Protein 1L7D (pdb70)

Solvent-accessible surface area: 56191 Å² total; per-residue (Å²): 73,32,0,0,0,2,72,3,116,39,130,63,5,70,21,0,0,0,4,41,37,0,0,106,85,0,64,68,50,57,8,90,2,18,0,10,98,15,4,0,108,32,2,45,11,59,41,108,36,0,74,85,8,44,8,74,53,10,76,58,29,38,106,1,4,58,113,0,47,1,0,0,3,1,44,66,0,21,22,66,153,110,75,72,43,17,4,48,51,0,65,100,39,3,25,0,0,0,64,0,18,9,148,93,38,189,86,1,10,90,25,0,24,172,54,105,0,9,0,4,0,0,26,40,18,19,216,57,92,196,0,103,32,17,32,2,92,37,8,13,31,26,0,10,0,1,7,0,0,0,2,0,0,40,24,7,24,49,4,0,2,98,17,144,47,51,8,25,61,18,75,21,0,63,0,0,0,6,10,3,33,57,13,0,49,15,0,0,18,0,0,88,73,0,29,3,53,2,7,0,16,28,145,113,82,81,2,92,137,71,0,90,94,62,39,6,132,22,9,71,132,155,136,66,67,106,16,14,58,109,25,0,41,79,4,3,0,1,0,0,18,25,107,75,113,70,124,109,9,39,88,55,0,56,68,124,31,0,66,108,13,75,63,22,3,1,0,7,2,27,0,5,117,36,58,2,0,0,76,26,13,69,80,47,109,68,25,96,86,76,41,0,64,0,1,0,25,60,28,11,25,11,69,1,1,8,4,0,0,44,9,2,0,52,0,0,4,29,1,0,53,72,3,34,46,195,124,64,82,39,24,70,17,110,106,174,43,115,6,0,65,17,0,2,12,0,64,89,37,53,102,36,106,160,56,60,0,0,0,3,110,10,144,32,129,46,10,78,22,0,0,0,3,42,74,0,0,128,113,0,62,57,26,14,7,99,2,28,0,26,107,15,4,0,100,38,2,36,10,40,35,100,35,0,63,92,16,40,5,80,56,11,66,64,21,44,105,0,3,55,107,0,44,1,0,0,4,0,36,52,0,20,7,53,158,80,52,48,52,11,4,44,49,1,70,106,51,4,24,0,0,0,70,0,17,0,82,98,24,74,85,1,0,55,23,0,19,170,62,104,0,14,0,4,0,0,25,36,12,16,210,49,96,132,1,103,32,13,36,2,81,35,4,14,32,18,4,10,0,1,6,0,0,0,3,0,0,37,24,9,28,36,0,1,3,40,10,84,47,59,5,23,40,1,63,11,0,26,0,0,0,6,10,8,32,68,12,0,50,24,0,0,24,0,0,38,82,0,16,0,4,2,0,0,18,16,146,120,70,82,14,59,92,93,0,44,78,60,23,3,32,19,8,104,195,101,71,105,23,12,38,67,3,0,48,58,0,4,0,0,0,0,14,24,75,90,129,67,127,101,10,47,91,54,0,57,74,111,23,0,70,97,8,79,69,29,1,0,0,10,1,14,0,4,100,36,53,3,0,0,74,23,11,78,79,42,118,64,30,106,86,79,42,0,66,0,1,0,33,57,25,16,25,10,61,2,1,8,5,0,0,33,4,1,0,37,0,0,4,45,1,0,52,87,16,20,70,114,115,90,123,56,30,103,19,122,74,139,24,89,2,1,66,33,0,13,0,0,90,83,34,56,44,75,39,116,63,3,95,34,160,116,72,35,0,0,0,0,84,4,78,30,129,58,6,72,18,0,0,0,6,43,105,1,0,135,114,0,61,63,39,20,12,95,3,19,1,22,83,20,5,1,112,32,0,33,12,60,42,115,38,1,72,89,17,40,4,76,55,10,70,67,10,55,109,0,2,68,101,0,31,0,0,0,5,0,40,57,0,17,3,50,156,80,59,72,41,2,0,47,47,2,55,89,56,2,23,0,0,0,68,0,10,5,66,107,27,102,75,2,11,68,11,0,9,127,51,107,0,20,0,4,0,0,12,20,2,12,168,56,90,116,1,101,30,15,24,2,65,40,7,12,33,18,0,8,0,1,6,0,0,2,3,0,1,41,28,7,34,44,0,0,2,105,10,165,50,56,5,18,96,5,70,18,0,60,2,0,0,10,9,5,41,60,11,0,45,22,0,0,19,0,0,64,82,0,32,3,34,0,24,0,17,32,155,149,76,72,5,66,105,88,0,82,96,67,33,3,98,27,12,81,127,177,131,65,55,80,15,22,56,136,31,5,58,92,3,1,0,0,0,0,13,21,91,70,86,43,138,108,9,42,86,51,0,49,71,109,54,0,64,89,10,72,93,36,2,0,0,5,2,27,1,6,120,38,60,2,0,0,79,25,15,71,84,49,115,72,24,98,79,80,39,0,64,0,1,0,30,63,27,10,24,10,63,1,1,1,3,0,0,36,7,0,0,50,0,0,12,44,0,0,51,82,12,19,64,143,126,100,92,53,17,94,14,89,108,90,27,53,1,1,27,4,0,2,6,0,63,90,8,2,31,39,29,27,60,44,48,0,0,0,4,69,11,125,34,132,60,12,70,20,0,0,0,5,44,97,0,0,149,121,0,60,64,40,28,8,97,2,23,0,2,87,16,4,0,104,36,3,61,12,73,42,110,38,0,60,91,19,39,8,77,58,8,63,62,20,48,108,1,5,58,102,0,59,2,0,0,6,1,44,57,0,18,10,55,157,73,65,84,52,15,3,46,51,0,61,112,50,4,25,0,0,0,66,1,14,14,99,108,22,143,79,1,8,78,12,0,20,157,60,111,0,15,0,8,0,1,21,31,4,21,200,46,87,128,1,103,29,12,18,1,70,40,7,14,35,24,0,10,0,1,6,0,0,2,2,0,0,49,25,7,30,53,1,0,0,97,10,149,43,58,7,17,78,3,68,31,1,58,1,1,0,7,9,2,29,58,12,0,47,15,0,0,17,0,0,94,73,0,29,5,37,2,5,0,13,18,152,112,69,84,6,87,130,66,0,87,91,61,34,6,108,26,11,133,221,168,70,63,110,23,10,52,136,37,1,54,103,3,10,0,0,0,0,17,21,106,80,84,48,137,105,8,39,86,49,0,56,80,96,28,0,70,105,14,70,69,29,2,0,0,6,2,29,1,10,116,38,61,1,0,0,71,20,14,59,73,43,114,68,23,105,57,100,44,0,63,0,1,0,31,58,30,12,24,10,61,1,2,10,7,0,0,47,8,1,0,43,0,0,11,42,0,0,51,84,8,26,58,158,126,77,84,62,28,85,19,104,116,132,25,92,0,3,67,19,0,8,4,0,104,82,32,49,68,78,58,161

Organism: Rhodospirillum rubrum (strain ATCC 11170 / ATH 1.1.1 / DSM 467 / LMG 4362 / NCIMB 8255 / S1) (NCBI:txid269796)

Secondary structure (DSSP, 8-state):
-EEEE----STT----S--HHHHHHHHHTT-EEEEETTTTGGGT--HHHHHHTTPEEESSHHHHHSS-SEEEEEEPPPPGGGS--GGGGSPTT-EEEEE--GGG-HHHHHHHHHTT-EEEEGGG---SGGGGGG-HHHHHHHHHHHHHHHHHHHH-SS-SS-EEETTEEEPPPEEEEE--SHHHHHHHHHHHHTT-EEEEE-S-STTHHHHHHTT-EE-----HHHHHHHHHTT-SEEEE----TTSPPPP-S-HHHHTTSPTT-EEEETTGGGT-SSTT--TT-EEEETTEEEE--SSGGGGGHHHHHHHHHHHHHHHHGGGEETTTTEE---TT-HHHHHHEEEETTEE---/-EEEEPPP-STT----S--HHHHHHHHHTT-EEEEETTTTGGGT--HHHHHHTT-EEESSHHHHHTT-SEEEEEEPPPPGGGSS--GGGSPTT-EEEEE--GGG-HHHHHHHHHTT-EEEEGGG----GGGGGG-HHHHHHHHHHHHHHHHHHHH-SS-SS-EEETTEEEPPPEEEEE--SHHHHHHHHHHHHTT-EEEEE-S-TTSHHHHHHTT-EE---HHHHHHHHHTT-SEEEE----SSSPPP--S-HHHHTTSPTT-EEEETTGGGT-SSTT--TTEEEEETTEEEEE-S-GGGGGHHHHHHHHHHHHHHHHGGGEETTTTEE---TTSHHHHHHEEEETTEE-STTSSS--/-EEEEPPP-STT----S--HHHHHHHHHTT-EEEEETTTTGGGT--HHHHHHHT-EEESSHHHHHTT-SEEEEEEPPPPGGGSS-SGGGS-TT-EEEEE--GGG--HHHHHHHHTT-EEEEGGG----GGGGGG-HHHHHHHHHHHHHHHHHHHH-SS-SS-EEETTEEEPPPEEEEE--SHHHHHHHHHHHHTT-EEEEE-S-GGGHHHHHHTT-EE----HHHHHHHHHHTT-SEEEE----TTSPPPP-S-HHHHHTSPTT-EEEETTGGGT-SSTT--TTEEEEETTEEEEE-S-GGGGGHHHHHHHHHHHHHHHHGGG--TTTT-----TTSHHHHHHEEEETTEE-S--/-EEEEPPP-STT----S--HHHHHHHHHTT-EEEEETTTTGGGT--HHHHHHHT-EEESSHHHHHTT-SEEEEEEPPPPGGGSS-SGGGSPTT-EEEEE--TTT-HHHHHHHHHTT-EEEEGGG----GGGGGG-HHHHHHHHHHHHHHHHHHHH-SS-SS-EEETTEEEPPPEEEEE--SHHHHHHHHHHHHTT-EEEEE-S-GGGHHHHHHTT-EE---HHHHHHHHHHTT-SEEEE---BTTBPPP--S-HHHHHTSPTT-EEEETTGGGT-SSTT--TTEEEEETTEEEEE-SSGGGGGHHHHHHHHHHHHHHHHGGGEETTTTEE---TT-HHHHHHEEEETTEE---

Foldseek 3Di:
DEEEWEADDPPLFQFTLDDLVLLLVCVVLVYAYEYEACSNVLQVHHPVSNVVSPHHYDPHLLRGQQPGLEYEGAEQADPPVPPDRSLVSHQQQHEYEYQDLCVVCVPSVLSNLVSQYWYFNLCLFDPDPLLPLLRLVLLLLLVLLLLLLVVQCVLFPDAAAWDQDPVGIRHHAEEEEEDQDSSSLSNLLNSVVRHHAYEYEYPDPVCQVSQVVSVHHYFDDVPSVVSVLVSQQRHQEYEYDADDPVAAGAAQAEVVSVLSHDQRGEYEFARQVRCTNYVVDHECDFDADNNYTYDHYPSSSSVVNNSSNVSSNSSVCSQQVVQQDPPVSHGDPDCVDPRRLRTTQHGRSGGHDD/DEEFWEADDDPPFQFTQDALVLLLVCVLLVYAYEYEAPSNVLLVGHPVSNVVSRHDYDPHLLRRQQPHQEYEGAEQADPVVRPDHSLVSHQQQHEYEYQDLCLVCLPSVLSNLVSQYWYFNLCLFDPDPLLPLLRLVLLLLLLLLLLLLVVQCVLFPAAAAWAQDPVGIRHHAEEEEEDQDNSSLNNLLNSVVSHHQYEYEYPPPVCQVSSVVSVHHYQDVSVVSVLVSQQRHQEYEYDAADRPDAGAQPAEVVSVLSHDQRGEYEFANVVRCTNYVQEHECDFDQDNNYTYYYYHRSSSVNNNSSNNSSNSSVCSQQVVQGDSVVRDGDRDCVPCRNVSRTQGGRSGGDDPSSPDDD/DEEFWEADDDPPFQATQDALVLLLVCVVLVYAYEYEAPSNVLLVGHPVSNVVSPYHYDPDLLRRQVPGQEYEGAEQADPVVRPDHSLVSHAQAHEYEYQYCVLPDDVSVLSNLVSQYWYFNLCLQDPDPVLPLQRLVLLLLLLLLLLLLVVQCVQFPFAAAWDQDPVGIGHHAEEEEEAPDNSSLSNLLNSVVSHHAAEYEYPDCVCQVSCVVSVYHYFDEVRSVVSVLVRQQRHQEYEYDADDVNAAGAADAEVVSVLSHDARGEYEFARQVRCTNYVVDHECDFDADNNYTYDHYDSSSSVVRNSSNHSSNSSVSSQFVVQGHVPVRDGDRDCVDCSSLSGTQGGSSDGRDDD/DEEFWEADDPPPFQATQDALVLLLVCVVLPYAYEYEAPNNVSLVGHPVSNVVSHYDYDPHLLRRAQPGQEYETEEQADPPVPPDHSLVSHQQQHEYEYQDLCLPDVPSVQSNLVSQYWYFNLCLFDPDDLLPLQRLCLLLLLLLLLLLQVVQCVLFPAQAAWAQDPVGIRAHAEEEEEDDDNSSLNVLQNSVVSHHAYEYEYPDCVCQVSNVVSPYHYFDVCSVVRSLVRQQRHQEYEYDADDRSAQGAQQQEVVSVLSHDARHEYEFARQVRCTNYVPAHECDWDADNRYTYHHYDSSSSVVRNSSNVSSNSSVSSQFVVQQDSVVRDGDRDPVDSRSLSGTQGGRSGGRHD

InterPro domains:
  IPR007698 Alanine dehydrogenase/pyridine nucleotide transhydrogenase, NAD(H)-binding domain [PF01262] (148-376)
  IPR007698 Alanine dehydrogenase/pyridine nucleotide transhydrogenase, NAD(H)-binding domain [SM01002] (153-319)
  IPR007886 Alanine dehydrogenase/pyridine nucleotide transhydrogenase, N-terminal [PF05222] (5-144)
  IPR007886 Alanine dehydrogenase/pyridine nucleotide transhydrogenase, N-terminal [SM01003] (4-144)
  IPR008142 Alanine dehydrogenase/NAD(P) transhydrogenase, conserved site-1 [PS00836] (4-30)
  IPR008143 Alanine dehydrogenase/pyridine nucleotide transhydrogenase, conserved site-2 [PS00837] (177-202)
  IPR036291 NAD(P)-binding domain superfamily [SSF51735] (144-325)

CATH classification: 3.40.50.720 (+1 more: 3.40.50.720)

B-factor: mean 23.77, std 10.96, range [6.18, 86.01]

GO terms:
  GO:0003957 NAD(P)+ transhydrogenase (Si-specific) activity (F, IDA)
  GO:0008750 proton-translocating NAD(P)+ transhydrogenase activity (F, IDA)
  GO:0005515 protein binding (F, IPI)
  GO:0051287 NAD binding (F, IDA)
  GO:0070403 NAD+ binding (F, IDA)
  GO:0070404 NADH binding (F, IDA)
  GO:0006740 NADPH regeneration (P, IDA)
  GO:0046983 protein dimerization activity (F, IDA)

Structure (mmCIF, N/CA/C/O backbone):
data_1L7D
#
_entry.id   1L7D
#
_cell.length_a   66.96
_cell.length_b   117.13
_cell.length_c   94.23
_cell.angle_alpha   90.
_cell.angle_beta   108.26
_cell.angle_gamma   90.
#
_symmetry.space_group_name_H-M   'P 1 21 1'
#
loop_
_entity.id
_entity.type
_entity.pdbx_description
1 polymer 'nicotinamide nucleotide Transhydrogenase, subunit alpha 1'
2 water water
#
loop_
_atom_site.group_PDB
_atom_site.id
_atom_site.type_symbol
_atom_site.label_atom_id
_atom_site.label_alt_id
_atom_site.label_comp_id
_atom_site.label_asym_id
_atom_site.label_entity_id
_atom_site.label_seq_id
_atom_site.pdbx_PDB_ins_code
_atom_site.Cartn_x
_atom_site.Cartn_y
_atom_site.Cartn_z
_atom_site.occupancy
_atom_site.B_iso_or_equiv
_atom_site.auth_seq_id
_atom_site.auth_comp_id
_atom_site.auth_asym_id
_atom_site.auth_atom_id
_atom_site.pdbx_PDB_model_num
ATOM 1 N N . MET A 1 1 ? 26.213 -36.533 21.516 1.00 38.89 1 MET A N 1
ATOM 2 C CA . MET A 1 1 ? 25.573 -37.414 20.501 1.00 38.79 1 MET A CA 1
ATOM 3 C C . MET A 1 1 ? 25.822 -36.947 19.075 1.00 37.17 1 MET A C 1
ATOM 4 O O . MET A 1 1 ? 26.395 -35.885 18.841 1.00 35.64 1 MET A O 1
ATOM 9 N N . LYS A 1 2 ? 25.365 -37.751 18.123 1.00 35.28 2 LYS A N 1
ATOM 10 C CA . LYS A 1 2 ? 25.546 -37.441 16.719 1.00 34.38 2 LYS A CA 1
ATOM 11 C C . LYS A 1 2 ? 24.208 -37.411 15.987 1.00 31.78 2 LYS A C 1
ATOM 12 O O . LYS A 1 2 ? 23.407 -38.334 16.104 1.00 31.65 2 LYS A O 1
ATOM 18 N N . ILE A 1 3 ? 23.962 -36.333 15.250 1.00 30.19 3 ILE A N 1
ATOM 19 C CA . ILE A 1 3 ? 22.727 -36.202 14.485 1.00 28.87 3 ILE A CA 1
ATOM 20 C C . ILE A 1 3 ? 23.131 -36.018 13.025 1.00 27.75 3 ILE A C 1
ATOM 21 O O . ILE A 1 3 ? 24.040 -35.251 12.719 1.00 27.29 3 ILE A O 1
ATOM 26 N N . ALA A 1 4 ? 22.469 -36.733 12.124 1.00 26.32 4 ALA A N 1
ATOM 27 C CA . ALA A 1 4 ? 22.817 -36.647 10.711 1.00 24.84 4 ALA A CA 1
ATOM 28 C C . ALA A 1 4 ? 21.634 -36.357 9.804 1.00 22.56 4 ALA A C 1
ATOM 29 O O . ALA A 1 4 ? 20.511 -36.769 10.073 1.00 20.98 4 ALA A O 1
ATOM 31 N N . ILE A 1 5 ? 21.906 -35.632 8.726 1.00 23.44 5 ILE A N 1
ATOM 32 C CA . ILE A 1 5 ? 20.885 -35.283 7.748 1.00 22.22 5 ILE A CA 1
ATOM 33 C C . ILE A 1 5 ? 21.409 -35.689 6.371 1.00 22.18 5 ILE A C 1
ATOM 34 O O . ILE A 1 5 ? 22.440 -35.193 5.920 1.00 21.69 5 ILE A O 1
ATOM 39 N N . PRO A 1 6 ? 20.715 -36.613 5.699 1.00 20.45 6 PRO A N 1
ATOM 40 C CA . PRO A 1 6 ? 21.145 -37.057 4.373 1.00 22.11 6 PRO A CA 1
ATOM 41 C C . PRO A 1 6 ? 20.461 -36.249 3.275 1.00 22.72 6 PRO A C 1
ATOM 42 O O . PRO A 1 6 ? 19.616 -35.396 3.553 1.00 21.99 6 PRO A O 1
ATOM 46 N N . LYS A 1 7 ? 20.838 -36.507 2.029 1.00 23.39 7 LYS A N 1
ATOM 47 C CA . LYS A 1 7 ? 20.202 -35.819 0.918 1.00 23.09 7 LYS A CA 1
ATOM 48 C C . LYS A 1 7 ? 18.893 -36.564 0.711 1.00 22.52 7 LYS A C 1
ATOM 49 O O . LYS A 1 7 ? 18.824 -37.777 0.932 1.00 21.67 7 LYS A O 1
ATOM 55 N N . GLU A 1 8 ? 17.847 -35.843 0.322 1.00 19.86 8 GLU A N 1
ATOM 56 C CA . GLU A 1 8 ? 16.566 -36.482 0.070 1.00 19.42 8 GLU A CA 1
ATOM 57 C C . GLU A 1 8 ? 16.731 -37.220 -1.252 1.00 20.39 8 GLU A C 1
ATOM 58 O O . GLU A 1 8 ? 17.208 -36.651 -2.237 1.00 19.98 8 GLU A O 1
ATOM 64 N N . ARG A 1 9 ? 16.345 -38.490 -1.255 1.00 22.53 9 ARG A N 1
ATOM 65 C CA . ARG A 1 9 ? 16.493 -39.341 -2.429 1.00 25.37 9 ARG A CA 1
ATOM 66 C C . ARG A 1 9 ? 15.263 -39.505 -3.304 1.00 25.81 9 ARG A C 1
ATOM 67 O O . ARG A 1 9 ? 15.385 -39.694 -4.517 1.00 26.70 9 ARG A O 1
ATOM 75 N N . ARG A 1 10 ? 14.083 -39.457 -2.699 1.00 26.33 10 ARG A N 1
ATOM 76 C CA . ARG A 1 10 ? 12.853 -39.616 -3.459 1.00 26.13 10 ARG A CA 1
ATOM 77 C C . ARG A 1 10 ? 12.790 -38.612 -4.612 1.00 26.51 10 ARG A C 1
ATOM 78 O O . ARG A 1 10 ? 13.278 -37.481 -4.502 1.00 25.44 10 ARG A O 1
ATOM 86 N N . PRO A 1 11 ? 12.194 -39.029 -5.741 1.00 25.13 11 PRO A N 1
ATOM 87 C CA . PRO A 1 11 ? 12.037 -38.240 -6.967 1.00 25.07 11 PRO A CA 1
ATOM 88 C C . PRO A 1 11 ? 11.437 -36.850 -6.791 1.00 22.98 11 PRO A C 1
ATOM 89 O O . PRO A 1 11 ? 10.346 -36.704 -6.254 1.00 22.29 11 PRO A O 1
ATOM 93 N N . GLY A 1 12 ? 12.154 -35.837 -7.267 1.00 24.21 12 GLY A N 1
ATOM 94 C CA . GLY A 1 12 ? 11.658 -34.475 -7.191 1.00 22.77 12 GLY A CA 1
ATOM 95 C C . GLY A 1 12 ? 11.680 -33.770 -5.846 1.00 23.79 12 GLY A C 1
ATOM 96 O O . GLY A 1 12 ? 11.222 -32.629 -5.749 1.00 22.64 12 GLY A O 1
ATOM 97 N N . GLU A 1 13 ? 12.189 -34.429 -4.807 1.00 22.11 13 GLU A N 1
ATOM 98 C CA . GLU A 1 13 ? 12.257 -33.800 -3.491 1.00 18.90 13 GLU A CA 1
ATOM 99 C C . GLU A 1 13 ? 13.536 -32.978 -3.419 1.00 20.26 13 GLU A C 1
ATOM 100 O O . GLU A 1 13 ? 14.636 -33.529 -3.429 1.00 21.67 13 GLU A O 1
ATOM 106 N N . ASP A 1 14 ? 13.387 -31.657 -3.349 1.00 19.71 14 ASP A N 1
ATOM 107 C CA . ASP A 1 14 ? 14.529 -30.754 -3.288 1.00 20.39 14 ASP A CA 1
ATOM 108 C C . ASP A 1 14 ? 14.728 -30.151 -1.896 1.00 19.75 14 ASP A C 1
ATOM 109 O O . ASP A 1 14 ? 15.677 -29.401 -1.669 1.00 19.33 14 ASP A O 1
ATOM 114 N N . ARG A 1 15 ? 13.830 -30.472 -0.971 1.00 19.92 15 ARG A N 1
ATOM 115 C CA . ARG A 1 15 ? 13.938 -29.962 0.396 1.00 20.34 15 ARG A CA 1
ATOM 116 C C . ARG A 1 15 ? 14.989 -30.766 1.167 1.00 19.61 15 ARG A C 1
ATOM 117 O O . ARG A 1 15 ? 15.397 -31.842 0.732 1.00 21.29 15 ARG A O 1
ATOM 125 N N . VAL A 1 16 ? 15.433 -30.227 2.297 1.00 18.82 16 VAL A N 1
ATOM 126 C CA . VAL A 1 16 ? 16.423 -30.883 3.152 1.00 18.38 16 VAL A CA 1
ATOM 127 C C . VAL A 1 16 ? 16.035 -30.564 4.596 1.00 17.53 16 VAL A C 1
ATOM 128 O O . VAL A 1 16 ? 15.582 -29.454 4.887 1.00 19.70 16 VAL A O 1
ATOM 132 N N . ALA A 1 17 ? 16.192 -31.525 5.501 1.00 18.08 17 ALA A N 1
ATOM 133 C CA . ALA A 1 17 ? 15.810 -31.303 6.896 1.00 18.14 17 ALA A CA 1
ATOM 134 C C . ALA A 1 17 ? 16.899 -30.619 7.717 1.00 20.45 17 ALA A C 1
ATOM 135 O O . ALA A 1 17 ? 17.238 -31.078 8.812 1.00 19.97 17 ALA A O 1
ATOM 137 N N . ILE A 1 18 ? 17.442 -29.521 7.199 1.00 21.61 18 ILE A N 1
ATOM 138 C CA . ILE A 1 18 ? 18.492 -28.796 7.909 1.00 23.21 18 ILE A CA 1
ATOM 139 C C . ILE A 1 18 ? 18.710 -27.388 7.355 1.00 25.10 18 ILE A C 1
ATOM 140 O O . ILE A 1 18 ? 18.384 -27.099 6.202 1.00 25.69 18 ILE A O 1
ATOM 145 N N . SER A 1 19 ? 19.258 -26.519 8.197 1.00 24.27 19 SER A N 1
ATOM 146 C CA . SER A 1 19 ? 19.561 -25.147 7.822 1.00 26.56 19 SER A CA 1
ATOM 147 C C . SER A 1 19 ? 20.763 -24.720 8.653 1.00 27.24 19 SER A C 1
ATOM 148 O O . SER A 1 19 ? 20.951 -25.199 9.772 1.00 28.39 19 SER A O 1
ATOM 151 N N . PRO A 1 20 ? 21.600 -23.822 8.116 1.00 27.54 20 PRO A N 1
ATOM 152 C CA . PRO A 1 20 ? 22.775 -23.372 8.868 1.00 28.06 20 PRO A CA 1
ATOM 153 C C . PRO A 1 20 ? 22.391 -22.860 10.259 1.00 27.65 20 PRO A C 1
ATOM 154 O O . PRO A 1 20 ? 23.102 -23.093 11.235 1.00 27.83 20 PRO A O 1
ATOM 158 N N . GLU A 1 21 ? 21.252 -22.179 10.337 1.00 28.21 21 GLU A N 1
ATOM 159 C CA . GLU A 1 21 ? 20.762 -21.623 11.592 1.00 27.22 21 GLU A CA 1
ATOM 160 C C . GLU A 1 21 ? 20.458 -22.720 12.617 1.00 26.20 21 GLU A C 1
ATOM 161 O O . GLU A 1 21 ? 20.841 -22.611 13.786 1.00 24.69 21 GLU A O 1
ATOM 167 N N . VAL A 1 22 ? 19.779 -23.778 12.176 1.00 24.04 22 VAL A N 1
ATOM 168 C CA . VAL A 1 22 ? 19.445 -24.888 13.063 1.00 23.13 22 VAL A CA 1
ATOM 169 C C . VAL A 1 22 ? 20.694 -25.710 13.389 1.00 23.27 22 VAL A C 1
ATOM 170 O O . VAL A 1 22 ? 20.756 -26.375 14.424 1.00 21.97 22 VAL A O 1
ATOM 174 N N . VAL A 1 23 ? 21.693 -25.664 12.511 1.00 24.46 23 VAL A N 1
ATOM 175 C CA . VAL A 1 23 ? 22.929 -26.402 12.767 1.00 26.11 23 VAL A CA 1
ATOM 176 C C . VAL A 1 23 ? 23.612 -25.785 13.989 1.00 26.85 23 VAL A C 1
ATOM 177 O O . VAL A 1 23 ? 24.153 -26.496 14.838 1.00 26.46 23 VAL A O 1
ATOM 181 N N . LYS A 1 24 ? 23.569 -24.458 14.075 1.00 27.73 24 LYS A N 1
ATOM 182 C CA . LYS A 1 24 ? 24.175 -23.739 15.191 1.00 29.46 24 LYS A CA 1
ATOM 183 C C . LYS A 1 24 ? 23.515 -24.106 16.516 1.00 29.82 24 LYS A C 1
ATOM 184 O O . LYS A 1 24 ? 24.195 -24.295 17.526 1.00 30.05 24 LYS A O 1
ATOM 190 N N . LYS A 1 25 ? 22.189 -24.196 16.513 1.00 28.64 25 LYS A N 1
ATOM 191 C CA . LYS A 1 25 ? 21.458 -24.543 17.724 1.00 29.41 25 LYS A CA 1
ATOM 192 C C . LYS A 1 25 ? 21.753 -25.971 18.176 1.00 28.80 25 LYS A C 1
ATOM 193 O O . LYS A 1 25 ? 21.858 -26.235 19.372 1.00 29.51 25 LYS A O 1
ATOM 199 N N . LEU A 1 26 ? 21.892 -26.888 17.221 1.00 27.51 26 LEU A N 1
ATOM 200 C CA . LEU A 1 26 ? 22.180 -28.284 17.539 1.00 27.32 26 LEU A CA 1
ATOM 201 C C . LEU A 1 26 ? 23.563 -28.413 18.170 1.00 28.47 26 LEU A C 1
ATOM 202 O O . LEU A 1 26 ? 23.738 -29.100 19.179 1.00 27.13 26 LEU A O 1
ATOM 207 N N . VAL A 1 27 ? 24.544 -27.753 17.565 1.00 29.75 27 VAL A N 1
ATOM 208 C CA . VAL A 1 27 ? 25.907 -27.775 18.078 1.00 30.83 27 VAL A CA 1
ATOM 209 C C . VAL A 1 27 ? 25.885 -27.209 19.496 1.00 31.55 27 VAL A C 1
ATOM 210 O O . VAL A 1 27 ? 26.549 -27.726 20.399 1.00 31.90 27 VAL A O 1
ATOM 214 N N . GLY A 1 28 ? 25.102 -26.149 19.682 1.00 30.92 28 GLY A N 1
ATOM 215 C CA . GLY A 1 28 ? 24.987 -25.532 20.990 1.00 29.92 28 GLY A CA 1
ATOM 216 C C . GLY A 1 28 ? 24.293 -26.447 21.977 1.00 28.98 28 GLY A C 1
ATOM 217 O O . GLY A 1 28 ? 24.445 -26.298 23.188 1.00 28.98 28 GLY A O 1
ATOM 218 N N . LEU A 1 29 ? 23.516 -27.393 21.462 1.00 28.44 29 LEU A N 1
ATOM 219 C CA . LEU A 1 29 ? 22.811 -28.340 22.315 1.00 28.79 29 LEU A CA 1
ATOM 220 C C . LEU A 1 29 ? 23.727 -29.510 22.670 1.00 28.79 29 LEU A C 1
ATOM 221 O O . LEU A 1 29 ? 23.347 -30.393 23.435 1.00 28.53 29 LEU A O 1
ATOM 226 N N . GLY A 1 30 ? 24.935 -29.508 22.111 1.00 29.66 30 GLY A N 1
ATOM 227 C CA . GLY A 1 30 ? 25.880 -30.576 22.386 1.00 29.82 30 GLY A CA 1
ATOM 228 C C . GLY A 1 30 ? 25.960 -31.625 21.291 1.00 30.86 30 GLY A C 1
ATOM 229 O O . GLY A 1 30 ? 26.643 -32.641 21.436 1.00 30.37 30 GLY A O 1
ATOM 230 N N . PHE A 1 31 ? 25.268 -31.384 20.183 1.00 31.64 31 PHE A N 1
ATOM 231 C CA . PHE A 1 31 ? 25.277 -32.332 19.079 1.00 31.97 31 PHE A CA 1
ATOM 232 C C . PHE A 1 31 ? 26.436 -32.173 18.110 1.00 32.94 31 PHE A C 1
ATOM 233 O O . PHE A 1 31 ? 26.979 -31.085 17.927 1.00 34.61 31 PHE A O 1
ATOM 241 N N . GLU A 1 32 ? 26.800 -33.288 17.491 1.00 34.54 32 GLU A N 1
ATOM 242 C CA . GLU A 1 32 ? 27.833 -33.313 16.473 1.00 35.99 32 GLU A CA 1
ATOM 243 C C . GLU A 1 32 ? 26.969 -33.410 15.219 1.00 34.66 32 GLU A C 1
ATOM 244 O O . GLU A 1 32 ? 26.307 -34.423 15.004 1.00 36.24 32 GLU A O 1
ATOM 250 N N . VAL A 1 33 ? 26.949 -32.352 14.414 1.00 33.79 33 VAL A N 1
ATOM 251 C CA . VAL A 1 33 ? 26.132 -32.333 13.208 1.00 31.00 33 VAL A CA 1
ATOM 252 C C . VAL A 1 33 ? 26.870 -32.770 11.950 1.00 30.44 33 VAL A C 1
ATOM 253 O O . VAL A 1 33 ? 27.923 -32.233 11.607 1.00 29.61 33 VAL A O 1
ATOM 257 N N . ILE A 1 34 ? 26.292 -33.746 11.260 1.00 28.89 34 ILE A N 1
ATOM 258 C CA . ILE A 1 34 ? 26.871 -34.277 10.035 1.00 29.44 34 ILE A CA 1
ATOM 259 C C . ILE A 1 34 ? 25.833 -34.254 8.913 1.00 28.12 34 ILE A C 1
ATOM 260 O O . ILE A 1 34 ? 24.718 -34.751 9.070 1.00 27.06 34 ILE A O 1
ATOM 265 N N . VAL A 1 35 ? 26.204 -33.674 7.780 1.00 27.80 35 VAL A N 1
ATOM 266 C CA . VAL A 1 35 ? 25.290 -33.586 6.650 1.00 27.86 35 VAL A CA 1
ATOM 267 C C . VAL A 1 35 ? 25.916 -34.189 5.394 1.00 28.49 35 VAL A C 1
ATOM 268 O O . VAL A 1 35 ? 27.106 -34.006 5.136 1.00 28.50 35 VAL A O 1
ATOM 272 N N . GLU A 1 36 ? 25.109 -34.909 4.621 1.00 29.44 36 GLU A N 1
ATOM 273 C CA . GLU A 1 36 ? 25.588 -35.526 3.392 1.00 30.30 36 GLU A CA 1
ATOM 274 C C . GLU A 1 36 ? 25.977 -34.435 2.396 1.00 31.02 36 GLU A C 1
ATOM 275 O O . GLU A 1 36 ? 25.304 -33.410 2.284 1.00 30.52 36 GLU A O 1
ATOM 281 N N . GLN A 1 37 ? 27.071 -34.665 1.680 1.00 31.58 37 GLN A N 1
ATOM 282 C CA . GLN A 1 37 ? 27.564 -33.721 0.687 1.00 32.44 37 GLN A CA 1
ATOM 283 C C . GLN A 1 37 ? 26.453 -33.362 -0.302 1.00 31.75 37 GLN A C 1
ATOM 284 O O . GLN A 1 37 ? 25.772 -34.243 -0.827 1.00 30.80 37 GLN A O 1
ATOM 290 N N . GLY A 1 38 ? 26.269 -32.064 -0.533 1.00 32.21 38 GLY A N 1
ATOM 291 C CA . GLY A 1 38 ? 25.254 -31.592 -1.462 1.00 31.72 38 GLY A CA 1
ATOM 292 C C . GLY A 1 38 ? 23.805 -31.907 -1.120 1.00 30.99 38 GLY A C 1
ATOM 293 O O . GLY A 1 38 ? 22.951 -31.939 -2.008 1.00 31.47 38 GLY A O 1
ATOM 294 N N . ALA A 1 39 ? 23.512 -32.129 0.158 1.00 29.20 39 ALA A N 1
ATOM 295 C CA . ALA A 1 39 ? 22.146 -32.442 0.577 1.00 27.09 39 ALA A CA 1
ATOM 296 C C . ALA A 1 39 ? 21.217 -31.231 0.473 1.00 25.56 39 ALA A C 1
ATOM 297 O O . ALA A 1 39 ? 20.005 -31.379 0.313 1.00 23.94 39 ALA A O 1
ATOM 299 N N . GLY A 1 40 ? 21.791 -30.035 0.565 1.00 25.47 40 GLY A N 1
ATOM 300 C CA . GLY A 1 40 ? 20.988 -28.825 0.506 1.00 26.75 40 GLY A CA 1
ATOM 301 C C . GLY A 1 40 ? 21.026 -28.070 -0.809 1.00 25.87 40 GLY A C 1
ATOM 302 O O . GLY A 1 40 ? 20.523 -26.950 -0.892 1.00 25.75 40 GLY A O 1
ATOM 303 N N . VAL A 1 41 ? 21.612 -28.675 -1.836 1.00 26.19 41 VAL A N 1
ATOM 304 C CA . VAL A 1 41 ? 21.705 -28.029 -3.143 1.00 26.91 41 VAL A CA 1
ATOM 305 C C . VAL A 1 41 ? 20.343 -27.541 -3.638 1.00 26.19 41 VAL A C 1
ATOM 306 O O . VAL A 1 41 ? 20.197 -26.393 -4.065 1.00 26.76 41 VAL A O 1
ATOM 310 N N . GLY A 1 42 ? 19.351 -28.421 -3.581 1.00 25.63 42 GLY A N 1
ATOM 311 C CA . GLY A 1 42 ? 18.019 -28.058 -4.026 1.00 25.39 42 GLY A CA 1
ATOM 312 C C . GLY A 1 42 ? 17.368 -26.977 -3.183 1.00 24.56 42 GLY A C 1
ATOM 313 O O . GLY A 1 42 ? 16.392 -26.361 -3.610 1.00 25.88 42 GLY A O 1
ATOM 314 N N . ALA A 1 43 ? 17.909 -26.740 -1.993 1.00 22.06 43 ALA A N 1
ATOM 315 C CA . ALA A 1 43 ? 17.367 -25.731 -1.089 1.00 23.08 43 ALA A CA 1
ATOM 316 C C . ALA A 1 43 ? 18.262 -24.495 -0.981 1.00 23.62 43 ALA A C 1
ATOM 317 O O . ALA A 1 43 ? 18.104 -23.684 -0.064 1.00 24.09 43 ALA A O 1
ATOM 319 N N . SER A 1 44 ? 19.197 -24.351 -1.915 1.00 24.46 44 SER A N 1
ATOM 320 C CA . SER A 1 44 ? 20.112 -23.208 -1.916 1.00 25.83 44 SER A CA 1
ATOM 321 C C . SER A 1 44 ? 20.977 -23.163 -0.656 1.00 27.54 44 SER A C 1
ATOM 322 O O . SER A 1 44 ? 21.413 -22.091 -0.226 1.00 28.67 44 SER A O 1
ATOM 325 N N . ILE A 1 45 ? 21.209 -24.336 -0.072 1.00 28.54 45 ILE A N 1
ATOM 326 C CA . ILE A 1 45 ? 22.031 -24.483 1.128 1.00 29.96 45 ILE A CA 1
ATOM 327 C C . ILE A 1 45 ? 23.313 -25.217 0.731 1.00 31.64 45 ILE A C 1
ATOM 328 O O . ILE A 1 45 ? 23.299 -26.431 0.539 1.00 32.64 45 ILE A O 1
ATOM 333 N N . THR A 1 46 ? 24.415 -24.482 0.605 1.00 33.78 46 THR A N 1
ATOM 334 C CA . THR A 1 46 ? 25.685 -25.085 0.211 1.00 36.37 46 THR A CA 1
ATOM 335 C C . THR A 1 46 ? 26.387 -25.796 1.366 1.00 37.89 46 THR A C 1
ATOM 336 O O . THR A 1 46 ? 26.139 -25.503 2.538 1.00 37.79 46 THR A O 1
ATOM 340 N N . ASP A 1 47 ? 27.264 -26.737 1.028 1.00 39.49 47 ASP A N 1
ATOM 341 C CA . ASP A 1 47 ? 28.004 -27.483 2.037 1.00 41.40 47 ASP A CA 1
ATOM 342 C C . ASP A 1 47 ? 28.849 -26.535 2.869 1.00 41.81 47 ASP A C 1
ATOM 343 O O . ASP A 1 47 ? 28.946 -26.678 4.089 1.00 42.33 47 ASP A O 1
ATOM 348 N N . ASP A 1 48 ? 29.464 -25.562 2.205 1.00 41.91 48 ASP A N 1
ATOM 349 C CA . ASP A 1 48 ? 30.306 -24.600 2.901 1.00 43.03 48 ASP A CA 1
ATOM 350 C C . ASP A 1 48 ? 29.473 -23.770 3.871 1.00 41.99 48 ASP A C 1
ATOM 351 O O . ASP A 1 48 ? 29.950 -23.397 4.944 1.00 42.22 48 ASP A O 1
ATOM 356 N N . ALA A 1 49 ? 28.227 -23.490 3.498 1.00 40.04 49 ALA A N 1
ATOM 357 C CA . ALA A 1 49 ? 27.343 -22.715 4.358 1.00 37.98 49 ALA A CA 1
ATOM 358 C C . ALA A 1 49 ? 27.106 -23.498 5.645 1.00 36.62 49 ALA A C 1
ATOM 359 O O . ALA A 1 49 ? 27.096 -22.933 6.737 1.00 36.01 49 ALA A O 1
ATOM 361 N N . LEU A 1 50 ? 26.924 -24.806 5.502 1.00 35.55 50 LEU A N 1
ATOM 362 C CA . LEU A 1 50 ? 26.694 -25.682 6.646 1.00 35.40 50 LEU A CA 1
ATOM 363 C C . LEU A 1 50 ? 27.975 -25.849 7.459 1.00 35.62 50 LEU A C 1
ATOM 364 O O . LEU A 1 50 ? 27.935 -25.921 8.686 1.00 35.65 50 LEU A O 1
ATOM 369 N N . THR A 1 51 ? 29.111 -25.910 6.771 1.00 36.61 51 THR A N 1
ATOM 370 C CA . THR A 1 51 ? 30.398 -26.047 7.444 1.00 36.68 51 THR A CA 1
ATOM 371 C C . THR A 1 51 ? 30.637 -24.799 8.294 1.00 35.60 51 THR A C 1
ATOM 372 O O . THR A 1 51 ? 31.118 -24.886 9.422 1.00 35.80 51 THR A O 1
ATOM 376 N N . ALA A 1 52 ? 30.287 -23.640 7.747 1.00 34.79 52 ALA A N 1
ATOM 377 C CA . ALA A 1 52 ? 30.457 -22.377 8.455 1.00 33.49 52 ALA A CA 1
ATOM 378 C C . ALA A 1 52 ? 29.655 -22.366 9.752 1.00 32.88 52 ALA A C 1
ATOM 379 O O . ALA A 1 52 ? 30.081 -21.784 10.748 1.00 32.34 52 ALA A O 1
ATOM 381 N N . ALA A 1 53 ? 28.495 -23.014 9.733 1.00 32.43 53 ALA A N 1
ATOM 382 C CA . ALA A 1 53 ? 27.636 -23.074 10.908 1.00 32.56 53 ALA A CA 1
ATOM 383 C C . ALA A 1 53 ? 28.156 -24.089 11.925 1.00 33.10 53 ALA A C 1
ATOM 384 O O . ALA A 1 53 ? 27.673 -24.147 13.055 1.00 32.19 53 ALA A O 1
ATOM 386 N N . GLY A 1 54 ? 29.133 -24.894 11.515 1.00 34.85 54 GLY A N 1
ATOM 387 C CA . GLY A 1 54 ? 29.708 -25.874 12.423 1.00 36.43 54 GLY A CA 1
ATOM 388 C C . GLY A 1 54 ? 29.382 -27.331 12.153 1.00 37.91 54 GLY A C 1
ATOM 389 O O . GLY A 1 54 ? 29.571 -28.181 13.025 1.00 38.42 54 GLY A O 1
ATOM 390 N N . ALA A 1 55 ? 28.904 -27.634 10.952 1.00 39.10 55 ALA A N 1
ATOM 391 C CA . ALA A 1 55 ? 28.561 -29.007 10.609 1.00 39.89 55 ALA A CA 1
ATOM 392 C C . ALA A 1 55 ? 29.694 -29.711 9.867 1.00 40.98 55 ALA A C 1
ATOM 393 O O . ALA A 1 55 ? 30.563 -29.067 9.278 1.00 40.77 55 ALA A O 1
ATOM 395 N N . THR A 1 56 ? 29.675 -31.041 9.912 1.00 41.90 56 THR A N 1
ATOM 396 C CA . THR A 1 56 ? 30.673 -31.868 9.239 1.00 42.39 56 THR A CA 1
ATOM 397 C C . THR A 1 56 ? 30.031 -32.433 7.975 1.00 41.49 56 THR A C 1
ATOM 398 O O . THR A 1 56 ? 28.872 -32.849 7.996 1.00 41.22 56 THR A O 1
ATOM 402 N N . ILE A 1 57 ? 30.782 -32.456 6.879 1.00 40.64 57 ILE A N 1
ATOM 403 C CA . ILE A 1 57 ? 30.255 -32.967 5.619 1.00 40.72 57 ILE A CA 1
ATOM 404 C C . ILE A 1 57 ? 30.738 -34.376 5.294 1.00 41.51 57 ILE A C 1
ATOM 405 O O . ILE A 1 57 ? 31.942 -34.638 5.247 1.00 42.50 57 ILE A O 1
ATOM 410 N N . ALA A 1 58 ? 29.788 -35.279 5.072 1.00 42.27 58 ALA A N 1
ATOM 411 C CA . ALA A 1 58 ? 30.099 -36.663 4.733 1.00 42.60 58 ALA A CA 1
ATOM 412 C C . ALA A 1 58 ? 30.020 -36.826 3.218 1.00 43.18 58 ALA A C 1
ATOM 413 O O . ALA A 1 58 ? 29.130 -36.271 2.573 1.00 42.48 58 ALA A O 1
ATOM 415 N N . SER A 1 59 ? 30.952 -37.589 2.654 1.00 43.38 59 SER A N 1
ATOM 416 C CA . SER A 1 59 ? 30.993 -37.803 1.211 1.00 43.72 59 SER A CA 1
ATOM 417 C C . SER A 1 59 ? 29.778 -38.558 0.686 1.00 43.42 59 SER A C 1
ATOM 418 O O . SER A 1 59 ? 29.339 -38.326 -0.439 1.00 43.63 59 SER A O 1
ATOM 421 N N . THR A 1 60 ? 29.235 -39.460 1.496 1.00 42.98 60 THR A N 1
ATOM 422 C CA . THR A 1 60 ? 28.080 -40.242 1.072 1.00 42.47 60 THR A CA 1
ATOM 423 C C . THR A 1 60 ? 26.995 -40.282 2.138 1.00 42.25 60 THR A C 1
ATOM 424 O O . THR A 1 60 ? 27.178 -39.770 3.243 1.00 42.51 60 THR A O 1
ATOM 428 N N . ALA A 1 61 ? 25.865 -40.892 1.793 1.00 41.18 61 ALA A N 1
ATOM 429 C CA . ALA A 1 61 ? 24.747 -41.018 2.717 1.00 40.62 61 ALA A CA 1
ATOM 430 C C . ALA A 1 61 ? 25.129 -42.019 3.802 1.00 40.62 61 ALA A C 1
ATOM 431 O O . ALA A 1 61 ? 24.991 -41.746 4.995 1.00 40.13 61 ALA A O 1
ATOM 433 N N . ALA A 1 62 ? 25.617 -43.180 3.374 1.00 40.28 62 ALA A N 1
ATOM 434 C CA . ALA A 1 62 ? 26.033 -44.226 4.301 1.00 39.41 62 ALA A CA 1
ATOM 435 C C . ALA A 1 62 ? 26.990 -43.650 5.342 1.00 38.64 62 ALA A C 1
ATOM 436 O O . ALA A 1 62 ? 26.841 -43.895 6.535 1.00 38.90 62 ALA A O 1
ATOM 438 N N . GLN A 1 63 ? 27.968 -42.879 4.879 1.00 38.78 63 GLN A N 1
ATOM 439 C CA . GLN A 1 63 ? 28.950 -42.264 5.765 1.00 40.01 63 GLN A CA 1
ATOM 440 C C . GLN A 1 63 ? 28.332 -41.252 6.721 1.00 39.39 63 GLN A C 1
ATOM 441 O O . GLN A 1 63 ? 28.882 -40.985 7.788 1.00 39.71 63 GLN A O 1
ATOM 447 N N . ALA A 1 64 ? 27.188 -40.694 6.341 1.00 38.10 64 ALA A N 1
ATOM 448 C CA . ALA A 1 64 ? 26.517 -39.700 7.169 1.00 36.53 64 ALA A CA 1
ATOM 449 C C . ALA A 1 64 ? 25.668 -40.301 8.288 1.00 35.63 64 ALA A C 1
ATOM 450 O O . ALA A 1 64 ? 25.669 -39.790 9.406 1.00 35.96 64 ALA A O 1
ATOM 452 N N . LEU A 1 65 ? 24.961 -41.387 7.988 1.00 34.58 65 LEU A N 1
ATOM 453 C CA . LEU A 1 65 ? 24.078 -42.035 8.958 1.00 34.74 65 LEU A CA 1
ATOM 454 C C . LEU A 1 65 ? 24.682 -43.180 9.774 1.00 35.82 65 LEU A C 1
ATOM 455 O O . LEU A 1 65 ? 24.069 -43.645 10.737 1.00 34.27 65 LEU A O 1
ATOM 460 N N . SER A 1 66 ? 25.872 -43.635 9.392 1.00 36.48 66 SER A N 1
ATOM 461 C CA . SER A 1 66 ? 26.528 -44.749 10.078 1.00 37.04 66 SER A CA 1
ATOM 462 C C . SER A 1 66 ? 26.513 -44.701 11.609 1.00 36.94 66 SER A C 1
ATOM 463 O O . SER A 1 66 ? 25.976 -45.604 12.254 1.00 36.48 66 SER A O 1
ATOM 466 N N . GLN A 1 67 ? 27.094 -43.652 12.185 1.00 35.68 67 GLN A N 1
ATOM 467 C CA . GLN A 1 67 ? 27.169 -43.520 13.638 1.00 35.96 67 GLN A CA 1
ATOM 468 C C . GLN A 1 67 ? 26.165 -42.554 14.259 1.00 35.06 67 GLN A C 1
ATOM 469 O O . GLN A 1 67 ? 26.223 -42.278 15.462 1.00 32.48 67 GLN A O 1
ATOM 475 N N . ALA A 1 68 ? 25.241 -42.050 13.446 1.00 31.32 68 ALA A N 1
ATOM 476 C CA . ALA A 1 68 ? 24.234 -41.113 13.925 1.00 30.23 68 ALA A CA 1
ATOM 477 C C . ALA A 1 68 ? 23.298 -41.701 14.978 1.00 27.92 68 ALA A C 1
ATOM 478 O O . ALA A 1 68 ? 22.715 -42.765 14.783 1.00 27.86 68 ALA A O 1
ATOM 480 N N . ASP A 1 69 ? 23.159 -40.998 16.099 1.00 27.60 69 ASP A N 1
ATOM 481 C CA . ASP A 1 69 ? 22.266 -41.434 17.167 1.00 26.30 69 ASP A CA 1
ATOM 482 C C . ASP A 1 69 ? 20.877 -40.892 16.848 1.00 24.30 69 ASP A C 1
ATOM 483 O O . ASP A 1 69 ? 19.864 -41.442 17.275 1.00 23.13 69 ASP A O 1
ATOM 488 N N . VAL A 1 70 ? 20.852 -39.796 16.098 1.00 22.73 70 VAL A N 1
ATOM 489 C CA . VAL A 1 70 ? 19.608 -39.148 15.697 1.00 22.06 70 VAL A CA 1
ATOM 490 C C . VAL A 1 70 ? 19.668 -38.820 14.210 1.00 20.31 70 VAL A C 1
ATOM 491 O O . VAL A 1 70 ? 20.664 -38.290 13.723 1.00 20.68 70 VAL A O 1
ATOM 495 N N . VAL A 1 71 ? 18.601 -39.139 13.490 1.00 20.32 71 VAL A N 1
ATOM 496 C CA . VAL A 1 71 ? 18.551 -38.858 12.064 1.00 18.74 71 VAL A CA 1
ATOM 497 C C . VAL A 1 71 ? 17.331 -38.016 11.729 1.00 17.88 71 VAL A C 1
ATOM 498 O O . VAL A 1 71 ? 16.223 -38.313 12.171 1.00 16.12 71 VAL A O 1
ATOM 502 N N . TRP A 1 72 ? 17.554 -36.967 10.943 1.00 18.75 72 TRP A N 1
ATOM 503 C CA . TRP A 1 72 ? 16.492 -36.074 10.505 1.00 18.37 72 TRP A CA 1
ATOM 504 C C . TRP A 1 72 ? 16.358 -36.171 8.988 1.00 18.48 72 TRP A C 1
ATOM 505 O O . TRP A 1 72 ? 17.353 -36.107 8.266 1.00 18.40 72 TRP A O 1
ATOM 516 N N . LYS A 1 73 ? 15.129 -36.326 8.511 1.00 17.46 73 LYS A N 1
ATOM 517 C CA . LYS A 1 73 ? 14.868 -36.392 7.076 1.00 20.09 73 LYS A CA 1
ATOM 518 C C . LYS A 1 73 ? 13.563 -35.679 6.780 1.00 18.81 73 LYS A C 1
ATOM 519 O O . LYS A 1 73 ? 12.776 -35.397 7.684 1.00 16.38 73 LYS A O 1
ATOM 525 N N . VAL A 1 74 ? 13.336 -35.384 5.507 1.00 18.34 74 VAL A N 1
ATOM 526 C CA . VAL A 1 74 ? 12.099 -34.741 5.110 1.00 18.72 74 VAL A CA 1
ATOM 527 C C . VAL A 1 74 ? 11.078 -35.853 4.856 1.00 19.03 74 VAL A C 1
ATOM 528 O O . VAL A 1 74 ? 10.083 -35.957 5.568 1.00 18.81 74 VAL A O 1
ATOM 532 N N . GLN A 1 75 ? 11.332 -36.685 3.845 1.00 19.57 75 GLN A N 1
ATOM 533 C CA . GLN A 1 75 ? 10.428 -37.789 3.537 1.00 21.13 75 GLN A CA 1
ATOM 534 C C . GLN A 1 75 ? 10.932 -39.107 4.120 1.00 22.54 75 GLN A C 1
ATOM 535 O O . GLN A 1 75 ? 12.137 -39.321 4.264 1.00 22.18 75 GLN A O 1
ATOM 541 N N . ARG A 1 76 ? 9.992 -39.982 4.453 1.00 24.27 76 ARG A N 1
ATOM 542 C CA . ARG A 1 76 ? 10.302 -41.278 5.034 1.00 26.02 76 ARG A CA 1
ATOM 543 C C . ARG A 1 76 ? 11.417 -41.979 4.262 1.00 27.25 76 ARG A C 1
ATOM 544 O O . ARG A 1 76 ? 11.531 -41.839 3.040 1.00 25.19 76 ARG A O 1
ATOM 552 N N . PRO A 1 77 ? 12.261 -42.743 4.971 1.00 27.66 77 PRO A N 1
ATOM 553 C CA . PRO A 1 77 ? 13.358 -43.453 4.311 1.00 28.03 77 PRO A CA 1
ATOM 554 C C . PRO A 1 77 ? 12.796 -44.516 3.372 1.00 28.33 77 PRO A C 1
ATOM 555 O O . PRO A 1 77 ? 11.703 -45.033 3.597 1.00 27.83 77 PRO A O 1
ATOM 559 N N . MET A 1 78 ? 13.541 -44.829 2.319 1.00 31.87 78 MET A N 1
ATOM 560 C CA . MET A 1 78 ? 13.101 -45.828 1.353 1.00 34.75 78 MET A CA 1
ATOM 561 C C . MET A 1 78 ? 13.441 -47.233 1.839 1.00 36.23 78 MET A C 1
ATOM 562 O O . MET A 1 78 ? 14.518 -47.464 2.393 1.00 33.91 78 MET A O 1
ATOM 567 N N . THR A 1 79 ? 12.510 -48.162 1.634 1.00 38.97 79 THR A N 1
ATOM 568 C CA . THR A 1 79 ? 12.695 -49.551 2.046 1.00 42.41 79 THR A CA 1
ATOM 569 C C . THR A 1 79 ? 13.414 -50.361 0.969 1.00 44.98 79 THR A C 1
ATOM 570 O O . THR A 1 79 ? 13.239 -50.115 -0.224 1.00 44.49 79 THR A O 1
ATOM 574 N N . ALA A 1 80 ? 14.215 -51.328 1.412 1.00 48.33 80 ALA A N 1
ATOM 575 C CA . ALA A 1 80 ? 15.002 -52.198 0.538 1.00 50.87 80 ALA A CA 1
ATOM 576 C C . ALA A 1 80 ? 14.353 -52.534 -0.797 1.00 52.19 80 ALA A C 1
ATOM 577 O O . ALA A 1 80 ? 14.995 -52.460 -1.842 1.00 52.52 80 ALA A O 1
ATOM 579 N N . GLU A 1 81 ? 13.081 -52.907 -0.758 1.00 54.00 81 GLU A N 1
ATOM 580 C CA . GLU A 1 81 ? 12.354 -53.270 -1.964 1.00 56.73 81 GLU A CA 1
ATOM 581 C C . GLU A 1 81 ? 12.176 -52.128 -2.966 1.00 57.84 81 GLU A C 1
ATOM 582 O O . GLU A 1 81 ? 11.637 -52.338 -4.055 1.00 59.22 81 GLU A O 1
ATOM 588 N N . GLU A 1 82 ? 12.634 -50.929 -2.618 1.00 57.71 82 GLU A N 1
ATOM 589 C CA . GLU A 1 82 ? 12.474 -49.786 -3.511 1.00 58.47 82 GLU A CA 1
ATOM 590 C C . GLU A 1 82 ? 13.750 -49.115 -4.006 1.00 58.69 82 GLU A C 1
ATOM 591 O O . GLU A 1 82 ? 13.838 -47.886 -4.054 1.00 59.64 82 GLU A O 1
ATOM 597 N N . GLY A 1 83 ? 14.731 -49.920 -4.394 1.00 57.65 83 GLY A N 1
ATOM 598 C CA . GLY A 1 83 ? 15.969 -49.366 -4.908 1.00 57.37 83 GLY A CA 1
ATOM 599 C C . GLY A 1 83 ? 17.096 -49.313 -3.901 1.00 56.66 83 GLY A C 1
ATOM 600 O O . GLY A 1 83 ? 18.227 -49.695 -4.206 1.00 57.15 83 GLY A O 1
ATOM 601 N N . THR A 1 84 ? 16.794 -48.834 -2.700 1.00 55.49 84 THR A N 1
ATOM 602 C CA . THR A 1 84 ? 17.804 -48.736 -1.656 1.00 54.33 84 THR A CA 1
ATOM 603 C C . THR A 1 84 ? 17.156 -48.569 -0.290 1.00 52.52 84 THR A C 1
ATOM 604 O O . THR A 1 84 ? 16.430 -47.601 -0.054 1.00 52.65 84 THR A O 1
ATOM 608 N N . ASP A 1 85 ? 17.415 -49.516 0.604 1.00 50.44 85 ASP A N 1
ATOM 609 C CA . ASP A 1 85 ? 16.870 -49.448 1.952 1.00 48.66 85 ASP A CA 1
ATOM 610 C C . ASP A 1 85 ? 17.687 -48.447 2.755 1.00 46.00 85 ASP A C 1
ATOM 611 O O . ASP A 1 85 ? 18.645 -48.814 3.438 1.00 44.93 85 ASP A O 1
ATOM 616 N N . GLU A 1 86 ? 17.316 -47.176 2.662 1.00 41.46 86 GLU A N 1
ATOM 617 C CA . GLU A 1 86 ? 18.027 -46.145 3.402 1.00 37.61 86 GLU A CA 1
ATOM 618 C C . GLU A 1 86 ? 17.949 -46.493 4.886 1.00 34.83 86 GLU A C 1
ATOM 619 O O . GLU A 1 86 ? 18.760 -46.036 5.691 1.00 33.79 86 GLU A O 1
ATOM 625 N N . VAL A 1 87 ? 16.964 -47.317 5.229 1.00 33.36 87 VAL A N 1
ATOM 626 C CA . VAL A 1 87 ? 16.764 -47.764 6.602 1.00 33.75 87 VAL A CA 1
ATOM 627 C C . VAL A 1 87 ? 18.014 -48.503 7.069 1.00 35.19 87 VAL A C 1
ATOM 628 O O . VAL A 1 87 ? 18.572 -48.206 8.129 1.00 34.67 87 VAL A O 1
ATOM 632 N N . ALA A 1 88 ? 18.449 -49.466 6.264 1.00 34.92 88 ALA A N 1
ATOM 633 C CA . ALA A 1 88 ? 19.628 -50.267 6.580 1.00 35.72 88 ALA A CA 1
ATOM 634 C C . ALA A 1 88 ? 20.858 -49.414 6.883 1.00 35.78 88 ALA A C 1
ATOM 635 O O . ALA A 1 88 ? 21.848 -49.914 7.421 1.00 37.06 88 ALA A O 1
ATOM 637 N N . LEU A 1 89 ? 20.792 -48.130 6.546 1.00 34.62 89 LEU A N 1
ATOM 638 C CA . LEU A 1 89 ? 21.908 -47.220 6.777 1.00 33.22 89 LEU A CA 1
ATOM 639 C C . LEU A 1 89 ? 21.822 -46.540 8.139 1.00 32.09 89 LEU A C 1
ATOM 640 O O . LEU A 1 89 ? 22.798 -45.957 8.614 1.00 32.89 89 LEU A O 1
ATOM 645 N N . ILE A 1 90 ? 20.653 -46.621 8.764 1.00 30.86 90 ILE A N 1
ATOM 646 C CA . ILE A 1 90 ? 20.445 -46.015 10.073 1.00 30.22 90 ILE A CA 1
ATOM 647 C C . ILE A 1 90 ? 20.889 -46.976 11.171 1.00 31.30 90 ILE A C 1
ATOM 648 O O . ILE A 1 90 ? 20.425 -48.113 11.239 1.00 31.71 90 ILE A O 1
ATOM 653 N N . LYS A 1 91 ? 21.784 -46.508 12.034 1.00 32.05 91 LYS A N 1
ATOM 654 C CA . LYS A 1 91 ? 22.302 -47.322 13.127 1.00 33.18 91 LYS A CA 1
ATOM 655 C C . LYS A 1 91 ? 21.180 -47.863 14.008 1.00 32.94 91 LYS A C 1
ATOM 656 O O . LYS A 1 91 ? 20.250 -47.138 14.354 1.00 34.25 91 LYS A O 1
ATOM 662 N N . GLU A 1 92 ? 21.266 -49.142 14.362 1.00 32.61 92 GLU A N 1
ATOM 663 C CA . GLU A 1 92 ? 20.255 -49.773 15.204 1.00 32.44 92 GLU A CA 1
ATOM 664 C C . GLU A 1 92 ? 20.115 -49.033 16.530 1.00 31.60 92 GLU A C 1
ATOM 665 O O . GLU A 1 92 ? 21.106 -48.609 17.117 1.00 30.69 92 GLU A O 1
ATOM 671 N N . GLY A 1 93 ? 18.880 -48.884 16.997 1.00 31.41 93 GLY A N 1
ATOM 672 C CA . GLY A 1 93 ? 18.645 -48.195 18.253 1.00 31.34 93 GLY A CA 1
ATOM 673 C C . GLY A 1 93 ? 18.622 -46.681 18.132 1.00 30.66 93 GLY A C 1
ATOM 674 O O . GLY A 1 93 ? 18.286 -45.986 19.089 1.00 31.83 93 GLY A O 1
ATOM 675 N N . ALA A 1 94 ? 18.978 -46.166 16.959 1.00 29.79 94 ALA A N 1
ATOM 676 C CA . ALA A 1 94 ? 18.992 -44.721 16.730 1.00 27.93 94 ALA A CA 1
ATOM 677 C C . ALA A 1 94 ? 17.578 -44.126 16.713 1.00 26.21 94 ALA A C 1
ATOM 678 O O . ALA A 1 94 ? 16.586 -44.858 16.722 1.00 24.65 94 ALA A O 1
ATOM 680 N N . VAL A 1 95 ? 17.502 -42.795 16.690 1.00 23.24 95 VAL A N 1
ATOM 681 C CA . VAL A 1 95 ? 16.228 -42.070 16.674 1.00 22.21 95 VAL A CA 1
ATOM 682 C C . VAL A 1 95 ? 15.987 -41.382 15.319 1.00 20.04 95 VAL A C 1
ATOM 683 O O . VAL A 1 95 ? 16.870 -40.712 14.796 1.00 21.87 95 VAL A O 1
ATOM 687 N N . LEU A 1 96 ? 14.791 -41.542 14.760 1.00 19.97 96 LEU A N 1
ATOM 688 C CA . LEU A 1 96 ? 14.468 -40.925 13.471 1.00 18.26 96 LEU A CA 1
ATOM 689 C C . LEU A 1 96 ? 13.271 -39.983 13.560 1.00 17.78 96 LEU A C 1
ATOM 690 O O . LEU A 1 96 ? 12.229 -40.323 14.127 1.00 17.76 96 LEU A O 1
ATOM 695 N N . MET A 1 97 ? 13.434 -38.797 12.985 1.00 18.10 97 MET A N 1
ATOM 696 C CA . MET A 1 97 ? 12.378 -37.792 12.961 1.00 18.27 97 MET A CA 1
ATOM 697 C C . MET A 1 97 ? 12.220 -37.328 11.516 1.00 16.64 97 MET A C 1
ATOM 698 O O . MET A 1 97 ? 13.182 -36.893 10.890 1.00 14.84 97 MET A O 1
ATOM 703 N N . CYS A 1 98 ? 11.004 -37.424 10.993 1.00 18.30 98 CYS A N 1
ATOM 704 C CA . CYS A 1 98 ? 10.746 -37.031 9.614 1.00 17.91 98 CYS A CA 1
ATOM 705 C C . CYS A 1 98 ? 9.271 -37.193 9.327 1.00 17.30 98 CYS A C 1
ATOM 706 O O . CYS A 1 98 ? 8.496 -37.586 10.201 1.00 16.61 98 CYS A O 1
ATOM 709 N N . HIS A 1 99 ? 8.883 -36.873 8.098 1.00 17.83 99 HIS A N 1
ATOM 710 C CA . HIS A 1 99 ? 7.507 -37.060 7.682 1.00 19.42 99 HIS A CA 1
ATOM 711 C C . HIS A 1 99 ? 7.539 -38.537 7.317 1.00 21.42 99 HIS A C 1
ATOM 712 O O . HIS A 1 99 ? 8.120 -38.923 6.297 1.00 20.28 99 HIS A O 1
ATOM 719 N N . LEU A 1 100 ? 6.931 -39.365 8.159 1.00 22.76 100 LEU A N 1
ATOM 720 C CA . LEU A 1 100 ? 6.952 -40.805 7.949 1.00 24.14 100 LEU A CA 1
ATOM 721 C C . LEU A 1 100 ? 5.768 -41.364 7.171 1.00 25.35 100 LEU A C 1
ATOM 722 O O . LEU A 1 100 ? 5.851 -42.467 6.628 1.00 27.28 100 LEU A O 1
ATOM 727 N N . GLY A 1 101 ? 4.673 -40.611 7.112 1.00 27.02 101 GLY A N 1
ATOM 728 C CA . GLY A 1 101 ? 3.493 -41.087 6.410 1.00 28.04 101 GLY A CA 1
ATOM 729 C C . GLY A 1 101 ? 3.104 -42.429 6.999 1.00 30.35 101 GLY A C 1
ATOM 730 O O . GLY A 1 101 ? 2.511 -43.280 6.336 1.00 28.92 101 GLY A O 1
ATOM 731 N N . ALA A 1 102 ? 3.451 -42.596 8.271 1.00 30.97 102 ALA A N 1
ATOM 732 C CA . ALA A 1 102 ? 3.201 -43.816 9.026 1.00 32.34 102 ALA A CA 1
ATOM 733 C C . ALA A 1 102 ? 1.849 -44.494 8.805 1.00 33.74 102 ALA A C 1
ATOM 734 O O . ALA A 1 102 ? 1.793 -45.657 8.405 1.00 32.78 102 ALA A O 1
ATOM 736 N N . LEU A 1 103 ? 0.765 -43.770 9.068 1.00 36.02 103 LEU A N 1
ATOM 737 C CA . LEU A 1 103 ? -0.584 -44.320 8.934 1.00 37.79 103 LEU A CA 1
ATOM 738 C C . LEU A 1 103 ? -0.971 -44.872 7.558 1.00 38.45 103 LEU A C 1
ATOM 739 O O . LEU A 1 103 ? -2.090 -45.361 7.383 1.00 38.87 103 LEU A O 1
ATOM 744 N N . THR A 1 104 ? -0.059 -44.804 6.591 1.00 38.15 104 THR A N 1
ATOM 745 C CA . THR A 1 104 ? -0.333 -45.323 5.254 1.00 37.91 104 THR A CA 1
ATOM 746 C C . THR A 1 104 ? 0.812 -46.189 4.743 1.00 38.96 104 THR A C 1
ATOM 747 O O . THR A 1 104 ? 0.698 -46.822 3.692 1.00 38.73 104 THR A O 1
ATOM 751 N N . ASN A 1 105 ? 1.915 -46.212 5.486 1.00 39.60 105 ASN A N 1
ATOM 752 C CA . ASN A 1 105 ? 3.076 -47.012 5.111 1.00 41.06 105 ASN A CA 1
ATOM 753 C C . ASN A 1 105 ? 3.559 -47.904 6.248 1.00 42.31 105 ASN A C 1
ATOM 754 O O . ASN A 1 105 ? 4.446 -47.526 7.012 1.00 42.01 105 ASN A O 1
ATOM 759 N N . ARG A 1 106 ? 2.969 -49.089 6.358 1.00 43.45 106 ARG A N 1
ATOM 760 C CA . ARG A 1 106 ? 3.359 -50.038 7.391 1.00 43.55 106 ARG A CA 1
ATOM 761 C C . ARG A 1 106 ? 4.753 -50.585 7.090 1.00 42.04 106 ARG A C 1
ATOM 762 O O . ARG A 1 106 ? 5.585 -50.703 7.988 1.00 43.67 106 ARG A O 1
ATOM 770 N N . PRO A 1 107 ? 5.026 -50.927 5.816 1.00 40.13 107 PRO A N 1
ATOM 771 C CA . PRO A 1 107 ? 6.326 -51.465 5.396 1.00 38.44 107 PRO A CA 1
ATOM 772 C C . PRO A 1 107 ? 7.549 -50.698 5.906 1.00 36.34 107 PRO A C 1
ATOM 773 O O . PRO A 1 107 ? 8.518 -51.302 6.367 1.00 35.23 107 PRO A O 1
ATOM 777 N N . VAL A 1 108 ? 7.514 -49.373 5.816 1.00 33.65 108 VAL A N 1
ATOM 778 C CA . VAL A 1 108 ? 8.641 -48.577 6.287 1.00 31.48 108 VAL A CA 1
ATOM 779 C C . VAL A 1 108 ? 8.756 -48.706 7.806 1.00 30.41 108 VAL A C 1
ATOM 780 O O . VAL A 1 108 ? 9.857 -48.800 8.353 1.00 28.88 108 VAL A O 1
ATOM 784 N N . VAL A 1 109 ? 7.609 -48.728 8.477 1.00 28.68 109 VAL A N 1
ATOM 785 C CA . VAL A 1 109 ? 7.564 -48.852 9.928 1.00 30.52 109 VAL A CA 1
ATOM 786 C C . VAL A 1 109 ? 8.160 -50.180 10.398 1.00 31.49 109 VAL A C 1
ATOM 787 O O . VAL A 1 109 ? 8.884 -50.226 11.390 1.00 32.26 109 VAL A O 1
ATOM 791 N N . GLU A 1 110 ? 7.857 -51.255 9.676 1.00 31.44 110 GLU A N 1
ATOM 792 C CA . GLU A 1 110 ? 8.365 -52.575 10.027 1.00 32.43 110 GLU A CA 1
ATOM 793 C C . GLU A 1 110 ? 9.870 -52.653 9.779 1.00 31.32 110 GLU A C 1
ATOM 794 O O . GLU A 1 110 ? 10.606 -53.263 10.558 1.00 31.48 110 GLU A O 1
ATOM 800 N N . ALA A 1 111 ? 10.325 -52.034 8.695 1.00 29.71 111 ALA A N 1
ATOM 801 C CA . ALA A 1 111 ? 11.746 -52.039 8.362 1.00 29.61 111 ALA A CA 1
ATOM 802 C C . ALA A 1 111 ? 12.537 -51.327 9.458 1.00 28.92 111 ALA A C 1
ATOM 803 O O . ALA A 1 111 ? 13.652 -51.728 9.799 1.00 29.56 111 ALA A O 1
ATOM 805 N N . LEU A 1 112 ? 11.949 -50.269 10.005 1.00 28.79 112 LEU A N 1
ATOM 806 C CA . LEU A 1 112 ? 12.587 -49.505 11.071 1.00 27.63 112 LEU A CA 1
ATOM 807 C C . LEU A 1 112 ? 12.568 -50.323 12.357 1.00 27.61 112 LEU A C 1
ATOM 808 O O . LEU A 1 112 ? 13.556 -50.372 13.092 1.00 26.85 112 LEU A O 1
ATOM 813 N N . THR A 1 113 ? 11.430 -50.963 12.612 1.00 27.30 113 THR A N 1
ATOM 814 C CA . THR A 1 113 ? 11.243 -51.786 13.800 1.00 28.67 113 THR A CA 1
ATOM 815 C C . THR A 1 113 ? 12.214 -52.967 13.855 1.00 30.21 113 THR A C 1
ATOM 816 O O . THR A 1 113 ? 12.687 -53.336 14.930 1.00 30.29 113 THR A O 1
ATOM 820 N N . LYS A 1 114 ? 12.501 -53.562 12.700 1.00 31.32 114 LYS A N 1
ATOM 821 C CA . LYS A 1 114 ? 13.416 -54.696 12.636 1.00 32.17 114 LYS A CA 1
ATOM 822 C C . LYS A 1 114 ? 14.821 -54.268 13.022 1.00 32.42 114 LYS A C 1
ATOM 823 O O . LYS A 1 114 ? 15.642 -55.087 13.431 1.00 32.54 114 LYS A O 1
ATOM 829 N N . ARG A 1 115 ? 15.093 -52.976 12.891 1.00 31.86 115 ARG A N 1
ATOM 830 C CA . ARG A 1 115 ? 16.399 -52.437 13.231 1.00 30.82 115 ARG A CA 1
ATOM 831 C C . ARG A 1 115 ? 16.382 -51.768 14.604 1.00 30.37 115 ARG A C 1
ATOM 832 O O . ARG A 1 115 ? 17.358 -51.128 15.004 1.00 29.48 115 ARG A O 1
ATOM 840 N N . LYS A 1 116 ? 15.269 -51.922 15.315 1.00 29.39 116 LYS A N 1
ATOM 841 C CA . LYS A 1 116 ? 15.107 -51.341 16.647 1.00 31.68 116 LYS A CA 1
ATOM 842 C C . LYS A 1 116 ? 15.240 -49.819 16.627 1.00 30.35 116 LYS A C 1
ATOM 843 O O . LYS A 1 116 ? 15.683 -49.215 17.603 1.00 33.33 116 LYS A O 1
ATOM 849 N N . ILE A 1 117 ? 14.847 -49.202 15.516 1.00 27.72 117 ILE A N 1
ATOM 850 C CA . ILE A 1 117 ? 14.921 -47.752 15.376 1.00 24.74 117 ILE A CA 1
ATOM 851 C C . ILE A 1 117 ? 13.658 -47.091 15.923 1.00 22.84 117 ILE A C 1
ATOM 852 O O . ILE A 1 117 ? 12.544 -47.510 15.609 1.00 21.90 117 ILE A O 1
ATOM 857 N N . THR A 1 118 ? 13.827 -46.072 16.762 1.00 21.95 118 THR A N 1
ATOM 858 C CA . THR A 1 118 ? 12.677 -45.362 17.311 1.00 21.33 118 THR A CA 1
ATOM 859 C C . THR A 1 118 ? 12.314 -44.273 16.305 1.00 21.41 118 THR A C 1
ATOM 860 O O . THR A 1 118 ? 13.155 -43.441 15.957 1.00 21.18 118 THR A O 1
ATOM 864 N N . ALA A 1 119 ? 11.067 -44.280 15.842 1.00 19.93 119 ALA A N 1
ATOM 865 C CA . ALA A 1 119 ? 10.627 -43.307 14.846 1.00 20.51 119 ALA A CA 1
ATOM 866 C C . ALA A 1 119 ? 9.469 -42.412 15.280 1.00 20.05 119 ALA A C 1
ATOM 867 O O . ALA A 1 119 ? 8.460 -42.878 15.809 1.00 19.83 119 ALA A O 1
ATOM 869 N N . TYR A 1 120 ? 9.630 -41.115 15.040 1.00 21.57 120 TYR A N 1
ATOM 870 C CA . TYR A 1 120 ? 8.610 -40.129 15.372 1.00 19.41 120 TYR A CA 1
ATOM 871 C C . TYR A 1 120 ? 8.043 -39.591 14.071 1.00 17.13 120 TYR A C 1
ATOM 872 O O . TYR A 1 120 ? 8.747 -38.935 13.314 1.00 17.57 120 TYR A O 1
ATOM 881 N N . ALA A 1 121 ? 6.775 -39.890 13.813 1.00 18.38 121 ALA A N 1
ATOM 882 C CA . ALA A 1 121 ? 6.105 -39.449 12.592 1.00 19.14 121 ALA A CA 1
ATOM 883 C C . ALA A 1 121 ? 5.662 -38.010 12.789 1.00 18.62 121 ALA A C 1
ATOM 884 O O . ALA A 1 121 ? 4.589 -37.750 13.331 1.00 18.00 121 ALA A O 1
ATOM 886 N N . MET A 1 122 ? 6.505 -37.080 12.353 1.00 19.00 122 MET A N 1
ATOM 887 C CA . MET A 1 122 ? 6.232 -35.652 12.505 1.00 20.34 122 MET A CA 1
ATOM 888 C C . MET A 1 122 ? 4.863 -35.204 11.995 1.00 21.03 122 MET A C 1
ATOM 889 O O . MET A 1 122 ? 4.277 -34.268 12.536 1.00 21.02 122 MET A O 1
ATOM 894 N N . GLU A 1 123 ? 4.343 -35.871 10.968 1.00 21.30 123 GLU A N 1
ATOM 895 C CA . GLU A 1 123 ? 3.053 -35.482 10.420 1.00 22.42 123 GLU A CA 1
ATOM 896 C C . GLU A 1 123 ? 1.916 -35.756 11.398 1.00 23.29 123 GLU A C 1
ATOM 897 O O . GLU A 1 123 ? 0.810 -35.234 11.239 1.00 21.77 123 GLU A O 1
ATOM 903 N N . LEU A 1 124 ? 2.193 -36.560 12.421 1.00 23.44 124 LEU A N 1
ATOM 904 C CA . LEU A 1 124 ? 1.182 -36.888 13.420 1.00 24.20 124 LEU A CA 1
ATOM 905 C C . LEU A 1 124 ? 1.159 -35.901 14.588 1.00 25.85 124 LEU A C 1
ATOM 906 O O . LEU A 1 124 ? 0.375 -36.067 15.525 1.00 25.90 124 LEU A O 1
ATOM 911 N N . MET A 1 125 ? 2.019 -34.883 14.532 1.00 24.28 125 MET A N 1
ATOM 912 C CA . MET A 1 125 ? 2.092 -33.865 15.586 1.00 24.07 125 MET A CA 1
ATOM 913 C C . MET A 1 125 ? 0.686 -33.473 16.043 1.00 24.59 125 MET A C 1
ATOM 914 O O . MET A 1 125 ? -0.165 -33.145 15.216 1.00 25.73 125 MET A O 1
ATOM 919 N N . PRO A 1 126 ? 0.424 -33.509 17.365 1.00 25.45 126 PRO A N 1
ATOM 920 C CA . PRO A 1 126 ? -0.886 -33.156 17.933 1.00 26.33 126 PRO A CA 1
ATOM 921 C C . PRO A 1 126 ? -1.279 -31.722 17.590 1.00 26.60 126 PRO A C 1
ATOM 922 O O . PRO A 1 126 ? -0.433 -30.831 17.582 1.00 25.49 126 PRO A O 1
ATOM 926 N N . ARG A 1 127 ? -2.560 -31.494 17.315 1.00 28.82 127 ARG A N 1
ATOM 927 C CA . ARG A 1 127 ? -3.017 -30.150 16.967 1.00 30.42 127 ARG A CA 1
ATOM 928 C C . ARG A 1 127 ? -3.317 -29.312 18.207 1.00 29.44 127 ARG A C 1
ATOM 929 O O . ARG A 1 127 ? -4.447 -28.867 18.418 1.00 30.26 127 ARG A O 1
ATOM 937 N N . ILE A 1 128 ? -2.288 -29.101 19.023 1.00 28.32 128 ILE A N 1
ATOM 938 C CA . ILE A 1 128 ? -2.408 -28.302 20.235 1.00 27.82 128 ILE A CA 1
ATOM 939 C C . ILE A 1 128 ? -1.550 -27.049 20.077 1.00 26.90 128 ILE A C 1
ATOM 940 O O . ILE A 1 128 ? -0.538 -27.072 19.381 1.00 26.42 128 ILE A O 1
ATOM 945 N N . SER A 1 129 ? -1.958 -25.961 20.725 1.00 26.22 129 SER A N 1
ATOM 946 C CA . SER A 1 129 ? -1.235 -24.694 20.658 1.00 25.53 129 SER A CA 1
ATOM 947 C C . SER A 1 129 ? 0.259 -24.837 20.926 1.00 24.07 129 SER A C 1
ATOM 948 O O . SER A 1 129 ? 1.077 -24.170 20.295 1.00 23.76 129 SER A O 1
ATOM 951 N N . ARG A 1 130 ? 0.607 -25.699 21.873 1.00 24.66 130 ARG A N 1
ATOM 952 C CA . ARG A 1 130 ? 2.001 -25.933 22.236 1.00 24.64 130 ARG A CA 1
ATOM 953 C C . ARG A 1 130 ? 2.843 -26.451 21.074 1.00 22.45 130 ARG A C 1
ATOM 954 O O . ARG A 1 130 ? 4.034 -26.153 20.980 1.00 21.63 130 ARG A O 1
ATOM 962 N N . ALA A 1 131 ? 2.224 -27.214 20.180 1.00 21.63 131 ALA A N 1
ATOM 963 C CA . ALA A 1 131 ? 2.955 -27.804 19.067 1.00 20.70 131 ALA A CA 1
ATOM 964 C C . ALA A 1 131 ? 3.020 -26.989 17.776 1.00 20.65 131 ALA A C 1
ATOM 965 O O . ALA A 1 131 ? 3.686 -27.398 16.832 1.00 20.73 131 ALA A O 1
ATOM 967 N N . GLN A 1 132 ? 2.347 -25.845 17.730 1.00 21.94 132 GLN A N 1
ATOM 968 C CA . GLN A 1 132 ? 2.346 -25.020 16.520 1.00 22.59 132 GLN A CA 1
ATOM 969 C C . GLN A 1 132 ? 3.729 -24.856 15.887 1.00 20.26 132 GLN A C 1
ATOM 970 O O . GLN A 1 132 ? 3.876 -24.966 14.673 1.00 18.57 132 GLN A O 1
ATOM 976 N N . SER A 1 133 ? 4.744 -24.602 16.708 1.00 18.52 133 SER A N 1
ATOM 977 C CA . SER A 1 133 ? 6.098 -24.408 16.202 1.00 18.06 133 SER A CA 1
ATOM 978 C C . SER A 1 133 ? 6.783 -25.704 15.770 1.00 17.82 133 SER A C 1
ATOM 979 O O . SER A 1 133 ? 7.897 -25.679 15.244 1.00 15.99 133 SER A O 1
ATOM 982 N N . MET A 1 134 ? 6.120 -26.832 16.001 1.00 17.37 134 MET A N 1
ATOM 983 C CA . MET A 1 134 ? 6.670 -28.140 15.655 1.00 17.08 134 MET A CA 1
ATOM 984 C C . MET A 1 134 ? 5.913 -28.778 14.494 1.00 17.65 134 MET A C 1
ATOM 985 O O . MET A 1 134 ? 6.316 -29.825 13.985 1.00 18.37 134 MET A O 1
ATOM 990 N N . ASP A 1 135 ? 4.819 -28.139 14.092 1.00 18.14 135 ASP A N 1
ATOM 991 C CA . ASP A 1 135 ? 3.931 -28.630 13.033 1.00 18.49 135 ASP A CA 1
ATOM 992 C C . ASP A 1 135 ? 4.422 -28.482 11.589 1.00 17.53 135 ASP A C 1
ATOM 993 O O . ASP A 1 135 ? 4.313 -27.402 10.998 1.00 14.98 135 ASP A O 1
ATOM 998 N N . ILE A 1 136 ? 4.933 -29.567 11.006 1.00 16.89 136 ILE A N 1
ATOM 999 C CA . ILE A 1 136 ? 5.420 -29.508 9.630 1.00 17.32 136 ILE A CA 1
ATOM 1000 C C . ILE A 1 136 ? 4.291 -29.375 8.610 1.00 17.11 136 ILE A C 1
ATOM 1001 O O . ILE A 1 136 ? 4.485 -28.806 7.534 1.00 16.65 136 ILE A O 1
ATOM 1006 N N . LEU A 1 137 ? 3.112 -29.895 8.934 1.00 17.56 137 LEU A N 1
ATOM 1007 C CA . LEU A 1 137 ? 1.994 -29.792 8.004 1.00 20.49 137 LEU A CA 1
ATOM 1008 C C . LEU A 1 137 ? 1.638 -28.323 7.763 1.00 19.85 137 LEU A C 1
ATOM 1009 O O . LEU A 1 137 ? 1.423 -27.916 6.625 1.00 17.74 137 LEU A O 1
ATOM 1014 N N . SER A 1 138 ? 1.604 -27.527 8.829 1.00 18.71 138 SER A N 1
ATOM 1015 C CA . SER A 1 138 ? 1.280 -26.108 8.703 1.00 19.82 138 SER A CA 1
ATOM 1016 C C . SER A 1 138 ? 2.379 -25.286 8.030 1.00 18.94 138 SER A C 1
ATOM 1017 O O . SER A 1 138 ? 2.086 -24.456 7.166 1.00 17.75 138 SER A O 1
ATOM 1020 N N . SER A 1 139 ? 3.635 -25.505 8.418 1.00 17.09 139 SER A N 1
ATOM 1021 C CA . SER A 1 139 ? 4.735 -24.746 7.826 1.00 16.61 139 SER A CA 1
ATOM 1022 C C . SER A 1 139 ? 4.867 -25.020 6.325 1.00 16.06 139 SER A C 1
ATOM 1023 O O . SER A 1 139 ? 5.091 -24.103 5.533 1.00 16.04 139 SER A O 1
ATOM 1026 N N . GLN A 1 140 ? 4.703 -26.277 5.930 1.00 15.73 140 GLN A N 1
ATOM 1027 C CA . GLN A 1 140 ? 4.819 -26.641 4.521 1.00 13.26 140 GLN A CA 1
ATOM 1028 C C . GLN A 1 140 ? 3.595 -26.254 3.702 1.00 13.17 140 GLN A C 1
ATOM 1029 O O . GLN A 1 140 ? 3.722 -25.818 2.559 1.00 13.79 140 GLN A O 1
ATOM 1035 N N . SER A 1 141 ? 2.413 -26.413 4.285 1.00 14.92 141 SER A N 1
ATOM 1036 C CA . SER A 1 141 ? 1.181 -26.078 3.587 1.00 16.71 141 SER A CA 1
ATOM 1037 C C . SER A 1 141 ? 1.032 -24.569 3.442 1.00 15.66 141 SER A C 1
ATOM 1038 O O . SER A 1 141 ? 0.424 -24.096 2.484 1.00 14.84 141 SER A O 1
ATOM 1041 N N . ASN A 1 142 ? 1.579 -23.814 4.395 1.00 15.60 142 ASN A N 1
ATOM 1042 C CA . ASN A 1 142 ? 1.509 -22.362 4.324 1.00 15.67 142 ASN A CA 1
ATOM 1043 C C . ASN A 1 142 ? 2.231 -21.937 3.055 1.00 14.06 142 ASN A C 1
ATOM 1044 O O . ASN A 1 142 ? 1.717 -21.127 2.289 1.00 13.26 142 ASN A O 1
ATOM 1049 N N . LEU A 1 143 ? 3.415 -22.501 2.829 1.00 13.64 143 LEU A N 1
ATOM 1050 C CA . LEU A 1 143 ? 4.187 -22.176 1.635 1.00 14.82 143 LEU A CA 1
ATOM 1051 C C . LEU A 1 143 ? 3.509 -22.725 0.381 1.00 14.41 143 LEU A C 1
ATOM 1052 O O . LEU A 1 143 ? 3.634 -22.148 -0.706 1.00 13.89 143 LEU A O 1
ATOM 1057 N N . ALA A 1 144 ? 2.790 -23.835 0.533 1.00 13.66 144 ALA A N 1
ATOM 1058 C CA . ALA A 1 144 ? 2.084 -24.441 -0.592 1.00 13.42 144 ALA A CA 1
ATOM 1059 C C . ALA A 1 144 ? 0.992 -23.487 -1.057 1.00 13.74 144 ALA A C 1
ATOM 1060 O O . ALA A 1 144 ? 0.773 -23.322 -2.259 1.00 12.88 144 ALA A O 1
ATOM 1062 N N . GLY A 1 145 ? 0.315 -22.855 -0.099 1.00 12.06 145 GLY A N 1
ATOM 1063 C CA . GLY A 1 145 ? -0.740 -21.913 -0.438 1.00 11.82 145 GLY A CA 1
ATOM 1064 C C . GLY A 1 145 ? -0.168 -20.728 -1.196 1.00 11.08 145 GLY A C 1
ATOM 1065 O O . GLY A 1 145 ? -0.784 -20.202 -2.126 1.00 10.58 145 GLY A O 1
ATOM 1066 N N . TYR A 1 146 ? 1.017 -20.288 -0.791 1.00 13.01 146 TYR A N 1
ATOM 1067 C CA . TYR A 1 146 ? 1.667 -19.179 -1.473 1.00 13.00 146 TYR A CA 1
ATOM 1068 C C . TYR A 1 146 ? 2.005 -19.594 -2.898 1.00 13.37 146 TYR A C 1
ATOM 1069 O O . TYR A 1 146 ? 1.685 -18.891 -3.856 1.00 15.45 146 TYR A O 1
ATOM 1078 N N . ARG A 1 147 ? 2.661 -20.741 -3.017 1.00 13.31 147 ARG A N 1
ATOM 1079 C CA . ARG A 1 147 ? 3.096 -21.262 -4.307 1.00 13.62 147 ARG A CA 1
ATOM 1080 C C . ARG A 1 147 ? 1.957 -21.476 -5.294 1.00 12.62 147 ARG A C 1
ATOM 1081 O O . ARG A 1 147 ? 2.132 -21.277 -6.495 1.00 13.19 147 ARG A O 1
ATOM 1089 N N . ALA A 1 148 ? 0.795 -21.887 -4.795 1.00 13.74 148 ALA A N 1
ATOM 1090 C CA . ALA A 1 148 ? -0.351 -22.105 -5.670 1.00 13.41 148 ALA A CA 1
ATOM 1091 C C . ALA A 1 148 ? -0.685 -20.822 -6.429 1.00 12.20 148 ALA A C 1
ATOM 1092 O O . ALA A 1 148 ? -1.011 -20.866 -7.612 1.00 12.72 148 ALA A O 1
ATOM 1094 N N . VAL A 1 149 ? -0.602 -19.683 -5.745 1.00 11.11 149 VAL A N 1
ATOM 1095 C CA . VAL A 1 149 ? -0.895 -18.394 -6.369 1.00 11.77 149 VAL A CA 1
ATOM 1096 C C . VAL A 1 149 ? 0.151 -18.063 -7.420 1.00 10.98 149 VAL A C 1
ATOM 1097 O O . VAL A 1 149 ? -0.177 -17.562 -8.494 1.00 11.28 149 VAL A O 1
ATOM 1101 N N . ILE A 1 150 ? 1.413 -18.346 -7.109 1.00 10.59 150 ILE A N 1
ATOM 1102 C CA . ILE A 1 150 ? 2.492 -18.088 -8.049 1.00 10.56 150 ILE A CA 1
ATOM 1103 C C . ILE A 1 150 ? 2.291 -18.949 -9.301 1.00 11.58 150 ILE A C 1
ATOM 1104 O O . ILE A 1 150 ? 2.318 -18.444 -10.423 1.00 10.28 150 ILE A O 1
ATOM 1109 N N . ASP A 1 151 ? 2.078 -20.246 -9.104 1.00 12.81 151 ASP A N 1
ATOM 1110 C CA . ASP A 1 151 ? 1.873 -21.144 -10.233 1.00 13.12 151 ASP A CA 1
ATOM 1111 C C . ASP A 1 151 ? 0.650 -20.743 -11.058 1.00 13.47 151 ASP A C 1
ATOM 1112 O O . ASP A 1 151 ? 0.682 -20.825 -12.283 1.00 14.20 151 ASP A O 1
ATOM 1117 N N . GLY A 1 152 ? -0.414 -20.302 -10.389 1.00 13.91 152 GLY A N 1
ATOM 1118 C CA . GLY A 1 152 ? -1.615 -19.873 -11.090 1.00 13.29 152 GLY A CA 1
ATOM 1119 C C . GLY A 1 152 ? -1.349 -18.626 -11.926 1.00 12.99 152 GLY A C 1
ATOM 1120 O O . GLY A 1 152 ? -1.710 -18.558 -13.104 1.00 12.72 152 GLY A O 1
ATOM 1121 N N . ALA A 1 153 ? -0.702 -17.634 -11.323 1.00 13.47 153 ALA A N 1
ATOM 1122 C CA . ALA A 1 153 ? -0.379 -16.399 -12.037 1.00 13.31 153 ALA A CA 1
ATOM 1123 C C . ALA A 1 153 ? 0.549 -16.705 -13.209 1.00 13.14 153 ALA A C 1
ATOM 1124 O O . ALA A 1 153 ? 0.470 -16.062 -14.266 1.00 12.78 153 ALA A O 1
ATOM 1126 N N . TYR A 1 154 ? 1.428 -17.685 -13.020 1.00 10.28 154 TYR A N 1
ATOM 1127 C CA . TYR A 1 154 ? 2.366 -18.075 -14.067 1.00 12.76 154 TYR A CA 1
ATOM 1128 C C . TYR A 1 154 ? 1.642 -18.630 -15.302 1.00 14.61 154 TYR A C 1
ATOM 1129 O O . TYR A 1 154 ? 1.953 -18.264 -16.434 1.00 13.54 154 TYR A O 1
ATOM 1138 N N . GLU A 1 155 ? 0.678 -19.516 -15.072 1.00 13.27 155 GLU A N 1
ATOM 1139 C CA . GLU A 1 155 ? -0.078 -20.141 -16.157 1.00 15.01 155 GLU A CA 1
ATOM 1140 C C . GLU A 1 155 ? -1.186 -19.248 -16.736 1.00 14.97 155 GLU A C 1
ATOM 1141 O O . GLU A 1 155 ? -1.683 -19.502 -17.832 1.00 14.79 155 GLU A O 1
ATOM 1147 N N . PHE A 1 156 ? -1.557 -18.206 -15.997 1.00 12.35 156 PHE A N 1
ATOM 1148 C CA . PHE A 1 156 ? -2.609 -17.276 -16.404 1.00 11.77 156 PHE A CA 1
ATOM 1149 C C . PHE A 1 156 ? -2.111 -16.285 -17.459 1.00 13.11 156 PHE A C 1
ATOM 1150 O O . PHE A 1 156 ? -1.075 -15.656 -17.277 1.00 13.24 156 PHE A O 1
ATOM 1158 N N . ALA A 1 157 ? -2.858 -16.139 -18.550 1.00 13.61 157 ALA A N 1
ATOM 1159 C CA . ALA A 1 157 ? -2.467 -15.223 -19.631 1.00 15.31 157 ALA A CA 1
ATOM 1160 C C . ALA A 1 157 ? -2.895 -13.769 -19.399 1.00 15.78 157 ALA A C 1
ATOM 1161 O O . ALA A 1 157 ? -2.856 -12.947 -20.316 1.00 16.28 157 ALA A O 1
ATOM 1163 N N . ARG A 1 158 ? -3.314 -13.452 -18.180 1.00 16.39 158 ARG A N 1
ATOM 1164 C CA . ARG A 1 158 ? -3.714 -12.092 -17.847 1.00 17.97 158 ARG A CA 1
ATOM 1165 C C . ARG A 1 158 ? -2.969 -11.646 -16.601 1.00 18.40 158 ARG A C 1
ATOM 1166 O O . ARG A 1 158 ? -2.259 -12.436 -15.976 1.00 19.69 158 ARG A O 1
ATOM 1174 N N . ALA A 1 159 ? -3.138 -10.382 -16.241 1.00 15.86 159 ALA A N 1
ATOM 1175 C CA . ALA A 1 159 ? -2.490 -9.835 -15.062 1.00 16.40 159 ALA A CA 1
ATOM 1176 C C . ALA A 1 159 ? -3.447 -9.899 -13.876 1.00 16.03 159 ALA A C 1
ATOM 1177 O O . ALA A 1 159 ? -4.656 -9.731 -14.030 1.00 16.11 159 ALA A O 1
ATOM 1179 N N . PHE A 1 160 ? -2.899 -10.158 -12.695 1.00 15.20 160 PHE A N 1
ATOM 1180 C CA . PHE A 1 160 ? -3.697 -10.239 -11.485 1.00 15.71 160 PHE A CA 1
ATOM 1181 C C . PHE A 1 160 ? -4.287 -8.904 -11.028 1.00 16.69 160 PHE A C 1
ATOM 1182 O O . PHE A 1 160 ? -5.493 -8.790 -10.816 1.00 16.69 160 PHE A O 1
ATOM 1190 N N . PRO A 1 161 ? -3.441 -7.871 -10.878 1.00 17.83 161 PRO A N 1
ATOM 1191 C CA . PRO A 1 161 ? -3.911 -6.560 -10.430 1.00 17.01 161 PRO A CA 1
ATOM 1192 C C . PRO A 1 161 ? -4.683 -5.741 -11.456 1.00 18.05 161 PRO A C 1
ATOM 1193 O O . PRO A 1 161 ? -4.516 -5.916 -12.666 1.00 14.84 161 PRO A O 1
ATOM 1197 N N . MET A 1 162 ? -5.536 -4.851 -10.957 1.00 20.07 162 MET A N 1
ATOM 1198 C CA . MET A 1 162 ? -6.297 -3.975 -11.833 1.00 23.21 162 MET A CA 1
ATOM 1199 C C . MET A 1 162 ? -5.285 -2.989 -12.396 1.00 24.47 162 MET A C 1
ATOM 1200 O O . MET A 1 162 ? -4.417 -2.501 -11.673 1.00 23.73 162 MET A O 1
ATOM 1205 N N . MET A 1 163 ? -5.373 -2.708 -13.687 1.00 25.51 163 MET A N 1
ATOM 1206 C CA . MET A 1 163 ? -4.444 -1.762 -14.268 1.00 29.04 163 MET A CA 1
ATOM 1207 C C . MET A 1 163 ? -5.135 -0.647 -15.026 1.00 29.47 163 MET A C 1
ATOM 1208 O O . MET A 1 163 ? -5.926 -0.885 -15.936 1.00 30.00 163 MET A O 1
ATOM 1213 N N . MET A 1 164 ? -4.852 0.580 -14.602 1.00 30.82 164 MET A N 1
ATOM 1214 C CA . MET A 1 164 ? -5.406 1.763 -15.236 1.00 30.44 164 MET A CA 1
ATOM 1215 C C . MET A 1 164 ? -4.268 2.369 -16.039 1.00 30.02 164 MET A C 1
ATOM 1216 O O . MET A 1 164 ? -3.276 2.839 -15.474 1.00 31.03 164 MET A O 1
ATOM 1221 N N . THR A 1 165 ? -4.411 2.332 -17.359 1.00 27.85 165 THR A N 1
ATOM 1222 C CA . THR A 1 165 ? -3.392 2.849 -18.265 1.00 26.81 165 THR A CA 1
ATOM 1223 C C . THR A 1 165 ? -4.000 3.838 -19.256 1.00 25.13 165 THR A C 1
ATOM 1224 O O . THR A 1 165 ? -5.194 4.141 -19.198 1.00 24.40 165 THR A O 1
ATOM 1228 N N . ALA A 1 166 ? -3.174 4.336 -20.170 1.00 25.18 166 ALA A N 1
ATOM 1229 C CA . ALA A 1 166 ? -3.643 5.280 -21.180 1.00 25.98 166 ALA A CA 1
ATOM 1230 C C . ALA A 1 166 ? -4.592 4.578 -22.156 1.00 26.60 166 ALA A C 1
ATOM 1231 O O . ALA A 1 166 ? -5.408 5.222 -22.817 1.00 25.53 166 ALA A O 1
ATOM 1233 N N . ALA A 1 167 ? -4.486 3.254 -22.230 1.00 26.38 167 ALA A N 1
ATOM 1234 C CA . ALA A 1 167 ? -5.320 2.470 -23.130 1.00 27.71 167 ALA A CA 1
ATOM 1235 C C . ALA A 1 167 ? -6.618 1.988 -22.479 1.00 28.49 167 ALA A C 1
ATOM 1236 O O . ALA A 1 167 ? -7.407 1.281 -23.106 1.00 28.48 167 ALA A O 1
ATOM 1238 N N . GLY A 1 168 ? -6.837 2.371 -21.222 1.00 28.56 168 GLY A N 1
ATOM 1239 C CA . GLY A 1 168 ? -8.051 1.970 -20.534 1.00 29.08 168 GLY A CA 1
ATOM 1240 C C . GLY A 1 168 ? -7.818 1.226 -19.231 1.00 29.84 168 GLY A C 1
ATOM 1241 O O . GLY A 1 168 ? -6.682 0.939 -18.857 1.00 30.80 168 GLY A O 1
ATOM 1242 N N . THR A 1 169 ? -8.908 0.913 -18.536 1.00 31.37 169 THR A N 1
ATOM 1243 C CA . THR A 1 169 ? -8.838 0.201 -17.265 1.00 31.54 169 THR A CA 1
ATOM 1244 C C . THR A 1 169 ? -9.110 -1.286 -17.462 1.00 32.68 169 THR A C 1
ATOM 1245 O O . THR A 1 169 ? -10.121 -1.670 -18.055 1.00 32.52 169 THR A O 1
ATOM 1249 N N . VAL A 1 170 ? -8.193 -2.117 -16.975 1.00 31.89 170 VAL A N 1
ATOM 1250 C CA . VAL A 1 170 ? -8.339 -3.566 -17.063 1.00 30.99 170 VAL A CA 1
ATOM 1251 C C . VAL A 1 170 ? -8.674 -4.058 -15.660 1.00 29.99 170 VAL A C 1
ATOM 1252 O O . VAL A 1 170 ? -7.912 -3.826 -14.719 1.00 26.78 170 VAL A O 1
ATOM 1256 N N . PRO A 1 171 ? -9.826 -4.729 -15.497 1.00 28.74 171 PRO A N 1
ATOM 1257 C CA . PRO A 1 171 ? -10.225 -5.234 -14.180 1.00 28.41 171 PRO A CA 1
ATOM 1258 C C . PRO A 1 171 ? -9.232 -6.224 -13.577 1.00 26.15 171 PRO A C 1
ATOM 1259 O O . PRO A 1 171 ? -8.447 -6.849 -14.289 1.00 25.45 171 PRO A O 1
ATOM 1263 N N . PRO A 1 172 ? -9.241 -6.360 -12.244 1.00 24.65 172 PRO A N 1
ATOM 1264 C CA . PRO A 1 172 ? -8.325 -7.290 -11.587 1.00 23.67 172 PRO A CA 1
ATOM 1265 C C . PRO A 1 172 ? -8.789 -8.732 -11.793 1.00 23.19 172 PRO A C 1
ATOM 1266 O O . PRO A 1 172 ? -9.955 -8.978 -12.114 1.00 21.25 172 PRO A O 1
ATOM 1270 N N . ALA A 1 173 ? -7.871 -9.676 -11.621 1.00 20.61 173 ALA A N 1
ATOM 1271 C CA . ALA A 1 173 ? -8.203 -11.085 -11.775 1.00 18.69 173 ALA A CA 1
ATOM 1272 C C . ALA A 1 173 ? -9.148 -11.476 -10.647 1.00 17.14 173 ALA A C 1
ATOM 1273 O O . ALA A 1 173 ? -9.162 -10.839 -9.596 1.00 14.57 173 ALA A O 1
ATOM 1275 N N . ARG A 1 174 ? -9.949 -12.511 -10.869 1.00 17.60 174 ARG A N 1
ATOM 1276 C CA . ARG A 1 174 ? -10.869 -12.981 -9.842 1.00 16.63 174 ARG A CA 1
ATOM 1277 C C . ARG A 1 174 ? -10.387 -14.351 -9.384 1.00 15.99 174 ARG A C 1
ATOM 1278 O O . ARG A 1 174 ? -10.202 -15.265 -10.189 1.00 13.29 174 ARG A O 1
ATOM 1286 N N . VAL A 1 175 ? -10.165 -14.477 -8.083 1.00 15.51 175 VAL A N 1
ATOM 1287 C CA . VAL A 1 175 ? -9.684 -15.721 -7.510 1.00 13.98 175 VAL A CA 1
ATOM 1288 C C . VAL A 1 175 ? -10.710 -16.327 -6.562 1.00 14.99 175 VAL A C 1
ATOM 1289 O O . VAL A 1 175 ? -11.375 -15.610 -5.809 1.00 13.25 175 VAL A O 1
ATOM 1293 N N . LEU A 1 176 ? -10.844 -17.649 -6.615 1.00 13.61 176 LEU A N 1
ATOM 1294 C CA . LEU A 1 176 ? -11.758 -18.355 -5.731 1.00 15.02 176 LEU A CA 1
ATOM 1295 C C . LEU A 1 176 ? -10.994 -19.481 -5.039 1.00 13.62 176 LEU A C 1
ATOM 1296 O O . LEU A 1 176 ? -10.571 -20.443 -5.676 1.00 12.84 176 LEU A O 1
ATOM 1301 N N . VAL A 1 177 ? -10.811 -19.346 -3.729 1.00 15.26 177 VAL A N 1
ATOM 1302 C CA . VAL A 1 177 ? -10.099 -20.350 -2.946 1.00 15.46 177 VAL A CA 1
ATOM 1303 C C . VAL A 1 177 ? -11.082 -21.318 -2.284 1.00 16.32 177 VAL A C 1
ATOM 1304 O O . VAL A 1 177 ? -11.965 -20.907 -1.532 1.00 16.34 177 VAL A O 1
ATOM 1308 N N . PHE A 1 178 ? -10.933 -22.603 -2.584 1.00 16.17 178 PHE A N 1
ATOM 1309 C CA . PHE A 1 178 ? -11.791 -23.635 -2.005 1.00 17.31 178 PHE A CA 1
ATOM 1310 C C . PHE A 1 178 ? -11.061 -24.249 -0.817 1.00 16.81 178 PHE A C 1
ATOM 1311 O O . PHE A 1 178 ? -9.986 -24.830 -0.980 1.00 16.65 178 PHE A O 1
ATOM 1319 N N . GLY A 1 179 ? -11.645 -24.126 0.370 1.00 17.44 179 GLY A N 1
ATOM 1320 C CA . GLY A 1 179 ? -11.013 -24.677 1.554 1.00 18.43 179 GLY A CA 1
ATOM 1321 C C . GLY A 1 179 ? -10.134 -23.631 2.208 1.00 20.62 179 GLY A C 1
ATOM 1322 O O . GLY A 1 179 ? -9.102 -23.241 1.654 1.00 21.98 179 GLY A O 1
ATOM 1323 N N . VAL A 1 180 ? -10.533 -23.176 3.390 1.00 20.35 180 VAL A N 1
ATOM 1324 C CA . VAL A 1 180 ? -9.771 -22.155 4.087 1.00 22.09 180 VAL A CA 1
ATOM 1325 C C . VAL A 1 180 ? -8.977 -22.673 5.282 1.00 22.07 180 VAL A C 1
ATOM 1326 O O . VAL A 1 180 ? -9.201 -22.269 6.425 1.00 22.52 180 VAL A O 1
ATOM 1330 N N . GLY A 1 181 ? -8.050 -23.583 4.999 1.00 20.87 181 GLY A N 1
ATOM 1331 C CA . GLY A 1 181 ? -7.189 -24.118 6.031 1.00 18.27 181 GLY A CA 1
ATOM 1332 C C . GLY A 1 181 ? -5.907 -23.318 5.901 1.00 18.84 181 GLY A C 1
ATOM 1333 O O . GLY A 1 181 ? -5.917 -22.248 5.288 1.00 18.25 181 GLY A O 1
ATOM 1334 N N . VAL A 1 182 ? -4.807 -23.817 6.451 1.00 17.35 182 VAL A N 1
ATOM 1335 C CA . VAL A 1 182 ? -3.538 -23.103 6.367 1.00 18.12 182 VAL A CA 1
ATOM 1336 C C . VAL A 1 182 ? -3.179 -22.702 4.932 1.00 16.33 182 VAL A C 1
ATOM 1337 O O . VAL A 1 182 ? -2.842 -21.544 4.671 1.00 16.63 182 VAL A O 1
ATOM 1341 N N . ALA A 1 183 ? -3.247 -23.655 4.007 1.00 15.44 183 ALA A N 1
ATOM 1342 C CA . ALA A 1 183 ? -2.922 -23.374 2.613 1.00 14.95 183 ALA A CA 1
ATOM 1343 C C . ALA A 1 183 ? -3.875 -22.356 2.000 1.00 15.46 183 ALA A C 1
ATOM 1344 O O . ALA A 1 183 ? -3.450 -21.418 1.315 1.00 14.98 183 ALA A O 1
ATOM 1346 N N . GLY A 1 184 ? -5.168 -22.540 2.239 1.00 15.16 184 GLY A N 1
ATOM 1347 C CA . GLY A 1 184 ? -6.147 -21.623 1.686 1.00 14.97 184 GLY A CA 1
ATOM 1348 C C . GLY A 1 184 ? -5.936 -20.197 2.169 1.00 16.68 184 GLY A C 1
ATOM 1349 O O . GLY A 1 184 ? -6.044 -19.248 1.393 1.00 15.30 184 GLY A O 1
ATOM 1350 N N . LEU A 1 185 ? -5.642 -20.049 3.458 1.00 16.00 185 LEU A N 1
ATOM 1351 C CA . LEU A 1 185 ? -5.414 -18.737 4.039 1.00 16.22 185 LEU A CA 1
ATOM 1352 C C . LEU A 1 185 ? -4.260 -18.023 3.344 1.00 17.49 185 LEU A C 1
ATOM 1353 O O . LEU A 1 185 ? -4.367 -16.842 3.012 1.00 17.14 185 LEU A O 1
ATOM 1358 N N . GLN A 1 186 ? -3.160 -18.735 3.112 1.00 15.70 186 GLN A N 1
ATOM 1359 C CA . GLN A 1 186 ? -2.022 -18.113 2.458 1.00 14.87 186 GLN A CA 1
ATOM 1360 C C . GLN A 1 186 ? -2.328 -17.787 1.000 1.00 14.73 186 GLN A C 1
ATOM 1361 O O . GLN A 1 186 ? -1.840 -16.790 0.473 1.00 14.74 186 GLN A O 1
ATOM 1367 N N . ALA A 1 187 ? -3.130 -18.625 0.350 1.00 15.11 187 ALA A N 1
ATOM 1368 C CA . ALA A 1 187 ? -3.502 -18.383 -1.042 1.00 13.81 187 ALA A CA 1
ATOM 1369 C C . ALA A 1 187 ? -4.309 -17.077 -1.127 1.00 14.05 187 ALA A C 1
ATOM 1370 O O . ALA A 1 187 ? -4.128 -16.276 -2.041 1.00 13.55 187 ALA A O 1
ATOM 1372 N N . ILE A 1 188 ? -5.200 -16.866 -0.168 1.00 15.07 188 ILE A N 1
ATOM 1373 C CA . ILE A 1 188 ? -5.999 -15.646 -0.149 1.00 17.34 188 ILE A CA 1
ATOM 1374 C C . ILE A 1 188 ? -5.069 -14.443 0.049 1.00 18.59 188 ILE A C 1
ATOM 1375 O O . ILE A 1 188 ? -5.110 -13.475 -0.725 1.00 17.01 188 ILE A O 1
ATOM 1380 N N . ALA A 1 189 ? -4.222 -14.514 1.077 1.00 16.88 189 ALA A N 1
ATOM 1381 C CA . ALA A 1 189 ? -3.292 -13.424 1.376 1.00 16.43 189 ALA A CA 1
ATOM 1382 C C . ALA A 1 189 ? -2.414 -13.065 0.179 1.00 16.54 189 ALA A C 1
ATOM 1383 O O . ALA A 1 189 ? -2.289 -11.898 -0.175 1.00 16.27 189 ALA A O 1
ATOM 1385 N N . THR A 1 190 ? -1.808 -14.071 -0.443 1.00 17.43 190 THR A N 1
ATOM 1386 C CA . THR A 1 190 ? -0.940 -13.839 -1.592 1.00 14.91 190 THR A CA 1
ATOM 1387 C C . THR A 1 190 ? -1.715 -13.356 -2.820 1.00 15.25 190 THR A C 1
ATOM 1388 O O . THR A 1 190 ? -1.236 -12.496 -3.556 1.00 13.56 190 THR A O 1
ATOM 1392 N N . ALA A 1 191 ? -2.907 -13.905 -3.037 1.00 12.89 191 ALA A N 1
ATOM 1393 C CA . ALA A 1 191 ? -3.733 -13.495 -4.166 1.00 14.54 191 ALA A CA 1
ATOM 1394 C C . ALA A 1 191 ? -4.122 -12.034 -3.971 1.00 15.35 191 ALA A C 1
ATOM 1395 O O . ALA A 1 191 ? -4.195 -11.265 -4.933 1.00 15.22 191 ALA A O 1
ATOM 1397 N N . LYS A 1 192 ? -4.369 -11.663 -2.717 1.00 17.03 192 LYS A N 1
ATOM 1398 C CA . LYS A 1 192 ? -4.743 -10.294 -2.370 1.00 19.14 192 LYS A CA 1
ATOM 1399 C C . LYS A 1 192 ? -3.547 -9.380 -2.626 1.00 19.68 192 LYS A C 1
ATOM 1400 O O . LYS A 1 192 ? -3.685 -8.314 -3.230 1.00 19.95 192 LYS A O 1
ATOM 1406 N N . ARG A 1 193 ? -2.370 -9.805 -2.177 1.00 18.18 193 ARG A N 1
ATOM 1407 C CA . ARG A 1 193 ? -1.159 -9.018 -2.384 1.00 19.63 193 ARG A CA 1
ATOM 1408 C C . ARG A 1 193 ? -1.025 -8.631 -3.857 1.00 17.97 193 ARG A C 1
ATOM 1409 O O . ARG A 1 193 ? -0.693 -7.486 -4.180 1.00 16.29 193 ARG A O 1
ATOM 1417 N N . LEU A 1 194 ? -1.282 -9.592 -4.743 1.00 16.64 194 LEU A N 1
ATOM 1418 C CA . LEU A 1 194 ? -1.179 -9.365 -6.181 1.00 17.68 194 LEU A CA 1
ATOM 1419 C C . LEU A 1 194 ? -2.294 -8.529 -6.802 1.00 17.48 194 LEU A C 1
ATOM 1420 O O . LEU A 1 194 ? -2.306 -8.319 -8.019 1.00 19.68 194 LEU A O 1
ATOM 1425 N N . GLY A 1 195 ? -3.230 -8.065 -5.978 1.00 18.18 195 GLY A N 1
ATOM 1426 C CA . GLY A 1 195 ? -4.314 -7.228 -6.469 1.00 18.53 195 GLY A CA 1
ATOM 1427 C C . GLY A 1 195 ? -5.567 -7.904 -7.001 1.00 20.26 195 GLY A C 1
ATOM 1428 O O . GLY A 1 195 ? -6.407 -7.253 -7.620 1.00 20.57 195 GLY A O 1
ATOM 1429 N N . ALA A 1 196 ? -5.721 -9.201 -6.774 1.00 18.72 196 ALA A N 1
ATOM 1430 C CA . ALA A 1 196 ? -6.910 -9.880 -7.269 1.00 17.03 196 ALA A CA 1
ATOM 1431 C C . ALA A 1 196 ? -8.067 -9.710 -6.303 1.00 16.79 196 ALA A C 1
ATOM 1432 O O . ALA A 1 196 ? -7.869 -9.416 -5.125 1.00 17.90 196 ALA A O 1
ATOM 1434 N N . VAL A 1 197 ? -9.278 -9.870 -6.818 1.00 17.15 197 VAL A N 1
ATOM 1435 C CA . VAL A 1 197 ? -10.467 -9.822 -5.984 1.00 18.09 197 VAL A CA 1
ATOM 1436 C C . VAL A 1 197 ? -10.522 -11.281 -5.544 1.00 17.80 197 VAL A C 1
ATOM 1437 O O . VAL A 1 197 ? -10.514 -12.180 -6.384 1.00 16.84 197 VAL A O 1
ATOM 1441 N N . VAL A 1 198 ? -10.553 -11.518 -4.238 1.00 18.41 198 VAL A N 1
ATOM 1442 C CA . VAL A 1 198 ? -10.539 -12.883 -3.727 1.00 19.60 198 VAL A CA 1
ATOM 1443 C C . VAL A 1 198 ? -11.809 -13.355 -3.029 1.00 19.37 198 VAL A C 1
ATOM 1444 O O . VAL A 1 198 ? -12.271 -12.742 -2.070 1.00 18.26 198 VAL A O 1
ATOM 1448 N N . MET A 1 199 ? -12.359 -14.458 -3.528 1.00 19.76 199 MET A N 1
ATOM 1449 C CA . MET A 1 199 ? -13.559 -15.065 -2.962 1.00 21.45 199 MET A CA 1
ATOM 1450 C C . MET A 1 199 ? -13.109 -16.374 -2.329 1.00 20.17 199 MET A C 1
ATOM 1451 O O . MET A 1 199 ? -12.092 -16.938 -2.729 1.00 19.83 199 MET A O 1
ATOM 1456 N N . ALA A 1 200 ? -13.856 -16.859 -1.344 1.00 19.55 200 ALA A N 1
ATOM 1457 C CA . ALA A 1 200 ? -13.493 -18.108 -0.687 1.00 20.60 200 ALA A CA 1
ATOM 1458 C C . ALA A 1 200 ? -14.721 -18.882 -0.231 1.00 21.45 200 ALA A C 1
ATOM 1459 O O . ALA A 1 200 ? -15.770 -18.302 0.053 1.00 21.29 200 ALA A O 1
ATOM 1461 N N . THR A 1 201 ? -14.583 -20.198 -0.167 1.00 21.74 201 THR A N 1
ATOM 1462 C CA . THR A 1 201 ? -15.676 -21.041 0.274 1.00 24.01 201 THR A CA 1
ATOM 1463 C C . THR A 1 201 ? -15.154 -22.255 1.026 1.00 26.97 201 THR A C 1
ATOM 1464 O O . THR A 1 201 ? -14.229 -22.940 0.583 1.00 25.61 201 THR A O 1
ATOM 1468 N N . ASP A 1 202 ? -15.743 -22.492 2.191 1.00 29.22 202 ASP A N 1
ATOM 1469 C CA . ASP A 1 202 ? -15.380 -23.625 3.022 1.00 33.09 202 ASP A CA 1
ATOM 1470 C C . ASP A 1 202 ? -16.578 -23.919 3.916 1.00 36.75 202 ASP A C 1
ATOM 1471 O O . ASP A 1 202 ? -17.307 -23.008 4.312 1.00 36.48 202 ASP A O 1
ATOM 1476 N N . VAL A 1 203 ? -16.793 -25.194 4.218 1.00 39.34 203 VAL A N 1
ATOM 1477 C CA . VAL A 1 203 ? -17.922 -25.586 5.060 1.00 42.55 203 VAL A CA 1
ATOM 1478 C C . VAL A 1 203 ? -17.931 -24.956 6.456 1.00 43.81 203 VAL A C 1
ATOM 1479 O O . VAL A 1 203 ? -19.003 -24.747 7.029 1.00 44.46 203 VAL A O 1
ATOM 1483 N N . ARG A 1 204 ? -16.756 -24.654 7.009 1.00 45.03 204 ARG A N 1
ATOM 1484 C CA . ARG A 1 204 ? -16.702 -24.039 8.339 1.00 46.81 204 ARG A CA 1
ATOM 1485 C C . ARG A 1 204 ? -17.113 -22.573 8.239 1.00 46.85 204 ARG A C 1
ATOM 1486 O O . ARG A 1 204 ? -16.700 -21.866 7.317 1.00 47.20 204 ARG A O 1
ATOM 1494 N N . ALA A 1 205 ? -17.935 -22.119 9.180 1.00 48.38 205 ALA A N 1
ATOM 1495 C CA . ALA A 1 205 ? -18.388 -20.733 9.185 1.00 49.50 205 ALA A CA 1
ATOM 1496 C C . ALA A 1 205 ? -17.376 -19.871 9.928 1.00 49.42 205 ALA A C 1
ATOM 1497 O O . ALA A 1 205 ? -17.215 -18.687 9.631 1.00 50.54 205 ALA A O 1
ATOM 1499 N N . ALA A 1 206 ? -16.694 -20.478 10.895 1.00 49.66 206 ALA A N 1
ATOM 1500 C CA . ALA A 1 206 ? -15.694 -19.775 11.687 1.00 49.90 206 ALA A CA 1
ATOM 1501 C C . ALA A 1 206 ? -14.562 -19.296 10.791 1.00 50.20 206 ALA A C 1
ATOM 1502 O O . ALA A 1 206 ? -13.665 -18.579 11.239 1.00 50.40 206 ALA A O 1
ATOM 1504 N N . THR A 1 207 ? -14.609 -19.701 9.524 1.00 48.68 207 THR A N 1
ATOM 1505 C CA . THR A 1 207 ? -13.583 -19.307 8.559 1.00 47.67 207 THR A CA 1
ATOM 1506 C C . THR A 1 207 ? -13.952 -18.017 7.821 1.00 47.19 207 THR A C 1
ATOM 1507 O O . THR A 1 207 ? -13.076 -17.353 7.258 1.00 46.89 207 THR A O 1
ATOM 1511 N N . LYS A 1 208 ? -15.239 -17.656 7.826 1.00 45.90 208 LYS A N 1
ATOM 1512 C CA . LYS A 1 208 ? -15.678 -16.427 7.155 1.00 45.54 208 LYS A CA 1
ATOM 1513 C C . LYS A 1 208 ? -14.923 -15.217 7.717 1.00 44.31 208 LYS A C 1
ATOM 1514 O O . LYS A 1 208 ? -14.443 -14.357 6.973 1.00 44.27 208 LYS A O 1
ATOM 1520 N N . GLU A 1 209 ? -14.823 -15.172 9.041 1.00 44.17 209 GLU A N 1
ATOM 1521 C CA . GLU A 1 209 ? -14.142 -14.092 9.741 1.00 44.30 209 GLU A CA 1
ATOM 1522 C C . GLU A 1 209 ? -12.668 -14.004 9.354 1.00 42.27 209 GLU A C 1
ATOM 1523 O O . GLU A 1 209 ? -12.116 -12.913 9.222 1.00 42.71 209 GLU A O 1
ATOM 1529 N N . GLN A 1 210 ? -12.036 -15.160 9.180 1.00 41.27 210 GLN A N 1
ATOM 1530 C CA . GLN A 1 210 ? -10.626 -15.211 8.812 1.00 39.22 210 GLN A CA 1
ATOM 1531 C C . GLN A 1 210 ? -10.445 -14.692 7.391 1.00 36.86 210 GLN A C 1
ATOM 1532 O O . GLN A 1 210 ? -9.533 -13.915 7.111 1.00 35.37 210 GLN A O 1
ATOM 1538 N N . VAL A 1 211 ? -11.323 -15.134 6.499 1.00 35.92 211 VAL A N 1
ATOM 1539 C CA . VAL A 1 211 ? -11.281 -14.718 5.105 1.00 34.89 211 VAL A CA 1
ATOM 1540 C C . VAL A 1 211 ? -11.389 -13.198 4.994 1.00 34.38 211 VAL A C 1
ATOM 1541 O O . VAL A 1 211 ? -10.562 -12.553 4.345 1.00 32.37 211 VAL A O 1
ATOM 1545 N N . GLU A 1 212 ? -12.408 -12.634 5.635 1.00 34.63 212 GLU A N 1
ATOM 1546 C CA . GLU A 1 212 ? -12.632 -11.193 5.607 1.00 36.85 212 GLU A CA 1
ATOM 1547 C C . GLU A 1 212 ? -11.452 -10.419 6.188 1.00 36.64 212 GLU A C 1
ATOM 1548 O O . GLU A 1 212 ? -11.112 -9.335 5.713 1.00 36.38 212 GLU A O 1
ATOM 1554 N N . SER A 1 213 ? -10.831 -10.980 7.219 1.00 37.05 213 SER A N 1
ATOM 1555 C CA . SER A 1 213 ? -9.685 -10.347 7.857 1.00 37.91 213 SER A CA 1
ATOM 1556 C C . SER A 1 213 ? -8.536 -10.149 6.865 1.00 37.29 213 SER A C 1
ATOM 1557 O O . SER A 1 213 ? -7.701 -9.261 7.039 1.00 37.25 213 SER A O 1
ATOM 1560 N N . LEU A 1 214 ? -8.496 -10.978 5.825 1.00 36.63 214 LEU A N 1
ATOM 1561 C CA . LEU A 1 214 ? -7.445 -10.885 4.816 1.00 36.31 214 LEU A CA 1
ATOM 1562 C C . LEU A 1 214 ? -7.888 -10.071 3.603 1.00 35.75 214 LEU A C 1
ATOM 1563 O O . LEU A 1 214 ? -7.116 -9.870 2.666 1.00 36.08 214 LEU A O 1
ATOM 1568 N N . GLY A 1 215 ? -9.131 -9.604 3.622 1.00 34.91 215 GLY A N 1
ATOM 1569 C CA . GLY A 1 215 ? -9.636 -8.828 2.505 1.00 34.46 215 GLY A CA 1
ATOM 1570 C C . GLY A 1 215 ? -10.390 -9.680 1.500 1.00 34.25 215 GLY A C 1
ATOM 1571 O O . GLY A 1 215 ? -10.793 -9.194 0.443 1.00 34.46 215 GLY A O 1
ATOM 1572 N N . GLY A 1 216 ? -10.578 -10.956 1.821 1.00 33.77 216 GLY A N 1
ATOM 1573 C CA . GLY A 1 216 ? -11.298 -11.842 0.922 1.00 34.03 216 GLY A CA 1
ATOM 1574 C C . GLY A 1 216 ? -12.787 -11.848 1.224 1.00 34.30 216 GLY A C 1
ATOM 1575 O O . GLY A 1 216 ? -13.209 -11.481 2.320 1.00 34.11 216 GLY A O 1
ATOM 1576 N N . LYS A 1 217 ? -13.589 -12.268 0.251 1.00 34.88 217 LYS A N 1
ATOM 1577 C CA . LYS A 1 217 ? -15.035 -12.316 0.418 1.00 34.93 217 LYS A CA 1
ATOM 1578 C C . LYS A 1 217 ? -15.497 -13.764 0.541 1.00 34.26 217 LYS A C 1
ATOM 1579 O O . LYS A 1 217 ? -15.104 -14.621 -0.248 1.00 32.69 217 LYS A O 1
ATOM 1585 N N . PHE A 1 218 ? -16.335 -14.029 1.537 1.00 33.67 218 PHE A N 1
ATOM 1586 C CA . PHE A 1 218 ? -16.845 -15.372 1.778 1.00 33.51 218 PHE A CA 1
ATOM 1587 C C . PHE A 1 218 ? -18.131 -15.624 0.990 1.00 33.56 218 PHE A C 1
ATOM 1588 O O . PHE A 1 218 ? -19.087 -14.850 1.085 1.00 33.24 218 PHE A O 1
ATOM 1596 N N . ILE A 1 219 ? -18.147 -16.700 0.206 1.00 33.11 219 ILE A N 1
ATOM 1597 C CA . ILE A 1 219 ? -19.327 -17.063 -0.583 1.00 34.40 219 ILE A CA 1
ATOM 1598 C C . ILE A 1 219 ? -20.383 -17.650 0.352 1.00 36.79 219 ILE A C 1
ATOM 1599 O O . ILE A 1 219 ? -20.099 -18.578 1.114 1.00 36.30 219 ILE A O 1
ATOM 1604 N N . THR A 1 220 ? -21.599 -17.117 0.291 1.00 39.21 220 THR A N 1
ATOM 1605 C CA . THR A 1 220 ? -22.681 -17.600 1.146 1.00 42.66 220 THR A CA 1
ATOM 1606 C C . THR A 1 220 ? -24.048 -17.449 0.498 1.00 43.57 220 THR A C 1
ATOM 1607 O O . THR A 1 220 ? -24.189 -16.824 -0.556 1.00 43.11 220 THR A O 1
ATOM 1611 N N . VAL A 1 221 ? -25.050 -18.034 1.151 1.00 44.52 221 VAL A N 1
ATOM 1612 C CA . VAL A 1 221 ? -26.441 -17.950 0.710 1.00 46.03 221 VAL A CA 1
ATOM 1613 C C . VAL A 1 221 ? -27.315 -17.817 1.941 1.00 46.24 221 VAL A C 1
ATOM 1614 O O . VAL A 1 221 ? -26.944 -17.117 2.890 1.00 46.80 221 VAL A O 1
ATOM 1618 N N . LYS A 1 245 ? -28.325 -25.943 1.929 1.00 59.87 245 LYS A N 1
ATOM 1619 C CA . LYS A 1 245 ? -28.870 -26.806 0.887 1.00 60.19 245 LYS A CA 1
ATOM 1620 C C . LYS A 1 245 ? -28.053 -26.676 -0.393 1.00 59.85 245 LYS A C 1
ATOM 1621 O O . LYS A 1 245 ? -26.987 -27.281 -0.523 1.00 59.64 245 LYS A O 1
ATOM 1623 N N . LYS A 1 246 ? -28.555 -25.884 -1.337 1.00 59.72 246 LYS A N 1
ATOM 1624 C CA . LYS A 1 246 ? -27.858 -25.684 -2.600 1.00 58.71 246 LYS A CA 1
ATOM 1625 C C . LYS A 1 246 ? -26.840 -24.553 -2.498 1.00 57.76 246 LYS A C 1
ATOM 1626 O O . LYS A 1 246 ? -27.048 -23.455 -3.020 1.00 57.60 246 LYS A O 1
ATOM 1632 N N . GLN A 1 247 ? -25.743 -24.832 -1.803 1.00 56.21 247 GLN A N 1
ATOM 1633 C CA . GLN A 1 247 ? -24.659 -23.873 -1.638 1.00 54.20 247 GLN A CA 1
ATOM 1634 C C . GLN A 1 247 ? -23.967 -23.796 -2.995 1.00 51.67 247 GLN A C 1
ATOM 1635 O O . GLN A 1 247 ? -23.428 -22.760 -3.385 1.00 50.62 247 GLN A O 1
ATOM 1641 N N . ALA A 1 248 ? -24.009 -24.918 -3.707 1.00 49.02 248 ALA A N 1
ATOM 1642 C CA . ALA A 1 248 ? -23.403 -25.047 -5.022 1.00 46.60 248 ALA A CA 1
ATOM 1643 C C . ALA A 1 248 ? -23.821 -23.930 -5.970 1.00 44.45 248 ALA A C 1
ATOM 1644 O O . ALA A 1 248 ? -22.994 -23.388 -6.700 1.00 43.68 248 ALA A O 1
ATOM 1646 N N . GLU A 1 249 ? -25.105 -23.591 -5.963 1.00 42.26 249 GLU A N 1
ATOM 1647 C CA . GLU A 1 249 ? -25.603 -22.541 -6.840 1.00 40.95 249 GLU A CA 1
ATOM 1648 C C . GLU A 1 249 ? -24.846 -21.240 -6.595 1.00 38.18 249 GLU A C 1
ATOM 1649 O O . GLU A 1 249 ? -24.449 -20.559 -7.540 1.00 37.30 249 GLU A O 1
ATOM 1655 N N . ALA A 1 250 ? -24.642 -20.903 -5.326 1.00 35.31 250 ALA A N 1
ATOM 1656 C CA . ALA A 1 250 ? -23.925 -19.686 -4.969 1.00 34.17 250 ALA A CA 1
ATOM 1657 C C . ALA A 1 250 ? -22.478 -19.788 -5.421 1.00 33.74 250 ALA A C 1
ATOM 1658 O O . ALA A 1 250 ? -21.902 -18.817 -5.913 1.00 33.02 250 ALA A O 1
ATOM 1660 N N . VAL A 1 251 ? -21.899 -20.973 -5.247 1.00 32.92 251 VAL A N 1
ATOM 1661 C CA . VAL A 1 251 ? -20.517 -21.222 -5.632 1.00 31.60 251 VAL A CA 1
ATOM 1662 C C . VAL A 1 251 ? -20.345 -21.131 -7.142 1.00 30.81 251 VAL A C 1
ATOM 1663 O O . VAL A 1 251 ? -19.492 -20.394 -7.635 1.00 31.32 251 VAL A O 1
ATOM 1667 N N . LEU A 1 252 ? -21.161 -21.883 -7.872 1.00 30.25 252 LEU A N 1
ATOM 1668 C CA . LEU A 1 252 ? -21.089 -21.888 -9.325 1.00 29.92 252 LEU A CA 1
ATOM 1669 C C . LEU A 1 252 ? -21.232 -20.478 -9.883 1.00 29.71 252 LEU A C 1
ATOM 1670 O O . LEU A 1 252 ? -20.554 -20.108 -10.843 1.00 27.85 252 LEU A O 1
ATOM 1675 N N . LYS A 1 253 ? -22.112 -19.691 -9.273 1.00 30.04 253 LYS A N 1
ATOM 1676 C CA . LYS A 1 253 ? -22.335 -18.324 -9.719 1.00 30.37 253 LYS A CA 1
ATOM 1677 C C . LYS A 1 253 ? -21.016 -17.547 -9.692 1.00 29.85 253 LYS A C 1
ATOM 1678 O O . LYS A 1 253 ? -20.742 -16.743 -10.580 1.00 29.03 253 LYS A O 1
ATOM 1684 N N . GLU A 1 254 ? -20.197 -17.791 -8.673 1.00 28.97 254 GLU A N 1
ATOM 1685 C CA . GLU A 1 254 ? -18.906 -17.113 -8.565 1.00 28.49 254 GLU A CA 1
ATOM 1686 C C . GLU A 1 254 ? -17.864 -17.782 -9.454 1.00 26.99 254 GLU A C 1
ATOM 1687 O O . GLU A 1 254 ? -16.992 -17.117 -10.009 1.00 26.47 254 GLU A O 1
ATOM 1693 N N . LEU A 1 255 ? -17.962 -19.099 -9.594 1.00 24.36 255 LEU A N 1
ATOM 1694 C CA . LEU A 1 255 ? -17.008 -19.837 -10.410 1.00 23.27 255 LEU A CA 1
ATOM 1695 C C . LEU A 1 255 ? -17.030 -19.428 -11.884 1.00 23.45 255 LEU A C 1
ATOM 1696 O O . LEU A 1 255 ? -15.985 -19.351 -12.519 1.00 23.47 255 LEU A O 1
ATOM 1701 N N . VAL A 1 256 ? -18.214 -19.169 -12.430 1.00 22.79 256 VAL A N 1
ATOM 1702 C CA . VAL A 1 256 ? -18.309 -18.780 -13.832 1.00 24.00 256 VAL A CA 1
ATOM 1703 C C . VAL A 1 256 ? -17.637 -17.433 -14.104 1.00 22.88 256 VAL A C 1
ATOM 1704 O O . VAL A 1 256 ? -17.391 -17.084 -15.255 1.00 22.76 256 VAL A O 1
ATOM 1708 N N . LYS A 1 257 ? -17.346 -16.683 -13.045 1.00 24.29 257 LYS A N 1
ATOM 1709 C CA . LYS A 1 257 ? -16.693 -15.377 -13.179 1.00 24.57 257 LYS A CA 1
ATOM 1710 C C . LYS A 1 257 ? -15.232 -15.458 -12.739 1.00 23.30 257 LYS A C 1
ATOM 1711 O O . LYS A 1 257 ? -14.458 -14.518 -12.936 1.00 23.70 257 LYS A O 1
ATOM 1717 N N . THR A 1 258 ? -14.864 -16.589 -12.147 1.00 21.14 258 THR A N 1
ATOM 1718 C CA . THR A 1 258 ? -13.514 -16.805 -11.637 1.00 18.86 258 THR A CA 1
ATOM 1719 C C . THR A 1 258 ? -12.435 -17.058 -12.688 1.00 18.60 258 THR A C 1
ATOM 1720 O O . THR A 1 258 ? -12.638 -17.792 -13.652 1.00 18.88 258 THR A O 1
ATOM 1724 N N . ASP A 1 259 ? -11.272 -16.453 -12.479 1.00 16.88 259 ASP A N 1
ATOM 1725 C CA . ASP A 1 259 ? -10.154 -16.626 -13.387 1.00 15.63 259 ASP A CA 1
ATOM 1726 C C . ASP A 1 259 ? -9.211 -17.710 -12.864 1.00 15.67 259 ASP A C 1
ATOM 1727 O O . ASP A 1 259 ? -8.702 -18.523 -13.634 1.00 13.19 259 ASP A O 1
ATOM 1732 N N . ILE A 1 260 ? -8.991 -17.714 -11.551 1.00 14.51 260 ILE A N 1
ATOM 1733 C CA . ILE A 1 260 ? -8.103 -18.681 -10.927 1.00 15.70 260 ILE A CA 1
ATOM 1734 C C . ILE A 1 260 ? -8.765 -19.366 -9.736 1.00 15.24 260 ILE A C 1
ATOM 1735 O O . ILE A 1 260 ? -9.053 -18.719 -8.728 1.00 15.84 260 ILE A O 1
ATOM 1740 N N . ALA A 1 261 ? -8.999 -20.669 -9.852 1.00 15.12 261 ALA A N 1
ATOM 1741 C CA . ALA A 1 261 ? -9.595 -21.427 -8.755 1.00 15.04 261 ALA A CA 1
ATOM 1742 C C . ALA A 1 261 ? -8.509 -22.259 -8.080 1.00 15.18 261 ALA A C 1
ATOM 1743 O O . ALA A 1 261 ? -7.837 -23.054 -8.727 1.00 15.97 261 ALA A O 1
ATOM 1745 N N . ILE A 1 262 ? -8.350 -22.075 -6.772 1.00 15.18 262 ILE A N 1
ATOM 1746 C CA . ILE A 1 262 ? -7.345 -22.802 -6.009 1.00 14.97 262 ILE A CA 1
ATOM 1747 C C . ILE A 1 262 ? -8.037 -23.741 -5.009 1.00 14.33 262 ILE A C 1
ATOM 1748 O O . ILE A 1 262 ? -8.757 -23.291 -4.125 1.00 13.66 262 ILE A O 1
ATOM 1753 N N . THR A 1 263 ? -7.833 -25.046 -5.166 1.00 14.68 263 THR A N 1
ATOM 1754 C CA . THR A 1 263 ? -8.457 -26.025 -4.272 1.00 16.16 263 THR A CA 1
ATOM 1755 C C . THR A 1 263 ? -7.428 -26.565 -3.288 1.00 15.36 263 THR A C 1
ATOM 1756 O O . THR A 1 263 ? -6.340 -26.974 -3.677 1.00 16.54 263 THR A O 1
ATOM 1760 N N . THR A 1 264 ? -7.780 -26.594 -2.009 1.00 17.22 264 THR A N 1
ATOM 1761 C CA . THR A 1 264 ? -6.822 -27.024 -1.003 1.00 17.39 264 THR A CA 1
ATOM 1762 C C . THR A 1 264 ? -7.297 -28.078 0.001 1.00 19.47 264 THR A C 1
ATOM 1763 O O . THR A 1 264 ? -6.569 -28.397 0.938 1.00 20.37 264 THR A O 1
ATOM 1767 N N . ALA A 1 265 ? -8.488 -28.634 -0.195 1.00 20.29 265 ALA A N 1
ATOM 1768 C CA . ALA A 1 265 ? -9.023 -29.603 0.762 1.00 22.68 265 ALA A CA 1
ATOM 1769 C C . ALA A 1 265 ? -8.426 -31.009 0.738 1.00 24.68 265 ALA A C 1
ATOM 1770 O O . ALA A 1 265 ? -8.517 -31.725 -0.259 1.00 24.14 265 ALA A O 1
ATOM 1772 N N . LEU A 1 266 ? -7.834 -31.399 1.866 1.00 29.92 266 LEU A N 1
ATOM 1773 C CA . LEU A 1 266 ? -7.226 -32.719 2.033 1.00 34.60 266 LEU A CA 1
ATOM 1774 C C . LEU A 1 266 ? -7.698 -33.381 3.327 1.00 36.90 266 LEU A C 1
ATOM 1775 O O . LEU A 1 266 ? -7.549 -32.818 4.409 1.00 38.48 266 LEU A O 1
ATOM 1780 N N . ILE A 1 267 ? -8.264 -34.578 3.212 1.00 39.42 267 ILE A N 1
ATOM 1781 C CA . ILE A 1 267 ? -8.744 -35.312 4.380 1.00 41.41 267 ILE A CA 1
ATOM 1782 C C . ILE A 1 267 ? -7.678 -36.322 4.806 1.00 42.53 267 ILE A C 1
ATOM 1783 O O . ILE A 1 267 ? -7.140 -37.060 3.977 1.00 42.01 267 ILE A O 1
ATOM 1788 N N . PRO A 1 268 ? -7.367 -36.373 6.110 1.00 43.09 268 PRO A N 1
ATOM 1789 C CA . PRO A 1 268 ? -6.356 -37.292 6.645 1.00 43.61 268 PRO A CA 1
ATOM 1790 C C . PRO A 1 268 ? -6.442 -38.736 6.145 1.00 43.07 268 PRO A C 1
ATOM 1791 O O . PRO A 1 268 ? -7.402 -39.451 6.431 1.00 43.32 268 PRO A O 1
ATOM 1795 N N . GLY A 1 269 ? -5.422 -39.147 5.393 1.00 42.26 269 GLY A N 1
ATOM 1796 C CA . GLY A 1 269 ? -5.362 -40.499 4.861 1.00 41.24 269 GLY A CA 1
ATOM 1797 C C . GLY A 1 269 ? -6.588 -40.970 4.101 1.00 40.76 269 GLY A C 1
ATOM 1798 O O . GLY A 1 269 ? -6.902 -42.162 4.099 1.00 41.77 269 GLY A O 1
ATOM 1799 N N . LYS A 1 270 ? -7.287 -40.044 3.456 1.00 38.47 270 LYS A N 1
ATOM 1800 C CA . LYS A 1 270 ? -8.477 -40.389 2.687 1.00 36.53 270 LYS A CA 1
ATOM 1801 C C . LYS A 1 270 ? -8.465 -39.678 1.341 1.00 33.49 270 LYS A C 1
ATOM 1802 O O . LYS A 1 270 ? -7.704 -38.737 1.139 1.00 31.89 270 LYS A O 1
ATOM 1808 N N . PRO A 1 271 ? -9.303 -40.132 0.397 1.00 30.75 271 PRO A N 1
ATOM 1809 C CA . PRO A 1 271 ? -9.352 -39.500 -0.926 1.00 29.04 271 PRO A CA 1
ATOM 1810 C C . PRO A 1 271 ? -9.799 -38.049 -0.785 1.00 26.75 271 PRO A C 1
ATOM 1811 O O . PRO A 1 271 ? -10.728 -37.755 -0.034 1.00 25.22 271 PRO A O 1
ATOM 1815 N N . ALA A 1 272 ? -9.138 -37.143 -1.499 1.00 24.42 272 ALA A N 1
ATOM 1816 C CA . ALA A 1 272 ? -9.500 -35.732 -1.423 1.00 22.38 272 ALA A CA 1
ATOM 1817 C C . ALA A 1 272 ? -10.951 -35.548 -1.834 1.00 21.12 272 ALA A C 1
ATOM 1818 O O . ALA A 1 272 ? -11.441 -36.218 -2.743 1.00 21.01 272 ALA A O 1
ATOM 1820 N N . PRO A 1 273 ? -11.667 -34.645 -1.154 1.00 20.05 273 PRO A N 1
ATOM 1821 C CA . PRO A 1 273 ? -13.062 -34.436 -1.529 1.00 20.64 273 PRO A CA 1
ATOM 1822 C C . PRO A 1 273 ? -13.088 -33.751 -2.892 1.00 21.85 273 PRO A C 1
ATOM 1823 O O . PRO A 1 273 ? -12.185 -32.982 -3.217 1.00 20.96 273 PRO A O 1
ATOM 1827 N N . VAL A 1 274 ? -14.105 -34.050 -3.690 1.00 21.32 274 VAL A N 1
ATOM 1828 C CA . VAL A 1 274 ? -14.243 -33.445 -5.006 1.00 22.30 274 VAL A CA 1
ATOM 1829 C C . VAL A 1 274 ? -14.995 -32.137 -4.812 1.00 22.44 274 VAL A C 1
ATOM 1830 O O . VAL A 1 274 ? -16.105 -32.130 -4.284 1.00 22.69 274 VAL A O 1
ATOM 1834 N N . LEU A 1 275 ? -14.381 -31.032 -5.232 1.00 22.15 275 LEU A N 1
ATOM 1835 C CA . LEU A 1 275 ? -14.982 -29.709 -5.074 1.00 21.26 275 LEU A CA 1
ATOM 1836 C C . LEU A 1 275 ? -15.334 -29.019 -6.395 1.00 18.84 275 LEU A C 1
ATOM 1837 O O . LEU A 1 275 ? -16.199 -28.144 -6.433 1.00 18.49 275 LEU A O 1
ATOM 1842 N N . ILE A 1 276 ? -14.657 -29.405 -7.471 1.00 17.85 276 ILE A N 1
ATOM 1843 C CA . ILE A 1 276 ? -14.913 -28.828 -8.788 1.00 16.09 276 ILE A CA 1
ATOM 1844 C C . ILE A 1 276 ? -15.080 -29.965 -9.786 1.00 15.51 276 ILE A C 1
ATOM 1845 O O . ILE A 1 276 ? -14.102 -30.580 -10.210 1.00 14.23 276 ILE A O 1
ATOM 1850 N N . THR A 1 277 ? -16.327 -30.236 -10.151 1.00 14.90 277 THR A N 1
ATOM 1851 C CA . THR A 1 277 ? -16.649 -31.314 -11.080 1.00 16.03 277 THR A CA 1
ATOM 1852 C C . THR A 1 277 ? -16.324 -30.921 -12.514 1.00 17.09 277 THR A C 1
ATOM 1853 O O . THR A 1 277 ? -16.074 -29.750 -12.802 1.00 15.62 277 THR A O 1
ATOM 1857 N N . GLU A 1 278 ? -16.322 -31.896 -13.418 1.00 18.18 278 GLU A N 1
ATOM 1858 C CA . GLU A 1 278 ? -16.037 -31.595 -14.810 1.00 19.01 278 GLU A CA 1
ATOM 1859 C C . GLU A 1 278 ? -17.133 -30.690 -15.355 1.00 20.69 278 GLU A C 1
ATOM 1860 O O . GLU A 1 278 ? -16.865 -29.786 -16.149 1.00 19.63 278 GLU A O 1
ATOM 1866 N N . GLU A 1 279 ? -18.365 -30.939 -14.921 1.00 21.74 279 GLU A N 1
ATOM 1867 C CA . GLU A 1 279 ? -19.510 -30.141 -15.349 1.00 23.15 279 GLU A CA 1
ATOM 1868 C C . GLU A 1 279 ? -19.288 -28.675 -14.984 1.00 23.15 279 GLU A C 1
ATOM 1869 O O . GLU A 1 279 ? -19.591 -27.776 -15.768 1.00 21.98 279 GLU A O 1
ATOM 1875 N N . MET A 1 280 ? -18.758 -28.441 -13.789 1.00 23.27 280 MET A N 1
ATOM 1876 C CA . MET A 1 280 ? -18.481 -27.086 -13.327 1.00 22.73 280 MET A CA 1
ATOM 1877 C C . MET A 1 280 ? -17.391 -26.461 -14.187 1.00 23.73 280 MET A C 1
ATOM 1878 O O . MET A 1 280 ? -17.489 -25.297 -14.581 1.00 23.09 280 MET A O 1
ATOM 1883 N N . VAL A 1 281 ? -16.356 -27.245 -14.481 1.00 23.12 281 VAL A N 1
ATOM 1884 C CA . VAL A 1 281 ? -15.243 -26.777 -15.304 1.00 22.24 281 VAL A CA 1
ATOM 1885 C C . VAL A 1 281 ? -15.714 -26.268 -16.673 1.00 22.42 281 VAL A C 1
ATOM 1886 O O . VAL A 1 281 ? -15.194 -25.273 -17.182 1.00 24.38 281 VAL A O 1
ATOM 1890 N N . THR A 1 282 ? -16.702 -26.939 -17.261 1.00 22.63 282 THR A N 1
ATOM 1891 C CA . THR A 1 282 ? -17.223 -26.543 -18.571 1.00 22.02 282 THR A CA 1
ATOM 1892 C C . THR A 1 282 ? -17.945 -25.195 -18.551 1.00 22.48 282 THR A C 1
ATOM 1893 O O . THR A 1 282 ? -18.221 -24.617 -19.604 1.00 21.62 282 THR A O 1
ATOM 1897 N N . LYS A 1 283 ? -18.257 -24.696 -17.358 1.00 22.34 283 LYS A N 1
ATOM 1898 C CA . LYS A 1 283 ? -18.954 -23.420 -17.235 1.00 22.28 283 LYS A CA 1
ATOM 1899 C C . LYS A 1 283 ? -17.990 -22.251 -17.029 1.00 19.32 283 LYS A C 1
ATOM 1900 O O . LYS A 1 283 ? -18.407 -21.098 -17.025 1.00 17.65 283 LYS A O 1
ATOM 1906 N N . MET A 1 284 ? -16.707 -22.552 -16.862 1.00 17.79 284 MET A N 1
ATOM 1907 C CA . MET A 1 284 ? -15.704 -21.512 -16.644 1.00 18.29 284 MET A CA 1
ATOM 1908 C C . MET A 1 284 ? -15.249 -20.826 -17.931 1.00 18.45 284 MET A C 1
ATOM 1909 O O . MET A 1 284 ? -15.438 -21.349 -19.036 1.00 15.82 284 MET A O 1
ATOM 1914 N N . LYS A 1 285 ? -14.651 -19.649 -17.769 1.00 18.04 285 LYS A N 1
ATOM 1915 C CA . LYS A 1 285 ? -14.160 -18.845 -18.889 1.00 19.14 285 LYS A CA 1
ATOM 1916 C C . LYS A 1 285 ? -12.920 -19.438 -19.551 1.00 18.35 285 LYS A C 1
ATOM 1917 O O . LYS A 1 285 ? -12.040 -19.976 -18.875 1.00 18.91 285 LYS A O 1
ATOM 1923 N N . PRO A 1 286 ? -12.828 -19.343 -20.888 1.00 17.40 286 PRO A N 1
ATOM 1924 C CA . PRO A 1 286 ? -11.646 -19.894 -21.554 1.00 16.63 286 PRO A CA 1
ATOM 1925 C C . PRO A 1 286 ? -10.438 -19.155 -20.982 1.00 17.14 286 PRO A C 1
ATOM 1926 O O . PRO A 1 286 ? -10.525 -17.966 -20.660 1.00 18.45 286 PRO A O 1
ATOM 1930 N N . GLY A 1 287 ? -9.329 -19.866 -20.831 1.00 17.81 287 GLY A N 1
ATOM 1931 C CA . GLY A 1 287 ? -8.134 -19.258 -20.283 1.00 16.48 287 GLY A CA 1
ATOM 1932 C C . GLY A 1 287 ? -8.075 -19.323 -18.766 1.00 16.87 287 GLY A C 1
ATOM 1933 O O . GLY A 1 287 ? -7.067 -18.949 -18.175 1.00 14.61 287 GLY A O 1
ATOM 1934 N N . SER A 1 288 ? -9.145 -19.795 -18.130 1.00 16.43 288 SER A N 1
ATOM 1935 C CA . SER A 1 288 ? -9.158 -19.888 -16.670 1.00 16.79 288 SER A CA 1
ATOM 1936 C C . SER A 1 288 ? -8.168 -20.943 -16.200 1.00 14.97 288 SER A C 1
ATOM 1937 O O . SER A 1 288 ? -7.787 -21.835 -16.961 1.00 13.58 288 SER A O 1
ATOM 1940 N N . VAL A 1 289 ? -7.749 -20.839 -14.942 1.00 16.18 289 VAL A N 1
ATOM 1941 C CA . VAL A 1 289 ? -6.779 -21.770 -14.386 1.00 12.07 289 VAL A CA 1
ATOM 1942 C C . VAL A 1 289 ? -7.215 -22.348 -13.051 1.00 13.56 289 VAL A C 1
ATOM 1943 O O . VAL A 1 289 ? -7.705 -21.624 -12.179 1.00 13.35 289 VAL A O 1
ATOM 1947 N N . ILE A 1 290 ? -7.030 -23.657 -12.906 1.00 12.56 290 ILE A N 1
ATOM 1948 C CA . ILE A 1 290 ? -7.364 -24.357 -11.673 1.00 12.82 290 ILE A CA 1
ATOM 1949 C C . ILE A 1 290 ? -6.105 -24.976 -11.082 1.00 13.18 290 ILE A C 1
ATOM 1950 O O . ILE A 1 290 ? -5.433 -25.766 -11.741 1.00 13.11 290 ILE A O 1
ATOM 1955 N N . ILE A 1 291 ? -5.793 -24.622 -9.839 1.00 13.87 291 ILE A N 1
ATOM 1956 C CA . ILE A 1 291 ? -4.634 -25.188 -9.163 1.00 13.07 291 ILE A CA 1
ATOM 1957 C C . ILE A 1 291 ? -5.199 -26.176 -8.134 1.00 12.68 291 ILE A C 1
ATOM 1958 O O . ILE A 1 291 ? -5.851 -25.770 -7.168 1.00 13.60 291 ILE A O 1
ATOM 1963 N N . ASP A 1 292 ? -4.963 -27.466 -8.365 1.00 12.22 292 ASP A N 1
ATOM 1964 C CA . ASP A 1 292 ? -5.465 -28.535 -7.494 1.00 13.28 292 ASP A CA 1
ATOM 1965 C C . ASP A 1 292 ? -4.356 -29.009 -6.555 1.00 12.75 292 ASP A C 1
ATOM 1966 O O . ASP A 1 292 ? -3.587 -29.901 -6.903 1.00 13.06 292 ASP A O 1
ATOM 1971 N N . LEU A 1 293 ? -4.268 -28.404 -5.372 1.00 12.30 293 LEU A N 1
ATOM 1972 C CA . LEU A 1 293 ? -3.249 -28.775 -4.398 1.00 12.71 293 LEU A CA 1
ATOM 1973 C C . LEU A 1 293 ? -3.470 -30.161 -3.800 1.00 13.73 293 LEU A C 1
ATOM 1974 O O . LEU A 1 293 ? -2.600 -30.683 -3.107 1.00 13.33 293 LEU A O 1
ATOM 1979 N N . ALA A 1 294 ? -4.632 -30.753 -4.068 1.00 14.50 294 ALA A N 1
ATOM 1980 C CA . ALA A 1 294 ? -4.963 -32.081 -3.549 1.00 15.58 294 ALA A CA 1
ATOM 1981 C C . ALA A 1 294 ? -4.793 -33.175 -4.605 1.00 16.42 294 ALA A C 1
ATOM 1982 O O . ALA A 1 294 ? -5.222 -34.316 -4.405 1.00 16.36 294 ALA A O 1
ATOM 1984 N N . VAL A 1 295 ? -4.157 -32.829 -5.719 1.00 14.89 295 VAL A N 1
ATOM 1985 C CA . VAL A 1 295 ? -3.944 -33.781 -6.807 1.00 15.48 295 VAL A CA 1
ATOM 1986 C C . VAL A 1 295 ? -3.351 -35.135 -6.383 1.00 18.49 295 VAL A C 1
ATOM 1987 O O . VAL A 1 295 ? -3.747 -36.181 -6.907 1.00 18.08 295 VAL A O 1
ATOM 1991 N N . GLU A 1 296 ? -2.424 -35.127 -5.430 1.00 18.95 296 GLU A N 1
ATOM 1992 C CA . GLU A 1 296 ? -1.793 -36.370 -4.980 1.00 20.91 296 GLU A CA 1
ATOM 1993 C C . GLU A 1 296 ? -2.727 -37.314 -4.222 1.00 22.67 296 GLU A C 1
ATOM 1994 O O . GLU A 1 296 ? -2.490 -38.521 -4.178 1.00 21.64 296 GLU A O 1
ATOM 2000 N N . ALA A 1 297 ? -3.785 -36.764 -3.634 1.00 22.15 297 ALA A N 1
ATOM 2001 C CA . ALA A 1 297 ? -4.741 -37.565 -2.878 1.00 22.05 297 ALA A CA 1
ATOM 2002 C C . ALA A 1 297 ? -5.998 -37.831 -3.693 1.00 21.87 297 ALA A C 1
ATOM 2003 O O . ALA A 1 297 ? -7.036 -38.192 -3.139 1.00 21.53 297 ALA A O 1
ATOM 2005 N N . GLY A 1 298 ? -5.900 -37.656 -5.008 1.00 21.57 298 GLY A N 1
ATOM 2006 C CA . GLY A 1 298 ? -7.048 -37.883 -5.872 1.00 21.33 298 GLY A CA 1
ATOM 2007 C C . GLY A 1 298 ? -7.513 -36.610 -6.558 1.00 21.11 298 GLY A C 1
ATOM 2008 O O . GLY A 1 298 ? -8.129 -36.654 -7.624 1.00 21.89 298 GLY A O 1
ATOM 2009 N N . GLY A 1 299 ? -7.220 -35.471 -5.937 1.00 20.56 299 GLY A N 1
ATOM 2010 C CA . GLY A 1 299 ? -7.592 -34.189 -6.509 1.00 20.46 299 GLY A CA 1
ATOM 2011 C C . GLY A 1 299 ? -8.983 -33.681 -6.174 1.00 19.62 299 GLY A C 1
ATOM 2012 O O . GLY A 1 299 ? -9.932 -34.455 -6.053 1.00 18.52 299 GLY A O 1
ATOM 2013 N N . ASN A 1 300 ? -9.100 -32.368 -6.010 1.00 17.95 300 ASN A N 1
ATOM 2014 C CA . ASN A 1 300 ? -10.388 -31.753 -5.727 1.00 17.17 300 ASN A CA 1
ATOM 2015 C C . ASN A 1 300 ? -11.144 -31.626 -7.045 1.00 16.73 300 ASN A C 1
ATOM 2016 O O . ASN A 1 300 ? -12.343 -31.359 -7.065 1.00 15.81 300 ASN A O 1
ATOM 2021 N N . CYS A 1 301 ? -10.423 -31.817 -8.147 1.00 17.21 301 CYS A N 1
ATOM 2022 C CA . CYS A 1 301 ? -11.004 -31.752 -9.482 1.00 16.45 301 CYS A CA 1
ATOM 2023 C C . CYS A 1 301 ? -10.615 -33.042 -10.200 1.00 16.73 301 CYS A C 1
ATOM 2024 O O . CYS A 1 301 ? -9.435 -33.326 -10.376 1.00 16.23 301 CYS A O 1
ATOM 2027 N N . PRO A 1 302 ? -11.609 -33.841 -10.622 1.00 18.03 302 PRO A N 1
ATOM 2028 C CA . PRO A 1 302 ? -11.360 -35.111 -11.315 1.00 18.04 302 PRO A CA 1
ATOM 2029 C C . PRO A 1 302 ? -10.568 -35.059 -12.622 1.00 19.24 302 PRO A C 1
ATOM 2030 O O . PRO A 1 302 ? -10.148 -36.098 -13.135 1.00 16.71 302 PRO A O 1
ATOM 2034 N N . LEU A 1 303 ? -10.358 -33.864 -13.164 1.00 17.70 303 LEU A N 1
ATOM 2035 C CA . LEU A 1 303 ? -9.603 -33.739 -14.406 1.00 18.86 303 LEU A CA 1
ATOM 2036 C C . LEU A 1 303 ? -8.101 -33.602 -14.171 1.00 18.35 303 LEU A C 1
ATOM 2037 O O . LEU A 1 303 ? -7.314 -33.727 -15.105 1.00 18.04 303 LEU A O 1
ATOM 2042 N N . SER A 1 304 ? -7.695 -33.354 -12.929 1.00 18.55 304 SER A N 1
ATOM 2043 C CA . SER A 1 304 ? -6.272 -33.192 -12.647 1.00 17.14 304 SER A CA 1
ATOM 2044 C C . SER A 1 304 ? -5.492 -34.501 -12.664 1.00 15.85 304 SER A C 1
ATOM 2045 O O . SER A 1 304 ? -6.014 -35.565 -12.323 1.00 15.12 304 SER A O 1
ATOM 2048 N N . GLU A 1 305 ? -4.236 -34.405 -13.083 1.00 15.54 305 GLU A N 1
ATOM 2049 C CA . GLU A 1 305 ? -3.343 -35.550 -13.136 1.00 16.34 305 GLU A CA 1
ATOM 2050 C C . GLU A 1 305 ? -2.026 -35.170 -12.474 1.00 16.71 305 GLU A C 1
ATOM 2051 O O . GLU A 1 305 ? -1.439 -34.137 -12.790 1.00 14.79 305 GLU A O 1
ATOM 2057 N N . PRO A 1 306 ? -1.548 -36.003 -11.540 1.00 17.01 306 PRO A N 1
ATOM 2058 C CA . PRO A 1 306 ? -0.287 -35.716 -10.849 1.00 18.12 306 PRO A CA 1
ATOM 2059 C C . PRO A 1 306 ? 0.850 -35.321 -11.784 1.00 17.78 306 PRO A C 1
ATOM 2060 O O . PRO A 1 306 ? 1.105 -35.991 -12.788 1.00 17.85 306 PRO A O 1
ATOM 2064 N N . GLY A 1 307 ? 1.517 -34.222 -11.440 1.00 17.43 307 GLY A N 1
ATOM 2065 C CA . GLY A 1 307 ? 2.647 -33.737 -12.206 1.00 19.27 307 GLY A CA 1
ATOM 2066 C C . GLY A 1 307 ? 2.378 -33.179 -13.588 1.00 20.55 307 GLY A C 1
ATOM 2067 O O . GLY A 1 307 ? 3.322 -32.924 -14.334 1.00 22.05 307 GLY A O 1
ATOM 2068 N N . LYS A 1 308 ? 1.112 -32.961 -13.930 1.00 20.09 308 LYS A N 1
ATOM 2069 C CA . LYS A 1 308 ? 0.782 -32.455 -15.254 1.00 19.90 308 LYS A CA 1
ATOM 2070 C C . LYS A 1 308 ? -0.127 -31.230 -15.239 1.00 20.62 308 LYS A C 1
ATOM 2071 O O . LYS A 1 308 ? -0.770 -30.918 -14.231 1.00 20.49 308 LYS A O 1
ATOM 2077 N N . ILE A 1 309 ? -0.148 -30.529 -16.371 1.00 21.05 309 ILE A N 1
ATOM 2078 C CA . ILE A 1 309 ? -1.008 -29.369 -16.575 1.00 21.73 309 ILE A CA 1
ATOM 2079 C C . ILE A 1 309 ? -1.946 -29.825 -17.686 1.00 22.21 309 ILE A C 1
ATOM 2080 O O . ILE A 1 309 ? -1.545 -29.916 -18.846 1.00 22.83 309 ILE A O 1
ATOM 2085 N N . VAL A 1 310 ? -3.183 -30.140 -17.329 1.00 22.02 310 VAL A N 1
ATOM 2086 C CA . VAL A 1 310 ? -4.155 -30.612 -18.310 1.00 23.12 310 VAL A CA 1
ATOM 2087 C C . VAL A 1 310 ? -5.006 -29.462 -18.832 1.00 23.05 310 VAL A C 1
ATOM 2088 O O . VAL A 1 310 ? -5.426 -28.596 -18.067 1.00 22.16 310 VAL A O 1
ATOM 2092 N N . VAL A 1 311 ? -5.244 -29.446 -20.137 1.00 19.98 311 VAL A N 1
ATOM 2093 C CA . VAL A 1 311 ? -6.087 -28.416 -20.723 1.00 21.26 311 VAL A CA 1
ATOM 2094 C C . VAL A 1 311 ? -7.365 -29.112 -21.140 1.00 19.17 311 VAL A C 1
ATOM 2095 O O . VAL A 1 311 ? -7.339 -30.071 -21.910 1.00 19.51 311 VAL A O 1
ATOM 2099 N N . LYS A 1 312 ? -8.482 -28.631 -20.617 1.00 19.03 312 LYS A N 1
ATOM 2100 C CA . LYS A 1 312 ? -9.773 -29.224 -20.908 1.00 21.56 312 LYS A CA 1
ATOM 2101 C C . LYS A 1 312 ? -10.845 -28.158 -20.888 1.00 21.20 312 LYS A C 1
ATOM 2102 O O . LYS A 1 312 ? -10.932 -27.375 -19.943 1.00 21.42 312 LYS A O 1
ATOM 2108 N N . HIS A 1 313 ? -11.659 -28.127 -21.936 1.00 20.75 313 HIS A N 1
ATOM 2109 C CA . HIS A 1 313 ? -12.739 -27.154 -22.013 1.00 22.82 313 HIS A CA 1
ATOM 2110 C C . HIS A 1 313 ? -12.178 -25.729 -21.948 1.00 21.03 313 HIS A C 1
ATOM 2111 O O . HIS A 1 313 ? -12.810 -24.830 -21.395 1.00 20.28 313 HIS A O 1
ATOM 2118 N N . GLY A 1 314 ? -10.986 -25.548 -22.512 1.00 21.34 314 GLY A N 1
ATOM 2119 C CA . GLY A 1 314 ? -10.341 -24.245 -22.532 1.00 21.76 314 GLY A CA 1
ATOM 2120 C C . GLY A 1 314 ? -9.785 -23.798 -21.191 1.00 21.27 314 GLY A C 1
ATOM 2121 O O . GLY A 1 314 ? -9.357 -22.653 -21.032 1.00 22.31 314 GLY A O 1
ATOM 2122 N N . VAL A 1 315 ? -9.788 -24.706 -20.223 1.00 19.79 315 VAL A N 1
ATOM 2123 C CA . VAL A 1 315 ? -9.302 -24.399 -18.886 1.00 19.42 315 VAL A CA 1
ATOM 2124 C C . VAL A 1 315 ? -8.066 -25.224 -18.549 1.00 19.35 315 VAL A C 1
ATOM 2125 O O . VAL A 1 315 ? -7.983 -26.401 -18.906 1.00 19.03 315 VAL A O 1
ATOM 2129 N N . LYS A 1 316 ? -7.104 -24.597 -17.873 1.00 17.10 316 LYS A N 1
ATOM 2130 C CA . LYS A 1 316 ? -5.885 -25.281 -17.460 1.00 18.01 316 LYS A CA 1
ATOM 2131 C C . LYS A 1 316 ? -6.063 -25.844 -16.055 1.00 17.58 316 LYS A C 1
ATOM 2132 O O . LYS A 1 316 ? -6.337 -25.092 -15.122 1.00 18.90 316 LYS A O 1
ATOM 2138 N N . ILE A 1 317 ? -5.917 -27.160 -15.908 1.00 16.38 317 ILE A N 1
ATOM 2139 C CA . ILE A 1 317 ? -6.025 -27.794 -14.592 1.00 15.32 317 ILE A CA 1
ATOM 2140 C C . ILE A 1 317 ? -4.596 -28.196 -14.239 1.00 14.31 317 ILE A C 1
ATOM 2141 O O . ILE A 1 317 ? -4.016 -29.095 -14.852 1.00 14.05 317 ILE A O 1
ATOM 2146 N N . VAL A 1 318 ? -4.026 -27.500 -13.263 1.00 12.23 318 VAL A N 1
ATOM 2147 C CA . VAL A 1 318 ? -2.650 -27.723 -12.842 1.00 12.32 318 VAL A CA 1
ATOM 2148 C C . VAL A 1 318 ? -2.564 -28.634 -11.624 1.00 9.78 318 VAL A C 1
ATOM 2149 O O . VAL A 1 318 ? -3.194 -28.374 -10.605 1.00 12.47 318 VAL A O 1
ATOM 2153 N N . GLY A 1 319 ? -1.772 -29.696 -11.735 1.00 11.79 319 GLY A N 1
ATOM 2154 C CA . GLY A 1 319 ? -1.639 -30.636 -10.635 1.00 10.44 319 GLY A CA 1
ATOM 2155 C C . GLY A 1 319 ? -0.206 -30.967 -10.276 1.00 12.64 319 GLY A C 1
ATOM 2156 O O . GLY A 1 319 ? 0.175 -32.137 -10.264 1.00 11.37 319 GLY A O 1
ATOM 2157 N N . HIS A 1 320 ? 0.594 -29.947 -9.968 1.00 11.46 320 HIS A N 1
ATOM 2158 C CA . HIS A 1 320 ? 1.987 -30.183 -9.610 1.00 12.59 320 HIS A CA 1
ATOM 2159 C C . HIS A 1 320 ? 2.071 -31.017 -8.341 1.00 12.49 320 HIS A C 1
ATOM 2160 O O . HIS A 1 320 ? 1.237 -30.894 -7.449 1.00 12.85 320 HIS A O 1
ATOM 2167 N N . THR A 1 321 ? 3.081 -31.875 -8.274 1.00 14.89 321 THR A N 1
ATOM 2168 C CA . THR A 1 321 ? 3.294 -32.717 -7.104 1.00 14.78 321 THR A CA 1
ATOM 2169 C C . THR A 1 321 ? 4.287 -32.039 -6.159 1.00 14.87 321 THR A C 1
ATOM 2170 O O . THR A 1 321 ? 5.069 -31.184 -6.576 1.00 14.32 321 THR A O 1
ATOM 2174 N N . ASN A 1 322 ? 4.248 -32.423 -4.886 1.00 14.48 322 ASN A N 1
ATOM 2175 C CA . ASN A 1 322 ? 5.170 -31.886 -3.885 1.00 15.26 322 ASN A CA 1
ATOM 2176 C C . ASN A 1 322 ? 5.347 -30.367 -3.992 1.00 15.34 322 ASN A C 1
ATOM 2177 O O . ASN A 1 322 ? 6.471 -29.865 -4.072 1.00 11.59 322 ASN A O 1
ATOM 2182 N N . VAL A 1 323 ? 4.235 -29.639 -3.977 1.00 15.61 323 VAL A N 1
ATOM 2183 C CA . VAL A 1 323 ? 4.280 -28.187 -4.097 1.00 14.49 323 VAL A CA 1
ATOM 2184 C C . VAL A 1 323 ? 5.230 -27.528 -3.094 1.00 14.53 323 VAL A C 1
ATOM 2185 O O . VAL A 1 323 ? 5.962 -26.608 -3.445 1.00 15.74 323 VAL A O 1
ATOM 2189 N N . PRO A 1 324 ? 5.250 -27.998 -1.836 1.00 14.80 324 PRO A N 1
ATOM 2190 C CA . PRO A 1 324 ? 6.186 -27.323 -0.932 1.00 13.52 324 PRO A CA 1
ATOM 2191 C C . PRO A 1 324 ? 7.645 -27.376 -1.401 1.00 13.42 324 PRO A C 1
ATOM 2192 O O . PRO A 1 324 ? 8.442 -26.502 -1.064 1.00 10.59 324 PRO A O 1
ATOM 2196 N N . SER A 1 325 ? 7.992 -28.386 -2.200 1.00 13.88 325 SER A N 1
ATOM 2197 C CA . SER A 1 325 ? 9.350 -28.496 -2.717 1.00 13.46 325 SER A CA 1
ATOM 2198 C C . SER A 1 325 ? 9.577 -27.424 -3.796 1.00 15.06 325 SER A C 1
ATOM 2199 O O . SER A 1 325 ? 10.720 -27.067 -4.107 1.00 13.89 325 SER A O 1
ATOM 2202 N N . ARG A 1 326 ? 8.483 -26.908 -4.360 1.00 12.60 326 ARG A N 1
ATOM 2203 C CA . ARG A 1 326 ? 8.575 -25.844 -5.363 1.00 12.32 326 ARG A CA 1
ATOM 2204 C C . ARG A 1 326 ? 9.043 -24.563 -4.653 1.00 12.40 326 ARG A C 1
ATOM 2205 O O . ARG A 1 326 ? 9.363 -23.552 -5.292 1.00 10.21 326 ARG A O 1
ATOM 2213 N N . VAL A 1 327 ? 9.077 -24.625 -3.322 1.00 11.98 327 VAL A N 1
ATOM 2214 C CA . VAL A 1 327 ? 9.518 -23.511 -2.480 1.00 11.75 327 VAL A CA 1
ATOM 2215 C C . VAL A 1 327 ? 10.549 -24.078 -1.493 1.00 11.29 327 VAL A C 1
ATOM 2216 O O . VAL A 1 327 ? 10.577 -23.703 -0.318 1.00 13.95 327 VAL A O 1
ATOM 2220 N N . ALA A 1 328 ? 11.404 -24.968 -1.984 1.00 12.10 328 ALA A N 1
ATOM 2221 C CA . ALA A 1 328 ? 12.403 -25.645 -1.152 1.00 15.35 328 ALA A CA 1
ATOM 2222 C C . ALA A 1 328 ? 13.373 -24.796 -0.325 1.00 16.09 328 ALA A C 1
ATOM 2223 O O . ALA A 1 328 ? 13.733 -25.185 0.790 1.00 15.40 328 ALA A O 1
ATOM 2225 N N . ALA A 1 329 ? 13.801 -23.658 -0.864 1.00 15.96 329 ALA A N 1
ATOM 2226 C CA . ALA A 1 329 ? 14.747 -22.799 -0.167 1.00 15.51 329 ALA A CA 1
ATOM 2227 C C . ALA A 1 329 ? 14.155 -22.132 1.076 1.00 16.66 329 ALA A C 1
ATOM 2228 O O . ALA A 1 329 ? 14.890 -21.710 1.965 1.00 17.23 329 ALA A O 1
ATOM 2230 N N . ASP A 1 330 ? 12.833 -22.028 1.135 1.00 16.21 330 ASP A N 1
ATOM 2231 C CA . ASP A 1 330 ? 12.175 -21.455 2.304 1.00 17.20 330 ASP A CA 1
ATOM 2232 C C . ASP A 1 330 ? 11.518 -22.577 3.117 1.00 16.53 330 ASP A C 1
ATOM 2233 O O . ASP A 1 330 ? 11.394 -22.486 4.340 1.00 17.15 330 ASP A O 1
ATOM 2238 N N . ALA A 1 331 ? 11.107 -23.639 2.432 1.00 14.08 331 ALA A N 1
ATOM 2239 C CA . ALA A 1 331 ? 10.465 -24.767 3.102 1.00 13.31 331 ALA A CA 1
ATOM 2240 C C . ALA A 1 331 ? 11.444 -25.534 3.989 1.00 13.68 331 ALA A C 1
ATOM 2241 O O . ALA A 1 331 ? 11.087 -25.979 5.078 1.00 14.35 331 ALA A O 1
ATOM 2243 N N . SER A 1 332 ? 12.682 -25.674 3.532 1.00 14.43 332 SER A N 1
ATOM 2244 C CA . SER A 1 332 ? 13.685 -26.410 4.298 1.00 15.97 332 SER A CA 1
ATOM 2245 C C . SER A 1 332 ? 14.037 -25.751 5.641 1.00 16.82 332 SER A C 1
ATOM 2246 O O . SER A 1 332 ? 14.062 -26.416 6.675 1.00 16.98 332 SER A O 1
ATOM 2249 N N . PRO A 1 333 ? 14.315 -24.438 5.639 1.00 16.61 333 PRO A N 1
ATOM 2250 C CA . PRO A 1 333 ? 14.649 -23.757 6.895 1.00 17.56 333 PRO A CA 1
ATOM 2251 C C . PRO A 1 333 ? 13.541 -23.915 7.947 1.00 18.41 333 PRO A C 1
ATOM 2252 O O . PRO A 1 333 ? 13.824 -24.084 9.133 1.00 16.89 333 PRO A O 1
ATOM 2256 N N . LEU A 1 334 ? 12.283 -23.856 7.505 1.00 17.05 334 LEU A N 1
ATOM 2257 C CA . LEU A 1 334 ? 11.143 -23.989 8.411 1.00 15.78 334 LEU A CA 1
ATOM 2258 C C . LEU A 1 334 ? 10.973 -25.427 8.895 1.00 16.40 334 LEU A C 1
ATOM 2259 O O . LEU A 1 334 ? 10.677 -25.674 10.062 1.00 15.17 334 LEU A O 1
ATOM 2264 N N . PHE A 1 335 ? 11.151 -26.377 7.986 1.00 15.84 335 PHE A N 1
ATOM 2265 C CA . PHE A 1 335 ? 11.023 -27.787 8.331 1.00 15.98 335 PHE A CA 1
ATOM 2266 C C . PHE A 1 335 ? 12.070 -28.157 9.382 1.00 14.77 335 PHE A C 1
ATOM 2267 O O . PHE A 1 335 ? 11.788 -28.898 10.319 1.00 13.68 335 PHE A O 1
ATOM 2275 N N . ALA A 1 336 ? 13.281 -27.637 9.214 1.00 14.66 336 ALA A N 1
ATOM 2276 C CA . ALA A 1 336 ? 14.377 -27.921 10.139 1.00 16.55 336 ALA A CA 1
ATOM 2277 C C . ALA A 1 336 ? 14.075 -27.316 11.503 1.00 16.52 336 ALA A C 1
ATOM 2278 O O . ALA A 1 336 ? 14.402 -27.896 12.535 1.00 16.65 336 ALA A O 1
ATOM 2280 N N . LYS A 1 337 ? 13.433 -26.153 11.495 1.00 19.04 337 LYS A N 1
ATOM 2281 C CA . LYS A 1 337 ? 13.070 -25.475 12.733 1.00 20.25 337 LYS A CA 1
ATOM 2282 C C . LYS A 1 337 ? 11.964 -26.248 13.462 1.00 18.88 337 LYS A C 1
ATOM 2283 O O . LYS A 1 337 ? 11.959 -26.309 14.693 1.00 18.06 337 LYS A O 1
ATOM 2289 N N . ASN A 1 338 ? 11.029 -26.837 12.713 1.00 17.80 338 ASN A N 1
ATOM 2290 C CA . ASN A 1 338 ? 9.960 -27.626 13.332 1.00 17.18 338 ASN A CA 1
ATOM 2291 C C . ASN A 1 338 ? 10.615 -28.787 14.084 1.00 17.26 338 ASN A C 1
ATOM 2292 O O . ASN A 1 338 ? 10.252 -29.093 15.219 1.00 17.56 338 ASN A O 1
ATOM 2297 N N . LEU A 1 339 ? 11.582 -29.431 13.431 1.00 17.22 339 LEU A N 1
ATOM 2298 C CA . LEU A 1 339 ? 12.312 -30.551 14.017 1.00 17.36 339 LEU A CA 1
ATOM 2299 C C . LEU A 1 339 ? 13.070 -30.117 15.272 1.00 18.10 339 LEU A C 1
ATOM 2300 O O . LEU A 1 339 ? 13.037 -30.800 16.298 1.00 17.36 339 LEU A O 1
ATOM 2305 N N . LEU A 1 340 ? 13.762 -28.987 15.179 1.00 17.78 340 LEU A N 1
ATOM 2306 C CA . LEU A 1 340 ? 14.519 -28.455 16.307 1.00 18.42 340 LEU A CA 1
ATOM 2307 C C . LEU A 1 340 ? 13.587 -28.157 17.483 1.00 19.63 340 LEU A C 1
ATOM 2308 O O . LEU A 1 340 ? 13.859 -28.554 18.621 1.00 18.23 340 LEU A O 1
ATOM 2313 N N . ASN A 1 341 ? 12.487 -27.457 17.206 1.00 20.09 341 ASN A N 1
ATOM 2314 C CA . ASN A 1 341 ? 11.525 -27.112 18.250 1.00 21.45 341 ASN A CA 1
ATOM 2315 C C . ASN A 1 341 ? 10.985 -28.367 18.943 1.00 21.72 341 ASN A C 1
ATOM 2316 O O . ASN A 1 341 ? 10.744 -28.368 20.151 1.00 21.45 341 ASN A O 1
ATOM 2321 N N . PHE A 1 342 ? 10.807 -29.439 18.176 1.00 20.93 342 PHE A N 1
ATOM 2322 C CA . PHE A 1 342 ? 10.295 -30.693 18.725 1.00 19.24 342 PHE A CA 1
ATOM 2323 C C . PHE A 1 342 ? 11.328 -31.433 19.573 1.00 18.62 342 PHE A C 1
ATOM 2324 O O . PHE A 1 342 ? 10.989 -31.996 20.612 1.00 18.26 342 PHE A O 1
ATOM 2332 N N . LEU A 1 343 ? 12.583 -31.419 19.136 1.00 17.18 343 LEU A N 1
ATOM 2333 C CA . LEU A 1 343 ? 13.650 -32.137 19.835 1.00 18.53 343 LEU A CA 1
ATOM 2334 C C . LEU A 1 343 ? 14.263 -31.422 21.040 1.00 18.79 343 LEU A C 1
ATOM 2335 O O . LEU A 1 343 ? 14.535 -32.047 22.069 1.00 17.19 343 LEU A O 1
ATOM 2340 N N . THR A 1 344 ? 14.473 -30.119 20.905 1.00 18.88 344 THR A N 1
ATOM 2341 C CA . THR A 1 344 ? 15.088 -29.299 21.947 1.00 20.55 344 THR A CA 1
ATOM 2342 C C . THR A 1 344 ? 14.685 -29.538 23.411 1.00 21.61 344 THR A C 1
ATOM 2343 O O . THR A 1 344 ? 15.549 -29.714 24.267 1.00 22.58 344 THR A O 1
ATOM 2347 N N . PRO A 1 345 ? 13.379 -29.553 23.717 1.00 22.13 345 PRO A N 1
ATOM 2348 C CA . PRO A 1 345 ? 12.928 -29.773 25.097 1.00 23.39 345 PRO A CA 1
ATOM 2349 C C . PRO A 1 345 ? 13.327 -31.123 25.707 1.00 24.27 345 PRO A C 1
ATOM 2350 O O . PRO A 1 345 ? 13.191 -31.327 26.917 1.00 21.59 345 PRO A O 1
ATOM 2354 N N . HIS A 1 346 ? 13.825 -32.037 24.880 1.00 24.13 346 HIS A N 1
ATOM 2355 C CA . HIS A 1 346 ? 14.192 -33.364 25.367 1.00 26.71 346 HIS A CA 1
ATOM 2356 C C . HIS A 1 346 ? 15.681 -33.605 25.578 1.00 28.95 346 HIS A C 1
ATOM 2357 O O . HIS A 1 346 ? 16.091 -34.717 25.907 1.00 28.54 346 HIS A O 1
ATOM 2364 N N . VAL A 1 347 ? 16.525 -32.571 25.463 1.00 31.08 347 VAL A N 1
ATOM 2365 C CA . VAL A 1 347 ? 17.934 -32.631 25.822 1.00 36.17 347 VAL A CA 1
ATOM 2366 C C . VAL A 1 347 ? 17.995 -32.344 27.322 1.00 39.01 347 VAL A C 1
ATOM 2367 O O . VAL A 1 347 ? 18.016 -31.188 27.747 1.00 38.84 347 VAL A O 1
ATOM 2371 N N . ASP A 1 348 ? 18.522 -33.246 27.926 1.00 43.23 348 ASP A N 1
ATOM 2372 C CA . ASP A 1 348 ? 18.777 -33.435 29.351 1.00 46.91 348 ASP A CA 1
ATOM 2373 C C . ASP A 1 348 ? 19.984 -33.141 29.583 1.00 48.68 348 ASP A C 1
ATOM 2374 O O . ASP A 1 348 ? 20.993 -33.690 29.140 1.00 48.67 348 ASP A O 1
ATOM 2379 N N . LYS A 1 349 ? 19.628 -32.072 30.629 1.00 51.02 349 LYS A N 1
ATOM 2380 C CA . LYS A 1 349 ? 20.749 -31.257 31.162 1.00 53.35 349 LYS A CA 1
ATOM 2381 C C . LYS A 1 349 ? 21.357 -32.098 32.315 1.00 54.19 349 LYS A C 1
ATOM 2382 O O . LYS A 1 349 ? 22.011 -31.621 33.239 1.00 54.08 349 LYS A O 1
ATOM 2388 N N . ASP A 1 350 ? 21.326 -33.442 32.143 1.00 55.70 350 ASP A N 1
ATOM 2389 C CA . ASP A 1 350 ? 21.790 -34.377 33.212 1.00 56.50 350 ASP A CA 1
ATOM 2390 C C . ASP A 1 350 ? 22.514 -35.630 32.716 1.00 56.37 350 ASP A C 1
ATOM 2391 O O . ASP A 1 350 ? 23.752 -35.541 32.555 1.00 57.11 350 ASP A O 1
ATOM 2396 N N . THR A 1 351 ? 21.807 -36.458 31.954 1.00 55.40 351 THR A N 1
ATOM 2397 C CA . THR A 1 351 ? 22.524 -37.331 31.028 1.00 54.41 351 THR A CA 1
ATOM 2398 C C . THR A 1 351 ? 23.223 -36.539 29.911 1.00 53.72 351 THR A C 1
ATOM 2399 O O . THR A 1 351 ? 24.115 -37.106 29.248 1.00 54.32 351 THR A O 1
ATOM 2401 N N . LYS A 1 352 ? 22.979 -35.264 29.853 1.00 52.54 352 LYS A N 1
ATOM 2402 C CA . LYS A 1 352 ? 23.682 -34.391 28.846 1.00 51.63 352 LYS A CA 1
ATOM 2403 C C . LYS A 1 352 ? 23.460 -35.031 27.479 1.00 50.49 352 LYS A C 1
ATOM 2404 O O . LYS A 1 352 ? 24.078 -34.828 26.479 1.00 51.02 352 LYS A O 1
ATOM 2406 N N . THR A 1 353 ? 22.376 -35.820 27.433 1.00 48.51 353 THR A N 1
ATOM 2407 C CA . THR A 1 353 ? 22.033 -36.536 26.210 1.00 46.57 353 THR A CA 1
ATOM 2408 C C . THR A 1 353 ? 20.566 -36.271 25.836 1.00 44.08 353 THR A C 1
ATOM 2409 O O . THR A 1 353 ? 19.934 -35.370 26.386 1.00 43.37 353 THR A O 1
ATOM 2413 N N . LEU A 1 354 ? 20.033 -37.052 24.902 1.00 40.92 354 LEU A N 1
ATOM 2414 C CA . LEU A 1 354 ? 18.650 -36.890 24.461 1.00 37.58 354 LEU A CA 1
ATOM 2415 C C . LEU A 1 354 ? 17.740 -37.956 25.060 1.00 36.06 354 LEU A C 1
ATOM 2416 O O . LEU A 1 354 ? 17.919 -39.147 24.809 1.00 36.52 354 LEU A O 1
ATOM 2421 N N . VAL A 1 355 ? 16.760 -37.523 25.846 1.00 34.72 355 VAL A N 1
ATOM 2422 C CA . VAL A 1 355 ? 15.812 -38.442 26.465 1.00 33.38 355 VAL A CA 1
ATOM 2423 C C . VAL A 1 355 ? 14.400 -37.967 26.158 1.00 32.54 355 VAL A C 1
ATOM 2424 O O . VAL A 1 355 ? 13.916 -37.014 26.769 1.00 30.47 355 VAL A O 1
ATOM 2428 N N . MET A 1 356 ? 13.745 -38.630 25.209 1.00 32.38 356 MET A N 1
ATOM 2429 C CA . MET A 1 356 ? 12.388 -38.258 24.824 1.00 32.68 356 MET A CA 1
ATOM 2430 C C . MET A 1 356 ? 11.389 -38.572 25.942 1.00 33.75 356 MET A C 1
ATOM 2431 O O . MET A 1 356 ? 11.082 -39.735 26.215 1.00 34.37 356 MET A O 1
ATOM 2436 N N . LYS A 1 357 ? 10.889 -37.518 26.583 1.00 33.33 357 LYS A N 1
ATOM 2437 C CA . LYS A 1 357 ? 9.931 -37.634 27.680 1.00 33.09 357 LYS A CA 1
ATOM 2438 C C . LYS A 1 357 ? 8.660 -38.353 27.227 1.00 32.31 357 LYS A C 1
ATOM 2439 O O . LYS A 1 357 ? 7.855 -37.807 26.468 1.00 31.02 357 LYS A O 1
ATOM 2445 N N . LEU A 1 358 ? 8.483 -39.580 27.706 1.00 31.99 358 LEU A N 1
ATOM 2446 C CA . LEU A 1 358 ? 7.326 -40.394 27.346 1.00 31.85 358 LEU A CA 1
ATOM 2447 C C . LEU A 1 358 ? 5.968 -39.750 27.635 1.00 31.39 358 LEU A C 1
ATOM 2448 O O . LEU A 1 358 ? 5.015 -39.948 26.882 1.00 31.33 358 LEU A O 1
ATOM 2453 N N . GLU A 1 359 ? 5.869 -38.985 28.718 1.00 30.44 359 GLU A N 1
ATOM 2454 C CA . GLU A 1 359 ? 4.602 -38.347 29.064 1.00 30.37 359 GLU A CA 1
ATOM 2455 C C . GLU A 1 359 ? 4.273 -37.111 28.228 1.00 28.29 359 GLU A C 1
ATOM 2456 O O . GLU A 1 359 ? 3.135 -36.644 28.232 1.00 28.09 359 GLU A O 1
ATOM 2462 N N . ASP A 1 360 ? 5.264 -36.588 27.514 1.00 26.19 360 ASP A N 1
ATOM 2463 C CA . ASP A 1 360 ? 5.065 -35.402 26.682 1.00 26.75 360 ASP A CA 1
ATOM 2464 C C . ASP A 1 360 ? 4.005 -35.664 25.609 1.00 27.51 360 ASP A C 1
ATOM 2465 O O . ASP A 1 360 ? 4.080 -36.652 24.881 1.00 27.54 360 ASP A O 1
ATOM 2470 N N . GLU A 1 361 ? 3.018 -34.775 25.525 1.00 27.86 361 GLU A N 1
ATOM 2471 C CA . GLU A 1 361 ? 1.941 -34.899 24.546 1.00 28.63 361 GLU A CA 1
ATOM 2472 C C . GLU A 1 361 ? 2.418 -35.031 23.095 1.00 27.97 361 GLU A C 1
ATOM 2473 O O . GLU A 1 361 ? 1.765 -35.686 22.281 1.00 27.93 361 GLU A O 1
ATOM 2479 N N . THR A 1 362 ? 3.547 -34.413 22.763 1.00 25.29 362 THR A N 1
ATOM 2480 C CA . THR A 1 362 ? 4.046 -34.486 21.392 1.00 25.43 362 THR A CA 1
ATOM 2481 C C . THR A 1 362 ? 4.838 -35.762 21.116 1.00 26.34 362 THR A C 1
ATOM 2482 O O . THR A 1 362 ? 4.904 -36.223 19.976 1.00 24.34 362 THR A O 1
ATOM 2486 N N . VAL A 1 363 ? 5.434 -36.332 22.161 1.00 25.96 363 VAL A N 1
ATOM 2487 C CA . VAL A 1 363 ? 6.202 -37.562 22.020 1.00 26.29 363 VAL A CA 1
ATOM 2488 C C . VAL A 1 363 ? 5.212 -38.715 21.900 1.00 26.86 363 VAL A C 1
ATOM 2489 O O . VAL A 1 363 ? 5.372 -39.616 21.077 1.00 26.74 363 VAL A O 1
ATOM 2493 N N . SER A 1 364 ? 4.181 -38.664 22.730 1.00 28.11 364 SER A N 1
ATOM 2494 C CA . SER A 1 364 ? 3.145 -39.682 22.740 1.00 30.77 364 SER A CA 1
ATOM 2495 C C . SER A 1 364 ? 2.361 -39.665 21.430 1.00 31.13 364 SER A C 1
ATOM 2496 O O . SER A 1 364 ? 1.953 -40.709 20.925 1.00 32.67 364 SER A O 1
ATOM 2499 N N . GLY A 1 365 ? 2.168 -38.471 20.876 1.00 31.37 365 GLY A N 1
ATOM 2500 C CA . GLY A 1 365 ? 1.416 -38.344 19.642 1.00 29.46 365 GLY A CA 1
ATOM 2501 C C . GLY A 1 365 ? 2.145 -38.665 18.349 1.00 29.08 365 GLY A C 1
ATOM 2502 O O . GLY A 1 365 ? 1.497 -38.917 17.329 1.00 29.54 365 GLY A O 1
ATOM 2503 N N . THR A 1 366 ? 3.475 -38.675 18.369 1.00 26.01 366 THR A N 1
ATOM 2504 C CA . THR A 1 366 ? 4.225 -38.947 17.145 1.00 26.11 366 THR A CA 1
ATOM 2505 C C . THR A 1 366 ? 4.974 -40.280 17.052 1.00 24.51 366 THR A C 1
ATOM 2506 O O . THR A 1 366 ? 5.232 -40.766 15.948 1.00 23.24 366 THR A O 1
ATOM 2510 N N . CYS A 1 367 ? 5.326 -40.874 18.189 1.00 23.64 367 CYS A N 1
ATOM 2511 C CA . CYS A 1 367 ? 6.055 -42.142 18.153 1.00 24.19 367 CYS A CA 1
ATOM 2512 C C . CYS A 1 367 ? 5.203 -43.280 17.597 1.00 22.72 367 CYS A C 1
ATOM 2513 O O . CYS A 1 367 ? 4.111 -43.553 18.101 1.00 21.88 367 CYS A O 1
ATOM 2516 N N . VAL A 1 368 ? 5.716 -43.947 16.567 1.00 21.69 368 VAL A N 1
ATOM 2517 C CA . VAL A 1 368 ? 5.003 -45.048 15.929 1.00 22.29 368 VAL A CA 1
ATOM 2518 C C . VAL A 1 368 ? 5.679 -46.396 16.163 1.00 22.89 368 VAL A C 1
ATOM 2519 O O . VAL A 1 368 ? 5.068 -47.445 15.975 1.00 24.47 368 VAL A O 1
ATOM 2523 N N . THR A 1 369 ? 6.943 -46.360 16.571 1.00 24.54 369 THR A N 1
ATOM 2524 C CA . THR A 1 369 ? 7.699 -47.578 16.841 1.00 24.43 369 THR A CA 1
ATOM 2525 C C . THR A 1 369 ? 8.886 -47.221 17.722 1.00 24.19 369 THR A C 1
ATOM 2526 O O . THR A 1 369 ? 9.562 -46.220 17.486 1.00 22.77 369 THR A O 1
ATOM 2530 N N . ARG A 1 370 ? 9.132 -48.038 18.741 1.00 23.77 370 ARG A N 1
ATOM 2531 C CA . ARG A 1 370 ? 10.237 -47.798 19.661 1.00 24.41 370 ARG A CA 1
ATOM 2532 C C . ARG A 1 370 ? 10.905 -49.088 20.130 1.00 25.06 370 ARG A C 1
ATOM 2533 O O . ARG A 1 370 ? 10.236 -50.032 20.554 1.00 22.84 370 ARG A O 1
ATOM 2541 N N . ASP A 1 371 ? 12.226 -49.109 20.034 1.00 25.48 371 ASP A N 1
ATOM 2542 C CA . ASP A 1 371 ? 13.014 -50.259 20.505 1.00 27.90 371 ASP A CA 1
ATOM 2543 C C . ASP A 1 371 ? 12.474 -51.587 20.075 1.00 28.11 371 ASP A C 1
ATOM 2544 O O . ASP A 1 371 ? 12.541 -52.666 20.705 1.00 27.17 371 ASP A O 1
ATOM 2549 N N . GLY A 1 372 ? 12.046 -51.650 18.794 1.00 26.42 372 GLY A N 1
ATOM 2550 C CA . GLY A 1 372 ? 11.774 -52.989 18.277 1.00 26.48 372 GLY A CA 1
ATOM 2551 C C . GLY A 1 372 ? 10.380 -53.437 18.732 1.00 26.82 372 GLY A C 1
ATOM 2552 O O . GLY A 1 372 ? 10.016 -54.595 18.687 1.00 27.64 372 GLY A O 1
ATOM 2553 N N . ALA A 1 373 ? 9.604 -52.364 18.927 1.00 27.01 373 ALA A N 1
ATOM 2554 C CA . ALA A 1 373 ? 8.149 -52.526 19.117 1.00 27.57 373 ALA A CA 1
ATOM 2555 C C . ALA A 1 373 ? 7.326 -51.525 18.348 1.00 29.69 373 ALA A C 1
ATOM 2556 O O . ALA A 1 373 ? 7.815 -50.457 17.936 1.00 27.87 373 ALA A O 1
ATOM 2558 N N . ILE A 1 374 ? 6.020 -51.792 18.267 1.00 32.10 374 ILE A N 1
ATOM 2559 C CA . ILE A 1 374 ? 5.104 -50.909 17.637 1.00 34.38 374 ILE A CA 1
ATOM 2560 C C . ILE A 1 374 ? 4.366 -49.969 18.535 1.00 35.80 374 ILE A C 1
ATOM 2561 O O . ILE A 1 374 ? 4.265 -50.259 19.750 1.00 35.72 374 ILE A O 1
ATOM 2566 N N . VAL A 1 375 ? 4.059 -48.837 18.003 1.00 36.88 375 VAL A N 1
ATOM 2567 C CA . VAL A 1 375 ? 3.621 -47.610 18.567 1.00 39.70 375 VAL A CA 1
ATOM 2568 C C . VAL A 1 375 ? 2.288 -47.057 18.198 1.00 42.01 375 VAL A C 1
ATOM 2569 O O . VAL A 1 375 ? 2.254 -46.057 17.434 1.00 41.51 375 VAL A O 1
ATOM 2573 N N . HIS A 1 376 ? 1.208 -47.286 19.000 1.00 46.15 376 HIS A N 1
ATOM 2574 C CA . HIS A 1 376 ? 0.140 -46.367 19.102 1.00 50.66 376 HIS A CA 1
ATOM 2575 C C . HIS A 1 376 ? -1.302 -46.905 18.899 1.00 53.32 376 HIS A C 1
ATOM 2576 O O . HIS A 1 376 ? -2.162 -46.042 18.514 1.00 54.80 376 HIS A O 1
ATOM 2583 N N . PRO A 1 377 ? -1.302 -48.005 18.009 1.00 55.13 377 PRO A N 1
ATOM 2584 C CA . PRO A 1 377 ? -2.119 -49.206 18.474 1.00 57.19 377 PRO A CA 1
ATOM 2585 C C . PRO A 1 377 ? -1.445 -49.577 19.829 1.00 59.37 377 PRO A C 1
ATOM 2586 O O . PRO A 1 377 ? -1.851 -50.473 20.540 1.00 59.70 377 PRO A O 1
ATOM 2590 N N . MET B 1 1 ? -15.337 -1.809 -47.171 1.00 23.95 401 MET B N 1
ATOM 2591 C CA . MET B 1 1 ? -15.818 -1.344 -45.796 1.00 22.84 401 MET B CA 1
ATOM 2592 C C . MET B 1 1 ? -15.585 -2.430 -44.824 1.00 21.23 401 MET B C 1
ATOM 2593 O O . MET B 1 1 ? -16.315 -2.717 -43.877 1.00 18.40 401 MET B O 1
ATOM 2598 N N . LYS B 1 2 ? -14.526 -3.149 -45.172 1.00 19.91 402 LYS B N 1
ATOM 2599 C CA . LYS B 1 2 ? -14.170 -4.341 -44.409 1.00 18.54 402 LYS B CA 1
ATOM 2600 C C . LYS B 1 2 ? -12.819 -4.213 -43.726 1.00 15.01 402 LYS B C 1
ATOM 2601 O O . LYS B 1 2 ? -11.857 -3.723 -44.307 1.00 15.25 402 LYS B O 1
ATOM 2607 N N . ILE B 1 3 ? -12.754 -4.659 -42.481 1.00 14.02 403 ILE B N 1
ATOM 2608 C CA . ILE B 1 3 ? -11.505 -4.642 -41.734 1.00 12.73 403 ILE B CA 1
ATOM 2609 C C . ILE B 1 3 ? -11.255 -6.113 -41.380 1.00 12.98 403 ILE B C 1
ATOM 2610 O O . ILE B 1 3 ? -12.174 -6.814 -40.957 1.00 11.53 403 ILE B O 1
ATOM 2615 N N . ALA B 1 4 ? -10.034 -6.591 -41.589 1.00 10.51 404 ALA B N 1
ATOM 2616 C CA . ALA B 1 4 ? -9.728 -7.991 -41.309 1.00 11.92 404 ALA B CA 1
ATOM 2617 C C . ALA B 1 4 ? -8.562 -8.187 -40.353 1.00 11.60 404 ALA B C 1
ATOM 2618 O O . ALA B 1 4 ? -7.580 -7.439 -40.391 1.00 11.37 404 ALA B O 1
ATOM 2620 N N . ILE B 1 5 ? -8.679 -9.209 -39.507 1.00 11.69 405 ILE B N 1
ATOM 2621 C CA . ILE B 1 5 ? -7.653 -9.536 -38.526 1.00 11.99 405 ILE B CA 1
ATOM 2622 C C . ILE B 1 5 ? -7.266 -11.013 -38.655 1.00 12.14 405 ILE B C 1
ATOM 2623 O O . ILE B 1 5 ? -8.060 -11.906 -38.366 1.00 11.33 405 ILE B O 1
ATOM 2628 N N . PRO B 1 6 ? -6.036 -11.284 -39.109 1.00 11.93 406 PRO B N 1
ATOM 2629 C CA . PRO B 1 6 ? -5.569 -12.661 -39.267 1.00 12.04 406 PRO B CA 1
ATOM 2630 C C . PRO B 1 6 ? -4.960 -13.224 -37.985 1.00 11.90 406 PRO B C 1
ATOM 2631 O O . PRO B 1 6 ? -4.740 -12.501 -37.006 1.00 11.82 406 PRO B O 1
ATOM 2635 N N . LYS B 1 7 ? -4.698 -14.525 -37.988 1.00 10.34 407 LYS B N 1
ATOM 2636 C CA . LYS B 1 7 ? -4.067 -15.150 -36.832 1.00 12.03 407 LYS B CA 1
ATOM 2637 C C . LYS B 1 7 ? -2.579 -14.810 -36.978 1.00 10.63 407 LYS B C 1
ATOM 2638 O O . LYS B 1 7 ? -2.078 -14.710 -38.100 1.00 11.88 407 LYS B O 1
ATOM 2644 N N . GLU B 1 8 ? -1.889 -14.595 -35.863 1.00 9.69 408 GLU B N 1
ATOM 2645 C CA . GLU B 1 8 ? -0.458 -14.296 -35.908 1.00 10.08 408 GLU B CA 1
ATOM 2646 C C . GLU B 1 8 ? 0.289 -15.584 -36.236 1.00 12.00 408 GLU B C 1
ATOM 2647 O O . GLU B 1 8 ? 0.141 -16.602 -35.549 1.00 13.18 408 GLU B O 1
ATOM 2653 N N . ARG B 1 9 ? 1.095 -15.531 -37.288 1.00 11.91 409 ARG B N 1
ATOM 2654 C CA . ARG B 1 9 ? 1.817 -16.703 -37.757 1.00 13.64 409 ARG B CA 1
ATOM 2655 C C . ARG B 1 9 ? 3.267 -16.825 -37.292 1.00 13.98 409 ARG B C 1
ATOM 2656 O O . ARG B 1 9 ? 3.791 -17.930 -37.239 1.00 13.17 409 ARG B O 1
ATOM 2664 N N . ARG B 1 10 ? 3.920 -15.714 -36.956 1.00 14.44 410 ARG B N 1
ATOM 2665 C CA . ARG B 1 10 ? 5.316 -15.794 -36.513 1.00 16.95 410 ARG B CA 1
ATOM 2666 C C . ARG B 1 10 ? 5.447 -16.617 -35.229 1.00 17.29 410 ARG B C 1
ATOM 2667 O O . ARG B 1 10 ? 4.620 -16.522 -34.325 1.00 15.27 410 ARG B O 1
ATOM 2675 N N . PRO B 1 11 ? 6.501 -17.435 -35.135 1.00 21.01 411 PRO B N 1
ATOM 2676 C CA . PRO B 1 11 ? 6.705 -18.262 -33.944 1.00 21.91 411 PRO B CA 1
ATOM 2677 C C . PRO B 1 11 ? 6.829 -17.456 -32.649 1.00 20.92 411 PRO B C 1
ATOM 2678 O O . PRO B 1 11 ? 7.538 -16.455 -32.589 1.00 23.33 411 PRO B O 1
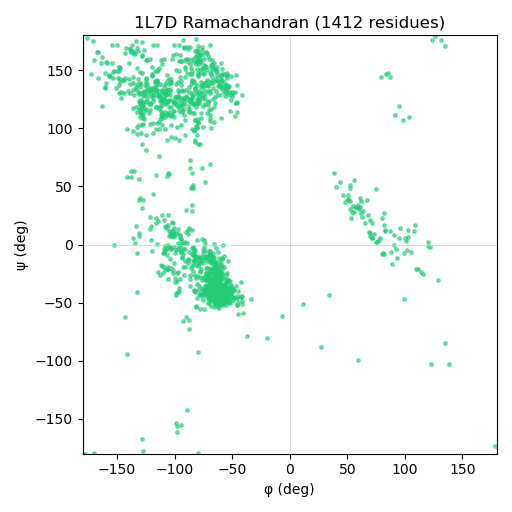ATOM 2682 N N . GLY B 1 12 ? 6.117 -17.900 -31.621 1.00 22.61 412 GLY B N 1
ATOM 2683 C CA . GLY B 1 12 ? 6.164 -17.224 -30.336 1.00 21.85 412 GLY B CA 1
ATOM 2684 C C . GLY B 1 12 ? 5.101 -16.166 -30.135 1.00 21.33 412 GLY B C 1
ATOM 2685 O O . GLY B 1 12 ? 4.995 -15.594 -29.050 1.00 23.70 412 GLY B O 1
ATOM 2686 N N . GLU B 1 13 ? 4.300 -15.905 -31.163 1.00 18.83 413 GLU B N 1
ATOM 2687 C CA . GLU B 1 13 ? 3.266 -14.881 -31.064 1.00 14.96 413 GLU B CA 1
ATOM 2688 C C . GLU B 1 13 ? 1.880 -15.453 -30.815 1.00 13.45 413 GLU B C 1
ATOM 2689 O O . GLU B 1 13 ? 1.323 -16.140 -31.672 1.00 14.52 413 GLU B O 1
ATOM 2695 N N . ASP B 1 14 ? 1.321 -15.150 -29.646 1.00 12.31 414 ASP B N 1
ATOM 2696 C CA . ASP B 1 14 ? -0.013 -15.621 -29.277 1.00 13.02 414 ASP B CA 1
ATOM 2697 C C . ASP B 1 14 ? -1.025 -14.486 -29.107 1.00 13.13 414 ASP B C 1
ATOM 2698 O O . ASP B 1 14 ? -2.183 -14.721 -28.762 1.00 11.09 414 ASP B O 1
ATOM 2703 N N . ARG B 1 15 ? -0.586 -13.251 -29.324 1.00 12.80 415 ARG B N 1
ATOM 2704 C CA . ARG B 1 15 ? -1.489 -12.113 -29.216 1.00 13.27 415 ARG B CA 1
ATOM 2705 C C . ARG B 1 15 ? -2.306 -12.047 -30.511 1.00 11.83 415 ARG B C 1
ATOM 2706 O O . ARG B 1 15 ? -1.988 -12.729 -31.482 1.00 12.75 415 ARG B O 1
ATOM 2714 N N . VAL B 1 16 ? -3.373 -11.256 -30.506 1.00 11.55 416 VAL B N 1
ATOM 2715 C CA . VAL B 1 16 ? -4.209 -11.056 -31.685 1.00 12.29 416 VAL B CA 1
ATOM 2716 C C . VAL B 1 16 ? -4.633 -9.587 -31.661 1.00 10.85 416 VAL B C 1
ATOM 2717 O O . VAL B 1 16 ? -4.867 -9.025 -30.588 1.00 12.06 416 VAL B O 1
ATOM 2721 N N . ALA B 1 17 ? -4.724 -8.965 -32.833 1.00 10.97 417 ALA B N 1
ATOM 2722 C CA . ALA B 1 17 ? -5.097 -7.553 -32.922 1.00 9.39 417 ALA B CA 1
ATOM 2723 C C . ALA B 1 17 ? -6.605 -7.289 -32.896 1.00 10.57 417 ALA B C 1
ATOM 2724 O O . ALA B 1 17 ? -7.123 -6.528 -33.715 1.00 9.93 417 ALA B O 1
ATOM 2726 N N . ILE B 1 18 ? -7.308 -7.885 -31.944 1.00 9.49 418 ILE B N 1
ATOM 2727 C CA . ILE B 1 18 ? -8.751 -7.685 -31.868 1.00 9.54 418 ILE B CA 1
ATOM 2728 C C . ILE B 1 18 ? -9.286 -8.175 -30.522 1.00 12.83 418 ILE B C 1
ATOM 2729 O O . ILE B 1 18 ? -8.581 -8.851 -29.781 1.00 13.28 418 ILE B O 1
ATOM 2734 N N . SER B 1 19 ? -10.518 -7.794 -30.198 1.00 11.88 419 SER B N 1
ATOM 2735 C CA . SER B 1 19 ? -11.175 -8.224 -28.971 1.00 12.82 419 SER B CA 1
ATOM 2736 C C . SER B 1 19 ? -12.672 -8.050 -29.227 1.00 13.76 419 SER B C 1
ATOM 2737 O O . SER B 1 19 ? -13.065 -7.262 -30.090 1.00 11.89 419 SER B O 1
ATOM 2740 N N . PRO B 1 20 ? -13.524 -8.799 -28.505 1.00 14.37 420 PRO B N 1
ATOM 2741 C CA . PRO B 1 20 ? -14.973 -8.677 -28.701 1.00 14.03 420 PRO B CA 1
ATOM 2742 C C . PRO B 1 20 ? -15.498 -7.246 -28.554 1.00 14.77 420 PRO B C 1
ATOM 2743 O O . PRO B 1 20 ? -16.325 -6.794 -29.353 1.00 15.09 420 PRO B O 1
ATOM 2747 N N . GLU B 1 21 ? -15.022 -6.525 -27.543 1.00 16.72 421 GLU B N 1
ATOM 2748 C CA . GLU B 1 21 ? -15.502 -5.163 -27.346 1.00 16.85 421 GLU B CA 1
ATOM 2749 C C . GLU B 1 21 ? -15.086 -4.225 -28.486 1.00 13.69 421 GLU B C 1
ATOM 2750 O O . GLU B 1 21 ? -15.827 -3.309 -28.841 1.00 12.76 421 GLU B O 1
ATOM 2756 N N . VAL B 1 22 ? -13.912 -4.452 -29.071 1.00 12.23 422 VAL B N 1
ATOM 2757 C CA . VAL B 1 22 ? -13.472 -3.593 -30.169 1.00 11.55 422 VAL B CA 1
ATOM 2758 C C . VAL B 1 22 ? -14.228 -3.964 -31.443 1.00 12.64 422 VAL B C 1
ATOM 2759 O O . VAL B 1 22 ? -14.485 -3.106 -32.296 1.00 10.94 422 VAL B O 1
ATOM 2763 N N . VAL B 1 23 ? -14.593 -5.240 -31.570 1.00 11.40 423 VAL B N 1
ATOM 2764 C CA . VAL B 1 23 ? -15.372 -5.681 -32.724 1.00 12.09 423 VAL B CA 1
ATOM 2765 C C . VAL B 1 23 ? -16.686 -4.893 -32.708 1.00 12.57 423 VAL B C 1
ATOM 2766 O O . VAL B 1 23 ? -17.122 -4.372 -33.739 1.00 12.87 423 VAL B O 1
ATOM 2770 N N . LYS B 1 24 ? -17.302 -4.795 -31.531 1.00 13.07 424 LYS B N 1
ATOM 2771 C CA . LYS B 1 24 ? -18.568 -4.075 -31.386 1.00 16.04 424 LYS B CA 1
ATOM 2772 C C . LYS B 1 24 ? -18.447 -2.603 -31.772 1.00 16.70 424 LYS B C 1
ATOM 2773 O O . LYS B 1 24 ? -19.332 -2.060 -32.439 1.00 15.34 424 LYS B O 1
ATOM 2779 N N . LYS B 1 25 ? -17.359 -1.961 -31.352 1.00 16.34 425 LYS B N 1
ATOM 2780 C CA . LYS B 1 25 ? -17.144 -0.556 -31.683 1.00 16.51 425 LYS B CA 1
ATOM 2781 C C . LYS B 1 25 ? -16.906 -0.388 -33.184 1.00 16.55 425 LYS B C 1
ATOM 2782 O O . LYS B 1 25 ? -17.366 0.582 -33.796 1.00 13.77 425 LYS B O 1
ATOM 2788 N N . LEU B 1 26 ? -16.179 -1.335 -33.768 1.00 15.36 426 LEU B N 1
ATOM 2789 C CA . LEU B 1 26 ? -15.889 -1.307 -35.195 1.00 14.78 426 LEU B CA 1
ATOM 2790 C C . LEU B 1 26 ? -17.170 -1.478 -36.004 1.00 15.49 426 LEU B C 1
ATOM 2791 O O . LEU B 1 26 ? -17.370 -0.801 -37.011 1.00 15.22 426 LEU B O 1
ATOM 2796 N N . VAL B 1 27 ? -18.035 -2.387 -35.565 1.00 15.38 427 VAL B N 1
ATOM 2797 C CA . VAL B 1 27 ? -19.297 -2.614 -36.253 1.00 15.54 427 VAL B CA 1
ATOM 2798 C C . VAL B 1 27 ? -20.135 -1.349 -36.126 1.00 17.68 427 VAL B C 1
ATOM 2799 O O . VAL B 1 27 ? -20.797 -0.925 -37.079 1.00 16.90 427 VAL B O 1
ATOM 2803 N N . GLY B 1 28 ? -20.084 -0.741 -34.946 1.00 17.51 428 GLY B N 1
ATOM 2804 C CA . GLY B 1 28 ? -20.826 0.481 -34.713 1.00 19.91 428 GLY B CA 1
ATOM 2805 C C . GLY B 1 28 ? -20.382 1.599 -35.641 1.00 19.74 428 GLY B C 1
ATOM 2806 O O . GLY B 1 28 ? -21.170 2.481 -35.965 1.00 20.06 428 GLY B O 1
ATOM 2807 N N . LEU B 1 29 ? -19.121 1.571 -36.068 1.00 19.84 429 LEU B N 1
ATOM 2808 C CA . LEU B 1 29 ? -18.599 2.600 -36.967 1.00 18.66 429 LEU B CA 1
ATOM 2809 C C . LEU B 1 29 ? -18.991 2.348 -38.423 1.00 19.20 429 LEU B C 1
ATOM 2810 O O . LEU B 1 29 ? -18.777 3.200 -39.290 1.00 17.38 429 LEU B O 1
ATOM 2815 N N . GLY B 1 30 ? -19.551 1.173 -38.691 1.00 18.95 430 GLY B N 1
ATOM 2816 C CA . GLY B 1 30 ? -19.960 0.847 -40.044 1.00 19.85 430 GLY B CA 1
ATOM 2817 C C . GLY B 1 30 ? -19.082 -0.177 -40.732 1.00 19.24 430 GLY B C 1
ATOM 2818 O O . GLY B 1 30 ? -19.194 -0.379 -41.939 1.00 19.62 430 GLY B O 1
ATOM 2819 N N . PHE B 1 31 ? -18.207 -0.829 -39.974 1.00 18.02 431 PHE B N 1
ATOM 2820 C CA . PHE B 1 31 ? -17.321 -1.832 -40.550 1.00 16.71 431 PHE B CA 1
ATOM 2821 C C . PHE B 1 31 ? -17.886 -3.238 -40.526 1.00 17.71 431 PHE B C 1
ATOM 2822 O O . PHE B 1 31 ? -18.680 -3.601 -39.653 1.00 16.22 431 PHE B O 1
ATOM 2830 N N . GLU B 1 32 ? -17.454 -4.024 -41.504 1.00 17.29 432 GLU B N 1
ATOM 2831 C CA . GLU B 1 32 ? -17.778 -5.436 -41.556 1.00 17.36 432 GLU B CA 1
ATOM 2832 C C . GLU B 1 32 ? -16.472 -5.926 -40.917 1.00 15.14 432 GLU B C 1
ATOM 2833 O O . GLU B 1 32 ? -15.397 -5.520 -41.351 1.00 13.71 432 GLU B O 1
ATOM 2839 N N . VAL B 1 33 ? -16.544 -6.753 -39.876 1.00 14.20 433 VAL B N 1
ATOM 2840 C CA . VAL B 1 33 ? -15.316 -7.223 -39.222 1.00 12.99 433 VAL B CA 1
ATOM 2841 C C . VAL B 1 33 ? -15.100 -8.713 -39.459 1.00 14.62 433 VAL B C 1
ATOM 2842 O O . VAL B 1 33 ? -15.934 -9.534 -39.082 1.00 15.16 433 VAL B O 1
ATOM 2846 N N . ILE B 1 34 ? -13.978 -9.050 -40.094 1.00 13.29 434 ILE B N 1
ATOM 2847 C CA . ILE B 1 34 ? -13.646 -10.436 -40.419 1.00 14.64 434 ILE B CA 1
ATOM 2848 C C . ILE B 1 34 ? -12.404 -10.908 -39.664 1.00 14.39 434 ILE B C 1
ATOM 2849 O O . ILE B 1 34 ? -11.357 -10.256 -39.703 1.00 12.91 434 ILE B O 1
ATOM 2854 N N . VAL B 1 35 ? -12.529 -12.042 -38.981 1.00 12.49 435 VAL B N 1
ATOM 2855 C CA . VAL B 1 35 ? -11.416 -12.600 -38.218 1.00 12.66 435 VAL B CA 1
ATOM 2856 C C . VAL B 1 35 ? -11.138 -14.028 -38.676 1.00 13.41 435 VAL B C 1
ATOM 2857 O O . VAL B 1 35 ? -12.068 -14.802 -38.914 1.00 14.08 435 VAL B O 1
ATOM 2861 N N . GLU B 1 36 ? -9.859 -14.368 -38.815 1.00 12.38 436 GLU B N 1
ATOM 2862 C CA . GLU B 1 36 ? -9.488 -15.711 -39.231 1.00 11.82 436 GLU B CA 1
ATOM 2863 C C . GLU B 1 36 ? -9.790 -16.657 -38.081 1.00 12.56 436 GLU B C 1
ATOM 2864 O O . GLU B 1 36 ? -9.581 -16.322 -36.912 1.00 10.38 436 GLU B O 1
ATOM 2870 N N . GLN B 1 37 ? -10.300 -17.831 -38.431 1.00 11.95 437 GLN B N 1
ATOM 2871 C CA . GLN B 1 37 ? -10.637 -18.861 -37.465 1.00 14.97 437 GLN B CA 1
ATOM 2872 C C . GLN B 1 37 ? -9.506 -19.141 -36.480 1.00 13.40 437 GLN B C 1
ATOM 2873 O O . GLN B 1 37 ? -8.359 -19.345 -36.873 1.00 16.18 437 GLN B O 1
ATOM 2879 N N . GLY B 1 38 ? -9.843 -19.140 -35.196 1.00 13.05 438 GLY B N 1
ATOM 2880 C CA . GLY B 1 38 ? -8.866 -19.410 -34.159 1.00 13.39 438 GLY B CA 1
ATOM 2881 C C . GLY B 1 38 ? -7.819 -18.341 -33.901 1.00 12.87 438 GLY B C 1
ATOM 2882 O O . GLY B 1 38 ? -6.915 -18.565 -33.107 1.00 14.93 438 GLY B O 1
ATOM 2883 N N . ALA B 1 39 ? -7.927 -17.185 -34.551 1.00 13.39 439 ALA B N 1
ATOM 2884 C CA . ALA B 1 39 ? -6.941 -16.120 -34.356 1.00 13.52 439 ALA B CA 1
ATOM 2885 C C . ALA B 1 39 ? -6.759 -15.682 -32.909 1.00 12.40 439 ALA B C 1
ATOM 2886 O O . ALA B 1 39 ? -5.656 -15.306 -32.503 1.00 15.23 439 ALA B O 1
ATOM 2888 N N . GLY B 1 40 ? -7.832 -15.737 -32.126 1.00 12.92 440 GLY B N 1
ATOM 2889 C CA . GLY B 1 40 ? -7.742 -15.291 -30.746 1.00 13.19 440 GLY B CA 1
ATOM 2890 C C . GLY B 1 40 ? -7.605 -16.346 -29.663 1.00 12.66 440 GLY B C 1
ATOM 2891 O O . GLY B 1 40 ? -7.485 -16.005 -28.489 1.00 11.95 440 GLY B O 1
ATOM 2892 N N . VAL B 1 41 ? -7.613 -17.618 -30.049 1.00 14.21 441 VAL B N 1
ATOM 2893 C CA . VAL B 1 41 ? -7.504 -18.715 -29.088 1.00 13.60 441 VAL B CA 1
ATOM 2894 C C . VAL B 1 41 ? -6.334 -18.550 -28.112 1.00 14.76 441 VAL B C 1
ATOM 2895 O O . VAL B 1 41 ? -6.469 -18.822 -26.913 1.00 15.10 441 VAL B O 1
ATOM 2899 N N . GLY B 1 42 ? -5.192 -18.101 -28.617 1.00 13.72 442 GLY B N 1
ATOM 2900 C CA . GLY B 1 42 ? -4.040 -17.915 -27.754 1.00 15.21 442 GLY B CA 1
ATOM 2901 C C . GLY B 1 42 ? -4.251 -16.838 -26.703 1.00 15.73 442 GLY B C 1
ATOM 2902 O O . GLY B 1 42 ? -3.635 -16.877 -25.637 1.00 14.20 442 GLY B O 1
ATOM 2903 N N . ALA B 1 43 ? -5.133 -15.888 -27.004 1.00 13.82 443 ALA B N 1
ATOM 2904 C CA . ALA B 1 43 ? -5.439 -14.782 -26.103 1.00 14.33 443 ALA B CA 1
ATOM 2905 C C . ALA B 1 43 ? -6.767 -15.005 -25.379 1.00 15.32 443 ALA B C 1
ATOM 2906 O O . ALA B 1 43 ? -7.377 -14.064 -24.871 1.00 14.22 443 ALA B O 1
ATOM 2908 N N . SER B 1 44 ? -7.209 -16.260 -25.347 1.00 15.39 444 SER B N 1
ATOM 2909 C CA . SER B 1 44 ? -8.452 -16.636 -24.685 1.00 15.45 444 SER B CA 1
ATOM 2910 C C . SER B 1 44 ? -9.687 -16.005 -25.322 1.00 15.80 444 SER B C 1
ATOM 2911 O O . SER B 1 44 ? -10.691 -15.774 -24.653 1.00 15.37 444 SER B O 1
ATOM 2914 N N . ILE B 1 45 ? -9.603 -15.730 -26.620 1.00 14.96 445 ILE B N 1
ATOM 2915 C CA . ILE B 1 45 ? -10.713 -15.147 -27.362 1.00 14.62 445 ILE B CA 1
ATOM 2916 C C . ILE B 1 45 ? -11.189 -16.192 -28.377 1.00 14.02 445 ILE B C 1
ATOM 2917 O O . ILE B 1 45 ? -10.531 -16.427 -29.387 1.00 15.64 445 ILE B O 1
ATOM 2922 N N . THR B 1 46 ? -12.332 -16.814 -28.103 1.00 13.40 446 THR B N 1
ATOM 2923 C CA . THR B 1 46 ? -12.876 -17.839 -28.993 1.00 13.45 446 THR B CA 1
ATOM 2924 C C . THR B 1 46 ? -13.561 -17.250 -30.225 1.00 12.60 446 THR B C 1
ATOM 2925 O O . THR B 1 46 ? -13.904 -16.070 -30.254 1.00 10.68 446 THR B O 1
ATOM 2929 N N . ASP B 1 47 ? -13.764 -18.088 -31.238 1.00 13.40 447 ASP B N 1
ATOM 2930 C CA . ASP B 1 47 ? -14.430 -17.651 -32.461 1.00 14.72 447 ASP B CA 1
ATOM 2931 C C . ASP B 1 47 ? -15.866 -17.249 -32.142 1.00 16.07 447 ASP B C 1
ATOM 2932 O O . ASP B 1 47 ? -16.369 -16.257 -32.671 1.00 14.66 447 ASP B O 1
ATOM 2937 N N . ASP B 1 48 ? -16.516 -18.005 -31.259 1.00 16.44 448 ASP B N 1
ATOM 2938 C CA . ASP B 1 48 ? -17.903 -17.712 -30.906 1.00 19.23 448 ASP B CA 1
ATOM 2939 C C . ASP B 1 48 ? -18.038 -16.438 -30.074 1.00 16.98 448 ASP B C 1
ATOM 2940 O O . ASP B 1 48 ? -19.099 -15.826 -30.053 1.00 15.38 448 ASP B O 1
ATOM 2945 N N . ALA B 1 49 ? -16.978 -16.047 -29.373 1.00 15.44 449 ALA B N 1
ATOM 2946 C CA . ALA B 1 49 ? -17.027 -14.812 -28.593 1.00 15.01 449 ALA B CA 1
ATOM 2947 C C . ALA B 1 49 ? -16.968 -13.661 -29.606 1.00 15.07 449 ALA B C 1
ATOM 2948 O O . ALA B 1 49 ? -17.596 -12.617 -29.422 1.00 16.65 449 ALA B O 1
ATOM 2950 N N . LEU B 1 50 ? -16.205 -13.869 -30.677 1.00 14.13 450 LEU B N 1
ATOM 2951 C CA . LEU B 1 50 ? -16.053 -12.874 -31.746 1.00 14.87 450 LEU B CA 1
ATOM 2952 C C . LEU B 1 50 ? -17.328 -12.703 -32.583 1.00 15.38 450 LEU B C 1
ATOM 2953 O O . LEU B 1 50 ? -17.738 -11.575 -32.884 1.00 14.63 450 LEU B O 1
ATOM 2958 N N . THR B 1 51 ? -17.949 -13.816 -32.969 1.00 15.16 451 THR B N 1
ATOM 2959 C CA . THR B 1 51 ? -19.169 -13.745 -33.765 1.00 15.49 451 THR B CA 1
ATOM 2960 C C . THR B 1 51 ? -20.331 -13.188 -32.938 1.00 15.81 451 THR B C 1
ATOM 2961 O O . THR B 1 51 ? -21.195 -12.496 -33.463 1.00 14.65 451 THR B O 1
ATOM 2965 N N . ALA B 1 52 ? -20.350 -13.482 -31.643 1.00 17.09 452 ALA B N 1
ATOM 2966 C CA . ALA B 1 52 ? -21.410 -12.969 -30.786 1.00 16.98 452 ALA B CA 1
ATOM 2967 C C . ALA B 1 52 ? -21.327 -11.444 -30.755 1.00 18.73 452 ALA B C 1
ATOM 2968 O O . ALA B 1 52 ? -22.330 -10.751 -30.564 1.00 17.78 452 ALA B O 1
ATOM 2970 N N . ALA B 1 53 ? -20.119 -10.932 -30.961 1.00 17.99 453 ALA B N 1
ATOM 2971 C CA . ALA B 1 53 ? -19.872 -9.499 -30.951 1.00 18.55 453 ALA B CA 1
ATOM 2972 C C . ALA B 1 53 ? -20.190 -8.831 -32.283 1.00 17.64 453 ALA B C 1
ATOM 2973 O O . ALA B 1 53 ? -20.255 -7.605 -32.366 1.00 17.96 453 ALA B O 1
ATOM 2975 N N . GLY B 1 54 ? -20.379 -9.626 -33.331 1.00 16.27 454 GLY B N 1
ATOM 2976 C CA . GLY B 1 54 ? -20.697 -9.045 -34.624 1.00 15.88 454 GLY B CA 1
ATOM 2977 C C . GLY B 1 54 ? -19.698 -9.355 -35.724 1.00 15.75 454 GLY B C 1
ATOM 2978 O O . GLY B 1 54 ? -19.877 -8.940 -36.871 1.00 16.04 454 GLY B O 1
ATOM 2979 N N . ALA B 1 55 ? -18.644 -10.086 -35.385 1.00 15.26 455 ALA B N 1
ATOM 2980 C CA . ALA B 1 55 ? -17.632 -10.434 -36.373 1.00 15.29 455 ALA B CA 1
ATOM 2981 C C . ALA B 1 55 ? -18.015 -11.680 -37.159 1.00 14.96 455 ALA B C 1
ATOM 2982 O O . ALA B 1 55 ? -18.862 -12.472 -36.735 1.00 15.14 455 ALA B O 1
ATOM 2984 N N . THR B 1 56 ? -17.402 -11.839 -38.323 1.00 15.67 456 THR B N 1
ATOM 2985 C CA . THR B 1 56 ? -17.645 -13.023 -39.129 1.00 17.13 456 THR B CA 1
ATOM 2986 C C . THR B 1 56 ? -16.310 -13.752 -39.168 1.00 16.09 456 THR B C 1
ATOM 2987 O O . THR B 1 56 ? -15.247 -13.129 -39.101 1.00 15.96 456 THR B O 1
ATOM 2991 N N . ILE B 1 57 ? -16.365 -15.072 -39.255 1.00 15.05 457 ILE B N 1
ATOM 2992 C CA . ILE B 1 57 ? -15.159 -15.882 -39.263 1.00 14.97 457 ILE B CA 1
ATOM 2993 C C . ILE B 1 57 ? -14.787 -16.425 -40.636 1.00 16.12 457 ILE B C 1
ATOM 2994 O O . ILE B 1 57 ? -15.616 -17.021 -41.325 1.00 16.85 457 ILE B O 1
ATOM 2999 N N . ALA B 1 58 ? -13.530 -16.206 -41.018 1.00 15.30 458 ALA B N 1
ATOM 3000 C CA . ALA B 1 58 ? -12.991 -16.673 -42.288 1.00 14.92 458 ALA B CA 1
ATOM 3001 C C . ALA B 1 58 ? -12.144 -17.903 -41.965 1.00 14.82 458 ALA B C 1
ATOM 3002 O O . ALA B 1 58 ? -11.466 -17.942 -40.939 1.00 13.05 458 ALA B O 1
ATOM 3004 N N . SER B 1 59 ? -12.174 -18.910 -42.833 1.00 16.24 459 SER B N 1
ATOM 3005 C CA . SER B 1 59 ? -11.422 -20.132 -42.575 1.00 17.13 459 SER B CA 1
ATOM 3006 C C . SER B 1 59 ? -9.903 -20.005 -42.668 1.00 16.19 459 SER B C 1
ATOM 3007 O O . SER B 1 59 ? -9.185 -20.744 -42.001 1.00 17.37 459 SER B O 1
ATOM 3010 N N . THR B 1 60 ? -9.409 -19.077 -43.485 1.00 18.11 460 THR B N 1
ATOM 3011 C CA . THR B 1 60 ? -7.961 -18.882 -43.634 1.00 16.24 460 THR B CA 1
ATOM 3012 C C . THR B 1 60 ? -7.607 -17.398 -43.699 1.00 17.51 460 THR B C 1
ATOM 3013 O O . THR B 1 60 ? -8.483 -16.548 -43.860 1.00 17.70 460 THR B O 1
ATOM 3017 N N . ALA B 1 61 ? -6.316 -17.098 -43.591 1.00 16.43 461 ALA B N 1
ATOM 3018 C CA . ALA B 1 61 ? -5.849 -15.721 -43.640 1.00 16.31 461 ALA B CA 1
ATOM 3019 C C . ALA B 1 61 ? -6.107 -15.121 -45.018 1.00 15.05 461 ALA B C 1
ATOM 3020 O O . ALA B 1 61 ? -6.454 -13.942 -45.130 1.00 13.93 461 ALA B O 1
ATOM 3022 N N . ALA B 1 62 ? -5.946 -15.929 -46.065 1.00 13.49 462 ALA B N 1
ATOM 3023 C CA . ALA B 1 62 ? -6.169 -15.437 -47.423 1.00 13.24 462 ALA B CA 1
ATOM 3024 C C . ALA B 1 62 ? -7.626 -15.014 -47.627 1.00 13.41 462 ALA B C 1
ATOM 3025 O O . ALA B 1 62 ? -7.896 -13.976 -48.233 1.00 12.86 462 ALA B O 1
ATOM 3027 N N . GLN B 1 63 ? -8.565 -15.810 -47.120 1.00 13.63 463 GLN B N 1
ATOM 3028 C CA . GLN B 1 63 ? -9.980 -15.476 -47.270 1.00 13.72 463 GLN B CA 1
ATOM 3029 C C . GLN B 1 63 ? -10.354 -14.279 -46.397 1.00 14.45 463 GLN B C 1
ATOM 3030 O O . GLN B 1 63 ? -11.153 -13.425 -46.793 1.00 13.35 463 GLN B O 1
ATOM 3036 N N . ALA B 1 64 ? -9.757 -14.211 -45.211 1.00 13.94 464 ALA B N 1
ATOM 3037 C CA . ALA B 1 64 ? -10.026 -13.117 -44.289 1.00 14.38 464 ALA B CA 1
ATOM 3038 C C . ALA B 1 64 ? -9.608 -11.772 -44.876 1.00 14.71 464 ALA B C 1
ATOM 3039 O O . ALA B 1 64 ? -10.341 -10.791 -44.776 1.00 13.95 464 ALA B O 1
ATOM 3041 N N . LEU B 1 65 ? -8.436 -11.731 -45.504 1.00 14.03 465 LEU B N 1
ATOM 3042 C CA . LEU B 1 65 ? -7.927 -10.480 -46.059 1.00 15.79 465 LEU B CA 1
ATOM 3043 C C . LEU B 1 65 ? -8.238 -10.202 -47.529 1.00 16.31 465 LEU B C 1
ATOM 3044 O O . LEU B 1 65 ? -8.018 -9.087 -47.998 1.00 16.84 465 LEU B O 1
ATOM 3049 N N . SER B 1 66 ? -8.740 -11.199 -48.252 1.00 16.42 466 SER B N 1
ATOM 3050 C CA . SER B 1 66 ? -9.015 -11.046 -49.680 1.00 17.58 466 SER B CA 1
ATOM 3051 C C . SER B 1 66 ? -9.672 -9.744 -50.125 1.00 18.56 466 SER B C 1
ATOM 3052 O O . SER B 1 66 ? -9.245 -9.149 -51.114 1.00 20.24 466 SER B O 1
ATOM 3055 N N . GLN B 1 67 ? -10.701 -9.298 -49.412 1.00 18.62 467 GLN B N 1
ATOM 3056 C CA . GLN B 1 67 ? -11.395 -8.063 -49.782 1.00 21.39 467 GLN B CA 1
ATOM 3057 C C . GLN B 1 67 ? -11.388 -7.002 -48.680 1.00 19.52 467 GLN B C 1
ATOM 3058 O O . GLN B 1 67 ? -12.250 -6.118 -48.653 1.00 19.30 467 GLN B O 1
ATOM 3064 N N . ALA B 1 68 ? -10.412 -7.084 -47.783 1.00 16.60 468 ALA B N 1
ATOM 3065 C CA . ALA B 1 68 ? -10.317 -6.142 -46.674 1.00 15.59 468 ALA B CA 1
ATOM 3066 C C . ALA B 1 68 ? -9.684 -4.809 -47.066 1.00 17.71 468 ALA B C 1
ATOM 3067 O O . ALA B 1 68 ? -8.614 -4.768 -47.686 1.00 15.52 468 ALA B O 1
ATOM 3069 N N . ASP B 1 69 ? -10.359 -3.724 -46.692 1.00 16.62 469 ASP B N 1
ATOM 3070 C CA . ASP B 1 69 ? -9.890 -2.372 -46.976 1.00 16.80 469 ASP B CA 1
ATOM 3071 C C . ASP B 1 69 ? -8.858 -2.000 -45.929 1.00 15.86 469 ASP B C 1
ATOM 3072 O O . ASP B 1 69 ? -7.951 -1.206 -46.184 1.00 14.70 469 ASP B O 1
ATOM 3077 N N . VAL B 1 70 ? -9.015 -2.581 -44.745 1.00 12.91 470 VAL B N 1
ATOM 3078 C CA . VAL B 1 70 ? -8.115 -2.336 -43.634 1.00 13.29 470 VAL B CA 1
ATOM 3079 C C . VAL B 1 70 ? -7.698 -3.656 -42.995 1.00 12.24 470 VAL B C 1
ATOM 3080 O O . VAL B 1 70 ? -8.511 -4.564 -42.828 1.00 12.02 470 VAL B O 1
ATOM 3084 N N . VAL B 1 71 ? -6.421 -3.763 -42.659 1.00 13.02 471 VAL B N 1
ATOM 3085 C CA . VAL B 1 71 ? -5.908 -4.969 -42.025 1.00 9.79 471 VAL B CA 1
ATOM 3086 C C . VAL B 1 71 ? -5.186 -4.563 -40.750 1.00 10.73 471 VAL B C 1
ATOM 3087 O O . VAL B 1 71 ? -4.379 -3.632 -40.746 1.00 8.35 471 VAL B O 1
ATOM 3091 N N . TRP B 1 72 ? -5.508 -5.262 -39.671 1.00 11.75 472 TRP B N 1
ATOM 3092 C CA . TRP B 1 72 ? -4.911 -5.034 -38.364 1.00 12.24 472 TRP B CA 1
ATOM 3093 C C . TRP B 1 72 ? -4.198 -6.322 -37.983 1.00 11.11 472 TRP B C 1
ATOM 3094 O O . TRP B 1 72 ? -4.798 -7.390 -38.040 1.00 13.24 472 TRP B O 1
ATOM 3105 N N . LYS B 1 73 ? -2.928 -6.220 -37.608 1.00 10.77 473 LYS B N 1
ATOM 3106 C CA . LYS B 1 73 ? -2.142 -7.377 -37.173 1.00 11.61 473 LYS B CA 1
ATOM 3107 C C . LYS B 1 73 ? -1.356 -6.927 -35.969 1.00 11.68 473 LYS B C 1
ATOM 3108 O O . LYS B 1 73 ? -1.332 -5.735 -35.643 1.00 10.52 473 LYS B O 1
ATOM 3114 N N . VAL B 1 74 ? -0.707 -7.881 -35.311 1.00 10.45 474 VAL B N 1
ATOM 3115 C CA . VAL B 1 74 ? 0.125 -7.548 -34.171 1.00 10.96 474 VAL B CA 1
ATOM 3116 C C . VAL B 1 74 ? 1.542 -7.343 -34.708 1.00 10.54 474 VAL B C 1
ATOM 3117 O O . VAL B 1 74 ? 2.055 -6.233 -34.682 1.00 13.25 474 VAL B O 1
ATOM 3121 N N . GLN B 1 75 ? 2.159 -8.407 -35.217 1.00 11.86 475 GLN B N 1
ATOM 3122 C CA . GLN B 1 75 ? 3.504 -8.303 -35.771 1.00 12.86 475 GLN B CA 1
ATOM 3123 C C . GLN B 1 75 ? 3.461 -8.085 -37.279 1.00 14.54 475 GLN B C 1
ATOM 3124 O O . GLN B 1 75 ? 2.472 -8.403 -37.944 1.00 13.56 475 GLN B O 1
ATOM 3130 N N . ARG B 1 76 ? 4.547 -7.542 -37.816 1.00 14.48 476 ARG B N 1
ATOM 3131 C CA . ARG B 1 76 ? 4.636 -7.278 -39.242 1.00 13.72 476 ARG B CA 1
ATOM 3132 C C . ARG B 1 76 ? 4.359 -8.541 -40.056 1.00 12.80 476 ARG B C 1
ATOM 3133 O O . ARG B 1 76 ? 4.672 -9.662 -39.629 1.00 10.89 476 ARG B O 1
ATOM 3141 N N . PRO B 1 77 ? 3.756 -8.374 -41.240 1.00 12.20 477 PRO B N 1
ATOM 3142 C CA . PRO B 1 77 ? 3.462 -9.531 -42.085 1.00 11.45 477 PRO B CA 1
ATOM 3143 C C . PRO B 1 77 ? 4.742 -10.176 -42.610 1.00 11.95 477 PRO B C 1
ATOM 3144 O O . PRO B 1 77 ? 5.758 -9.506 -42.806 1.00 10.94 477 PRO B O 1
ATOM 3148 N N . MET B 1 78 ? 4.673 -11.480 -42.840 1.00 13.11 478 MET B N 1
ATOM 3149 C CA . MET B 1 78 ? 5.799 -12.246 -43.358 1.00 12.72 478 MET B CA 1
ATOM 3150 C C . MET B 1 78 ? 5.917 -12.069 -44.870 1.00 13.61 478 MET B C 1
ATOM 3151 O O . MET B 1 78 ? 4.915 -11.901 -45.566 1.00 13.07 478 MET B O 1
ATOM 3156 N N . THR B 1 79 ? 7.147 -12.101 -45.374 1.00 14.21 479 THR B N 1
ATOM 3157 C CA . THR B 1 79 ? 7.383 -11.958 -46.805 1.00 15.81 479 THR B CA 1
ATOM 3158 C C . THR B 1 79 ? 7.632 -13.348 -47.372 1.00 15.50 479 THR B C 1
ATOM 3159 O O . THR B 1 79 ? 7.920 -14.282 -46.625 1.00 14.90 479 THR B O 1
ATOM 3163 N N . ALA B 1 80 ? 7.532 -13.481 -48.688 1.00 17.00 480 ALA B N 1
ATOM 3164 C CA . ALA B 1 80 ? 7.754 -14.770 -49.335 1.00 18.40 480 ALA B CA 1
ATOM 3165 C C . ALA B 1 80 ? 9.086 -15.367 -48.893 1.00 18.84 480 ALA B C 1
ATOM 3166 O O . ALA B 1 80 ? 9.207 -16.577 -48.723 1.00 20.74 480 ALA B O 1
ATOM 3168 N N . GLU B 1 81 ? 10.075 -14.504 -48.685 1.00 20.74 481 GLU B N 1
ATOM 3169 C CA . GLU B 1 81 ? 11.406 -14.929 -48.267 1.00 20.86 481 GLU B CA 1
ATOM 3170 C C . GLU B 1 81 ? 11.438 -15.568 -46.882 1.00 22.75 481 GLU B C 1
ATOM 3171 O O . GLU B 1 81 ? 12.318 -16.378 -46.586 1.00 21.95 481 GLU B O 1
ATOM 3177 N N . GLU B 1 82 ? 10.481 -15.209 -46.034 1.00 21.74 482 GLU B N 1
ATOM 3178 C CA . GLU B 1 82 ? 10.431 -15.753 -44.680 1.00 23.57 482 GLU B CA 1
ATOM 3179 C C . GLU B 1 82 ? 9.548 -16.991 -44.571 1.00 24.05 482 GLU B C 1
ATOM 3180 O O . GLU B 1 82 ? 9.521 -17.652 -43.533 1.00 25.26 482 GLU B O 1
ATOM 3186 N N . GLY B 1 83 ? 8.835 -17.304 -45.648 1.00 25.65 483 GLY B N 1
ATOM 3187 C CA . GLY B 1 83 ? 7.957 -18.460 -45.647 1.00 27.07 483 GLY B CA 1
ATOM 3188 C C . GLY B 1 83 ? 6.646 -18.145 -46.337 1.00 28.76 483 GLY B C 1
ATOM 3189 O O . GLY B 1 83 ? 6.578 -18.104 -47.567 1.00 31.24 483 GLY B O 1
ATOM 3190 N N . THR B 1 84 ? 5.602 -17.918 -45.548 1.00 27.10 484 THR B N 1
ATOM 3191 C CA . THR B 1 84 ? 4.290 -17.595 -46.092 1.00 26.12 484 THR B CA 1
ATOM 3192 C C . THR B 1 84 ? 4.260 -16.115 -46.466 1.00 23.32 484 THR B C 1
ATOM 3193 O O . THR B 1 84 ? 4.522 -15.254 -45.626 1.00 20.98 484 THR B O 1
ATOM 3197 N N . ASP B 1 85 ? 3.952 -15.817 -47.725 1.00 20.39 485 ASP B N 1
ATOM 3198 C CA . ASP B 1 85 ? 3.904 -14.428 -48.162 1.00 16.84 485 ASP B CA 1
ATOM 3199 C C . ASP B 1 85 ? 2.584 -13.783 -47.737 1.00 15.03 485 ASP B C 1
ATOM 3200 O O . ASP B 1 85 ? 1.620 -13.767 -48.503 1.00 15.87 485 ASP B O 1
ATOM 3205 N N . GLU B 1 86 ? 2.541 -13.250 -46.519 1.00 12.92 486 GLU B N 1
ATOM 3206 C CA . GLU B 1 86 ? 1.322 -12.618 -46.024 1.00 12.94 486 GLU B CA 1
ATOM 3207 C C . GLU B 1 86 ? 1.115 -11.265 -46.687 1.00 12.76 486 GLU B C 1
ATOM 3208 O O . GLU B 1 86 ? -0.016 -10.814 -46.843 1.00 11.77 486 GLU B O 1
ATOM 3214 N N . VAL B 1 87 ? 2.206 -10.611 -47.080 1.00 12.86 487 VAL B N 1
ATOM 3215 C CA . VAL B 1 87 ? 2.083 -9.319 -47.741 1.00 12.42 487 VAL B CA 1
ATOM 3216 C C . VAL B 1 87 ? 1.209 -9.485 -48.988 1.00 12.94 487 VAL B C 1
ATOM 3217 O O . VAL B 1 87 ? 0.378 -8.628 -49.302 1.00 13.90 487 VAL B O 1
ATOM 3221 N N . ALA B 1 88 ? 1.390 -10.602 -49.689 1.00 12.72 488 ALA B N 1
ATOM 3222 C CA . ALA B 1 88 ? 0.619 -10.883 -50.897 1.00 14.80 488 ALA B CA 1
ATOM 3223 C C . ALA B 1 88 ? -0.875 -11.056 -50.636 1.00 14.60 488 ALA B C 1
ATOM 3224 O O . ALA B 1 88 ? -1.689 -10.843 -51.533 1.00 16.07 488 ALA B O 1
ATOM 3226 N N . LEU B 1 89 ? -1.237 -11.447 -49.418 1.00 13.45 489 LEU B N 1
ATOM 3227 C CA . LEU B 1 89 ? -2.644 -11.644 -49.076 1.00 12.99 489 LEU B CA 1
ATOM 3228 C C . LEU B 1 89 ? -3.382 -10.331 -48.832 1.00 13.80 489 LEU B C 1
ATOM 3229 O O . LEU B 1 89 ? -4.612 -10.307 -48.761 1.00 11.51 489 LEU B O 1
ATOM 3234 N N . ILE B 1 90 ? -2.637 -9.237 -48.693 1.00 14.01 490 ILE B N 1
ATOM 3235 C CA . ILE B 1 90 ? -3.262 -7.938 -48.470 1.00 13.96 490 ILE B CA 1
ATOM 3236 C C . ILE B 1 90 ? -3.634 -7.348 -49.830 1.00 15.17 490 ILE B C 1
ATOM 3237 O O . ILE B 1 90 ? -2.819 -7.319 -50.747 1.00 15.72 490 ILE B O 1
ATOM 3242 N N . LYS B 1 91 ? -4.873 -6.887 -49.957 1.00 16.47 491 LYS B N 1
ATOM 3243 C CA . LYS B 1 91 ? -5.352 -6.316 -51.209 1.00 18.96 491 LYS B CA 1
ATOM 3244 C C . LYS B 1 91 ? -4.522 -5.096 -51.610 1.00 19.75 491 LYS B C 1
ATOM 3245 O O . LYS B 1 91 ? -4.215 -4.246 -50.773 1.00 17.49 491 LYS B O 1
ATOM 3251 N N . GLU B 1 92 ? -4.155 -5.005 -52.886 1.00 20.00 492 GLU B N 1
ATOM 3252 C CA . GLU B 1 92 ? -3.369 -3.863 -53.345 1.00 20.96 492 GLU B CA 1
ATOM 3253 C C . GLU B 1 92 ? -4.084 -2.563 -52.999 1.00 19.89 492 GLU B C 1
ATOM 3254 O O . GLU B 1 92 ? -5.296 -2.456 -53.162 1.00 19.32 492 GLU B O 1
ATOM 3260 N N . GLY B 1 93 ? -3.328 -1.588 -52.503 1.00 19.21 493 GLY B N 1
ATOM 3261 C CA . GLY B 1 93 ? -3.902 -0.301 -52.157 1.00 17.60 493 GLY B CA 1
ATOM 3262 C C . GLY B 1 93 ? -4.655 -0.268 -50.845 1.00 17.48 493 GLY B C 1
ATOM 3263 O O . GLY B 1 93 ? -5.270 0.741 -50.508 1.00 18.36 493 GLY B O 1
ATOM 3264 N N . ALA B 1 94 ? -4.612 -1.366 -50.093 1.00 16.59 494 ALA B N 1
ATOM 3265 C CA . ALA B 1 94 ? -5.313 -1.422 -48.815 1.00 14.46 494 ALA B CA 1
ATOM 3266 C C . ALA B 1 94 ? -4.493 -0.754 -47.711 1.00 13.66 494 ALA B C 1
ATOM 3267 O O . ALA B 1 94 ? -3.377 -0.295 -47.946 1.00 12.54 494 ALA B O 1
ATOM 3269 N N . VAL B 1 95 ? -5.062 -0.695 -46.511 1.00 13.90 495 VAL B N 1
ATOM 3270 C CA . VAL B 1 95 ? -4.405 -0.091 -45.355 1.00 12.71 495 VAL B CA 1
ATOM 3271 C C . VAL B 1 95 ? -4.011 -1.144 -44.322 1.00 11.81 495 VAL B C 1
ATOM 3272 O O . VAL B 1 95 ? -4.828 -1.987 -43.945 1.00 11.53 495 VAL B O 1
ATOM 3276 N N . LEU B 1 96 ? -2.766 -1.080 -43.859 1.00 11.02 496 LEU B N 1
ATOM 3277 C CA . LEU B 1 96 ? -2.260 -2.013 -42.851 1.00 8.75 496 LEU B CA 1
ATOM 3278 C C . LEU B 1 96 ? -1.849 -1.250 -41.595 1.00 10.30 496 LEU B C 1
ATOM 3279 O O . LEU B 1 96 ? -1.183 -0.223 -41.676 1.00 10.36 496 LEU B O 1
ATOM 3284 N N . MET B 1 97 ? -2.249 -1.757 -40.437 1.00 9.45 497 MET B N 1
ATOM 3285 C CA . MET B 1 97 ? -1.884 -1.144 -39.165 1.00 10.76 497 MET B CA 1
ATOM 3286 C C . MET B 1 97 ? -1.327 -2.258 -38.267 1.00 10.15 497 MET B C 1
ATOM 3287 O O . MET B 1 97 ? -2.006 -3.250 -38.006 1.00 10.44 497 MET B O 1
ATOM 3292 N N . CYS B 1 98 ? -0.084 -2.112 -37.817 1.00 10.71 498 CYS B N 1
ATOM 3293 C CA . CYS B 1 98 ? 0.531 -3.131 -36.962 1.00 10.43 498 CYS B CA 1
ATOM 3294 C C . CYS B 1 98 ? 1.859 -2.643 -36.409 1.00 12.48 498 CYS B C 1
ATOM 3295 O O . CYS B 1 98 ? 2.317 -1.538 -36.733 1.00 9.85 498 CYS B O 1
ATOM 3298 N N . HIS B 1 99 ? 2.460 -3.456 -35.544 1.00 10.08 499 HIS B N 1
ATOM 3299 C CA . HIS B 1 99 ? 3.778 -3.124 -35.036 1.00 11.49 499 HIS B CA 1
ATOM 3300 C C . HIS B 1 99 ? 4.584 -3.625 -36.215 1.00 12.86 499 HIS B C 1
ATOM 3301 O O . HIS B 1 99 ? 4.787 -4.827 -36.370 1.00 13.51 499 HIS B O 1
ATOM 3308 N N . LEU B 1 100 ? 5.024 -2.700 -37.058 1.00 12.91 500 LEU B N 1
ATOM 3309 C CA . LEU B 1 100 ? 5.758 -3.060 -38.254 1.00 12.71 500 LEU B CA 1
ATOM 3310 C C . LEU B 1 100 ? 7.254 -3.264 -38.046 1.00 13.97 500 LEU B C 1
ATOM 3311 O O . LEU B 1 100 ? 7.908 -3.892 -38.876 1.00 14.31 500 LEU B O 1
ATOM 3316 N N . GLY B 1 101 ? 7.792 -2.744 -36.943 1.00 14.90 501 GLY B N 1
ATOM 3317 C CA . GLY B 1 101 ? 9.223 -2.847 -36.709 1.00 16.22 501 GLY B CA 1
ATOM 3318 C C . GLY B 1 101 ? 9.889 -2.254 -37.940 1.00 16.05 501 GLY B C 1
ATOM 3319 O O . GLY B 1 101 ? 10.970 -2.676 -38.355 1.00 14.54 501 GLY B O 1
ATOM 3320 N N . ALA B 1 102 ? 9.221 -1.256 -38.517 1.00 16.15 502 ALA B N 1
ATOM 3321 C CA . ALA B 1 102 ? 9.666 -0.606 -39.746 1.00 17.52 502 ALA B CA 1
ATOM 3322 C C . ALA B 1 102 ? 11.133 -0.230 -39.849 1.00 17.78 502 ALA B C 1
ATOM 3323 O O . ALA B 1 102 ? 11.788 -0.576 -40.826 1.00 17.73 502 ALA B O 1
ATOM 3325 N N . LEU B 1 103 ? 11.642 0.488 -38.856 1.00 18.70 503 LEU B N 1
ATOM 3326 C CA . LEU B 1 103 ? 13.032 0.936 -38.865 1.00 20.39 503 LEU B CA 1
ATOM 3327 C C . LEU B 1 103 ? 14.075 -0.157 -39.064 1.00 19.70 503 LEU B C 1
ATOM 3328 O O . LEU B 1 103 ? 15.145 0.099 -39.624 1.00 19.75 503 LEU B O 1
ATOM 3333 N N . THR B 1 104 ? 13.778 -1.368 -38.606 1.00 18.27 504 THR B N 1
ATOM 3334 C CA . THR B 1 104 ? 14.728 -2.465 -38.751 1.00 19.44 504 THR B CA 1
ATOM 3335 C C . THR B 1 104 ? 14.222 -3.571 -39.670 1.00 18.93 504 THR B C 1
ATOM 3336 O O . THR B 1 104 ? 14.717 -4.701 -39.622 1.00 18.44 504 THR B O 1
ATOM 3340 N N . ASN B 1 105 ? 13.243 -3.240 -40.508 1.00 17.43 505 ASN B N 1
ATOM 3341 C CA . ASN B 1 105 ? 12.664 -4.207 -41.438 1.00 18.32 505 ASN B CA 1
ATOM 3342 C C . ASN B 1 105 ? 12.344 -3.594 -42.792 1.00 17.94 505 ASN B C 1
ATOM 3343 O O . ASN B 1 105 ? 11.202 -3.624 -43.252 1.00 18.22 505 ASN B O 1
ATOM 3348 N N . ARG B 1 106 ? 13.367 -3.046 -43.434 1.00 16.84 506 ARG B N 1
ATOM 3349 C CA . ARG B 1 106 ? 13.200 -2.427 -44.739 1.00 17.16 506 ARG B CA 1
ATOM 3350 C C . ARG B 1 106 ? 12.544 -3.377 -45.761 1.00 16.55 506 ARG B C 1
ATOM 3351 O O . ARG B 1 106 ? 11.671 -2.963 -46.525 1.00 16.37 506 ARG B O 1
ATOM 3359 N N . PRO B 1 107 ? 12.960 -4.658 -45.793 1.00 17.14 507 PRO B N 1
ATOM 3360 C CA . PRO B 1 107 ? 12.371 -5.605 -46.751 1.00 16.41 507 PRO B CA 1
ATOM 3361 C C . PRO B 1 107 ? 10.840 -5.718 -46.706 1.00 16.97 507 PRO B C 1
ATOM 3362 O O . PRO B 1 107 ? 10.187 -5.808 -47.749 1.00 15.03 507 PRO B O 1
ATOM 3366 N N . VAL B 1 108 ? 10.267 -5.720 -45.508 1.00 15.60 508 VAL B N 1
ATOM 3367 C CA . VAL B 1 108 ? 8.814 -5.805 -45.387 1.00 13.59 508 VAL B CA 1
ATOM 3368 C C . VAL B 1 108 ? 8.177 -4.525 -45.943 1.00 13.02 508 VAL B C 1
ATOM 3369 O O . VAL B 1 108 ? 7.157 -4.579 -46.629 1.00 12.24 508 VAL B O 1
ATOM 3373 N N . VAL B 1 109 ? 8.774 -3.374 -45.645 1.00 10.88 509 VAL B N 1
ATOM 3374 C CA . VAL B 1 109 ? 8.239 -2.110 -46.157 1.00 12.14 509 VAL B CA 1
ATOM 3375 C C . VAL B 1 109 ? 8.294 -2.106 -47.690 1.00 12.23 509 VAL B C 1
ATOM 3376 O O . VAL B 1 109 ? 7.359 -1.656 -48.342 1.00 12.43 509 VAL B O 1
ATOM 3380 N N . GLU B 1 110 ? 9.378 -2.632 -48.260 1.00 13.13 510 GLU B N 1
ATOM 3381 C CA . GLU B 1 110 ? 9.526 -2.694 -49.717 1.00 13.34 510 GLU B CA 1
ATOM 3382 C C . GLU B 1 110 ? 8.483 -3.641 -50.315 1.00 14.00 510 GLU B C 1
ATOM 3383 O O . GLU B 1 110 ? 7.879 -3.332 -51.339 1.00 14.21 510 GLU B O 1
ATOM 3389 N N . ALA B 1 111 ? 8.270 -4.789 -49.671 1.00 11.84 511 ALA B N 1
ATOM 3390 C CA . ALA B 1 111 ? 7.286 -5.766 -50.143 1.00 11.46 511 ALA B CA 1
ATOM 3391 C C . ALA B 1 111 ? 5.892 -5.139 -50.180 1.00 9.94 511 ALA B C 1
ATOM 3392 O O . ALA B 1 111 ? 5.154 -5.300 -51.146 1.00 13.12 511 ALA B O 1
ATOM 3394 N N . LEU B 1 112 ? 5.546 -4.413 -49.121 1.00 10.36 512 LEU B N 1
ATOM 3395 C CA . LEU B 1 112 ? 4.254 -3.738 -49.015 1.00 7.54 512 LEU B CA 1
ATOM 3396 C C . LEU B 1 112 ? 4.126 -2.647 -50.073 1.00 9.73 512 LEU B C 1
ATOM 3397 O O . LEU B 1 112 ? 3.049 -2.431 -50.637 1.00 9.63 512 LEU B O 1
ATOM 3402 N N . THR B 1 113 ? 5.233 -1.956 -50.333 1.00 8.38 513 THR B N 1
ATOM 3403 C CA . THR B 1 113 ? 5.246 -0.874 -51.309 1.00 10.45 513 THR B CA 1
ATOM 3404 C C . THR B 1 113 ? 4.982 -1.378 -52.725 1.00 10.77 513 THR B C 1
ATOM 3405 O O . THR B 1 113 ? 4.343 -0.693 -53.525 1.00 12.22 513 THR B O 1
ATOM 3409 N N . LYS B 1 114 ? 5.461 -2.576 -53.037 1.00 13.64 514 LYS B N 1
ATOM 3410 C CA . LYS B 1 114 ? 5.252 -3.136 -54.368 1.00 14.06 514 LYS B CA 1
ATOM 3411 C C . LYS B 1 114 ? 3.765 -3.360 -54.637 1.00 14.75 514 LYS B C 1
ATOM 3412 O O . LYS B 1 114 ? 3.329 -3.345 -55.784 1.00 15.19 514 LYS B O 1
ATOM 3418 N N . ARG B 1 115 ? 2.992 -3.554 -53.571 1.00 14.24 515 ARG B N 1
ATOM 3419 C CA . ARG B 1 115 ? 1.549 -3.760 -53.686 1.00 14.16 515 ARG B CA 1
ATOM 3420 C C . ARG B 1 115 ? 0.765 -2.476 -53.376 1.00 15.32 515 ARG B C 1
ATOM 3421 O O . ARG B 1 115 ? -0.452 -2.506 -53.176 1.00 16.04 515 ARG B O 1
ATOM 3429 N N . LYS B 1 116 ? 1.477 -1.351 -53.343 1.00 15.04 516 LYS B N 1
ATOM 3430 C CA . LYS B 1 116 ? 0.880 -0.042 -53.086 1.00 16.59 516 LYS B CA 1
ATOM 3431 C C . LYS B 1 116 ? -0.003 0.022 -51.850 1.00 15.80 516 LYS B C 1
ATOM 3432 O O . LYS B 1 116 ? -1.042 0.689 -51.832 1.00 16.25 516 LYS B O 1
ATOM 3438 N N . ILE B 1 117 ? 0.430 -0.676 -50.812 1.00 13.03 517 ILE B N 1
ATOM 3439 C CA . ILE B 1 117 ? -0.282 -0.708 -49.551 1.00 12.40 517 ILE B CA 1
ATOM 3440 C C . ILE B 1 117 ? 0.129 0.498 -48.706 1.00 13.54 517 ILE B C 1
ATOM 3441 O O . ILE B 1 117 ? 1.295 0.902 -48.717 1.00 14.53 517 ILE B O 1
ATOM 3446 N N . THR B 1 118 ? -0.829 1.097 -48.007 1.00 11.49 518 THR B N 1
ATOM 3447 C CA . THR B 1 118 ? -0.513 2.204 -47.114 1.00 12.69 518 THR B CA 1
ATOM 3448 C C . THR B 1 118 ? -0.311 1.543 -45.757 1.00 11.87 518 THR B C 1
ATOM 3449 O O . THR B 1 118 ? -1.235 0.955 -45.202 1.00 12.27 518 THR B O 1
ATOM 3453 N N . ALA B 1 119 ? 0.903 1.615 -45.229 1.00 10.50 519 ALA B N 1
ATOM 3454 C CA . ALA B 1 119 ? 1.179 0.978 -43.952 1.00 11.25 519 ALA B CA 1
ATOM 3455 C C . ALA B 1 119 ? 1.486 1.955 -42.831 1.00 11.11 519 ALA B C 1
ATOM 3456 O O . ALA B 1 119 ? 2.321 2.847 -42.978 1.00 11.67 519 ALA B O 1
ATOM 3458 N N . TYR B 1 120 ? 0.799 1.779 -41.709 1.00 9.92 520 TYR B N 1
ATOM 3459 C CA . TYR B 1 120 ? 1.023 2.627 -40.550 1.00 11.17 520 TYR B CA 1
ATOM 3460 C C . TYR B 1 120 ? 1.743 1.797 -39.505 1.00 11.51 520 TYR B C 1
ATOM 3461 O O . TYR B 1 120 ? 1.192 0.815 -38.996 1.00 12.11 520 TYR B O 1
ATOM 3470 N N . ALA B 1 121 ? 2.988 2.181 -39.225 1.00 11.74 521 ALA B N 1
ATOM 3471 C CA . ALA B 1 121 ? 3.822 1.505 -38.238 1.00 11.86 521 ALA B CA 1
ATOM 3472 C C . ALA B 1 121 ? 3.438 2.066 -36.878 1.00 11.05 521 ALA B C 1
ATOM 3473 O O . ALA B 1 121 ? 3.901 3.140 -36.484 1.00 11.33 521 ALA B O 1
ATOM 3475 N N . MET B 1 122 ? 2.589 1.335 -36.163 1.00 10.48 522 MET B N 1
ATOM 3476 C CA . MET B 1 122 ? 2.115 1.778 -34.855 1.00 10.59 522 MET B CA 1
ATOM 3477 C C . MET B 1 122 ? 3.211 2.088 -33.844 1.00 9.24 522 MET B C 1
ATOM 3478 O O . MET B 1 122 ? 3.022 2.941 -32.973 1.00 11.02 522 MET B O 1
ATOM 3483 N N . GLU B 1 123 ? 4.354 1.420 -33.953 1.00 9.59 523 GLU B N 1
ATOM 3484 C CA . GLU B 1 123 ? 5.434 1.663 -33.004 1.00 12.92 523 GLU B CA 1
ATOM 3485 C C . GLU B 1 123 ? 6.067 3.046 -33.153 1.00 13.40 523 GLU B C 1
ATOM 3486 O O . GLU B 1 123 ? 6.839 3.476 -32.299 1.00 14.70 523 GLU B O 1
ATOM 3492 N N . LEU B 1 124 ? 5.736 3.742 -34.233 1.00 13.55 524 LEU B N 1
ATOM 3493 C CA . LEU B 1 124 ? 6.278 5.073 -34.477 1.00 14.39 524 LEU B CA 1
ATOM 3494 C C . LEU B 1 124 ? 5.309 6.159 -34.013 1.00 15.83 524 LEU B C 1
ATOM 3495 O O . LEU B 1 124 ? 5.473 7.335 -34.356 1.00 15.81 524 LEU B O 1
ATOM 3500 N N . MET B 1 125 ? 4.297 5.766 -33.244 1.00 13.40 525 MET B N 1
ATOM 3501 C CA . MET B 1 125 ? 3.310 6.718 -32.750 1.00 15.49 525 MET B CA 1
ATOM 3502 C C . MET B 1 125 ? 4.025 7.904 -32.109 1.00 17.24 525 MET B C 1
ATOM 3503 O O . MET B 1 125 ? 4.894 7.730 -31.259 1.00 14.16 525 MET B O 1
ATOM 3508 N N . PRO B 1 126 ? 3.683 9.130 -32.530 1.00 18.97 526 PRO B N 1
ATOM 3509 C CA . PRO B 1 126 ? 4.318 10.328 -31.964 1.00 21.49 526 PRO B CA 1
ATOM 3510 C C . PRO B 1 126 ? 4.148 10.396 -30.441 1.00 22.77 526 PRO B C 1
ATOM 3511 O O . PRO B 1 126 ? 3.133 9.954 -29.898 1.00 22.80 526 PRO B O 1
ATOM 3515 N N . ARG B 1 127 ? 5.142 10.952 -29.759 1.00 25.12 527 ARG B N 1
ATOM 3516 C CA . ARG B 1 127 ? 5.088 11.070 -28.309 1.00 27.38 527 ARG B CA 1
ATOM 3517 C C . ARG B 1 127 ? 4.369 12.339 -27.873 1.00 27.29 527 ARG B C 1
ATOM 3518 O O . ARG B 1 127 ? 4.978 13.238 -27.293 1.00 27.01 527 ARG B O 1
ATOM 3526 N N . ILE B 1 128 ? 3.074 12.411 -28.165 1.00 26.04 528 ILE B N 1
ATOM 3527 C CA . ILE B 1 128 ? 2.263 13.561 -27.784 1.00 24.97 528 ILE B CA 1
ATOM 3528 C C . ILE B 1 128 ? 1.147 13.069 -26.876 1.00 24.46 528 ILE B C 1
ATOM 3529 O O . ILE B 1 128 ? 0.653 11.954 -27.043 1.00 23.60 528 ILE B O 1
ATOM 3534 N N . SER B 1 129 ? 0.758 13.896 -25.910 1.00 23.33 529 SER B N 1
ATOM 3535 C CA . SER B 1 129 ? -0.276 13.523 -24.945 1.00 23.12 529 SER B CA 1
ATOM 3536 C C . SER B 1 129 ? -1.564 12.917 -25.501 1.00 21.64 529 SER B C 1
ATOM 3537 O O . SER B 1 129 ? -2.047 11.908 -24.978 1.00 20.29 529 SER B O 1
ATOM 3540 N N . ARG B 1 130 ? -2.127 13.520 -26.546 1.00 19.91 530 ARG B N 1
ATOM 3541 C CA . ARG B 1 130 ? -3.376 13.011 -27.113 1.00 18.46 530 ARG B CA 1
ATOM 3542 C C . ARG B 1 130 ? -3.226 11.659 -27.820 1.00 16.87 530 ARG B C 1
ATOM 3543 O O . ARG B 1 130 ? -4.223 11.047 -28.219 1.00 14.83 530 ARG B O 1
ATOM 3551 N N . ALA B 1 131 ? -1.988 11.191 -27.963 1.00 17.14 531 ALA B N 1
ATOM 3552 C CA . ALA B 1 131 ? -1.733 9.916 -28.635 1.00 15.86 531 ALA B CA 1
ATOM 3553 C C . ALA B 1 131 ? -1.369 8.773 -27.684 1.00 16.02 531 ALA B C 1
ATOM 3554 O O . ALA B 1 131 ? -1.162 7.645 -28.123 1.00 11.82 531 ALA B O 1
ATOM 3556 N N . GLN B 1 132 ? -1.289 9.059 -26.389 1.00 14.47 532 GLN B N 1
ATOM 3557 C CA . GLN B 1 132 ? -0.948 8.027 -25.410 1.00 16.41 532 GLN B CA 1
ATOM 3558 C C . GLN B 1 132 ? -1.872 6.816 -25.456 1.00 14.86 532 GLN B C 1
ATOM 3559 O O . GLN B 1 132 ? -1.443 5.695 -25.191 1.00 15.03 532 GLN B O 1
ATOM 3565 N N . SER B 1 133 ? -3.138 7.045 -25.786 1.00 13.06 533 SER B N 1
ATOM 3566 C CA . SER B 1 133 ? -4.118 5.960 -25.869 1.00 14.11 533 SER B CA 1
ATOM 3567 C C . SER B 1 133 ? -3.952 5.108 -27.133 1.00 14.04 533 SER B C 1
ATOM 3568 O O . SER B 1 133 ? -4.626 4.086 -27.282 1.00 14.47 533 SER B O 1
ATOM 3571 N N . MET B 1 134 ? -3.082 5.550 -28.043 1.00 13.63 534 MET B N 1
ATOM 3572 C CA . MET B 1 134 ? -2.812 4.851 -29.307 1.00 13.73 534 MET B CA 1
ATOM 3573 C C . MET B 1 134 ? -1.422 4.210 -29.283 1.00 14.00 534 MET B C 1
ATOM 3574 O O . MET B 1 134 ? -1.010 3.559 -30.244 1.00 13.60 534 MET B O 1
ATOM 3579 N N . ASP B 1 135 ? -0.708 4.407 -28.180 1.00 13.83 535 ASP B N 1
ATOM 3580 C CA . ASP B 1 135 ? 0.657 3.920 -28.006 1.00 14.16 535 ASP B CA 1
ATOM 3581 C C . ASP B 1 135 ? 0.792 2.442 -27.637 1.00 13.08 535 ASP B C 1
ATOM 3582 O O . ASP B 1 135 ? 0.556 2.057 -26.488 1.00 12.25 535 ASP B O 1
ATOM 3587 N N . ILE B 1 136 ? 1.181 1.619 -28.614 1.00 11.82 536 ILE B N 1
ATOM 3588 C CA . ILE B 1 136 ? 1.354 0.185 -28.379 1.00 12.42 536 ILE B CA 1
ATOM 3589 C C . ILE B 1 136 ? 2.632 -0.174 -27.621 1.00 13.26 536 ILE B C 1
ATOM 3590 O O . ILE B 1 136 ? 2.685 -1.199 -26.939 1.00 13.81 536 ILE B O 1
ATOM 3595 N N . LEU B 1 137 ? 3.670 0.644 -27.743 1.00 15.14 537 LEU B N 1
ATOM 3596 C CA . LEU B 1 137 ? 4.908 0.355 -27.019 1.00 17.73 537 LEU B CA 1
ATOM 3597 C C . LEU B 1 137 ? 4.620 0.386 -25.519 1.00 18.31 537 LEU B C 1
ATOM 3598 O O . LEU B 1 137 ? 5.035 -0.503 -24.762 1.00 16.40 537 LEU B O 1
ATOM 3603 N N . SER B 1 138 ? 3.872 1.406 -25.114 1.00 16.75 538 SER B N 1
ATOM 3604 C CA . SER B 1 138 ? 3.492 1.614 -23.723 1.00 17.86 538 SER B CA 1
ATOM 3605 C C . SER B 1 138 ? 2.599 0.503 -23.160 1.00 17.47 538 SER B C 1
ATOM 3606 O O . SER B 1 138 ? 2.901 -0.076 -22.111 1.00 18.23 538 SER B O 1
ATOM 3609 N N . SER B 1 139 ? 1.507 0.195 -23.853 1.00 14.86 539 SER B N 1
ATOM 3610 C CA . SER B 1 139 ? 0.593 -0.833 -23.363 1.00 14.54 539 SER B CA 1
ATOM 3611 C C . SER B 1 139 ? 1.245 -2.211 -23.218 1.00 13.84 539 SER B C 1
ATOM 3612 O O . SER B 1 139 ? 1.007 -2.910 -22.234 1.00 15.01 539 SER B O 1
ATOM 3615 N N . GLN B 1 140 ? 2.081 -2.594 -24.177 1.00 14.44 540 GLN B N 1
ATOM 3616 C CA . GLN B 1 140 ? 2.727 -3.902 -24.138 1.00 14.43 540 GLN B CA 1
ATOM 3617 C C . GLN B 1 140 ? 3.886 -4.007 -23.147 1.00 16.06 540 GLN B C 1
ATOM 3618 O O . GLN B 1 140 ? 3.988 -4.988 -22.409 1.00 15.47 540 GLN B O 1
ATOM 3624 N N . SER B 1 141 ? 4.749 -2.995 -23.114 1.00 16.27 541 SER B N 1
ATOM 3625 C CA . SER B 1 141 ? 5.888 -3.007 -22.202 1.00 18.06 541 SER B CA 1
ATOM 3626 C C . SER B 1 141 ? 5.433 -3.026 -20.738 1.00 17.90 541 SER B C 1
ATOM 3627 O O . SER B 1 141 ? 6.088 -3.630 -19.886 1.00 19.35 541 SER B O 1
ATOM 3630 N N . ASN B 1 142 ? 4.313 -2.374 -20.444 1.00 17.01 542 ASN B N 1
ATOM 3631 C CA . ASN B 1 142 ? 3.797 -2.357 -19.081 1.00 17.66 542 ASN B CA 1
ATOM 3632 C C . ASN B 1 142 ? 3.457 -3.780 -18.625 1.00 18.03 542 ASN B C 1
ATOM 3633 O O . ASN B 1 142 ? 3.756 -4.161 -17.492 1.00 17.02 542 ASN B O 1
ATOM 3638 N N . LEU B 1 143 ? 2.832 -4.563 -19.501 1.00 15.34 543 LEU B N 1
ATOM 3639 C CA . LEU B 1 143 ? 2.486 -5.940 -19.141 1.00 15.88 543 LEU B CA 1
ATOM 3640 C C . LEU B 1 143 ? 3.759 -6.771 -19.017 1.00 15.23 543 LEU B C 1
ATOM 3641 O O . LEU B 1 143 ? 3.857 -7.650 -18.161 1.00 15.67 543 LEU B O 1
ATOM 3646 N N . ALA B 1 144 ? 4.737 -6.475 -19.867 1.00 15.15 544 ALA B N 1
ATOM 3647 C CA . ALA B 1 144 ? 6.014 -7.176 -19.844 1.00 14.49 544 ALA B CA 1
ATOM 3648 C C . ALA B 1 144 ? 6.686 -6.992 -18.478 1.00 14.97 544 ALA B C 1
ATOM 3649 O O . ALA B 1 144 ? 7.261 -7.931 -17.928 1.00 16.18 544 ALA B O 1
ATOM 3651 N N . GLY B 1 145 ? 6.611 -5.780 -17.938 1.00 15.53 545 GLY B N 1
ATOM 3652 C CA . GLY B 1 145 ? 7.204 -5.514 -16.635 1.00 15.73 545 GLY B CA 1
ATOM 3653 C C . GLY B 1 145 ? 6.552 -6.363 -15.554 1.00 15.75 545 GLY B C 1
ATOM 3654 O O . GLY B 1 145 ? 7.229 -6.968 -14.717 1.00 15.40 545 GLY B O 1
ATOM 3655 N N . TYR B 1 146 ? 5.227 -6.400 -15.559 1.00 14.65 546 TYR B N 1
ATOM 3656 C CA . TYR B 1 146 ? 4.505 -7.211 -14.591 1.00 14.90 546 TYR B CA 1
ATOM 3657 C C . TYR B 1 146 ? 4.898 -8.671 -14.742 1.00 14.20 546 TYR B C 1
ATOM 3658 O O . TYR B 1 146 ? 5.239 -9.344 -13.763 1.00 13.34 546 TYR B O 1
ATOM 3667 N N . ARG B 1 147 ? 4.846 -9.156 -15.978 1.00 12.62 547 ARG B N 1
ATOM 3668 C CA . ARG B 1 147 ? 5.170 -10.542 -16.272 1.00 13.24 547 ARG B CA 1
ATOM 3669 C C . ARG B 1 147 ? 6.571 -10.931 -15.814 1.00 13.33 547 ARG B C 1
ATOM 3670 O O . ARG B 1 147 ? 6.790 -12.066 -15.382 1.00 12.91 547 ARG B O 1
ATOM 3678 N N . ALA B 1 148 ? 7.514 -9.992 -15.906 1.00 13.17 548 ALA B N 1
ATOM 3679 C CA . ALA B 1 148 ? 8.890 -10.243 -15.481 1.00 13.97 548 ALA B CA 1
ATOM 3680 C C . ALA B 1 148 ? 8.933 -10.707 -14.020 1.00 13.64 548 ALA B C 1
ATOM 3681 O O . ALA B 1 148 ? 9.682 -11.618 -13.666 1.00 11.21 548 ALA B O 1
ATOM 3683 N N . VAL B 1 149 ? 8.129 -10.068 -13.173 1.00 14.41 549 VAL B N 1
ATOM 3684 C CA . VAL B 1 149 ? 8.089 -10.422 -11.758 1.00 13.21 549 VAL B CA 1
ATOM 3685 C C . VAL B 1 149 ? 7.464 -11.797 -11.556 1.00 14.71 549 VAL B C 1
ATOM 3686 O O . VAL B 1 149 ? 7.925 -12.580 -10.728 1.00 12.52 549 VAL B O 1
ATOM 3690 N N . ILE B 1 150 ? 6.420 -12.095 -12.322 1.00 14.16 550 ILE B N 1
ATOM 3691 C CA . ILE B 1 150 ? 5.749 -13.387 -12.212 1.00 14.38 550 ILE B CA 1
ATOM 3692 C C . ILE B 1 150 ? 6.695 -14.535 -12.590 1.00 13.49 550 ILE B C 1
ATOM 3693 O O . ILE B 1 150 ? 6.771 -15.542 -11.881 1.00 13.60 550 ILE B O 1
ATOM 3698 N N . ASP B 1 151 ? 7.420 -14.375 -13.694 1.00 15.63 551 ASP B N 1
ATOM 3699 C CA . ASP B 1 151 ? 8.358 -15.400 -14.155 1.00 16.10 551 ASP B CA 1
ATOM 3700 C C . ASP B 1 151 ? 9.526 -15.578 -13.193 1.00 15.81 551 ASP B C 1
ATOM 3701 O O . ASP B 1 151 ? 10.048 -16.684 -13.035 1.00 15.86 551 ASP B O 1
ATOM 3706 N N . GLY B 1 152 ? 9.932 -14.481 -12.559 1.00 15.13 552 GLY B N 1
ATOM 3707 C CA . GLY B 1 152 ? 11.026 -14.535 -11.610 1.00 15.79 552 GLY B CA 1
ATOM 3708 C C . GLY B 1 152 ? 10.589 -15.281 -10.364 1.00 15.21 552 GLY B C 1
ATOM 3709 O O . GLY B 1 152 ? 11.309 -16.141 -9.854 1.00 17.56 552 GLY B O 1
ATOM 3710 N N . ALA B 1 153 ? 9.397 -14.953 -9.875 1.00 14.46 553 ALA B N 1
ATOM 3711 C CA . ALA B 1 153 ? 8.857 -15.606 -8.691 1.00 13.49 553 ALA B CA 1
ATOM 3712 C C . ALA B 1 153 ? 8.626 -17.090 -8.957 1.00 15.14 553 ALA B C 1
ATOM 3713 O O . ALA B 1 153 ? 8.758 -17.919 -8.055 1.00 13.96 553 ALA B O 1
ATOM 3715 N N . TYR B 1 154 ? 8.277 -17.421 -10.197 1.00 15.13 554 TYR B N 1
ATOM 3716 C CA . TYR B 1 154 ? 8.025 -18.801 -10.580 1.00 14.65 554 TYR B CA 1
ATOM 3717 C C . TYR B 1 154 ? 9.299 -19.636 -10.548 1.00 16.97 554 TYR B C 1
ATOM 3718 O O . TYR B 1 154 ? 9.285 -20.783 -10.103 1.00 15.27 554 TYR B O 1
ATOM 3727 N N . GLU B 1 155 ? 10.399 -19.063 -11.026 1.00 15.89 555 GLU B N 1
ATOM 3728 C CA . GLU B 1 155 ? 11.665 -19.786 -11.055 1.00 17.49 555 GLU B CA 1
ATOM 3729 C C . GLU B 1 155 ? 12.411 -19.756 -9.716 1.00 15.15 555 GLU B C 1
ATOM 3730 O O . GLU B 1 155 ? 13.335 -20.533 -9.503 1.00 15.69 555 GLU B O 1
ATOM 3736 N N . PHE B 1 156 ? 11.991 -18.872 -8.816 1.00 16.47 556 PHE B N 1
ATOM 3737 C CA . PHE B 1 156 ? 12.630 -18.712 -7.507 1.00 15.17 556 PHE B CA 1
ATOM 3738 C C . PHE B 1 156 ? 12.117 -19.764 -6.522 1.00 15.59 556 PHE B C 1
ATOM 3739 O O . PHE B 1 156 ? 10.911 -20.001 -6.434 1.00 14.13 556 PHE B O 1
ATOM 3747 N N . ALA B 1 157 ? 13.040 -20.383 -5.786 1.00 14.22 557 ALA B N 1
ATOM 3748 C CA . ALA B 1 157 ? 12.698 -21.426 -4.821 1.00 16.30 557 ALA B CA 1
ATOM 3749 C C . ALA B 1 157 ? 12.378 -20.899 -3.423 1.00 16.41 557 ALA B C 1
ATOM 3750 O O . ALA B 1 157 ? 12.247 -21.676 -2.470 1.00 17.27 557 ALA B O 1
ATOM 3752 N N . ARG B 1 158 ? 12.268 -19.581 -3.295 1.00 16.98 558 ARG B N 1
ATOM 3753 C CA . ARG B 1 158 ? 11.916 -18.967 -2.018 1.00 17.58 558 ARG B CA 1
ATOM 3754 C C . ARG B 1 158 ? 10.681 -18.112 -2.250 1.00 18.34 558 ARG B C 1
ATOM 3755 O O . ARG B 1 158 ? 10.394 -17.732 -3.386 1.00 18.98 558 ARG B O 1
ATOM 3763 N N . ALA B 1 159 ? 9.946 -17.816 -1.183 1.00 17.59 559 ALA B N 1
ATOM 3764 C CA . ALA B 1 159 ? 8.745 -16.995 -1.296 1.00 18.62 559 ALA B CA 1
ATOM 3765 C C . ALA B 1 159 ? 9.128 -15.517 -1.241 1.00 18.68 559 ALA B C 1
ATOM 3766 O O . ALA B 1 159 ? 10.024 -15.125 -0.493 1.00 18.23 559 ALA B O 1
ATOM 3768 N N . PHE B 1 160 ? 8.447 -14.707 -2.044 1.00 18.28 560 PHE B N 1
ATOM 3769 C CA . PHE B 1 160 ? 8.706 -13.269 -2.120 1.00 17.86 560 PHE B CA 1
ATOM 3770 C C . PHE B 1 160 ? 8.469 -12.462 -0.845 1.00 17.55 560 PHE B C 1
ATOM 3771 O O . PHE B 1 160 ? 9.333 -11.698 -0.415 1.00 17.41 560 PHE B O 1
ATOM 3779 N N . PRO B 1 161 ? 7.289 -12.615 -0.223 1.00 18.33 561 PRO B N 1
ATOM 3780 C CA . PRO B 1 161 ? 7.004 -11.852 0.992 1.00 17.56 561 PRO B CA 1
ATOM 3781 C C . PRO B 1 161 ? 7.624 -12.358 2.278 1.00 17.22 561 PRO B C 1
ATOM 3782 O O . PRO B 1 161 ? 7.941 -13.536 2.417 1.00 16.84 561 PRO B O 1
ATOM 3786 N N . MET B 1 162 ? 7.801 -11.437 3.217 1.00 18.90 562 MET B N 1
ATOM 3787 C CA . MET B 1 162 ? 8.327 -11.772 4.523 1.00 21.56 562 MET B CA 1
ATOM 3788 C C . MET B 1 162 ? 7.148 -12.415 5.249 1.00 22.43 562 MET B C 1
ATOM 3789 O O . MET B 1 162 ? 6.023 -11.920 5.170 1.00 21.57 562 MET B O 1
ATOM 3794 N N . MET B 1 163 ? 7.397 -13.523 5.936 1.00 22.20 563 MET B N 1
ATOM 3795 C CA . MET B 1 163 ? 6.337 -14.210 6.657 1.00 23.64 563 MET B CA 1
ATOM 3796 C C . MET B 1 163 ? 6.749 -14.514 8.090 1.00 24.23 563 MET B C 1
ATOM 3797 O O . MET B 1 163 ? 7.761 -15.176 8.322 1.00 23.16 563 MET B O 1
ATOM 3802 N N . MET B 1 164 ? 5.967 -14.017 9.042 1.00 24.13 564 MET B N 1
ATOM 3803 C CA . MET B 1 164 ? 6.218 -14.261 10.460 1.00 27.12 564 MET B CA 1
ATOM 3804 C C . MET B 1 164 ? 5.362 -15.486 10.794 1.00 26.17 564 MET B C 1
ATOM 3805 O O . MET B 1 164 ? 4.136 -15.413 10.739 1.00 27.69 564 MET B O 1
ATOM 3810 N N . THR B 1 165 ? 5.990 -16.609 11.135 1.00 23.69 565 THR B N 1
ATOM 3811 C CA . THR B 1 165 ? 5.219 -17.817 11.421 1.00 22.20 565 THR B CA 1
ATOM 3812 C C . THR B 1 165 ? 5.626 -18.537 12.696 1.00 22.43 565 THR B C 1
ATOM 3813 O O . THR B 1 165 ? 6.665 -18.250 13.286 1.00 22.96 565 THR B O 1
ATOM 3817 N N . ALA B 1 166 ? 4.804 -19.502 13.093 1.00 22.40 566 ALA B N 1
ATOM 3818 C CA . ALA B 1 166 ? 5.061 -20.288 14.293 1.00 23.91 566 ALA B CA 1
ATOM 3819 C C . ALA B 1 166 ? 6.379 -21.050 14.197 1.00 23.16 566 ALA B C 1
ATOM 3820 O O . ALA B 1 166 ? 6.968 -21.398 15.214 1.00 25.27 566 ALA B O 1
ATOM 3822 N N . ALA B 1 167 ? 6.842 -21.301 12.975 1.00 23.84 567 ALA B N 1
ATOM 3823 C CA . ALA B 1 167 ? 8.086 -22.036 12.763 1.00 24.13 567 ALA B CA 1
ATOM 3824 C C . ALA B 1 167 ? 9.266 -21.127 12.448 1.00 25.57 567 ALA B C 1
ATOM 3825 O O . ALA B 1 167 ? 10.358 -21.600 12.122 1.00 27.65 567 ALA B O 1
ATOM 3827 N N . GLY B 1 168 ? 9.051 -19.822 12.549 1.00 25.13 568 GLY B N 1
ATOM 3828 C CA . GLY B 1 168 ? 10.117 -18.884 12.256 1.00 25.54 568 GLY B CA 1
ATOM 3829 C C . GLY B 1 168 ? 9.652 -17.875 11.226 1.00 25.88 568 GLY B C 1
ATOM 3830 O O . GLY B 1 168 ? 8.511 -17.940 10.755 1.00 23.15 568 GLY B O 1
ATOM 3831 N N . THR B 1 169 ? 10.523 -16.938 10.870 1.00 26.53 569 THR B N 1
ATOM 3832 C CA . THR B 1 169 ? 10.148 -15.933 9.889 1.00 26.71 569 THR B CA 1
ATOM 3833 C C . THR B 1 169 ? 10.770 -16.212 8.526 1.00 26.40 569 THR B C 1
ATOM 3834 O O . THR B 1 169 ? 11.958 -16.529 8.420 1.00 25.97 569 THR B O 1
ATOM 3838 N N . VAL B 1 170 ? 9.947 -16.112 7.489 1.00 25.12 570 VAL B N 1
ATOM 3839 C CA . VAL B 1 170 ? 10.395 -16.315 6.119 1.00 24.19 570 VAL B CA 1
ATOM 3840 C C . VAL B 1 170 ? 10.866 -14.938 5.679 1.00 23.04 570 VAL B C 1
ATOM 3841 O O . VAL B 1 170 ? 10.084 -13.988 5.661 1.00 24.52 570 VAL B O 1
ATOM 3845 N N . PRO B 1 171 ? 12.153 -14.803 5.331 1.00 21.37 571 PRO B N 1
ATOM 3846 C CA . PRO B 1 171 ? 12.651 -13.496 4.906 1.00 21.25 571 PRO B CA 1
ATOM 3847 C C . PRO B 1 171 ? 12.061 -13.088 3.569 1.00 19.97 571 PRO B C 1
ATOM 3848 O O . PRO B 1 171 ? 11.668 -13.941 2.770 1.00 18.86 571 PRO B O 1
ATOM 3852 N N . PRO B 1 172 ? 11.962 -11.774 3.319 1.00 19.00 572 PRO B N 1
ATOM 3853 C CA . PRO B 1 172 ? 11.407 -11.331 2.041 1.00 18.46 572 PRO B CA 1
ATOM 3854 C C . PRO B 1 172 ? 12.478 -11.487 0.979 1.00 19.71 572 PRO B C 1
ATOM 3855 O O . PRO B 1 172 ? 13.668 -11.549 1.290 1.00 21.36 572 PRO B O 1
ATOM 3859 N N . ALA B 1 173 ? 12.058 -11.561 -0.275 1.00 18.22 573 ALA B N 1
ATOM 3860 C CA . ALA B 1 173 ? 13.001 -11.676 -1.368 1.00 17.83 573 ALA B CA 1
ATOM 3861 C C . ALA B 1 173 ? 13.505 -10.265 -1.656 1.00 16.40 573 ALA B C 1
ATOM 3862 O O . ALA B 1 173 ? 12.827 -9.280 -1.337 1.00 15.89 573 ALA B O 1
ATOM 3864 N N . ARG B 1 174 ? 14.699 -10.172 -2.232 1.00 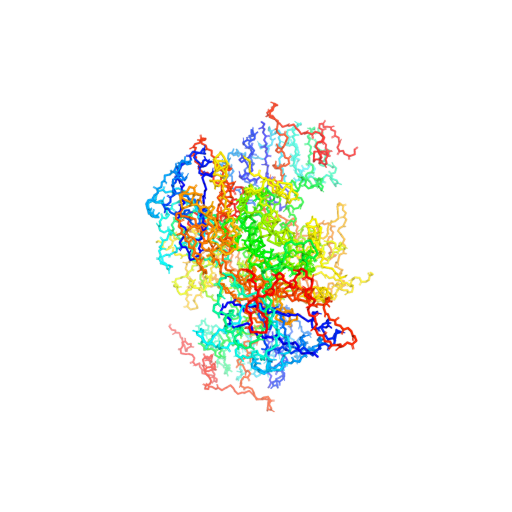16.78 574 ARG B N 1
ATOM 3865 C CA . ARG B 1 174 ? 15.286 -8.886 -2.598 1.00 16.81 574 ARG B CA 1
ATOM 3866 C C . ARG B 1 174 ? 15.307 -8.811 -4.128 1.00 17.15 574 ARG B C 1
ATOM 3867 O O . ARG B 1 174 ? 15.840 -9.697 -4.793 1.00 16.80 574 ARG B O 1
ATOM 3875 N N . VAL B 1 175 ? 14.722 -7.756 -4.680 1.00 17.47 575 VAL B N 1
ATOM 3876 C CA . VAL B 1 175 ? 14.668 -7.591 -6.131 1.00 18.47 575 VAL B CA 1
ATOM 3877 C C . VAL B 1 175 ? 15.430 -6.341 -6.560 1.00 18.76 575 VAL B C 1
ATOM 3878 O O . VAL B 1 175 ? 15.354 -5.308 -5.897 1.00 18.46 575 VAL B O 1
ATOM 3882 N N . LEU B 1 176 ? 16.160 -6.444 -7.667 1.00 18.22 576 LEU B N 1
ATOM 3883 C CA . LEU B 1 176 ? 16.930 -5.324 -8.200 1.00 18.04 576 LEU B CA 1
ATOM 3884 C C . LEU B 1 176 ? 16.548 -5.120 -9.660 1.00 18.95 576 LEU B C 1
ATOM 3885 O O . LEU B 1 176 ? 16.908 -5.924 -10.527 1.00 18.90 576 LEU B O 1
ATOM 3890 N N . VAL B 1 177 ? 15.818 -4.044 -9.925 1.00 17.88 577 VAL B N 1
ATOM 3891 C CA . VAL B 1 177 ? 15.374 -3.723 -11.276 1.00 19.06 577 VAL B CA 1
ATOM 3892 C C . VAL B 1 177 ? 16.369 -2.792 -11.978 1.00 20.04 577 VAL B C 1
ATOM 3893 O O . VAL B 1 177 ? 16.706 -1.724 -11.459 1.00 19.95 577 VAL B O 1
ATOM 3897 N N . PHE B 1 178 ? 16.850 -3.218 -13.145 1.00 20.78 578 PHE B N 1
ATOM 3898 C CA . PHE B 1 178 ? 17.788 -2.426 -13.941 1.00 22.76 578 PHE B CA 1
ATOM 3899 C C . PHE B 1 178 ? 17.038 -1.787 -15.110 1.00 23.64 578 PHE B C 1
ATOM 3900 O O . PHE B 1 178 ? 16.631 -2.478 -16.051 1.00 22.89 578 PHE B O 1
ATOM 3908 N N . GLY B 1 179 ? 16.878 -0.472 -15.057 1.00 23.60 579 GLY B N 1
ATOM 3909 C CA . GLY B 1 179 ? 16.178 0.229 -16.114 1.00 25.56 579 GLY B CA 1
ATOM 3910 C C . GLY B 1 179 ? 14.789 0.583 -15.640 1.00 26.65 579 GLY B C 1
ATOM 3911 O O . GLY B 1 179 ? 13.938 -0.297 -15.473 1.00 27.74 579 GLY B O 1
ATOM 3912 N N . VAL B 1 180 ? 14.554 1.871 -15.425 1.00 26.18 580 VAL B N 1
ATOM 3913 C CA . VAL B 1 180 ? 13.264 2.323 -14.943 1.00 27.48 580 VAL B CA 1
ATOM 3914 C C . VAL B 1 180 ? 12.388 3.002 -15.993 1.00 27.24 580 VAL B C 1
ATOM 3915 O O . VAL B 1 180 ? 12.024 4.171 -15.866 1.00 29.60 580 VAL B O 1
ATOM 3919 N N . GLY B 1 181 ? 12.057 2.250 -17.036 1.00 27.39 581 GLY B N 1
ATOM 3920 C CA . GLY B 1 181 ? 11.184 2.759 -18.077 1.00 25.23 581 GLY B CA 1
ATOM 3921 C C . GLY B 1 181 ? 9.790 2.230 -17.772 1.00 24.05 581 GLY B C 1
ATOM 3922 O O . GLY B 1 181 ? 9.475 1.946 -16.614 1.00 21.85 581 GLY B O 1
ATOM 3923 N N . VAL B 1 182 ? 8.953 2.086 -18.791 1.00 22.07 582 VAL B N 1
ATOM 3924 C CA . VAL B 1 182 ? 7.603 1.579 -18.565 1.00 21.96 582 VAL B CA 1
ATOM 3925 C C . VAL B 1 182 ? 7.643 0.186 -17.928 1.00 20.37 582 VAL B C 1
ATOM 3926 O O . VAL B 1 182 ? 6.945 -0.078 -16.947 1.00 20.40 582 VAL B O 1
ATOM 3930 N N . ALA B 1 183 ? 8.457 -0.704 -18.487 1.00 18.43 583 ALA B N 1
ATOM 3931 C CA . ALA B 1 183 ? 8.568 -2.064 -17.963 1.00 18.34 583 ALA B CA 1
ATOM 3932 C C . ALA B 1 183 ? 9.154 -2.103 -16.551 1.00 17.55 583 ALA B C 1
ATOM 3933 O O . ALA B 1 183 ? 8.599 -2.751 -15.659 1.00 15.30 583 ALA B O 1
ATOM 3935 N N . GLY B 1 184 ? 10.275 -1.415 -16.358 1.00 16.64 584 GLY B N 1
ATOM 3936 C CA . GLY B 1 184 ? 10.922 -1.396 -15.058 1.00 16.85 584 GLY B CA 1
ATOM 3937 C C . GLY B 1 184 ? 10.003 -0.882 -13.971 1.00 18.03 584 GLY B C 1
ATOM 3938 O O . GLY B 1 184 ? 9.989 -1.405 -12.852 1.00 18.90 584 GLY B O 1
ATOM 3939 N N . LEU B 1 185 ? 9.234 0.147 -14.308 1.00 17.53 585 LEU B N 1
ATOM 3940 C CA . LEU B 1 185 ? 8.292 0.758 -13.383 1.00 20.02 585 LEU B CA 1
ATOM 3941 C C . LEU B 1 185 ? 7.252 -0.256 -12.901 1.00 20.72 585 LEU B C 1
ATOM 3942 O O . LEU B 1 185 ? 6.973 -0.344 -11.704 1.00 20.58 585 LEU B O 1
ATOM 3947 N N . GLN B 1 186 ? 6.683 -1.025 -13.827 1.00 19.49 586 GLN B N 1
ATOM 3948 C CA . GLN B 1 186 ? 5.678 -2.015 -13.457 1.00 18.98 586 GLN B CA 1
ATOM 3949 C C . GLN B 1 186 ? 6.285 -3.194 -12.691 1.00 17.96 586 GLN B C 1
ATOM 3950 O O . GLN B 1 186 ? 5.618 -3.809 -11.856 1.00 17.54 586 GLN B O 1
ATOM 3956 N N . ALA B 1 187 ? 7.544 -3.510 -12.981 1.00 15.72 587 ALA B N 1
ATOM 3957 C CA . ALA B 1 187 ? 8.234 -4.596 -12.294 1.00 15.37 587 ALA B CA 1
ATOM 3958 C C . ALA B 1 187 ? 8.374 -4.197 -10.829 1.00 16.41 587 ALA B C 1
ATOM 3959 O O . ALA B 1 187 ? 8.090 -4.984 -9.920 1.00 15.95 587 ALA B O 1
ATOM 3961 N N . ILE B 1 188 ? 8.816 -2.965 -10.607 1.00 14.99 588 ILE B N 1
ATOM 3962 C CA . ILE B 1 188 ? 8.974 -2.453 -9.252 1.00 15.03 588 ILE B CA 1
ATOM 3963 C C . ILE B 1 188 ? 7.646 -2.538 -8.502 1.00 15.52 588 ILE B C 1
ATOM 3964 O O . ILE B 1 188 ? 7.588 -3.032 -7.376 1.00 15.55 588 ILE B O 1
ATOM 3969 N N . ALA B 1 189 ? 6.581 -2.052 -9.131 1.00 15.95 589 ALA B N 1
ATOM 3970 C CA . ALA B 1 189 ? 5.261 -2.060 -8.514 1.00 15.44 589 ALA B CA 1
ATOM 3971 C C . ALA B 1 189 ? 4.769 -3.471 -8.199 1.00 15.59 589 ALA B C 1
ATOM 3972 O O . ALA B 1 189 ? 4.211 -3.721 -7.130 1.00 13.44 589 ALA B O 1
ATOM 3974 N N . THR B 1 190 ? 4.973 -4.393 -9.132 1.00 14.57 590 THR B N 1
ATOM 3975 C CA . THR B 1 190 ? 4.529 -5.757 -8.924 1.00 14.30 590 THR B CA 1
ATOM 3976 C C . THR B 1 190 ? 5.396 -6.480 -7.904 1.00 13.29 590 THR B C 1
ATOM 3977 O O . THR B 1 190 ? 4.886 -7.244 -7.088 1.00 13.71 590 THR B O 1
ATOM 3981 N N . ALA B 1 191 ? 6.703 -6.242 -7.946 1.00 13.64 591 ALA B N 1
ATOM 3982 C CA . ALA B 1 191 ? 7.605 -6.881 -6.998 1.00 14.41 591 ALA B CA 1
ATOM 3983 C C . ALA B 1 191 ? 7.308 -6.337 -5.608 1.00 15.60 591 ALA B C 1
ATOM 3984 O O . ALA B 1 191 ? 7.457 -7.038 -4.608 1.00 15.07 591 ALA B O 1
ATOM 3986 N N . LYS B 1 192 ? 6.870 -5.084 -5.554 1.00 17.44 592 LYS B N 1
ATOM 3987 C CA . LYS B 1 192 ? 6.537 -4.450 -4.285 1.00 19.39 592 LYS B CA 1
ATOM 3988 C C . LYS B 1 192 ? 5.254 -5.024 -3.689 1.00 19.13 592 LYS B C 1
ATOM 3989 O O . LYS B 1 192 ? 5.213 -5.356 -2.503 1.00 18.88 592 LYS B O 1
ATOM 3995 N N . ARG B 1 193 ? 4.207 -5.157 -4.499 1.00 20.27 593 ARG B N 1
ATOM 3996 C CA . ARG B 1 193 ? 2.957 -5.691 -3.968 1.00 22.20 593 ARG B CA 1
ATOM 3997 C C . ARG B 1 193 ? 3.087 -7.144 -3.503 1.00 20.07 593 ARG B C 1
ATOM 3998 O O . ARG B 1 193 ? 2.286 -7.611 -2.693 1.00 19.95 593 ARG B O 1
ATOM 4006 N N . LEU B 1 194 ? 4.102 -7.849 -3.992 1.00 19.35 594 LEU B N 1
ATOM 4007 C CA . LEU B 1 194 ? 4.318 -9.236 -3.589 1.00 19.23 594 LEU B CA 1
ATOM 4008 C C . LEU B 1 194 ? 5.077 -9.353 -2.270 1.00 18.38 594 LEU B C 1
ATOM 4009 O O . LEU B 1 194 ? 5.264 -10.456 -1.749 1.00 15.91 594 LEU B O 1
ATOM 4014 N N . GLY B 1 195 ? 5.532 -8.221 -1.743 1.00 18.25 595 GLY B N 1
ATOM 4015 C CA . GLY B 1 195 ? 6.229 -8.238 -0.466 1.00 16.72 595 GLY B CA 1
ATOM 4016 C C . GLY B 1 195 ? 7.746 -8.172 -0.471 1.00 17.05 595 GLY B C 1
ATOM 4017 O O . GLY B 1 195 ? 8.359 -8.225 0.586 1.00 16.88 595 GLY B O 1
ATOM 4018 N N . ALA B 1 196 ? 8.363 -8.036 -1.636 1.00 16.07 596 ALA B N 1
ATOM 4019 C CA . ALA B 1 196 ? 9.818 -7.977 -1.691 1.00 15.15 596 ALA B CA 1
ATOM 4020 C C . ALA B 1 196 ? 10.407 -6.609 -1.340 1.00 15.59 596 ALA B C 1
ATOM 4021 O O . ALA B 1 196 ? 9.712 -5.594 -1.341 1.00 14.59 596 ALA B O 1
ATOM 4023 N N . VAL B 1 197 ? 11.694 -6.612 -1.003 1.00 15.70 597 VAL B N 1
ATOM 4024 C CA . VAL B 1 197 ? 12.435 -5.389 -0.730 1.00 16.70 597 VAL B CA 1
ATOM 4025 C C . VAL B 1 197 ? 12.883 -5.062 -2.158 1.00 17.87 597 VAL B C 1
ATOM 4026 O O . VAL B 1 197 ? 13.614 -5.843 -2.767 1.00 16.44 597 VAL B O 1
ATOM 4030 N N . VAL B 1 198 ? 12.440 -3.936 -2.704 1.00 17.27 598 VAL B N 1
ATOM 4031 C CA . VAL B 1 198 ? 12.788 -3.618 -4.088 1.00 19.85 598 VAL B CA 1
ATOM 4032 C C . VAL B 1 198 ? 13.780 -2.478 -4.301 1.00 19.89 598 VAL B C 1
ATOM 4033 O O . VAL B 1 198 ? 13.576 -1.363 -3.821 1.00 19.17 598 VAL B O 1
ATOM 4037 N N . MET B 1 199 ? 14.854 -2.789 -5.026 1.00 20.94 599 MET B N 1
ATOM 4038 C CA . MET B 1 199 ? 15.906 -1.835 -5.371 1.00 23.42 599 MET B CA 1
ATOM 4039 C C . MET B 1 199 ? 15.797 -1.534 -6.867 1.00 24.49 599 MET B C 1
ATOM 4040 O O . MET B 1 199 ? 15.217 -2.319 -7.618 1.00 24.19 599 MET B O 1
ATOM 4045 N N . ALA B 1 200 ? 16.364 -0.412 -7.305 1.00 24.72 600 ALA B N 1
ATOM 4046 C CA . ALA B 1 200 ? 16.320 -0.044 -8.722 1.00 25.20 600 ALA B CA 1
ATOM 4047 C C . ALA B 1 200 ? 17.501 0.838 -9.122 1.00 25.66 600 ALA B C 1
ATOM 4048 O O . ALA B 1 200 ? 17.937 1.694 -8.348 1.00 25.20 600 ALA B O 1
ATOM 4050 N N . THR B 1 201 ? 18.011 0.629 -10.333 1.00 25.21 601 THR B N 1
ATOM 4051 C CA . THR B 1 201 ? 19.131 1.419 -10.827 1.00 27.42 601 THR B CA 1
ATOM 4052 C C . THR B 1 201 ? 18.955 1.817 -12.293 1.00 29.57 601 THR B C 1
ATOM 4053 O O . THR B 1 201 ? 18.656 0.979 -13.150 1.00 30.43 601 THR B O 1
ATOM 4057 N N . ASP B 1 202 ? 19.138 3.105 -12.570 1.00 31.76 602 ASP B N 1
ATOM 4058 C CA . ASP B 1 202 ? 19.009 3.636 -13.925 1.00 32.57 602 ASP B CA 1
ATOM 4059 C C . ASP B 1 202 ? 19.926 4.847 -14.079 1.00 33.54 602 ASP B C 1
ATOM 4060 O O . ASP B 1 202 ? 19.969 5.714 -13.204 1.00 31.82 602 ASP B O 1
ATOM 4065 N N . VAL B 1 203 ? 20.654 4.907 -15.192 1.00 35.11 603 VAL B N 1
ATOM 4066 C CA . VAL B 1 203 ? 21.566 6.019 -15.446 1.00 37.12 603 VAL B CA 1
ATOM 4067 C C . VAL B 1 203 ? 20.875 7.378 -15.299 1.00 39.23 603 VAL B C 1
ATOM 4068 O O . VAL B 1 203 ? 21.458 8.321 -14.763 1.00 40.53 603 VAL B O 1
ATOM 4072 N N . ARG B 1 204 ? 19.630 7.470 -15.765 1.00 40.41 604 ARG B N 1
ATOM 4073 C CA . ARG B 1 204 ? 18.860 8.712 -15.691 1.00 41.16 604 ARG B CA 1
ATOM 4074 C C . ARG B 1 204 ? 18.490 9.061 -14.246 1.00 41.44 604 ARG B C 1
ATOM 4075 O O . ARG B 1 204 ? 17.538 8.512 -13.684 1.00 40.07 604 ARG B O 1
ATOM 4083 N N . ALA B 1 205 ? 19.240 9.987 -13.656 1.00 41.40 605 ALA B N 1
ATOM 4084 C CA . ALA B 1 205 ? 19.009 10.403 -12.275 1.00 41.47 605 ALA B CA 1
ATOM 4085 C C . ALA B 1 205 ? 17.600 10.927 -12.036 1.00 42.32 605 ALA B C 1
ATOM 4086 O O . ALA B 1 205 ? 17.203 11.152 -10.895 1.00 42.64 605 ALA B O 1
ATOM 4088 N N . ALA B 1 206 ? 16.844 11.123 -13.110 1.00 42.37 606 ALA B N 1
ATOM 4089 C CA . ALA B 1 206 ? 15.481 11.627 -12.990 1.00 41.65 606 ALA B CA 1
ATOM 4090 C C . ALA B 1 206 ? 14.496 10.512 -12.645 1.00 41.76 606 ALA B C 1
ATOM 4091 O O . ALA B 1 206 ? 13.340 10.779 -12.308 1.00 40.95 606 ALA B O 1
ATOM 4093 N N . THR B 1 207 ? 14.956 9.266 -12.727 1.00 41.86 607 THR B N 1
ATOM 4094 C CA . THR B 1 207 ? 14.105 8.119 -12.431 1.00 42.29 607 THR B CA 1
ATOM 4095 C C . THR B 1 207 ? 14.031 7.804 -10.939 1.00 42.92 607 THR B C 1
ATOM 4096 O O . THR B 1 207 ? 13.073 7.178 -10.482 1.00 41.95 607 THR B O 1
ATOM 4100 N N . LYS B 1 208 ? 15.037 8.233 -10.182 1.00 44.00 608 LYS B N 1
ATOM 4101 C CA . LYS B 1 208 ? 15.051 7.974 -8.746 1.00 45.58 608 LYS B CA 1
ATOM 4102 C C . LYS B 1 208 ? 13.751 8.417 -8.083 1.00 44.80 608 LYS B C 1
ATOM 4103 O O . LYS B 1 208 ? 13.233 7.730 -7.201 1.00 45.24 608 LYS B O 1
ATOM 4109 N N . GLU B 1 209 ? 13.221 9.558 -8.512 1.00 43.66 609 GLU B N 1
ATOM 4110 C CA . GLU B 1 209 ? 11.977 10.073 -7.948 1.00 43.96 609 GLU B CA 1
ATOM 4111 C C . GLU B 1 209 ? 10.820 9.099 -8.164 1.00 42.96 609 GLU B C 1
ATOM 4112 O O . GLU B 1 209 ? 10.039 8.840 -7.248 1.00 42.17 609 GLU B O 1
ATOM 4118 N N . GLN B 1 210 ? 10.711 8.562 -9.375 1.00 42.12 610 GLN B N 1
ATOM 4119 C CA . GLN B 1 210 ? 9.645 7.614 -9.685 1.00 41.29 610 GLN B CA 1
ATOM 4120 C C . GLN B 1 210 ? 9.813 6.295 -8.939 1.00 39.22 610 GLN B C 1
ATOM 4121 O O . GLN B 1 210 ? 8.834 5.685 -8.512 1.00 38.77 610 GLN B O 1
ATOM 4127 N N . VAL B 1 211 ? 11.057 5.856 -8.785 1.00 37.26 611 VAL B N 1
ATOM 4128 C CA . VAL B 1 211 ? 11.338 4.613 -8.078 1.00 36.16 611 VAL B CA 1
ATOM 4129 C C . VAL B 1 211 ? 10.862 4.709 -6.631 1.00 36.15 611 VAL B C 1
ATOM 4130 O O . VAL B 1 211 ? 10.231 3.790 -6.105 1.00 35.19 611 VAL B O 1
ATOM 4134 N N . GLU B 1 212 ? 11.156 5.834 -5.994 1.00 34.91 612 GLU B N 1
ATOM 4135 C CA . GLU B 1 212 ? 10.769 6.041 -4.609 1.00 35.42 612 GLU B CA 1
ATOM 4136 C C . GLU B 1 212 ? 9.260 6.163 -4.405 1.00 33.81 612 GLU B C 1
ATOM 4137 O O . GLU B 1 212 ? 8.732 5.710 -3.390 1.00 33.63 612 GLU B O 1
ATOM 4143 N N . SER B 1 213 ? 8.565 6.762 -5.368 1.00 33.41 613 SER B N 1
ATOM 4144 C CA . SER B 1 213 ? 7.118 6.923 -5.264 1.00 32.54 613 SER B CA 1
ATOM 4145 C C . SER B 1 213 ? 6.435 5.557 -5.225 1.00 31.82 613 SER B C 1
ATOM 4146 O O . SER B 1 213 ? 5.344 5.416 -4.675 1.00 30.99 613 SER B O 1
ATOM 4149 N N . LEU B 1 214 ? 7.080 4.555 -5.818 1.00 30.87 614 LEU B N 1
ATOM 4150 C CA . LEU B 1 214 ? 6.535 3.202 -5.839 1.00 31.20 614 LEU B CA 1
ATOM 4151 C C . LEU B 1 214 ? 6.953 2.418 -4.598 1.00 30.48 614 LEU B C 1
ATOM 4152 O O . LEU B 1 214 ? 6.486 1.302 -4.369 1.00 30.92 614 LEU B O 1
ATOM 4157 N N . GLY B 1 215 ? 7.827 3.011 -3.793 1.00 29.33 615 GLY B N 1
ATOM 4158 C CA . GLY B 1 215 ? 8.278 2.349 -2.583 1.00 29.58 615 GLY B CA 1
ATOM 4159 C C . GLY B 1 215 ? 9.582 1.606 -2.784 1.00 29.21 615 GLY B C 1
ATOM 4160 O O . GLY B 1 215 ? 9.974 0.787 -1.956 1.00 30.14 615 GLY B O 1
ATOM 4161 N N . GLY B 1 216 ? 10.255 1.888 -3.894 1.00 28.64 616 GLY B N 1
ATOM 4162 C CA . GLY B 1 216 ? 11.517 1.234 -4.171 1.00 28.13 616 GLY B CA 1
ATOM 4163 C C . GLY B 1 216 ? 12.694 2.079 -3.726 1.00 29.02 616 GLY B C 1
ATOM 4164 O O . GLY B 1 216 ? 12.548 3.277 -3.478 1.00 28.68 616 GLY B O 1
ATOM 4165 N N . LYS B 1 217 ? 13.864 1.458 -3.614 1.00 28.73 617 LYS B N 1
ATOM 4166 C CA . LYS B 1 217 ? 15.055 2.187 -3.210 1.00 31.41 617 LYS B CA 1
ATOM 4167 C C . LYS B 1 217 ? 15.965 2.360 -4.413 1.00 32.55 617 LYS B C 1
ATOM 4168 O O . LYS B 1 217 ? 16.284 1.395 -5.111 1.00 30.50 617 LYS B O 1
ATOM 4174 N N . PHE B 1 218 ? 16.377 3.597 -4.652 1.00 33.70 618 PHE B N 1
ATOM 4175 C CA . PHE B 1 218 ? 17.267 3.898 -5.762 1.00 36.45 618 PHE B CA 1
ATOM 4176 C C . PHE B 1 218 ? 18.689 3.661 -5.260 1.00 37.38 618 PHE B C 1
ATOM 4177 O O . PHE B 1 218 ? 19.011 4.012 -4.124 1.00 39.08 618 PHE B O 1
ATOM 4185 N N . ILE B 1 219 ? 19.531 3.048 -6.086 1.00 38.32 619 ILE B N 1
ATOM 4186 C CA . ILE B 1 219 ? 20.914 2.787 -5.693 1.00 39.06 619 ILE B CA 1
ATOM 4187 C C . ILE B 1 219 ? 21.787 3.989 -6.049 1.00 40.82 619 ILE B C 1
ATOM 4188 O O . ILE B 1 219 ? 21.966 4.310 -7.225 1.00 40.98 619 ILE B O 1
ATOM 4193 N N . THR B 1 220 ? 22.321 4.654 -5.028 1.00 42.81 620 THR B N 1
ATOM 4194 C CA . THR B 1 220 ? 23.172 5.826 -5.233 1.00 44.81 620 THR B CA 1
ATOM 4195 C C . THR B 1 220 ? 24.612 5.571 -4.796 1.00 45.19 620 THR B C 1
ATOM 4196 O O . THR B 1 220 ? 24.860 4.885 -3.803 1.00 46.34 620 THR B O 1
ATOM 4200 N N . LYS B 1 246 ? 32.667 3.396 -8.764 1.00 51.44 646 LYS B N 1
ATOM 4201 C CA . LYS B 1 246 ? 31.938 3.487 -7.504 1.00 52.16 646 LYS B CA 1
ATOM 4202 C C . LYS B 1 246 ? 30.465 3.155 -7.687 1.00 51.68 646 LYS B C 1
ATOM 4203 O O . LYS B 1 246 ? 29.874 2.446 -6.872 1.00 51.44 646 LYS B O 1
ATOM 4209 N N . GLN B 1 247 ? 29.872 3.681 -8.754 1.00 50.85 647 GLN B N 1
ATOM 4210 C CA . GLN B 1 247 ? 28.467 3.427 -9.038 1.00 49.40 647 GLN B CA 1
ATOM 4211 C C . GLN B 1 247 ? 28.257 1.932 -9.226 1.00 47.96 647 GLN B C 1
ATOM 4212 O O . GLN B 1 247 ? 27.332 1.349 -8.663 1.00 47.64 647 GLN B O 1
ATOM 4218 N N . ALA B 1 248 ? 29.126 1.320 -10.022 1.00 47.05 648 ALA B N 1
ATOM 4219 C CA . ALA B 1 248 ? 29.052 -0.110 -10.284 1.00 45.57 648 ALA B CA 1
ATOM 4220 C C . ALA B 1 248 ? 29.358 -0.848 -8.993 1.00 44.76 648 ALA B C 1
ATOM 4221 O O . ALA B 1 248 ? 28.953 -1.998 -8.803 1.00 43.77 648 ALA B O 1
ATOM 4223 N N . GLU B 1 249 ? 30.081 -0.171 -8.108 1.00 43.32 649 GLU B N 1
ATOM 4224 C CA . GLU B 1 249 ? 30.456 -0.738 -6.822 1.00 42.12 649 GLU B CA 1
ATOM 4225 C C . GLU B 1 249 ? 29.231 -0.798 -5.914 1.00 39.94 649 GLU B C 1
ATOM 4226 O O . GLU B 1 249 ? 29.070 -1.740 -5.137 1.00 40.29 649 GLU B O 1
ATOM 4232 N N . ALA B 1 250 ? 28.371 0.212 -6.018 1.00 37.38 650 ALA B N 1
ATOM 4233 C CA . ALA B 1 250 ? 27.151 0.269 -5.219 1.00 35.22 650 ALA B CA 1
ATOM 4234 C C . ALA B 1 250 ? 26.185 -0.796 -5.728 1.00 33.56 650 ALA B C 1
ATOM 4235 O O . ALA B 1 250 ? 25.547 -1.501 -4.944 1.00 33.04 650 ALA B O 1
ATOM 4237 N N . VAL B 1 251 ? 26.086 -0.906 -7.050 1.00 32.27 651 VAL B N 1
ATOM 4238 C CA . VAL B 1 251 ? 25.214 -1.892 -7.679 1.00 30.45 651 VAL B CA 1
ATOM 4239 C C . VAL B 1 251 ? 25.664 -3.302 -7.319 1.00 30.31 651 VAL B C 1
ATOM 4240 O O . VAL B 1 251 ? 24.847 -4.166 -7.003 1.00 28.44 651 VAL B O 1
ATOM 4244 N N . LEU B 1 252 ? 26.972 -3.525 -7.365 1.00 29.90 652 LEU B N 1
ATOM 4245 C CA . LEU B 1 252 ? 27.529 -4.834 -7.058 1.00 31.52 652 LEU B CA 1
ATOM 4246 C C . LEU B 1 252 ? 27.224 -5.236 -5.618 1.00 30.44 652 LEU B C 1
ATOM 4247 O O . LEU B 1 252 ? 26.887 -6.387 -5.347 1.00 29.73 652 LEU B O 1
ATOM 4252 N N . LYS B 1 253 ? 27.347 -4.287 -4.696 1.00 31.43 653 LYS B N 1
ATOM 4253 C CA . LYS B 1 253 ? 27.072 -4.560 -3.292 1.00 30.83 653 LYS B CA 1
ATOM 4254 C C . LYS B 1 253 ? 25.637 -5.060 -3.154 1.00 29.85 653 LYS B C 1
ATOM 4255 O O . LYS B 1 253 ? 25.357 -5.973 -2.375 1.00 28.57 653 LYS B O 1
ATOM 4261 N N . GLU B 1 254 ? 24.731 -4.463 -3.918 1.00 28.19 654 GLU B N 1
ATOM 4262 C CA . GLU B 1 254 ? 23.331 -4.867 -3.884 1.00 29.59 654 GLU B CA 1
ATOM 4263 C C . GLU B 1 254 ? 23.137 -6.181 -4.632 1.00 29.20 654 GLU B C 1
ATOM 4264 O O . GLU B 1 254 ? 22.503 -7.106 -4.128 1.00 29.55 654 GLU B O 1
ATOM 4270 N N . LEU B 1 255 ? 23.702 -6.260 -5.831 1.00 29.42 655 LEU B N 1
ATOM 4271 C CA . LEU B 1 255 ? 23.574 -7.456 -6.654 1.00 29.51 655 LEU B CA 1
ATOM 4272 C C . LEU B 1 255 ? 23.922 -8.750 -5.920 1.00 28.74 655 LEU B C 1
ATOM 4273 O O . LEU B 1 255 ? 23.199 -9.734 -6.027 1.00 28.38 655 LEU B O 1
ATOM 4278 N N . VAL B 1 256 ? 25.025 -8.751 -5.176 1.00 29.71 656 VAL B N 1
ATOM 4279 C CA . VAL B 1 256 ? 25.441 -9.945 -4.447 1.00 30.37 656 VAL B CA 1
ATOM 4280 C C . VAL B 1 256 ? 24.436 -10.402 -3.386 1.00 30.44 656 VAL B C 1
ATOM 4281 O O . VAL B 1 256 ? 24.484 -11.545 -2.931 1.00 31.11 656 VAL B O 1
ATOM 4285 N N . LYS B 1 257 ? 23.527 -9.513 -2.994 1.00 29.95 657 LYS B N 1
ATOM 4286 C CA . LYS B 1 257 ? 22.510 -9.843 -1.995 1.00 29.88 657 LYS B CA 1
ATOM 4287 C C . LYS B 1 257 ? 21.176 -10.128 -2.686 1.00 28.86 657 LYS B C 1
ATOM 4288 O O . LYS B 1 257 ? 20.298 -10.788 -2.126 1.00 28.34 657 LYS B O 1
ATOM 4294 N N . THR B 1 258 ? 21.043 -9.613 -3.906 1.00 25.96 658 THR B N 1
ATOM 4295 C CA . THR B 1 258 ? 19.831 -9.753 -4.706 1.00 24.58 658 THR B CA 1
ATOM 4296 C C . THR B 1 258 ? 19.437 -11.186 -5.041 1.00 23.21 658 THR B C 1
ATOM 4297 O O . THR B 1 258 ? 20.282 -12.026 -5.344 1.00 20.89 658 THR B O 1
ATOM 4301 N N . ASP B 1 259 ? 18.135 -11.453 -4.990 1.00 22.82 659 ASP B N 1
ATOM 4302 C CA . ASP B 1 259 ? 17.610 -12.772 -5.306 1.00 21.54 659 ASP B CA 1
ATOM 4303 C C . ASP B 1 259 ? 17.086 -12.772 -6.736 1.00 20.67 659 ASP B C 1
ATOM 4304 O O . ASP B 1 259 ? 17.301 -13.723 -7.489 1.00 22.71 659 ASP B O 1
ATOM 4309 N N . ILE B 1 260 ? 16.401 -11.695 -7.109 1.00 18.94 660 ILE B N 1
ATOM 4310 C CA . ILE B 1 260 ? 15.842 -11.575 -8.449 1.00 18.83 660 ILE B CA 1
ATOM 4311 C C . ILE B 1 260 ? 16.299 -10.285 -9.119 1.00 17.35 660 ILE B C 1
ATOM 4312 O O . ILE B 1 260 ? 15.965 -9.192 -8.664 1.00 17.44 660 ILE B O 1
ATOM 4317 N N . ALA B 1 261 ? 17.067 -10.413 -10.193 1.00 16.01 661 ALA B N 1
ATOM 4318 C CA . ALA B 1 261 ? 17.535 -9.245 -10.929 1.00 16.11 661 ALA B CA 1
ATOM 4319 C C . ALA B 1 261 ? 16.738 -9.167 -12.224 1.00 17.45 661 ALA B C 1
ATOM 4320 O O . ALA B 1 261 ? 16.722 -10.119 -13.006 1.00 18.30 661 ALA B O 1
ATOM 4322 N N . ILE B 1 262 ? 16.075 -8.037 -12.443 1.00 15.98 662 ILE B N 1
ATOM 4323 C CA . ILE B 1 262 ? 15.278 -7.837 -13.645 1.00 17.38 662 ILE B CA 1
ATOM 4324 C C . ILE B 1 262 ? 15.858 -6.704 -14.484 1.00 16.96 662 ILE B C 1
ATOM 4325 O O . ILE B 1 262 ? 15.932 -5.567 -14.031 1.00 18.78 662 ILE B O 1
ATOM 4330 N N . THR B 1 263 ? 16.279 -7.014 -15.704 1.00 18.01 663 THR B N 1
ATOM 4331 C CA . THR B 1 263 ? 16.839 -5.987 -16.586 1.00 20.37 663 THR B CA 1
ATOM 4332 C C . THR B 1 263 ? 15.805 -5.637 -17.652 1.00 22.10 663 THR B C 1
ATOM 4333 O O . THR B 1 263 ? 15.156 -6.521 -18.213 1.00 23.51 663 THR B O 1
ATOM 4337 N N . THR B 1 264 ? 15.662 -4.349 -17.946 1.00 22.81 664 THR B N 1
ATOM 4338 C CA . THR B 1 264 ? 14.666 -3.917 -18.916 1.00 24.47 664 THR B CA 1
ATOM 4339 C C . THR B 1 264 ? 15.192 -2.916 -19.936 1.00 26.82 664 THR B C 1
ATOM 4340 O O . THR B 1 264 ? 14.407 -2.262 -20.619 1.00 27.69 664 THR B O 1
ATOM 4344 N N . ALA B 1 265 ? 16.510 -2.806 -20.053 1.00 29.63 665 ALA B N 1
ATOM 4345 C CA . ALA B 1 265 ? 17.105 -1.842 -20.974 1.00 34.25 665 ALA B CA 1
ATOM 4346 C C . ALA B 1 265 ? 17.398 -2.353 -22.380 1.00 37.02 665 ALA B C 1
ATOM 4347 O O . ALA B 1 265 ? 18.458 -2.920 -22.634 1.00 36.87 665 ALA B O 1
ATOM 4349 N N . LEU B 1 266 ? 16.456 -2.143 -23.294 1.00 41.88 666 LEU B N 1
ATOM 4350 C CA . LEU B 1 266 ? 16.645 -2.549 -24.681 1.00 46.58 666 LEU B CA 1
ATOM 4351 C C . LEU B 1 266 ? 16.246 -1.388 -25.587 1.00 49.65 666 LEU B C 1
ATOM 4352 O O . LEU B 1 266 ? 15.071 -1.211 -25.914 1.00 51.00 666 LEU B O 1
ATOM 4357 N N . ILE B 1 267 ? 17.242 -0.596 -25.977 1.00 52.08 667 ILE B N 1
ATOM 4358 C CA . ILE B 1 267 ? 17.029 0.568 -26.829 1.00 54.48 667 ILE B CA 1
ATOM 4359 C C . ILE B 1 267 ? 16.956 0.225 -28.318 1.00 56.16 667 ILE B C 1
ATOM 4360 O O . ILE B 1 267 ? 17.944 -0.194 -28.920 1.00 56.27 667 ILE B O 1
ATOM 4365 N N . PRO B 1 268 ? 15.770 0.405 -28.929 1.00 57.74 668 PRO B N 1
ATOM 4366 C CA . PRO B 1 268 ? 15.511 0.129 -30.346 1.00 58.08 668 PRO B CA 1
ATOM 4367 C C . PRO B 1 268 ? 16.589 0.663 -31.288 1.00 58.45 668 PRO B C 1
ATOM 4368 O O . PRO B 1 268 ? 17.069 1.786 -31.125 1.00 58.98 668 PRO B O 1
ATOM 4372 N N . GLY B 1 269 ? 16.960 -0.150 -32.275 1.00 58.38 669 GLY B N 1
ATOM 4373 C CA . GLY B 1 269 ? 17.978 0.254 -33.227 1.00 58.00 669 GLY B CA 1
ATOM 4374 C C . GLY B 1 269 ? 19.344 0.380 -32.579 1.00 57.74 669 GLY B C 1
ATOM 4375 O O . GLY B 1 269 ? 20.118 1.281 -32.904 1.00 58.44 669 GLY B O 1
ATOM 4376 N N . LYS B 1 270 ? 19.639 -0.532 -31.659 1.00 56.83 670 LYS B N 1
ATOM 4377 C CA . LYS B 1 270 ? 20.911 -0.529 -30.947 1.00 55.48 670 LYS B CA 1
ATOM 4378 C C . LYS B 1 270 ? 21.020 -1.795 -30.107 1.00 53.54 670 LYS B C 1
ATOM 4379 O O . LYS B 1 270 ? 20.016 -2.307 -29.610 1.00 52.95 670 LYS B O 1
ATOM 4385 N N . PRO B 1 271 ? 22.243 -2.323 -29.945 1.00 51.38 671 PRO B N 1
ATOM 4386 C CA . PRO B 1 271 ? 22.427 -3.536 -29.146 1.00 49.39 671 PRO B CA 1
ATOM 4387 C C . PRO B 1 271 ? 22.052 -3.263 -27.692 1.00 47.52 671 PRO B C 1
ATOM 4388 O O . PRO B 1 271 ? 22.219 -2.145 -27.198 1.00 46.59 671 PRO B O 1
ATOM 4392 N N . ALA B 1 272 ? 21.542 -4.282 -27.011 1.00 45.19 672 ALA B N 1
ATOM 4393 C CA . ALA B 1 272 ? 21.162 -4.133 -25.613 1.00 42.93 672 ALA B CA 1
ATOM 4394 C C . ALA B 1 272 ? 22.409 -3.842 -24.782 1.00 40.31 672 ALA B C 1
ATOM 4395 O O . ALA B 1 272 ? 23.433 -4.514 -24.924 1.00 40.91 672 ALA B O 1
ATOM 4397 N N . PRO B 1 273 ? 22.347 -2.826 -23.911 1.00 38.10 673 PRO B N 1
ATOM 4398 C CA . PRO B 1 273 ? 23.505 -2.489 -23.076 1.00 37.13 673 PRO B CA 1
ATOM 4399 C C . PRO B 1 273 ? 23.785 -3.552 -22.014 1.00 36.53 673 PRO B C 1
ATOM 4400 O O . PRO B 1 273 ? 22.872 -4.001 -21.320 1.00 37.66 673 PRO B O 1
ATOM 4404 N N . VAL B 1 274 ? 25.045 -3.959 -21.896 1.00 34.52 674 VAL B N 1
ATOM 4405 C CA . VAL B 1 274 ? 25.427 -4.965 -20.913 1.00 34.12 674 VAL B CA 1
ATOM 4406 C C . VAL B 1 274 ? 25.363 -4.374 -19.512 1.00 33.79 674 VAL B C 1
ATOM 4407 O O . VAL B 1 274 ? 26.142 -3.483 -19.169 1.00 34.11 674 VAL B O 1
ATOM 4411 N N . LEU B 1 275 ? 24.434 -4.876 -18.704 1.00 32.44 675 LEU B N 1
ATOM 4412 C CA . LEU B 1 275 ? 24.265 -4.390 -17.341 1.00 31.05 675 LEU B CA 1
ATOM 4413 C C . LEU B 1 275 ? 24.742 -5.402 -16.307 1.00 30.93 675 LEU B C 1
ATOM 4414 O O . LEU B 1 275 ? 25.053 -5.036 -15.178 1.00 30.94 675 LEU B O 1
ATOM 4419 N N . ILE B 1 276 ? 24.804 -6.672 -16.701 1.00 30.49 676 ILE B N 1
ATOM 4420 C CA . ILE B 1 276 ? 25.244 -7.742 -15.810 1.00 31.44 676 ILE B CA 1
ATOM 4421 C C . ILE B 1 276 ? 26.200 -8.703 -16.522 1.00 32.42 676 ILE B C 1
ATOM 4422 O O . ILE B 1 276 ? 25.762 -9.603 -17.240 1.00 32.61 676 ILE B O 1
ATOM 4427 N N . THR B 1 277 ? 27.501 -8.510 -16.322 1.00 33.22 677 THR B N 1
ATOM 4428 C CA . THR B 1 277 ? 28.505 -9.367 -16.943 1.00 33.70 677 THR B CA 1
ATOM 4429 C C . THR B 1 277 ? 28.433 -10.716 -16.245 1.00 35.29 677 THR B C 1
ATOM 4430 O O . THR B 1 277 ? 27.871 -10.812 -15.151 1.00 34.99 677 THR B O 1
ATOM 4434 N N . GLU B 1 278 ? 28.986 -11.761 -16.855 1.00 35.32 678 GLU B N 1
ATOM 4435 C CA . GLU B 1 278 ? 28.928 -13.064 -16.208 1.00 37.14 678 GLU B CA 1
ATOM 4436 C C . GLU B 1 278 ? 29.903 -13.111 -15.044 1.00 36.74 678 GLU B C 1
ATOM 4437 O O . GLU B 1 278 ? 29.858 -14.023 -14.220 1.00 35.81 678 GLU B O 1
ATOM 4443 N N . GLU B 1 279 ? 30.784 -12.120 -14.971 1.00 36.88 679 GLU B N 1
ATOM 4444 C CA . GLU B 1 279 ? 31.727 -12.062 -13.867 1.00 36.92 679 GLU B CA 1
ATOM 4445 C C . GLU B 1 279 ? 30.884 -11.706 -12.644 1.00 35.75 679 GLU B C 1
ATOM 4446 O O . GLU B 1 279 ? 31.053 -12.273 -11.564 1.00 34.88 679 GLU B O 1
ATOM 4452 N N . MET B 1 280 ? 29.960 -10.770 -12.835 1.00 33.72 680 MET B N 1
ATOM 4453 C CA . MET B 1 280 ? 29.063 -10.344 -11.770 1.00 32.76 680 MET B CA 1
ATOM 4454 C C . MET B 1 280 ? 28.140 -11.485 -11.354 1.00 32.54 680 MET B C 1
ATOM 4455 O O . MET B 1 280 ? 27.830 -11.638 -10.175 1.00 33.29 680 MET B O 1
ATOM 4460 N N . VAL B 1 281 ? 27.706 -12.293 -12.317 1.00 32.27 681 VAL B N 1
ATOM 4461 C CA . VAL B 1 281 ? 26.817 -13.404 -11.998 1.00 31.60 681 VAL B CA 1
ATOM 4462 C C . VAL B 1 281 ? 27.524 -14.414 -11.092 1.00 31.35 681 VAL B C 1
ATOM 4463 O O . VAL B 1 281 ? 26.895 -15.012 -10.220 1.00 30.97 681 VAL B O 1
ATOM 4467 N N . THR B 1 282 ? 28.829 -14.596 -11.289 1.00 30.05 682 THR B N 1
ATOM 4468 C CA . THR B 1 282 ? 29.593 -15.542 -10.472 1.00 31.22 682 THR B CA 1
ATOM 4469 C C . THR B 1 282 ? 29.646 -15.075 -9.019 1.00 31.28 682 THR B C 1
ATOM 4470 O O . THR B 1 282 ? 29.964 -15.850 -8.116 1.00 31.37 682 THR B O 1
ATOM 4474 N N . LYS B 1 283 ? 29.323 -13.807 -8.804 1.00 31.12 683 LYS B N 1
ATOM 4475 C CA . LYS B 1 283 ? 29.341 -13.225 -7.471 1.00 33.11 683 LYS B CA 1
ATOM 4476 C C . LYS B 1 283 ? 27.964 -13.287 -6.810 1.00 33.26 683 LYS B C 1
ATOM 4477 O O . LYS B 1 283 ? 27.819 -12.953 -5.634 1.00 33.35 683 LYS B O 1
ATOM 4483 N N . MET B 1 284 ? 26.959 -13.725 -7.567 1.00 32.49 684 MET B N 1
ATOM 4484 C CA . MET B 1 284 ? 25.595 -13.826 -7.054 1.00 30.50 684 MET B CA 1
ATOM 4485 C C . MET B 1 284 ? 25.381 -15.090 -6.234 1.00 29.83 684 MET B C 1
ATOM 4486 O O . MET B 1 284 ? 26.107 -16.071 -6.384 1.00 28.64 684 MET B O 1
ATOM 4491 N N . LYS B 1 285 ? 24.376 -15.060 -5.366 1.00 30.28 685 LYS B N 1
ATOM 4492 C CA . LYS B 1 285 ? 24.071 -16.195 -4.500 1.00 32.29 685 LYS B CA 1
ATOM 4493 C C . LYS B 1 285 ? 23.363 -17.326 -5.243 1.00 30.59 685 LYS B C 1
ATOM 4494 O O . LYS B 1 285 ? 22.480 -17.085 -6.063 1.00 30.38 685 LYS B O 1
ATOM 4500 N N . PRO B 1 286 ? 23.761 -18.581 -4.975 1.00 29.59 686 PRO B N 1
ATOM 4501 C CA . PRO B 1 286 ? 23.142 -19.736 -5.633 1.00 28.04 686 PRO B CA 1
ATOM 4502 C C . PRO B 1 286 ? 21.631 -19.718 -5.424 1.00 26.33 686 PRO B C 1
ATOM 4503 O O . PRO B 1 286 ? 21.155 -19.511 -4.310 1.00 26.28 686 PRO B O 1
ATOM 4507 N N . GLY B 1 287 ? 20.882 -19.926 -6.500 1.00 24.53 687 GLY B N 1
ATOM 4508 C CA . GLY B 1 287 ? 19.435 -19.918 -6.402 1.00 20.91 687 GLY B CA 1
ATOM 4509 C C . GLY B 1 287 ? 18.850 -18.609 -6.893 1.00 18.95 687 GLY B C 1
ATOM 4510 O O . GLY B 1 287 ? 17.631 -18.449 -6.952 1.00 18.45 687 GLY B O 1
ATOM 4511 N N . SER B 1 288 ? 19.716 -17.664 -7.240 1.00 18.11 688 SER B N 1
ATOM 4512 C CA . SER B 1 288 ? 19.265 -16.370 -7.744 1.00 17.47 688 SER B CA 1
ATOM 4513 C C . SER B 1 288 ? 18.662 -16.516 -9.139 1.00 18.08 688 SER B C 1
ATOM 4514 O O . SER B 1 288 ? 18.924 -17.491 -9.844 1.00 18.74 688 SER B O 1
ATOM 4517 N N . VAL B 1 289 ? 17.854 -15.536 -9.530 1.00 19.77 689 VAL B N 1
ATOM 4518 C CA . VAL B 1 289 ? 17.210 -15.542 -10.836 1.00 17.80 689 VAL B CA 1
ATOM 4519 C C . VAL B 1 289 ? 17.415 -14.209 -11.548 1.00 18.19 689 VAL B C 1
ATOM 4520 O O . VAL B 1 289 ? 17.327 -13.147 -10.937 1.00 17.93 689 VAL B O 1
ATOM 4524 N N . ILE B 1 290 ? 17.694 -14.276 -12.843 1.00 18.97 690 ILE B N 1
ATOM 4525 C CA . ILE B 1 290 ? 17.867 -13.074 -13.649 1.00 19.06 690 ILE B CA 1
ATOM 4526 C C . ILE B 1 290 ? 16.864 -13.108 -14.793 1.00 19.44 690 ILE B C 1
ATOM 4527 O O . ILE B 1 290 ? 16.867 -14.046 -15.591 1.00 19.67 690 ILE B O 1
ATOM 4532 N N . ILE B 1 291 ? 16.005 -12.096 -14.857 1.00 18.39 691 ILE B N 1
ATOM 4533 C CA . ILE B 1 291 ? 15.019 -11.984 -15.929 1.00 18.01 691 ILE B CA 1
ATOM 4534 C C . ILE B 1 291 ? 15.627 -10.949 -16.878 1.00 18.45 691 ILE B C 1
ATOM 4535 O O . ILE B 1 291 ? 15.803 -9.793 -16.500 1.00 17.89 691 ILE B O 1
ATOM 4540 N N . ASP B 1 292 ? 15.961 -11.369 -18.097 1.00 18.69 692 ASP B N 1
ATOM 4541 C CA . ASP B 1 292 ? 16.575 -10.483 -19.086 1.00 19.01 692 ASP B CA 1
ATOM 4542 C C . ASP B 1 292 ? 15.560 -10.116 -20.169 1.00 19.77 692 ASP B C 1
ATOM 4543 O O . ASP B 1 292 ? 15.447 -10.812 -21.176 1.00 20.88 692 ASP B O 1
ATOM 4548 N N . LEU B 1 293 ? 14.827 -9.028 -19.966 1.00 19.74 693 LEU B N 1
ATOM 4549 C CA . LEU B 1 293 ? 13.826 -8.598 -20.936 1.00 20.49 693 LEU B CA 1
ATOM 4550 C C . LEU B 1 293 ? 14.432 -8.052 -22.231 1.00 21.73 693 LEU B C 1
ATOM 4551 O O . LEU B 1 293 ? 13.700 -7.744 -23.169 1.00 20.24 693 LEU B O 1
ATOM 4556 N N . ALA B 1 294 ? 15.758 -7.934 -22.277 1.00 21.88 694 ALA B N 1
ATOM 4557 C CA . ALA B 1 294 ? 16.444 -7.414 -23.460 1.00 24.91 694 ALA B CA 1
ATOM 4558 C C . ALA B 1 294 ? 17.172 -8.507 -24.234 1.00 25.99 694 ALA B C 1
ATOM 4559 O O . ALA B 1 294 ? 18.003 -8.219 -25.095 1.00 27.43 694 ALA B O 1
ATOM 4561 N N . VAL B 1 295 ? 16.858 -9.760 -23.928 1.00 27.97 695 VAL B N 1
ATOM 4562 C CA . VAL B 1 295 ? 17.490 -10.888 -24.600 1.00 29.36 695 VAL B CA 1
ATOM 4563 C C . VAL B 1 295 ? 17.372 -10.780 -26.125 1.00 31.06 695 VAL B C 1
ATOM 4564 O O . VAL B 1 295 ? 18.251 -11.241 -26.858 1.00 30.37 695 VAL B O 1
ATOM 4568 N N . GLU B 1 296 ? 16.295 -10.156 -26.593 1.00 31.79 696 GLU B N 1
ATOM 4569 C CA . GLU B 1 296 ? 16.061 -9.992 -28.025 1.00 34.56 696 GLU B CA 1
ATOM 4570 C C . GLU B 1 296 ? 17.152 -9.181 -28.721 1.00 35.26 696 GLU B C 1
ATOM 4571 O O . GLU B 1 296 ? 17.474 -9.435 -29.879 1.00 35.62 696 GLU B O 1
ATOM 4577 N N . ALA B 1 297 ? 17.719 -8.206 -28.019 1.00 35.22 697 ALA B N 1
ATOM 4578 C CA . ALA B 1 297 ? 18.764 -7.369 -28.600 1.00 34.88 697 ALA B CA 1
ATOM 4579 C C . ALA B 1 297 ? 20.145 -7.708 -28.055 1.00 35.19 697 ALA B C 1
ATOM 4580 O O . ALA B 1 297 ? 21.042 -6.864 -28.055 1.00 36.03 697 ALA B O 1
ATOM 4582 N N . GLY B 1 298 ? 20.317 -8.943 -27.600 1.00 34.46 698 GLY B N 1
ATOM 4583 C CA . GLY B 1 298 ? 21.598 -9.355 -27.057 1.00 34.67 698 GLY B CA 1
ATOM 4584 C C . GLY B 1 298 ? 21.547 -9.555 -25.556 1.00 34.33 698 GLY B C 1
ATOM 4585 O O . GLY B 1 298 ? 22.392 -10.247 -24.981 1.00 35.00 698 GLY B O 1
ATOM 4586 N N . GLY B 1 299 ? 20.551 -8.942 -24.923 1.00 32.89 699 GLY B N 1
ATOM 4587 C CA . GLY B 1 299 ? 20.390 -9.071 -23.487 1.00 32.46 699 GLY B CA 1
ATOM 4588 C C . GLY B 1 299 ? 21.318 -8.195 -22.669 1.00 32.19 699 GLY B C 1
ATOM 4589 O O . GLY B 1 299 ? 22.470 -7.965 -23.042 1.00 32.41 699 GLY B O 1
ATOM 4590 N N . ASN B 1 300 ? 20.810 -7.701 -21.546 1.00 30.35 700 ASN B N 1
ATOM 4591 C CA . ASN B 1 300 ? 21.600 -6.859 -20.660 1.00 30.97 700 ASN B CA 1
ATOM 4592 C C . ASN B 1 300 ? 22.589 -7.747 -19.918 1.00 30.46 700 ASN B C 1
ATOM 4593 O O . ASN B 1 300 ? 23.407 -7.272 -19.130 1.00 31.05 700 ASN B O 1
ATOM 4598 N N . CYS B 1 301 ? 22.490 -9.045 -20.181 1.00 30.22 701 CYS B N 1
ATOM 4599 C CA . CYS B 1 301 ? 23.365 -10.049 -19.588 1.00 29.59 701 CYS B CA 1
ATOM 4600 C C . CYS B 1 301 ? 23.756 -10.983 -20.732 1.00 30.12 701 CYS B C 1
ATOM 4601 O O . CYS B 1 301 ? 22.900 -11.638 -21.328 1.00 29.65 701 CYS B O 1
ATOM 4604 N N . PRO B 1 302 ? 25.059 -11.055 -21.052 1.00 31.08 702 PRO B N 1
ATOM 4605 C CA . PRO B 1 302 ? 25.593 -11.896 -22.129 1.00 31.25 702 PRO B CA 1
ATOM 4606 C C . PRO B 1 302 ? 25.319 -13.390 -22.018 1.00 31.09 702 PRO B C 1
ATOM 4607 O O . PRO B 1 302 ? 25.533 -14.135 -22.974 1.00 30.96 702 PRO B O 1
ATOM 4611 N N . LEU B 1 303 ? 24.849 -13.829 -20.856 1.00 31.52 703 LEU B N 1
ATOM 4612 C CA . LEU B 1 303 ? 24.565 -15.242 -20.644 1.00 30.52 703 LEU B CA 1
ATOM 4613 C C . LEU B 1 303 ? 23.172 -15.657 -21.103 1.00 28.61 703 LEU B C 1
ATOM 4614 O O . LEU B 1 303 ? 22.921 -16.835 -21.336 1.00 29.54 703 LEU B O 1
ATOM 4619 N N . SER B 1 304 ? 22.269 -14.692 -21.243 1.00 28.87 704 SER B N 1
ATOM 4620 C CA . SER B 1 304 ? 20.905 -14.999 -21.661 1.00 27.57 704 SER B CA 1
ATOM 4621 C C . SER B 1 304 ? 20.814 -15.501 -23.100 1.00 27.78 704 SER B C 1
ATOM 4622 O O . SER B 1 304 ? 21.552 -15.064 -23.982 1.00 27.79 704 SER B O 1
ATOM 4625 N N . GLU B 1 305 ? 19.903 -16.436 -23.319 1.00 28.39 705 GLU B N 1
ATOM 4626 C CA . GLU B 1 305 ? 19.687 -16.997 -24.641 1.00 30.27 705 GLU B CA 1
ATOM 4627 C C . GLU B 1 305 ? 18.196 -16.955 -24.953 1.00 29.07 705 GLU B C 1
ATOM 4628 O O . GLU B 1 305 ? 17.369 -17.376 -24.144 1.00 27.35 705 GLU B O 1
ATOM 4634 N N . PRO B 1 306 ? 17.837 -16.434 -26.134 1.00 29.81 706 PRO B N 1
ATOM 4635 C CA . PRO B 1 306 ? 16.448 -16.314 -26.591 1.00 29.82 706 PRO B CA 1
ATOM 4636 C C . PRO B 1 306 ? 15.587 -17.570 -26.413 1.00 29.81 706 PRO B C 1
ATOM 4637 O O . PRO B 1 306 ? 15.915 -18.641 -26.924 1.00 29.74 706 PRO B O 1
ATOM 4641 N N . GLY B 1 307 ? 14.487 -17.424 -25.679 1.00 28.93 707 GLY B N 1
ATOM 4642 C CA . GLY B 1 307 ? 13.573 -18.529 -25.456 1.00 27.62 707 GLY B CA 1
ATOM 4643 C C . GLY B 1 307 ? 14.080 -19.651 -24.569 1.00 28.34 707 GLY B C 1
ATOM 4644 O O . GLY B 1 307 ? 13.568 -20.768 -24.633 1.00 28.40 707 GLY B O 1
ATOM 4645 N N . LYS B 1 308 ? 15.080 -19.367 -23.740 1.00 28.41 708 LYS B N 1
ATOM 4646 C CA . LYS B 1 308 ? 15.628 -20.385 -22.850 1.00 29.57 708 LYS B CA 1
ATOM 4647 C C . LYS B 1 308 ? 15.915 -19.868 -21.446 1.00 28.62 708 LYS B C 1
ATOM 4648 O O . LYS B 1 308 ? 15.937 -18.664 -21.197 1.00 28.19 708 LYS B O 1
ATOM 4654 N N . ILE B 1 309 ? 16.130 -20.812 -20.537 1.00 29.69 709 ILE B N 1
ATOM 4655 C CA . ILE B 1 309 ? 16.488 -20.518 -19.158 1.00 29.33 709 ILE B CA 1
ATOM 4656 C C . ILE B 1 309 ? 17.854 -21.171 -18.999 1.00 29.37 709 ILE B C 1
ATOM 4657 O O . ILE B 1 309 ? 17.956 -22.393 -18.918 1.00 29.61 709 ILE B O 1
ATOM 4662 N N . VAL B 1 310 ? 18.901 -20.354 -18.986 1.00 29.45 710 VAL B N 1
ATOM 4663 C CA . VAL B 1 310 ? 20.260 -20.857 -18.851 1.00 29.11 710 VAL B CA 1
ATOM 4664 C C . VAL B 1 310 ? 20.678 -20.938 -17.386 1.00 28.68 710 VAL B C 1
ATOM 4665 O O . VAL B 1 310 ? 20.553 -19.967 -16.644 1.00 28.27 710 VAL B O 1
ATOM 4669 N N . VAL B 1 311 ? 21.165 -22.104 -16.974 1.00 28.31 711 VAL B N 1
ATOM 4670 C CA . VAL B 1 311 ? 21.617 -22.306 -15.602 1.00 28.20 711 VAL B CA 1
ATOM 4671 C C . VAL B 1 311 ? 23.139 -22.214 -15.587 1.00 28.30 711 VAL B C 1
ATOM 4672 O O . VAL B 1 311 ? 23.824 -23.097 -16.100 1.00 26.16 711 VAL B O 1
ATOM 4676 N N . LYS B 1 312 ? 23.658 -21.140 -15.000 1.00 28.96 712 LYS B N 1
ATOM 4677 C CA . LYS B 1 312 ? 25.099 -20.911 -14.931 1.00 31.88 712 LYS B CA 1
ATOM 4678 C C . LYS B 1 312 ? 25.532 -20.370 -13.573 1.00 32.29 712 LYS B C 1
ATOM 4679 O O . LYS B 1 312 ? 24.877 -19.497 -13.001 1.00 33.02 712 LYS B O 1
ATOM 4685 N N . HIS B 1 313 ? 26.644 -20.893 -13.066 1.00 32.19 713 HIS B N 1
ATOM 4686 C CA . HIS B 1 313 ? 27.186 -20.454 -11.787 1.00 31.03 713 HIS B CA 1
ATOM 4687 C C . HIS B 1 313 ? 26.115 -20.460 -10.699 1.00 30.03 713 HIS B C 1
ATOM 4688 O O . HIS B 1 313 ? 26.065 -19.558 -9.860 1.00 28.45 713 HIS B O 1
ATOM 4695 N N . GLY B 1 314 ? 25.259 -21.480 -10.726 1.00 28.81 714 GLY B N 1
ATOM 4696 C CA . GLY B 1 314 ? 24.198 -21.599 -9.740 1.00 27.18 714 GLY B CA 1
ATOM 4697 C C . GLY B 1 314 ? 23.106 -20.555 -9.877 1.00 26.58 714 GLY B C 1
ATOM 4698 O O . GLY B 1 314 ? 22.246 -20.430 -9.007 1.00 26.45 714 GLY B O 1
ATOM 4699 N N . VAL B 1 315 ? 23.136 -19.805 -10.973 1.00 25.90 715 VAL B N 1
ATOM 4700 C CA . VAL B 1 315 ? 22.151 -18.761 -11.218 1.00 25.19 715 VAL B CA 1
ATOM 4701 C C . VAL B 1 315 ? 21.313 -19.051 -12.464 1.00 24.92 715 VAL B C 1
ATOM 4702 O O . VAL B 1 315 ? 21.823 -19.552 -13.464 1.00 23.77 715 VAL B O 1
ATOM 4706 N N . LYS B 1 316 ? 20.021 -18.746 -12.390 1.00 24.37 716 LYS B N 1
ATOM 4707 C CA . LYS B 1 316 ? 19.123 -18.953 -13.524 1.00 23.31 716 LYS B CA 1
ATOM 4708 C C . LYS B 1 316 ? 19.010 -17.668 -14.327 1.00 22.50 716 LYS B C 1
ATOM 4709 O O . LYS B 1 316 ? 18.559 -16.647 -13.807 1.00 21.40 716 LYS B O 1
ATOM 4715 N N . ILE B 1 317 ? 19.412 -17.719 -15.593 1.00 21.09 717 ILE B N 1
ATOM 4716 C CA . ILE B 1 317 ? 19.326 -16.552 -16.461 1.00 20.68 717 ILE B CA 1
ATOM 4717 C C . ILE B 1 317 ? 18.203 -16.831 -17.466 1.00 21.32 717 ILE B C 1
ATOM 4718 O O . ILE B 1 317 ? 18.402 -17.541 -18.448 1.00 21.08 717 ILE B O 1
ATOM 4723 N N . VAL B 1 318 ? 17.020 -16.284 -17.205 1.00 20.89 718 VAL B N 1
ATOM 4724 C CA . VAL B 1 318 ? 15.873 -16.500 -18.081 1.00 20.83 718 VAL B CA 1
ATOM 4725 C C . VAL B 1 318 ? 15.708 -15.410 -19.132 1.00 19.33 718 VAL B C 1
ATOM 4726 O O . VAL B 1 318 ? 15.776 -14.215 -18.838 1.00 19.76 718 VAL B O 1
ATOM 4730 N N . GLY B 1 319 ? 15.495 -15.836 -20.371 1.00 19.42 719 GLY B N 1
ATOM 4731 C CA . GLY B 1 319 ? 15.332 -14.881 -21.451 1.00 18.17 719 GLY B CA 1
ATOM 4732 C C . GLY B 1 319 ? 14.218 -15.247 -22.405 1.00 19.40 719 GLY B C 1
ATOM 4733 O O . GLY B 1 319 ? 14.476 -15.520 -23.578 1.00 19.33 719 GLY B O 1
ATOM 4734 N N . HIS B 1 320 ? 12.984 -15.272 -21.901 1.00 18.10 720 HIS B N 1
ATOM 4735 C CA . HIS B 1 320 ? 11.827 -15.595 -22.732 1.00 19.62 720 HIS B CA 1
ATOM 4736 C C . HIS B 1 320 ? 11.752 -14.602 -23.883 1.00 20.03 720 HIS B C 1
ATOM 4737 O O . HIS B 1 320 ? 12.110 -13.434 -23.733 1.00 17.64 720 HIS B O 1
ATOM 4744 N N . THR B 1 321 ? 11.271 -15.075 -25.026 1.00 20.87 721 THR B N 1
ATOM 4745 C CA . THR B 1 321 ? 11.198 -14.259 -26.231 1.00 23.86 721 THR B CA 1
ATOM 4746 C C . THR B 1 321 ? 10.095 -13.207 -26.420 1.00 24.17 721 THR B C 1
ATOM 4747 O O . THR B 1 321 ? 10.397 -12.042 -26.662 1.00 30.81 721 THR B O 1
ATOM 4751 N N . ASN B 1 322 ? 8.830 -13.587 -26.327 1.00 24.05 722 ASN B N 1
ATOM 4752 C CA . ASN B 1 322 ? 7.752 -12.610 -26.542 1.00 21.43 722 ASN B CA 1
ATOM 4753 C C . ASN B 1 322 ? 7.039 -12.423 -25.213 1.00 20.60 722 ASN B C 1
ATOM 4754 O O . ASN B 1 322 ? 5.938 -12.938 -25.022 1.00 20.85 722 ASN B O 1
ATOM 4759 N N . VAL B 1 323 ? 7.657 -11.683 -24.296 1.00 18.59 723 VAL B N 1
ATOM 4760 C CA . VAL B 1 323 ? 7.069 -11.497 -22.976 1.00 16.07 723 VAL B CA 1
ATOM 4761 C C . VAL B 1 323 ? 5.633 -10.980 -22.977 1.00 15.66 723 VAL B C 1
ATOM 4762 O O . VAL B 1 323 ? 4.787 -11.503 -22.251 1.00 14.52 723 VAL B O 1
ATOM 4766 N N . PRO B 1 324 ? 5.333 -9.936 -23.770 1.00 16.51 724 PRO B N 1
ATOM 4767 C CA . PRO B 1 324 ? 3.935 -9.486 -23.740 1.00 16.08 724 PRO B CA 1
ATOM 4768 C C . PRO B 1 324 ? 2.959 -10.582 -24.193 1.00 14.74 724 PRO B C 1
ATOM 4769 O O . PRO B 1 324 ? 1.788 -10.594 -23.804 1.00 15.09 724 PRO B O 1
ATOM 4773 N N . SER B 1 325 ? 3.442 -11.512 -25.009 1.00 14.87 725 SER B N 1
ATOM 4774 C CA . SER B 1 325 ? 2.597 -12.606 -25.464 1.00 15.25 725 SER B CA 1
ATOM 4775 C C . SER B 1 325 ? 2.321 -13.551 -24.284 1.00 16.08 725 SER B C 1
ATOM 4776 O O . SER B 1 325 ? 1.319 -14.271 -24.267 1.00 13.73 725 SER B O 1
ATOM 4779 N N . ARG B 1 326 ? 3.211 -13.532 -23.292 1.00 15.46 726 ARG B N 1
ATOM 4780 C CA . ARG B 1 326 ? 3.033 -14.357 -22.100 1.00 16.55 726 ARG B CA 1
ATOM 4781 C C . ARG B 1 326 ? 1.855 -13.802 -21.303 1.00 16.39 726 ARG B C 1
ATOM 4782 O O . ARG B 1 326 ? 1.400 -14.410 -20.333 1.00 16.35 726 ARG B O 1
ATOM 4790 N N . VAL B 1 327 ? 1.359 -12.641 -21.732 1.00 14.94 727 VAL B N 1
ATOM 4791 C CA . VAL B 1 327 ? 0.206 -12.007 -21.098 1.00 13.04 727 VAL B CA 1
ATOM 4792 C C . VAL B 1 327 ? -0.786 -11.686 -22.218 1.00 12.30 727 VAL B C 1
ATOM 4793 O O . VAL B 1 327 ? -1.531 -10.707 -22.148 1.00 12.99 727 VAL B O 1
ATOM 4797 N N . ALA B 1 328 ? -0.779 -12.536 -23.243 1.00 12.97 728 ALA B N 1
ATOM 4798 C CA . ALA B 1 328 ? -1.609 -12.385 -24.435 1.00 11.95 728 ALA B CA 1
ATOM 4799 C C . ALA B 1 328 ? -3.075 -12.008 -24.232 1.00 11.19 728 ALA B C 1
ATOM 4800 O O . ALA B 1 328 ? -3.610 -11.207 -24.987 1.00 8.48 728 ALA B O 1
ATOM 4802 N N . ALA B 1 329 ? -3.715 -12.587 -23.221 1.00 11.51 729 ALA B N 1
ATOM 4803 C CA . ALA B 1 329 ? -5.128 -12.328 -22.941 1.00 12.03 729 ALA B CA 1
ATOM 4804 C C . ALA B 1 329 ? -5.427 -10.881 -22.540 1.00 13.07 729 ALA B C 1
ATOM 4805 O O . ALA B 1 329 ? -6.533 -10.388 -22.759 1.00 13.26 729 ALA B O 1
ATOM 4807 N N . ASP B 1 330 ? -4.454 -10.201 -21.939 1.00 14.24 730 ASP B N 1
ATOM 4808 C CA . ASP B 1 330 ? -4.651 -8.801 -21.566 1.00 14.96 730 ASP B CA 1
ATOM 4809 C C . ASP B 1 330 ? -3.990 -7.911 -22.619 1.00 13.78 730 ASP B C 1
ATOM 4810 O O . ASP B 1 330 ? -4.465 -6.812 -22.908 1.00 14.52 730 ASP B O 1
ATOM 4815 N N . ALA B 1 331 ? -2.895 -8.401 -23.194 1.00 12.87 731 ALA B N 1
ATOM 4816 C CA . ALA B 1 331 ? -2.158 -7.653 -24.205 1.00 11.86 731 ALA B CA 1
ATOM 4817 C C . ALA B 1 331 ? -2.968 -7.416 -25.479 1.00 13.21 731 ALA B C 1
ATOM 4818 O O . ALA B 1 331 ? -2.913 -6.332 -26.067 1.00 11.38 731 ALA B O 1
ATOM 4820 N N . SER B 1 332 ? -3.713 -8.433 -25.905 1.00 14.08 732 SER B N 1
ATOM 4821 C CA . SER B 1 332 ? -4.518 -8.337 -27.114 1.00 12.89 732 SER B CA 1
ATOM 4822 C C . SER B 1 332 ? -5.593 -7.249 -27.049 1.00 14.71 732 SER B C 1
ATOM 4823 O O . SER B 1 332 ? -5.668 -6.398 -27.932 1.00 15.36 732 SER B O 1
ATOM 4826 N N . PRO B 1 333 ? -6.453 -7.276 -26.021 1.00 14.85 733 PRO B N 1
ATOM 4827 C CA . PRO B 1 333 ? -7.496 -6.252 -25.908 1.00 14.53 733 PRO B CA 1
ATOM 4828 C C . PRO B 1 333 ? -6.890 -4.842 -25.918 1.00 15.38 733 PRO B C 1
ATOM 4829 O O . PRO B 1 333 ? -7.427 -3.932 -26.552 1.00 15.51 733 PRO B O 1
ATOM 4833 N N . LEU B 1 334 ? -5.768 -4.678 -25.219 1.00 15.08 734 LEU B N 1
ATOM 4834 C CA . LEU B 1 334 ? -5.083 -3.387 -25.150 1.00 14.04 734 LEU B CA 1
ATOM 4835 C C . LEU B 1 334 ? -4.547 -2.968 -26.515 1.00 13.03 734 LEU B C 1
ATOM 4836 O O . LEU B 1 334 ? -4.672 -1.806 -26.906 1.00 10.81 734 LEU B O 1
ATOM 4841 N N . PHE B 1 335 ? -3.951 -3.919 -27.232 1.00 10.64 735 PHE B N 1
ATOM 4842 C CA . PHE B 1 335 ? -3.407 -3.653 -28.560 1.00 11.77 735 PHE B CA 1
ATOM 4843 C C . PHE B 1 335 ? -4.547 -3.256 -29.502 1.00 10.60 735 PHE B C 1
ATOM 4844 O O . PHE B 1 335 ? -4.409 -2.329 -30.299 1.00 11.43 735 PHE B O 1
ATOM 4852 N N . ALA B 1 336 ? -5.672 -3.962 -29.397 1.00 10.40 736 ALA B N 1
ATOM 4853 C CA . ALA B 1 336 ? -6.844 -3.686 -30.227 1.00 10.90 736 ALA B CA 1
ATOM 4854 C C . ALA B 1 336 ? -7.404 -2.290 -29.931 1.00 12.84 736 ALA B C 1
ATOM 4855 O O . ALA B 1 336 ? -7.859 -1.586 -30.844 1.00 8.70 736 ALA B O 1
ATOM 4857 N N . LYS B 1 337 ? -7.378 -1.900 -28.656 1.00 12.79 737 LYS B N 1
ATOM 4858 C CA . LYS B 1 337 ? -7.864 -0.580 -28.260 1.00 14.56 737 LYS B CA 1
ATOM 4859 C C . LYS B 1 337 ? -6.936 0.506 -28.813 1.00 13.44 737 LYS B C 1
ATOM 4860 O O . LYS B 1 337 ? -7.406 1.532 -29.297 1.00 12.01 737 LYS B O 1
ATOM 4866 N N . ASN B 1 338 ? -5.622 0.281 -28.739 1.00 12.63 738 ASN B N 1
ATOM 4867 C CA . ASN B 1 338 ? -4.657 1.255 -29.257 1.00 12.31 738 ASN B CA 1
ATOM 4868 C C . ASN B 1 338 ? -4.984 1.516 -30.717 1.00 11.75 738 ASN B C 1
ATOM 4869 O O . ASN B 1 338 ? -5.053 2.663 -31.164 1.00 12.28 738 ASN B O 1
ATOM 4874 N N . LEU B 1 339 ? -5.183 0.428 -31.456 1.00 9.85 739 LEU B N 1
ATOM 4875 C CA . LEU B 1 339 ? -5.500 0.499 -32.872 1.00 10.51 739 LEU B CA 1
ATOM 4876 C C . LEU B 1 339 ? -6.813 1.231 -33.108 1.00 10.29 739 LEU B C 1
ATOM 4877 O O . LEU B 1 339 ? -6.904 2.098 -33.979 1.00 9.33 739 LEU B O 1
ATOM 4882 N N . LEU B 1 340 ? -7.826 0.883 -32.324 1.00 10.44 740 LEU B N 1
ATOM 4883 C CA . LEU B 1 340 ? -9.138 1.516 -32.440 1.00 11.83 740 LEU B CA 1
ATOM 4884 C C . LEU B 1 340 ? -9.078 3.027 -32.185 1.00 12.07 740 LEU B C 1
ATOM 4885 O O . LEU B 1 340 ? -9.712 3.812 -32.893 1.00 11.84 740 LEU B O 1
ATOM 4890 N N . ASN B 1 341 ? -8.325 3.427 -31.167 1.00 12.62 741 ASN B N 1
ATOM 4891 C CA . ASN B 1 341 ? -8.195 4.838 -30.820 1.00 11.96 741 ASN B CA 1
ATOM 4892 C C . ASN B 1 341 ? -7.510 5.621 -31.946 1.00 11.33 741 ASN B C 1
ATOM 4893 O O . ASN B 1 341 ? -7.815 6.793 -32.177 1.00 10.19 741 ASN B O 1
ATOM 4898 N N . PHE B 1 342 ? -6.602 4.957 -32.655 1.00 9.95 742 PHE B N 1
ATOM 4899 C CA . PHE B 1 342 ? -5.884 5.564 -33.763 1.00 11.98 742 PHE B CA 1
ATOM 4900 C C . PHE B 1 342 ? -6.770 5.710 -35.001 1.00 12.13 742 PHE B C 1
ATOM 4901 O O . PHE B 1 342 ? -6.705 6.715 -35.717 1.00 12.15 742 PHE B O 1
ATOM 4909 N N . LEU B 1 343 ? -7.602 4.705 -35.248 1.00 11.25 743 LEU B N 1
ATOM 4910 C CA . LEU B 1 343 ? -8.478 4.701 -36.418 1.00 12.73 743 LEU B CA 1
ATOM 4911 C C . LEU B 1 343 ? -9.801 5.467 -36.289 1.00 13.34 743 LEU B C 1
ATOM 4912 O O . LEU B 1 343 ? -10.234 6.136 -37.231 1.00 15.77 743 LEU B O 1
ATOM 4917 N N . THR B 1 344 ? -10.432 5.377 -35.125 1.00 13.77 744 THR B N 1
ATOM 4918 C CA . THR B 1 344 ? -11.726 6.004 -34.903 1.00 14.16 744 THR B CA 1
ATOM 4919 C C . THR B 1 344 ? -11.929 7.451 -35.365 1.00 14.45 744 THR B C 1
ATOM 4920 O O . THR B 1 344 ? -12.936 7.753 -36.001 1.00 12.68 744 THR B O 1
ATOM 4924 N N . PRO B 1 345 ? -10.976 8.354 -35.075 1.00 14.81 745 PRO B N 1
ATOM 4925 C CA . PRO B 1 345 ? -11.114 9.760 -35.486 1.00 16.46 745 PRO B CA 1
ATOM 4926 C C . PRO B 1 345 ? -11.243 9.989 -36.992 1.00 16.64 745 PRO B C 1
ATOM 4927 O O . PRO B 1 345 ? -11.651 11.064 -37.422 1.00 16.70 745 PRO B O 1
ATOM 4931 N N . HIS B 1 346 ? -10.907 8.981 -37.791 1.00 16.84 746 HIS B N 1
ATOM 4932 C CA . HIS B 1 346 ? -10.946 9.120 -39.246 1.00 16.16 746 HIS B CA 1
ATOM 4933 C C . HIS B 1 346 ? -12.115 8.440 -39.951 1.00 16.43 746 HIS B C 1
ATOM 4934 O O . HIS B 1 346 ? -12.167 8.397 -41.183 1.00 16.93 746 HIS B O 1
ATOM 4941 N N . VAL B 1 347 ? -13.058 7.928 -39.176 1.00 16.65 747 VAL B N 1
ATOM 4942 C CA . VAL B 1 347 ? -14.201 7.226 -39.743 1.00 17.81 747 VAL B CA 1
ATOM 4943 C C . VAL B 1 347 ? -15.508 8.004 -39.659 1.00 19.57 747 VAL B C 1
ATOM 4944 O O . VAL B 1 347 ? -15.875 8.500 -38.597 1.00 20.05 747 VAL B O 1
ATOM 4948 N N . ASP B 1 348 ? -16.200 8.106 -40.790 1.00 20.17 748 ASP B N 1
ATOM 4949 C CA . ASP B 1 348 ? -17.496 8.773 -40.847 1.00 22.24 748 ASP B CA 1
ATOM 4950 C C . ASP B 1 348 ? -18.496 7.626 -40.761 1.00 22.97 748 ASP B C 1
ATOM 4951 O O . ASP B 1 348 ? -18.736 6.933 -41.751 1.00 22.67 748 ASP B O 1
ATOM 4956 N N . LYS B 1 349 ? -19.072 7.414 -39.583 1.00 24.92 749 LYS B N 1
ATOM 4957 C CA . LYS B 1 349 ? -20.002 6.307 -39.418 1.00 29.01 749 LYS B CA 1
ATOM 4958 C C . LYS B 1 349 ? -21.352 6.490 -40.100 1.00 30.84 749 LYS B C 1
ATOM 4959 O O . LYS B 1 349 ? -22.096 5.526 -40.267 1.00 33.03 749 LYS B O 1
ATOM 4965 N N . ASP B 1 350 ? -21.661 7.718 -40.508 1.00 31.85 750 ASP B N 1
ATOM 4966 C CA . ASP B 1 350 ? -22.922 7.995 -41.187 1.00 32.93 750 ASP B CA 1
ATOM 4967 C C . ASP B 1 350 ? -22.837 7.572 -42.647 1.00 31.12 750 ASP B C 1
ATOM 4968 O O . ASP B 1 350 ? -23.810 7.088 -43.221 1.00 32.24 750 ASP B O 1
ATOM 4973 N N . THR B 1 351 ? -21.667 7.749 -43.246 1.00 28.96 751 THR B N 1
ATOM 4974 C CA . THR B 1 351 ? -21.474 7.357 -44.631 1.00 26.85 751 THR B CA 1
ATOM 4975 C C . THR B 1 351 ? -20.686 6.055 -44.711 1.00 26.34 751 THR B C 1
ATOM 4976 O O . THR B 1 351 ? -20.492 5.512 -45.796 1.00 26.89 751 THR B O 1
ATOM 4980 N N . LYS B 1 352 ? -20.244 5.556 -43.558 1.00 25.91 752 LYS B N 1
ATOM 4981 C CA . LYS B 1 352 ? -19.466 4.319 -43.494 1.00 24.40 752 LYS B CA 1
ATOM 4982 C C . LYS B 1 352 ? -18.244 4.461 -44.386 1.00 22.10 752 LYS B C 1
ATOM 4983 O O . LYS B 1 352 ? -18.019 3.652 -45.290 1.00 22.44 752 LYS B O 1
ATOM 4989 N N . THR B 1 353 ? -17.460 5.502 -44.129 1.00 20.22 753 THR B N 1
ATOM 4990 C CA . THR B 1 353 ? -16.266 5.766 -44.915 1.00 19.95 753 THR B CA 1
ATOM 4991 C C . THR B 1 353 ? -15.065 6.136 -44.052 1.00 17.90 753 THR B C 1
ATOM 4992 O O . THR B 1 353 ? -15.182 6.885 -43.085 1.00 17.46 753 THR B O 1
ATOM 4996 N N . LEU B 1 354 ? -13.908 5.606 -44.423 1.00 19.31 754 LEU B N 1
ATOM 4997 C CA . LEU B 1 354 ? -12.668 5.881 -43.719 1.00 18.31 754 LEU B CA 1
ATOM 4998 C C . LEU B 1 354 ? -11.787 6.773 -44.578 1.00 18.84 754 LEU B C 1
ATOM 4999 O O . LEU B 1 354 ? -11.559 6.495 -45.754 1.00 19.26 754 LEU B O 1
ATOM 5004 N N . VAL B 1 355 ? -11.294 7.846 -43.980 1.00 16.64 755 VAL B N 1
ATOM 5005 C CA . VAL B 1 355 ? -10.408 8.766 -44.670 1.00 16.86 755 VAL B CA 1
ATOM 5006 C C . VAL B 1 355 ? -9.367 9.183 -43.652 1.00 16.36 755 VAL B C 1
ATOM 5007 O O . VAL B 1 355 ? -9.630 10.023 -42.798 1.00 14.45 755 VAL B O 1
ATOM 5011 N N . MET B 1 356 ? -8.196 8.563 -43.713 1.00 15.44 756 MET B N 1
ATOM 5012 C CA . MET B 1 356 ? -7.141 8.913 -42.779 1.00 18.11 756 MET B CA 1
ATOM 5013 C C . MET B 1 356 ? -6.678 10.329 -43.117 1.00 17.87 756 MET B C 1
ATOM 5014 O O . MET B 1 356 ? -6.181 10.580 -44.218 1.00 18.38 756 MET B O 1
ATOM 5019 N N . LYS B 1 357 ? -6.871 11.257 -42.183 1.00 18.16 757 LYS B N 1
ATOM 5020 C CA . LYS B 1 357 ? -6.456 12.642 -42.396 1.00 16.15 757 LYS B CA 1
ATOM 5021 C C . LYS B 1 357 ? -4.927 12.695 -42.395 1.00 15.79 757 LYS B C 1
ATOM 5022 O O . LYS B 1 357 ? -4.294 12.579 -41.349 1.00 12.41 757 LYS B O 1
ATOM 5028 N N . LEU B 1 358 ? -4.343 12.874 -43.578 1.00 16.21 758 LEU B N 1
ATOM 5029 C CA . LEU B 1 358 ? -2.890 12.908 -43.738 1.00 17.31 758 LEU B CA 1
ATOM 5030 C C . LEU B 1 358 ? -2.166 14.017 -42.976 1.00 17.62 758 LEU B C 1
ATOM 5031 O O . LEU B 1 358 ? -0.982 13.882 -42.645 1.00 18.07 758 LEU B O 1
ATOM 5036 N N . GLU B 1 359 ? -2.871 15.105 -42.685 1.00 16.47 759 GLU B N 1
ATOM 5037 C CA . GLU B 1 359 ? -2.275 16.215 -41.955 1.00 16.86 759 GLU B CA 1
ATOM 5038 C C . GLU B 1 359 ? -2.208 15.929 -40.455 1.00 16.71 759 GLU B C 1
ATOM 5039 O O . GLU B 1 359 ? -1.495 16.618 -39.720 1.00 16.25 759 GLU B O 1
ATOM 5045 N N . ASP B 1 360 ? -2.960 14.922 -40.009 1.00 15.27 760 ASP B N 1
ATOM 5046 C CA . ASP B 1 360 ? -2.987 14.533 -38.598 1.00 14.40 760 ASP B CA 1
ATOM 5047 C C . ASP B 1 360 ? -1.598 14.011 -38.242 1.00 15.29 760 ASP B C 1
ATOM 5048 O O . ASP B 1 360 ? -1.056 13.126 -38.913 1.00 12.97 760 ASP B O 1
ATOM 5053 N N . GLU B 1 361 ? -1.027 14.582 -37.191 1.00 14.21 761 GLU B N 1
ATOM 5054 C CA . GLU B 1 361 ? 0.307 14.221 -36.725 1.00 15.94 761 GLU B CA 1
ATOM 5055 C C . GLU B 1 361 ? 0.524 12.719 -36.494 1.00 14.13 761 GLU B C 1
ATOM 5056 O O . GLU B 1 361 ? 1.598 12.195 -36.789 1.00 12.45 761 GLU B O 1
ATOM 5062 N N . THR B 1 362 ? -0.482 12.033 -35.959 1.00 12.89 762 THR B N 1
ATOM 5063 C CA . THR B 1 362 ? -0.341 10.600 -35.688 1.00 12.03 762 THR B CA 1
ATOM 5064 C C . THR B 1 362 ? -0.366 9.771 -36.967 1.00 11.86 762 THR B C 1
ATOM 5065 O O . THR B 1 362 ? 0.171 8.664 -37.010 1.00 10.48 762 THR B O 1
ATOM 5069 N N . VAL B 1 363 ? -0.991 10.316 -38.005 1.00 10.60 763 VAL B N 1
ATOM 5070 C CA . VAL B 1 363 ? -1.091 9.638 -39.288 1.00 11.56 763 VAL B CA 1
ATOM 5071 C C . VAL B 1 363 ? 0.197 9.826 -40.080 1.00 12.46 763 VAL B C 1
ATOM 5072 O O . VAL B 1 363 ? 0.801 8.858 -40.545 1.00 12.49 763 VAL B O 1
ATOM 5076 N N . SER B 1 364 ? 0.613 11.077 -40.236 1.00 12.95 764 SER B N 1
ATOM 5077 C CA . SER B 1 364 ? 1.838 11.367 -40.965 1.00 14.90 764 SER B CA 1
ATOM 5078 C C . SER B 1 364 ? 3.030 10.766 -40.218 1.00 15.67 764 SER B C 1
ATOM 5079 O O . SER B 1 364 ? 4.004 10.327 -40.827 1.00 17.22 764 SER B O 1
ATOM 5082 N N . GLY B 1 365 ? 2.942 10.747 -38.894 1.00 15.11 765 GLY B N 1
ATOM 5083 C CA . GLY B 1 365 ? 4.028 10.208 -38.094 1.00 15.02 765 GLY B CA 1
ATOM 5084 C C . GLY B 1 365 ? 4.229 8.705 -38.161 1.00 14.81 765 GLY B C 1
ATOM 5085 O O . GLY B 1 365 ? 5.354 8.217 -38.005 1.00 15.52 765 GLY B O 1
ATOM 5086 N N . THR B 1 366 ? 3.159 7.957 -38.400 1.00 12.41 766 THR B N 1
ATOM 5087 C CA . THR B 1 366 ? 3.283 6.507 -38.447 1.00 11.90 766 THR B CA 1
ATOM 5088 C C . THR B 1 366 ? 3.346 5.930 -39.857 1.00 11.49 766 THR B C 1
ATOM 5089 O O . THR B 1 366 ? 3.761 4.791 -40.041 1.00 11.80 766 THR B O 1
ATOM 5093 N N . CYS B 1 367 ? 2.957 6.714 -40.855 1.00 10.50 767 CYS B N 1
ATOM 5094 C CA . CYS B 1 367 ? 2.967 6.215 -42.225 1.00 12.58 767 CYS B CA 1
ATOM 5095 C C . CYS B 1 367 ? 4.384 6.031 -42.747 1.00 14.09 767 CYS B C 1
ATOM 5096 O O . CYS B 1 367 ? 5.160 6.983 -42.772 1.00 13.10 767 CYS B O 1
ATOM 5099 N N . VAL B 1 368 ? 4.719 4.819 -43.181 1.00 12.66 768 VAL B N 1
ATOM 5100 C CA . VAL B 1 368 ? 6.058 4.565 -43.704 1.00 13.05 768 VAL B CA 1
ATOM 5101 C C . VAL B 1 368 ? 6.050 4.348 -45.212 1.00 10.93 768 VAL B C 1
ATOM 5102 O O . VAL B 1 368 ? 7.073 4.466 -45.876 1.00 12.20 768 VAL B O 1
ATOM 5106 N N . THR B 1 369 ? 4.888 4.024 -45.755 1.00 12.05 769 THR B N 1
ATOM 5107 C CA . THR B 1 369 ? 4.760 3.848 -47.193 1.00 10.78 769 THR B CA 1
ATOM 5108 C C . THR B 1 369 ? 3.299 4.061 -47.578 1.00 11.44 769 THR B C 1
ATOM 5109 O O . THR B 1 369 ? 2.396 3.735 -46.814 1.00 9.30 769 THR B O 1
ATOM 5113 N N . ARG B 1 370 ? 3.080 4.632 -48.757 1.00 12.49 770 ARG B N 1
ATOM 5114 C CA . ARG B 1 370 ? 1.739 4.936 -49.230 1.00 13.19 770 ARG B CA 1
ATOM 5115 C C . ARG B 1 370 ? 1.760 5.106 -50.743 1.00 13.87 770 ARG B C 1
ATOM 5116 O O . ARG B 1 370 ? 2.690 5.697 -51.295 1.00 15.06 770 ARG B O 1
ATOM 5124 N N . ASP B 1 371 ? 0.740 4.567 -51.404 1.00 16.43 771 ASP B N 1
ATOM 5125 C CA . ASP B 1 371 ? 0.597 4.647 -52.857 1.00 17.87 771 ASP B CA 1
ATOM 5126 C C . ASP B 1 371 ? 1.849 4.296 -53.655 1.00 17.45 771 ASP B C 1
ATOM 5127 O O . ASP B 1 371 ? 2.115 4.907 -54.693 1.00 16.87 771 ASP B O 1
ATOM 5132 N N . GLY B 1 372 ? 2.619 3.322 -53.176 1.00 15.67 772 GLY B N 1
ATOM 5133 C CA . GLY B 1 372 ? 3.812 2.911 -53.894 1.00 13.87 772 GLY B CA 1
ATOM 5134 C C . GLY B 1 372 ? 5.050 3.754 -53.655 1.00 12.69 772 GLY B C 1
ATOM 5135 O O . GLY B 1 372 ? 6.039 3.627 -54.373 1.00 11.70 772 GLY B O 1
ATOM 5136 N N . ALA B 1 373 ? 4.994 4.615 -52.644 1.00 13.62 773 ALA B N 1
ATOM 5137 C CA . ALA B 1 373 ? 6.117 5.480 -52.313 1.00 15.06 773 ALA B CA 1
ATOM 5138 C C . ALA B 1 373 ? 6.482 5.316 -50.840 1.00 15.22 773 ALA B C 1
ATOM 5139 O O . ALA B 1 373 ? 5.616 5.392 -49.969 1.00 16.11 773 ALA B O 1
ATOM 5141 N N . ILE B 1 374 ? 7.760 5.068 -50.566 1.00 14.94 774 ILE B N 1
ATOM 5142 C CA . ILE B 1 374 ? 8.215 4.911 -49.188 1.00 14.63 774 ILE B CA 1
ATOM 5143 C C . ILE B 1 374 ? 8.383 6.318 -48.636 1.00 13.64 774 ILE B C 1
ATOM 5144 O O . ILE B 1 374 ? 9.095 7.138 -49.215 1.00 14.79 774 ILE B O 1
ATOM 5149 N N . VAL B 1 375 ? 7.722 6.601 -47.521 1.00 12.46 775 VAL B N 1
ATOM 5150 C CA . VAL B 1 375 ? 7.781 7.936 -46.950 1.00 14.25 775 VAL B CA 1
ATOM 5151 C C . VAL B 1 375 ? 8.793 8.142 -45.835 1.00 14.07 775 VAL B C 1
ATOM 5152 O O . VAL B 1 375 ? 9.216 9.270 -45.599 1.00 11.69 775 VAL B O 1
ATOM 5156 N N . HIS B 1 376 ? 9.177 7.069 -45.140 1.00 14.87 776 HIS B N 1
ATOM 5157 C CA . HIS B 1 376 ? 10.164 7.199 -44.069 1.00 13.18 776 HIS B CA 1
ATOM 5158 C C . HIS B 1 376 ? 11.533 7.356 -44.729 1.00 13.38 776 HIS B C 1
ATOM 5159 O O . HIS B 1 376 ? 11.940 6.521 -45.538 1.00 14.44 776 HIS B O 1
ATOM 5166 N N . PRO B 1 377 ? 12.271 8.419 -44.376 1.00 13.65 777 PRO B N 1
ATOM 5167 C CA . PRO B 1 377 ? 13.595 8.699 -44.944 1.00 13.82 777 PRO B CA 1
ATOM 5168 C C . PRO B 1 377 ? 14.696 7.648 -44.794 1.00 13.34 777 PRO B C 1
ATOM 5169 O O . PRO B 1 377 ? 15.611 7.616 -45.605 1.00 13.83 777 PRO B O 1
ATOM 5173 N N . ALA B 1 378 ? 14.612 6.788 -43.780 1.00 13.61 778 ALA B N 1
ATOM 5174 C CA . ALA B 1 378 ? 15.655 5.786 -43.565 1.00 14.27 778 ALA B CA 1
ATOM 5175 C C . ALA B 1 378 ? 15.403 4.420 -44.210 1.00 14.97 778 ALA B C 1
ATOM 5176 O O . ALA B 1 378 ? 16.226 3.513 -44.083 1.00 15.57 778 ALA B O 1
ATOM 5178 N N . LEU B 1 379 ? 14.290 4.278 -44.918 1.00 13.82 779 LEU B N 1
ATOM 5179 C CA . LEU B 1 379 ? 13.937 2.997 -45.529 1.00 16.23 779 LEU B CA 1
ATOM 5180 C C . LEU B 1 379 ? 13.867 2.969 -47.056 1.00 16.75 779 LEU B C 1
ATOM 5181 O O . LEU B 1 379 ? 13.210 2.093 -47.628 1.00 15.43 779 LEU B O 1
ATOM 5186 N N . THR B 1 380 ? 14.545 3.901 -47.721 1.00 15.65 780 THR B N 1
ATOM 5187 C CA . THR B 1 380 ? 14.485 3.968 -49.181 1.00 15.65 780 THR B CA 1
ATOM 5188 C C . THR B 1 380 ? 15.597 3.230 -49.914 1.00 16.94 780 THR B C 1
ATOM 5189 O O . THR B 1 380 ? 15.593 3.158 -51.140 1.00 17.96 780 THR B O 1
ATOM 5193 N N . GLY B 1 381 ? 16.545 2.688 -49.161 1.00 18.14 781 GLY B N 1
ATOM 5194 C CA . GLY B 1 381 ? 17.646 1.955 -49.760 1.00 19.72 781 GLY B CA 1
ATOM 5195 C C . GLY B 1 381 ? 18.605 1.491 -48.686 1.00 20.93 781 GLY B C 1
ATOM 5196 O O . GLY B 1 381 ? 18.326 1.647 -47.496 1.00 21.08 781 GLY B O 1
ATOM 5197 N N . GLN B 1 382 ? 19.735 0.925 -49.099 1.00 21.76 782 GLN B N 1
ATOM 5198 C CA . GLN B 1 382 ? 20.741 0.440 -48.162 1.00 25.04 782 GLN B CA 1
ATOM 5199 C C . GLN B 1 382 ? 21.557 1.617 -47.636 1.00 24.02 782 GLN B C 1
ATOM 5200 O O . GLN B 1 382 ? 22.107 2.401 -48.413 1.00 23.55 782 GLN B O 1
ATOM 5206 N N . GLY B 1 383 ? 21.614 1.748 -46.315 1.00 23.43 783 GLY B N 1
ATOM 5207 C CA . GLY B 1 383 ? 22.365 2.835 -45.716 1.00 25.74 783 GLY B CA 1
ATOM 5208 C C . GLY B 1 383 ? 23.815 2.459 -45.479 1.00 26.92 783 GLY B C 1
ATOM 5209 O O . GLY B 1 383 ? 24.161 1.275 -45.703 1.00 28.68 783 GLY B O 1
ATOM 5210 N N . MET C 1 1 ? 30.164 -0.939 25.913 1.00 30.89 801 MET C N 1
ATOM 5211 C CA . MET C 1 1 ? 29.800 -0.031 24.786 1.00 30.90 801 MET C CA 1
ATOM 5212 C C . MET C 1 1 ? 29.213 1.288 25.283 1.00 28.28 801 MET C C 1
ATOM 5213 O O . MET C 1 1 ? 28.941 1.456 26.471 1.00 27.13 801 MET C O 1
ATOM 5218 N N . LYS C 1 2 ? 29.019 2.222 24.361 1.00 26.98 802 LYS C N 1
ATOM 5219 C CA . LYS C 1 2 ? 28.466 3.531 24.694 1.00 25.85 802 LYS C CA 1
ATOM 5220 C C . LYS C 1 2 ? 27.076 3.726 24.080 1.00 23.85 802 LYS C C 1
ATOM 5221 O O . LYS C 1 2 ? 26.887 3.545 22.877 1.00 23.96 802 LYS C O 1
ATOM 5227 N N . ILE C 1 3 ? 26.105 4.088 24.910 1.00 20.41 803 ILE C N 1
ATOM 5228 C CA . ILE C 1 3 ? 24.747 4.329 24.431 1.00 19.04 803 ILE C CA 1
ATOM 5229 C C . ILE C 1 3 ? 24.409 5.795 24.689 1.00 19.02 803 ILE C C 1
ATOM 5230 O O . ILE C 1 3 ? 24.666 6.320 25.774 1.00 19.81 803 ILE C O 1
ATOM 5235 N N . ALA C 1 4 ? 23.841 6.460 23.690 1.00 16.94 804 ALA C N 1
ATOM 5236 C CA . ALA C 1 4 ? 23.516 7.869 23.832 1.00 16.85 804 ALA C CA 1
ATOM 5237 C C . ALA C 1 4 ? 22.057 8.219 23.561 1.00 15.44 804 ALA C C 1
ATOM 5238 O O . ALA C 1 4 ? 21.421 7.650 22.672 1.00 16.43 804 ALA C O 1
ATOM 5240 N N . ILE C 1 5 ? 21.539 9.159 24.346 1.00 14.62 805 ILE C N 1
ATOM 5241 C CA . ILE C 1 5 ? 20.164 9.636 24.193 1.00 14.48 805 ILE C CA 1
ATOM 5242 C C . ILE C 1 5 ? 20.188 11.164 24.065 1.00 14.60 805 ILE C C 1
ATOM 5243 O O . ILE C 1 5 ? 20.625 11.874 24.973 1.00 12.37 805 ILE C O 1
ATOM 5248 N N . PRO C 1 6 ? 19.736 11.692 22.919 1.00 14.44 806 PRO C N 1
ATOM 5249 C CA . PRO C 1 6 ? 19.727 13.140 22.724 1.00 14.77 806 PRO C CA 1
ATOM 5250 C C . PRO C 1 6 ? 18.370 13.745 23.060 1.00 16.02 806 PRO C C 1
ATOM 5251 O O . PRO C 1 6 ? 17.395 13.028 23.299 1.00 14.94 806 PRO C O 1
ATOM 5255 N N . LYS C 1 7 ? 18.313 15.071 23.081 1.00 16.37 807 LYS C N 1
ATOM 5256 C CA . LYS C 1 7 ? 17.053 15.750 23.327 1.00 16.40 807 LYS C CA 1
ATOM 5257 C C . LYS C 1 7 ? 16.268 15.614 22.024 1.00 14.52 807 LYS C C 1
ATOM 5258 O O . LYS C 1 7 ? 16.855 15.601 20.947 1.00 16.14 807 LYS C O 1
ATOM 5264 N N . GLU C 1 8 ? 14.949 15.501 22.122 1.00 15.04 808 GLU C N 1
ATOM 5265 C CA . GLU C 1 8 ? 14.106 15.388 20.937 1.00 13.21 808 GLU C CA 1
ATOM 5266 C C . GLU C 1 8 ? 13.943 16.781 20.339 1.00 14.39 808 GLU C C 1
ATOM 5267 O O . GLU C 1 8 ? 13.561 17.726 21.034 1.00 14.45 808 GLU C O 1
ATOM 5273 N N . ARG C 1 9 ? 14.243 16.906 19.051 1.00 14.00 809 ARG C N 1
ATOM 5274 C CA . ARG C 1 9 ? 14.177 18.198 18.382 1.00 17.74 809 ARG C CA 1
ATOM 5275 C C . ARG C 1 9 ? 13.001 18.479 17.457 1.00 18.43 809 ARG C C 1
ATOM 5276 O O . ARG C 1 9 ? 12.810 19.628 17.052 1.00 19.80 809 ARG C O 1
ATOM 5284 N N . ARG C 1 10 ? 12.218 17.462 17.105 1.00 16.86 810 ARG C N 1
ATOM 5285 C CA . ARG C 1 10 ? 11.075 17.715 16.237 1.00 17.53 810 ARG C CA 1
ATOM 5286 C C . ARG C 1 10 ? 10.041 18.536 17.010 1.00 18.45 810 ARG C C 1
ATOM 5287 O O . ARG C 1 10 ? 9.893 18.396 18.230 1.00 15.37 810 ARG C O 1
ATOM 5295 N N . PRO C 1 11 ? 9.310 19.412 16.306 1.00 18.01 811 PRO C N 1
ATOM 5296 C CA . PRO C 1 11 ? 8.301 20.259 16.953 1.00 18.33 811 PRO C CA 1
ATOM 5297 C C . PRO C 1 11 ? 7.270 19.580 17.856 1.00 16.98 811 PRO C C 1
ATOM 5298 O O . PRO C 1 11 ? 6.618 18.613 17.469 1.00 16.27 811 PRO C O 1
ATOM 5302 N N . GLY C 1 12 ? 7.141 20.107 19.068 1.00 15.82 812 GLY C N 1
ATOM 5303 C CA . GLY C 1 12 ? 6.171 19.592 20.021 1.00 17.35 812 GLY C CA 1
ATOM 5304 C C . GLY C 1 12 ? 6.520 18.340 20.811 1.00 17.72 812 GLY C C 1
ATOM 5305 O O . GLY C 1 12 ? 5.788 17.974 21.733 1.00 15.72 812 GLY C O 1
ATOM 5306 N N . GLU C 1 13 ? 7.626 17.690 20.461 1.00 15.95 813 GLU C N 1
ATOM 5307 C CA . GLU C 1 13 ? 8.042 16.465 21.136 1.00 14.65 813 GLU C CA 1
ATOM 5308 C C . GLU C 1 13 ? 8.677 16.741 22.495 1.00 13.84 813 GLU C C 1
ATOM 5309 O O . GLU C 1 13 ? 9.795 17.245 22.579 1.00 15.62 813 GLU C O 1
ATOM 5315 N N . ASP C 1 14 ? 7.965 16.393 23.561 1.00 13.38 814 ASP C N 1
ATOM 5316 C CA . ASP C 1 14 ? 8.464 16.621 24.906 1.00 12.08 814 ASP C CA 1
ATOM 5317 C C . ASP C 1 14 ? 8.940 15.338 25.590 1.00 13.24 814 ASP C C 1
ATOM 5318 O O . ASP C 1 14 ? 9.396 15.372 26.733 1.00 12.25 814 ASP C O 1
ATOM 5323 N N . ARG C 1 15 ? 8.832 14.205 24.899 1.00 10.27 815 ARG C N 1
ATOM 5324 C CA . ARG C 1 15 ? 9.275 12.941 25.479 1.00 11.53 815 ARG C CA 1
ATOM 5325 C C . ARG C 1 15 ? 10.783 12.802 25.298 1.00 10.58 815 ARG C C 1
ATOM 5326 O O . ARG C 1 15 ? 11.397 13.567 24.553 1.00 11.33 815 ARG C O 1
ATOM 5334 N N . VAL C 1 16 ? 11.369 11.842 26.008 1.00 11.63 816 VAL C N 1
ATOM 5335 C CA . VAL C 1 16 ? 12.799 11.548 25.913 1.00 12.46 816 VAL C CA 1
ATOM 5336 C C . VAL C 1 16 ? 12.950 10.034 26.086 1.00 12.43 816 VAL C C 1
ATOM 5337 O O . VAL C 1 16 ? 12.240 9.426 26.887 1.00 14.46 816 VAL C O 1
ATOM 5341 N N . ALA C 1 17 ? 13.867 9.428 25.335 1.00 12.94 817 ALA C N 1
ATOM 5342 C CA . ALA C 1 17 ? 14.058 7.979 25.391 1.00 13.82 817 ALA C CA 1
ATOM 5343 C C . ALA C 1 17 ? 14.960 7.486 26.519 1.00 14.40 817 ALA C C 1
ATOM 5344 O O . ALA C 1 17 ? 15.889 6.715 26.286 1.00 11.57 817 ALA C O 1
ATOM 5346 N N . ILE C 1 18 ? 14.682 7.916 27.745 1.00 14.32 818 ILE C N 1
ATOM 5347 C CA . ILE C 1 18 ? 15.504 7.482 28.869 1.00 15.25 818 ILE C CA 1
ATOM 5348 C C . ILE C 1 18 ? 14.838 7.842 30.194 1.00 15.48 818 ILE C C 1
ATOM 5349 O O . ILE C 1 18 ? 13.892 8.629 30.239 1.00 13.44 818 ILE C O 1
ATOM 5354 N N . SER C 1 19 ? 15.326 7.242 31.272 1.00 15.12 819 SER C N 1
ATOM 5355 C CA . SER C 1 19 ? 14.805 7.523 32.601 1.00 17.54 819 SER C CA 1
ATOM 5356 C C . SER C 1 19 ? 15.891 7.091 33.578 1.00 17.53 819 SER C C 1
ATOM 5357 O O . SER C 1 19 ? 16.741 6.264 33.244 1.00 18.22 819 SER C O 1
ATOM 5360 N N . PRO C 1 20 ? 15.888 7.653 34.792 1.00 17.40 820 PRO C N 1
ATOM 5361 C CA . PRO C 1 20 ? 16.923 7.262 35.755 1.00 18.49 820 PRO C CA 1
ATOM 5362 C C . PRO C 1 20 ? 16.991 5.753 35.980 1.00 18.38 820 PRO C C 1
ATOM 5363 O O . PRO C 1 20 ? 18.076 5.179 35.984 1.00 19.10 820 PRO C O 1
ATOM 5367 N N . GLU C 1 21 ? 15.833 5.119 36.164 1.00 19.69 821 GLU C N 1
ATOM 5368 C CA . GLU C 1 21 ? 15.774 3.679 36.393 1.00 21.35 821 GLU C CA 1
ATOM 5369 C C . GLU C 1 21 ? 16.424 2.915 35.259 1.00 20.97 821 GLU C C 1
ATOM 5370 O O . GLU C 1 21 ? 17.177 1.968 35.485 1.00 19.78 821 GLU C O 1
ATOM 5376 N N . VAL C 1 22 ? 16.120 3.323 34.032 1.00 18.51 822 VAL C N 1
ATOM 5377 C CA . VAL C 1 22 ? 16.680 2.659 32.867 1.00 16.83 822 VAL C CA 1
ATOM 5378 C C . VAL C 1 22 ? 18.177 2.908 32.781 1.00 16.86 822 VAL C C 1
ATOM 5379 O O . VAL C 1 22 ? 18.930 2.047 32.325 1.00 16.38 822 VAL C O 1
ATOM 5383 N N . VAL C 1 23 ? 18.613 4.085 33.222 1.00 16.72 823 VAL C N 1
ATOM 5384 C CA . VAL C 1 23 ? 20.034 4.395 33.206 1.00 18.08 823 VAL C CA 1
ATOM 5385 C C . VAL C 1 23 ? 20.751 3.380 34.099 1.00 18.99 823 VAL C C 1
ATOM 5386 O O . VAL C 1 23 ? 21.795 2.843 33.726 1.00 19.58 823 VAL C O 1
ATOM 5390 N N . LYS C 1 24 ? 20.180 3.119 35.272 1.00 21.12 824 LYS C N 1
ATOM 5391 C CA . LYS C 1 24 ? 20.768 2.162 36.211 1.00 22.38 824 LYS C CA 1
ATOM 5392 C C . LYS C 1 24 ? 20.900 0.782 35.570 1.00 23.05 824 LYS C C 1
ATOM 5393 O O . LYS C 1 24 ? 21.927 0.119 35.712 1.00 23.29 824 LYS C O 1
ATOM 5399 N N . LYS C 1 25 ? 19.854 0.352 34.868 1.00 22.35 825 LYS C N 1
ATOM 5400 C CA . LYS C 1 25 ? 19.861 -0.954 34.214 1.00 21.94 825 LYS C CA 1
ATOM 5401 C C . LYS C 1 25 ? 20.907 -1.055 33.110 1.00 21.38 825 LYS C C 1
ATOM 5402 O O . LYS C 1 25 ? 21.586 -2.070 32.993 1.00 21.73 825 LYS C O 1
ATOM 5408 N N . LEU C 1 26 ? 21.032 -0.003 32.302 1.00 20.33 826 LEU C N 1
ATOM 5409 C CA . LEU C 1 26 ? 22.008 0.023 31.214 1.00 19.84 826 LEU C CA 1
ATOM 5410 C C . LEU C 1 26 ? 23.435 -0.040 31.758 1.00 20.16 826 LEU C C 1
ATOM 5411 O O . LEU C 1 26 ? 24.276 -0.776 31.241 1.00 19.58 826 LEU C O 1
ATOM 5416 N N . VAL C 1 27 ? 23.704 0.750 32.793 1.00 20.52 827 VAL C N 1
ATOM 5417 C CA . VAL C 1 27 ? 25.023 0.767 33.412 1.00 22.49 827 VAL C CA 1
ATOM 5418 C C . VAL C 1 27 ? 25.343 -0.638 33.918 1.00 22.86 827 VAL C C 1
ATOM 5419 O O . VAL C 1 27 ? 26.472 -1.116 33.792 1.00 21.99 827 VAL C O 1
ATOM 5423 N N . GLY C 1 28 ? 24.330 -1.297 34.472 1.00 23.40 828 GLY C N 1
ATOM 5424 C CA . GLY C 1 28 ? 24.501 -2.641 34.994 1.00 24.58 828 GLY C CA 1
ATOM 5425 C C . GLY C 1 28 ? 24.810 -3.680 33.931 1.00 24.98 828 GLY C C 1
ATOM 5426 O O . GLY C 1 28 ? 25.415 -4.716 34.227 1.00 24.05 828 GLY C O 1
ATOM 5427 N N . LEU C 1 29 ? 24.385 -3.417 32.699 1.00 23.80 829 LEU C N 1
ATOM 5428 C CA . LEU C 1 29 ? 24.636 -4.339 31.595 1.00 24.77 829 LEU C CA 1
ATOM 5429 C C . LEU C 1 29 ? 26.025 -4.072 31.025 1.00 24.65 829 LEU C C 1
ATOM 5430 O O . LEU C 1 29 ? 26.486 -4.771 30.121 1.00 24.99 829 LEU C O 1
ATOM 5435 N N . GLY C 1 30 ? 26.685 -3.055 31.571 1.00 25.17 830 GLY C N 1
ATOM 5436 C CA . GLY C 1 30 ? 28.021 -2.703 31.129 1.00 25.83 830 GLY C CA 1
ATOM 5437 C C . GLY C 1 30 ? 28.105 -1.494 30.214 1.00 25.92 830 GLY C C 1
ATOM 5438 O O . GLY C 1 30 ? 29.176 -1.191 29.693 1.00 24.99 830 GLY C O 1
ATOM 5439 N N . PHE C 1 31 ? 26.987 -0.799 30.017 1.00 25.28 831 PHE C N 1
ATOM 5440 C CA . PHE C 1 31 ? 26.964 0.373 29.149 1.00 25.01 831 PHE C CA 1
ATOM 5441 C C . PHE C 1 31 ? 27.471 1.671 29.769 1.00 25.68 831 PHE C C 1
ATOM 5442 O O . PHE C 1 31 ? 27.379 1.892 30.974 1.00 24.87 831 PHE C O 1
ATOM 5450 N N . GLU C 1 32 ? 28.007 2.521 28.904 1.00 25.83 832 GLU C N 1
ATOM 5451 C CA . GLU C 1 32 ? 28.482 3.846 29.266 1.00 27.11 832 GLU C CA 1
ATOM 5452 C C . GLU C 1 32 ? 27.312 4.682 28.735 1.00 25.41 832 GLU C C 1
ATOM 5453 O O . GLU C 1 32 ? 27.096 4.754 27.526 1.00 24.63 832 GLU C O 1
ATOM 5459 N N . VAL C 1 33 ? 26.545 5.286 29.639 1.00 22.81 833 VAL C N 1
ATOM 5460 C CA . VAL C 1 33 ? 25.365 6.057 29.252 1.00 20.27 833 VAL C CA 1
ATOM 5461 C C . VAL C 1 33 ? 25.560 7.568 29.206 1.00 19.81 833 VAL C C 1
ATOM 5462 O O . VAL C 1 33 ? 25.903 8.193 30.207 1.00 17.97 833 VAL C O 1
ATOM 5466 N N . ILE C 1 34 ? 25.309 8.149 28.037 1.00 19.21 834 ILE C N 1
ATOM 5467 C CA . ILE C 1 34 ? 25.463 9.585 27.832 1.00 20.09 834 ILE C CA 1
ATOM 5468 C C . ILE C 1 34 ? 24.149 10.233 27.402 1.00 18.38 834 ILE C C 1
ATOM 5469 O O . ILE C 1 34 ? 23.513 9.793 26.446 1.00 16.53 834 ILE C O 1
ATOM 5474 N N . VAL C 1 35 ? 23.749 11.283 28.109 1.00 16.32 835 VAL C N 1
ATOM 5475 C CA . VAL C 1 35 ? 22.515 11.985 27.782 1.00 16.91 835 VAL C CA 1
ATOM 5476 C C . VAL C 1 35 ? 22.784 13.468 27.544 1.00 17.06 835 VAL C C 1
ATOM 5477 O O . VAL C 1 35 ? 23.524 14.101 28.297 1.00 16.25 835 VAL C O 1
ATOM 5481 N N . GLU C 1 36 ? 22.191 14.016 26.487 1.00 16.71 836 GLU C N 1
ATOM 5482 C CA . GLU C 1 36 ? 22.358 15.429 26.170 1.00 15.43 836 GLU C CA 1
ATOM 5483 C C . GLU C 1 36 ? 21.700 16.253 27.273 1.00 14.83 836 GLU C C 1
ATOM 5484 O O . GLU C 1 36 ? 20.581 15.958 27.699 1.00 13.41 836 GLU C O 1
ATOM 5490 N N . GLN C 1 37 ? 22.388 17.285 27.740 1.00 16.14 837 GLN C N 1
ATOM 5491 C CA . GLN C 1 37 ? 21.828 18.120 28.796 1.00 18.68 837 GLN C CA 1
ATOM 5492 C C . GLN C 1 37 ? 20.466 18.686 28.400 1.00 16.89 837 GLN C C 1
ATOM 5493 O O . GLN C 1 37 ? 20.267 19.120 27.263 1.00 18.03 837 GLN C O 1
ATOM 5499 N N . GLY C 1 38 ? 19.532 18.662 29.345 1.00 16.12 838 GLY C N 1
ATOM 5500 C CA . GLY C 1 38 ? 18.197 19.187 29.105 1.00 16.04 838 GLY C CA 1
ATOM 5501 C C . GLY C 1 38 ? 17.264 18.305 28.292 1.00 14.29 838 GLY C C 1
ATOM 5502 O O . GLY C 1 38 ? 16.133 18.698 27.993 1.00 14.72 838 GLY C O 1
ATOM 5503 N N . ALA C 1 39 ? 17.720 17.110 27.938 1.00 13.99 839 ALA C N 1
ATOM 5504 C CA . ALA C 1 39 ? 16.897 16.202 27.142 1.00 13.55 839 ALA C CA 1
ATOM 5505 C C . ALA C 1 39 ? 15.612 15.793 27.856 1.00 14.47 839 ALA C C 1
ATOM 5506 O O . ALA C 1 39 ? 14.605 15.509 27.209 1.00 13.14 839 ALA C O 1
ATOM 5508 N N . GLY C 1 40 ? 15.653 15.764 29.187 1.00 14.00 840 GLY C N 1
ATOM 5509 C CA . GLY C 1 40 ? 14.492 15.355 29.960 1.00 14.61 840 GLY C CA 1
ATOM 5510 C C . GLY C 1 40 ? 13.610 16.459 30.514 1.00 13.80 840 GLY C C 1
ATOM 5511 O O . GLY C 1 40 ? 12.630 16.176 31.186 1.00 15.30 840 GLY C O 1
ATOM 5512 N N . VAL C 1 41 ? 13.939 17.711 30.227 1.00 15.90 841 VAL C N 1
ATOM 5513 C CA . VAL C 1 41 ? 13.149 18.838 30.719 1.00 18.35 841 VAL C CA 1
ATOM 5514 C C . VAL C 1 41 ? 11.643 18.647 30.535 1.00 17.16 841 VAL C C 1
ATOM 5515 O O . VAL C 1 41 ? 10.869 18.804 31.481 1.00 16.92 841 VAL C O 1
ATOM 5519 N N . GLY C 1 42 ? 11.234 18.318 29.313 1.00 15.70 842 GLY C N 1
ATOM 5520 C CA . GLY C 1 42 ? 9.823 18.118 29.037 1.00 14.09 842 GLY C CA 1
ATOM 5521 C C . GLY C 1 42 ? 9.223 16.964 29.816 1.00 13.07 842 GLY C C 1
ATOM 5522 O O . GLY C 1 42 ? 8.027 16.942 30.087 1.00 12.48 842 GLY C O 1
ATOM 5523 N N . ALA C 1 43 ? 10.058 16.004 30.188 1.00 12.94 843 ALA C N 1
ATOM 5524 C CA . ALA C 1 43 ? 9.595 14.840 30.928 1.00 14.15 843 ALA C CA 1
ATOM 5525 C C . ALA C 1 43 ? 9.847 14.975 32.431 1.00 15.48 843 ALA C C 1
ATOM 5526 O O . ALA C 1 43 ? 9.675 14.015 33.186 1.00 14.78 843 ALA C O 1
ATOM 5528 N N . SER C 1 44 ? 10.245 16.172 32.858 1.00 15.19 844 SER C N 1
ATOM 5529 C CA . SER C 1 44 ? 10.525 16.440 34.268 1.00 16.83 844 SER C CA 1
ATOM 5530 C C . SER C 1 44 ? 11.637 15.554 34.822 1.00 16.50 844 SER C C 1
ATOM 5531 O O . SER C 1 44 ? 11.635 15.195 36.000 1.00 14.90 844 SER C O 1
ATOM 5534 N N . ILE C 1 45 ? 12.580 15.205 33.951 1.00 14.92 845 ILE C N 1
ATOM 5535 C CA . ILE C 1 45 ? 13.730 14.389 34.307 1.00 14.91 845 ILE C CA 1
ATOM 5536 C C . ILE C 1 45 ? 14.936 15.325 34.230 1.00 15.93 845 ILE C C 1
ATOM 5537 O O . ILE C 1 45 ? 15.346 15.724 33.139 1.00 14.73 845 ILE C O 1
ATOM 5542 N N . THR C 1 46 ? 15.500 15.676 35.382 1.00 14.91 846 THR C N 1
ATOM 5543 C CA . THR C 1 46 ? 16.633 16.604 35.418 1.00 17.26 846 THR C CA 1
ATOM 5544 C C . THR C 1 46 ? 17.977 15.963 35.081 1.00 17.27 846 THR C C 1
ATOM 5545 O O . THR C 1 46 ? 18.147 14.753 35.223 1.00 18.63 846 THR C O 1
ATOM 5549 N N . ASP C 1 47 ? 18.931 16.778 34.634 1.00 18.00 847 ASP C N 1
ATOM 5550 C CA . ASP C 1 47 ? 20.258 16.262 34.318 1.00 18.77 847 ASP C CA 1
ATOM 5551 C C . ASP C 1 47 ? 20.845 15.619 35.583 1.00 19.25 847 ASP C C 1
ATOM 5552 O O . ASP C 1 47 ? 21.449 14.552 35.513 1.00 18.72 847 ASP C O 1
ATOM 5557 N N . ASP C 1 48 ? 20.663 16.268 36.735 1.00 20.47 848 ASP C N 1
ATOM 5558 C CA . ASP C 1 48 ? 21.182 15.737 38.000 1.00 21.29 848 ASP C CA 1
ATOM 5559 C C . ASP C 1 48 ? 20.618 14.361 38.350 1.00 19.31 848 ASP C C 1
ATOM 5560 O O . ASP C 1 48 ? 21.327 13.523 38.904 1.00 21.72 848 ASP C O 1
ATOM 5565 N N . ALA C 1 49 ? 19.341 14.137 38.053 1.00 17.30 849 ALA C N 1
ATOM 5566 C CA . ALA C 1 49 ? 18.728 12.846 38.331 1.00 16.79 849 ALA C CA 1
ATOM 5567 C C . ALA C 1 49 ? 19.397 11.777 37.462 1.00 17.24 849 ALA C C 1
ATOM 5568 O O . ALA C 1 49 ? 19.663 10.670 37.933 1.00 15.54 849 ALA C O 1
ATOM 5570 N N . LEU C 1 50 ? 19.675 12.108 36.201 1.00 16.30 850 LEU C N 1
ATOM 5571 C CA . LEU C 1 50 ? 20.333 11.163 35.298 1.00 18.73 850 LEU C CA 1
ATOM 5572 C C . LEU C 1 50 ? 21.769 10.903 35.740 1.00 19.54 850 LEU C C 1
ATOM 5573 O O . LEU C 1 50 ? 22.234 9.765 35.729 1.00 19.99 850 LEU C O 1
ATOM 5578 N N . THR C 1 51 ? 22.473 11.971 36.110 1.00 20.39 851 THR C N 1
ATOM 5579 C CA . THR C 1 51 ? 23.856 11.854 36.558 1.00 20.59 851 THR C CA 1
ATOM 5580 C C . THR C 1 51 ? 23.920 10.973 37.803 1.00 20.24 851 THR C C 1
ATOM 5581 O O . THR C 1 51 ? 24.789 10.107 37.922 1.00 20.74 851 THR C O 1
ATOM 5585 N N . ALA C 1 52 ? 22.991 11.191 38.727 1.00 19.87 852 ALA C N 1
ATOM 5586 C CA . ALA C 1 52 ? 22.950 10.402 39.950 1.00 19.14 852 ALA C CA 1
ATOM 5587 C C . ALA C 1 52 ? 22.726 8.929 39.622 1.00 20.95 852 ALA C C 1
ATOM 5588 O O . ALA C 1 52 ? 23.297 8.044 40.270 1.00 19.91 852 ALA C O 1
ATOM 5590 N N . ALA C 1 53 ? 21.894 8.671 38.614 1.00 19.12 853 ALA C N 1
ATOM 5591 C CA . ALA C 1 53 ? 21.587 7.306 38.196 1.00 19.93 853 ALA C CA 1
ATOM 5592 C C . ALA C 1 53 ? 22.779 6.613 37.553 1.00 18.44 853 ALA C C 1
ATOM 5593 O O . ALA C 1 53 ? 22.767 5.398 37.381 1.00 17.71 853 ALA C O 1
ATOM 5595 N N . GLY C 1 54 ? 23.796 7.386 37.180 1.00 19.69 854 GLY C N 1
ATOM 5596 C CA . GLY C 1 54 ? 24.983 6.795 36.584 1.00 20.19 854 GLY C CA 1
ATOM 5597 C C . GLY C 1 54 ? 25.375 7.264 35.194 1.00 22.08 854 GLY C C 1
ATOM 5598 O O . GLY C 1 54 ? 26.394 6.827 34.650 1.00 23.39 854 GLY C O 1
ATOM 5599 N N . ALA C 1 55 ? 24.583 8.148 34.605 1.00 20.81 855 ALA C N 1
ATOM 5600 C CA . ALA C 1 55 ? 24.895 8.641 33.273 1.00 21.01 855 ALA C CA 1
ATOM 5601 C C . ALA C 1 55 ? 25.808 9.861 33.318 1.00 22.70 855 ALA C C 1
ATOM 5602 O O . ALA C 1 55 ? 26.035 10.452 34.378 1.00 23.04 855 ALA C O 1
ATOM 5604 N N . THR C 1 56 ? 26.339 10.224 32.155 1.00 22.95 856 THR C N 1
ATOM 5605 C CA . THR C 1 56 ? 27.185 11.401 32.037 1.00 23.41 856 THR C CA 1
ATOM 5606 C C . THR C 1 56 ? 26.435 12.331 31.090 1.00 23.15 856 THR C C 1
ATOM 5607 O O . THR C 1 56 ? 25.896 11.900 30.066 1.00 22.16 856 THR C O 1
ATOM 5611 N N . ILE C 1 57 ? 26.379 13.602 31.452 1.00 21.69 857 ILE C N 1
ATOM 5612 C CA . ILE C 1 57 ? 25.674 14.591 30.655 1.00 22.59 857 ILE C CA 1
ATOM 5613 C C . ILE C 1 57 ? 26.585 15.241 29.624 1.00 23.12 857 ILE C C 1
ATOM 5614 O O . ILE C 1 57 ? 27.701 15.657 29.944 1.00 25.47 857 ILE C O 1
ATOM 5619 N N . ALA C 1 58 ? 26.102 15.321 28.388 1.00 22.86 858 ALA C N 1
ATOM 5620 C CA . ALA C 1 58 ? 26.846 15.937 27.298 1.00 23.58 858 ALA C CA 1
ATOM 5621 C C . ALA C 1 58 ? 26.248 17.318 27.046 1.00 23.54 858 ALA C C 1
ATOM 5622 O O . ALA C 1 58 ? 25.027 17.488 27.078 1.00 23.05 858 ALA C O 1
ATOM 5624 N N . SER C 1 59 ? 27.111 18.296 26.796 1.00 22.95 859 SER C N 1
ATOM 5625 C CA . SER C 1 59 ? 26.687 19.673 26.569 1.00 24.94 859 SER C CA 1
ATOM 5626 C C . SER C 1 59 ? 25.912 19.913 25.285 1.00 23.49 859 SER C C 1
ATOM 5627 O O . SER C 1 59 ? 24.998 20.732 25.260 1.00 24.47 859 SER C O 1
ATOM 5630 N N . THR C 1 60 ? 26.280 19.210 24.219 1.00 23.04 860 THR C N 1
ATOM 5631 C CA . THR C 1 60 ? 25.597 19.366 22.941 1.00 22.64 860 THR C CA 1
ATOM 5632 C C . THR C 1 60 ? 25.168 18.011 22.389 1.00 22.60 860 THR C C 1
ATOM 5633 O O . THR C 1 60 ? 25.654 16.964 22.824 1.00 21.90 860 THR C O 1
ATOM 5637 N N . ALA C 1 61 ? 24.254 18.044 21.428 1.00 22.65 861 ALA C N 1
ATOM 5638 C CA . ALA C 1 61 ? 23.760 16.831 20.790 1.00 22.42 861 ALA C CA 1
ATOM 5639 C C . ALA C 1 61 ? 24.930 16.113 20.123 1.00 22.63 861 ALA C C 1
ATOM 5640 O O . ALA C 1 61 ? 25.068 14.888 20.219 1.00 22.17 861 ALA C O 1
ATOM 5642 N N . ALA C 1 62 ? 25.769 16.894 19.448 1.00 21.51 862 ALA C N 1
ATOM 5643 C CA . ALA C 1 62 ? 26.936 16.367 18.757 1.00 22.39 862 ALA C CA 1
ATOM 5644 C C . ALA C 1 62 ? 27.850 15.591 19.699 1.00 21.88 862 ALA C C 1
ATOM 5645 O O . ALA C 1 62 ? 28.249 14.471 19.394 1.00 20.14 862 ALA C O 1
ATOM 5647 N N . GLN C 1 63 ? 28.186 16.184 20.844 1.00 23.03 863 GLN C N 1
ATOM 5648 C CA . GLN C 1 63 ? 29.062 15.518 21.802 1.00 23.41 863 GLN C CA 1
ATOM 5649 C C . GLN C 1 63 ? 28.417 14.277 22.407 1.00 22.41 863 GLN C C 1
ATOM 5650 O O . GLN C 1 63 ? 29.104 13.312 22.734 1.00 21.90 863 GLN C O 1
ATOM 5656 N N . ALA C 1 64 ? 27.096 14.298 22.553 1.00 20.21 864 ALA C N 1
ATOM 5657 C CA . ALA C 1 64 ? 26.388 13.153 23.119 1.00 20.74 864 ALA C CA 1
ATOM 5658 C C . ALA C 1 64 ? 26.428 11.947 22.181 1.00 19.77 864 ALA C C 1
ATOM 5659 O O . ALA C 1 64 ? 26.718 10.831 22.602 1.00 18.94 864 ALA C O 1
ATOM 5661 N N . LEU C 1 65 ? 26.141 12.182 20.908 1.00 21.79 865 LEU C N 1
ATOM 5662 C CA . LEU C 1 65 ? 26.115 11.113 19.912 1.00 23.93 865 LEU C CA 1
ATOM 5663 C C . LEU C 1 65 ? 27.493 10.748 19.367 1.00 26.28 865 LEU C C 1
ATOM 5664 O O . LEU C 1 65 ? 27.677 9.677 18.789 1.00 23.76 865 LEU C O 1
ATOM 5669 N N . SER C 1 66 ? 28.447 11.654 19.562 1.00 28.71 866 SER C N 1
ATOM 5670 C CA . SER C 1 66 ? 29.823 11.503 19.095 1.00 32.96 866 SER C CA 1
ATOM 5671 C C . SER C 1 66 ? 30.326 10.095 18.764 1.00 33.22 866 SER C C 1
ATOM 5672 O O . SER C 1 66 ? 30.382 9.704 17.595 1.00 34.64 866 SER C O 1
ATOM 5675 N N . GLN C 1 67 ? 30.703 9.336 19.787 1.00 32.42 867 GLN C N 1
ATOM 5676 C CA . GLN C 1 67 ? 31.236 7.994 19.566 1.00 31.62 867 GLN C CA 1
ATOM 5677 C C . GLN C 1 67 ? 30.296 6.890 20.056 1.00 28.81 867 GLN C C 1
ATOM 5678 O O . GLN C 1 67 ? 30.730 5.780 20.360 1.00 27.15 867 GLN C O 1
ATOM 5684 N N . ALA C 1 68 ? 29.004 7.188 20.115 1.00 25.13 868 ALA C N 1
ATOM 5685 C CA . ALA C 1 68 ? 28.034 6.210 20.589 1.00 23.72 868 ALA C CA 1
ATOM 5686 C C . ALA C 1 68 ? 27.882 5.019 19.644 1.00 21.63 868 ALA C C 1
ATOM 5687 O O . ALA C 1 68 ? 27.853 5.176 18.424 1.00 20.88 868 ALA C O 1
ATOM 5689 N N . ASP C 1 69 ? 27.785 3.828 20.228 1.00 21.25 869 ASP C N 1
ATOM 5690 C CA . ASP C 1 69 ? 27.626 2.588 19.469 1.00 20.41 869 ASP C CA 1
ATOM 5691 C C . ASP C 1 69 ? 26.142 2.297 19.315 1.00 19.71 869 ASP C C 1
ATOM 5692 O O . ASP C 1 69 ? 25.717 1.614 18.382 1.00 19.68 869 ASP C O 1
ATOM 5697 N N . VAL C 1 70 ? 25.369 2.810 20.262 1.00 19.17 870 VAL C N 1
ATOM 5698 C CA . VAL C 1 70 ? 23.925 2.639 20.274 1.00 17.58 870 VAL C CA 1
ATOM 5699 C C . VAL C 1 70 ? 23.283 3.988 20.556 1.00 17.52 870 VAL C C 1
ATOM 5700 O O . VAL C 1 70 ? 23.731 4.731 21.426 1.00 16.70 870 VAL C O 1
ATOM 5704 N N . VAL C 1 71 ? 22.242 4.306 19.800 1.00 17.01 871 VAL C N 1
ATOM 5705 C CA . VAL C 1 71 ? 21.521 5.553 19.983 1.00 16.15 871 VAL C CA 1
ATOM 5706 C C . VAL C 1 71 ? 20.042 5.241 20.170 1.00 14.59 871 VAL C C 1
ATOM 5707 O O . VAL C 1 71 ? 19.463 4.460 19.414 1.00 15.47 871 VAL C O 1
ATOM 5711 N N . TRP C 1 72 ? 19.450 5.838 21.198 1.00 14.36 872 TRP C N 1
ATOM 5712 C CA . TRP C 1 72 ? 18.033 5.675 21.495 1.00 13.36 872 TRP C CA 1
ATOM 5713 C C . TRP C 1 72 ? 17.373 7.042 21.342 1.00 14.09 872 TRP C C 1
ATOM 5714 O O . TRP C 1 72 ? 17.876 8.030 21.857 1.00 12.62 872 TRP C O 1
ATOM 5725 N N . LYS C 1 73 ? 16.252 7.092 20.632 1.00 13.36 873 LYS C N 1
ATOM 5726 C CA . LYS C 1 73 ? 15.509 8.333 20.440 1.00 13.67 873 LYS C CA 1
ATOM 5727 C C . LYS C 1 73 ? 14.039 7.998 20.479 1.00 14.26 873 LYS C C 1
ATOM 5728 O O . LYS C 1 73 ? 13.657 6.827 20.434 1.00 13.21 873 LYS C O 1
ATOM 5734 N N . VAL C 1 74 ? 13.215 9.034 20.551 1.00 13.50 874 VAL C N 1
ATOM 5735 C CA . VAL C 1 74 ? 11.777 8.852 20.552 1.00 14.29 874 VAL C CA 1
ATOM 5736 C C . VAL C 1 74 ? 11.326 8.895 19.096 1.00 14.87 874 VAL C C 1
ATOM 5737 O O . VAL C 1 74 ? 10.799 7.911 18.586 1.00 16.37 874 VAL C O 1
ATOM 5741 N N . GLN C 1 75 ? 11.541 10.028 18.426 1.00 14.27 875 GLN C N 1
ATOM 5742 C CA . GLN C 1 75 ? 11.164 10.160 17.017 1.00 16.16 875 GLN C CA 1
ATOM 5743 C C . GLN C 1 75 ? 12.372 10.032 16.087 1.00 16.71 875 GLN C C 1
ATOM 5744 O O . GLN C 1 75 ? 13.520 10.207 16.505 1.00 16.19 875 GLN C O 1
ATOM 5750 N N . ARG C 1 76 ? 12.106 9.720 14.821 1.00 17.71 876 ARG C N 1
ATOM 5751 C CA . ARG C 1 76 ? 13.167 9.544 13.834 1.00 18.35 876 ARG C CA 1
ATOM 5752 C C . ARG C 1 76 ? 14.071 10.766 13.767 1.00 17.62 876 ARG C C 1
ATOM 5753 O O . ARG C 1 76 ? 13.616 11.901 13.895 1.00 17.18 876 ARG C O 1
ATOM 5761 N N . PRO C 1 77 ? 15.375 10.546 13.569 1.00 17.97 877 PRO C N 1
ATOM 5762 C CA . PRO C 1 77 ? 16.303 11.673 13.491 1.00 17.56 877 PRO C CA 1
ATOM 5763 C C . PRO C 1 77 ? 15.991 12.532 12.273 1.00 18.66 877 PRO C C 1
ATOM 5764 O O . PRO C 1 77 ? 15.471 12.036 11.271 1.00 15.86 877 PRO C O 1
ATOM 5768 N N . MET C 1 78 ? 16.301 13.818 12.366 1.00 19.01 878 MET C N 1
ATOM 5769 C CA . MET C 1 78 ? 16.055 14.724 11.256 1.00 21.98 878 MET C CA 1
ATOM 5770 C C . MET C 1 78 ? 17.223 14.679 10.282 1.00 22.59 878 MET C C 1
ATOM 5771 O O . MET C 1 78 ? 18.364 14.426 10.670 1.00 21.38 878 MET C O 1
ATOM 5776 N N . THR C 1 79 ? 16.923 14.910 9.011 1.00 24.69 879 THR C N 1
ATOM 5777 C CA . THR C 1 79 ? 17.937 14.902 7.965 1.00 28.18 879 THR C CA 1
ATOM 5778 C C . THR C 1 79 ? 18.356 16.333 7.637 1.00 29.04 879 THR C C 1
ATOM 5779 O O . THR C 1 79 ? 17.669 17.288 8.001 1.00 27.85 879 THR C O 1
ATOM 5783 N N . ALA C 1 80 ? 19.486 16.477 6.953 1.00 30.45 880 ALA C N 1
ATOM 5784 C CA . ALA C 1 80 ? 19.988 17.795 6.577 1.00 33.28 880 ALA C CA 1
ATOM 5785 C C . ALA C 1 80 ? 18.909 18.626 5.881 1.00 33.34 880 ALA C C 1
ATOM 5786 O O . ALA C 1 80 ? 18.847 19.843 6.049 1.00 34.37 880 ALA C O 1
ATOM 5788 N N . GLU C 1 81 ? 18.055 17.962 5.108 1.00 34.24 881 GLU C N 1
ATOM 5789 C CA . GLU C 1 81 ? 16.982 18.637 4.383 1.00 35.81 881 GLU C CA 1
ATOM 5790 C C . GLU C 1 81 ? 15.918 19.211 5.312 1.00 35.50 881 GLU C C 1
ATOM 5791 O O . GLU C 1 81 ? 15.120 20.053 4.902 1.00 36.49 881 GLU C O 1
ATOM 5797 N N . GLU C 1 82 ? 15.906 18.759 6.561 1.00 34.71 882 GLU C N 1
ATOM 5798 C CA . GLU C 1 82 ? 14.911 19.227 7.518 1.00 34.20 882 GLU C CA 1
ATOM 5799 C C . GLU C 1 82 ? 15.472 20.240 8.508 1.00 34.11 882 GLU C C 1
ATOM 5800 O O . GLU C 1 82 ? 14.799 20.613 9.468 1.00 34.92 882 GLU C O 1
ATOM 5806 N N . GLY C 1 83 ? 16.699 20.685 8.271 1.00 34.27 883 GLY C N 1
ATOM 5807 C CA . GLY C 1 83 ? 17.321 21.643 9.166 1.00 35.44 883 GLY C CA 1
ATOM 5808 C C . GLY C 1 83 ? 18.631 21.085 9.686 1.00 35.54 883 GLY C C 1
ATOM 5809 O O . GLY C 1 83 ? 19.639 21.088 8.977 1.00 36.65 883 GLY C O 1
ATOM 5810 N N . THR C 1 84 ? 18.622 20.604 10.923 1.00 34.27 884 THR C N 1
ATOM 5811 C CA . THR C 1 84 ? 19.820 20.030 11.515 1.00 33.01 884 THR C CA 1
ATOM 5812 C C . THR C 1 84 ? 19.925 18.571 11.095 1.00 30.95 884 THR C C 1
ATOM 5813 O O . THR C 1 84 ? 18.965 17.809 11.217 1.00 28.90 884 THR C O 1
ATOM 5817 N N . ASP C 1 85 ? 21.091 18.193 10.582 1.00 28.34 885 ASP C N 1
ATOM 5818 C CA . ASP C 1 85 ? 21.315 16.826 10.142 1.00 27.09 885 ASP C CA 1
ATOM 5819 C C . ASP C 1 85 ? 21.682 15.974 11.346 1.00 24.05 885 ASP C C 1
ATOM 5820 O O . ASP C 1 85 ? 22.856 15.840 11.681 1.00 22.98 885 ASP C O 1
ATOM 5825 N N . GLU C 1 86 ? 20.676 15.404 11.999 1.00 21.66 886 GLU C N 1
ATOM 5826 C CA . GLU C 1 86 ? 20.922 14.567 13.168 1.00 19.47 886 GLU C CA 1
ATOM 5827 C C . GLU C 1 86 ? 21.562 13.242 12.778 1.00 17.97 886 GLU C C 1
ATOM 5828 O O . GLU C 1 86 ? 22.312 12.658 13.552 1.00 18.64 886 GLU C O 1
ATOM 5834 N N . VAL C 1 87 ? 21.261 12.770 11.575 1.00 18.75 887 VAL C N 1
ATOM 5835 C CA . VAL C 1 87 ? 21.818 11.512 11.089 1.00 18.40 887 VAL C CA 1
ATOM 5836 C C . VAL C 1 87 ? 23.339 11.586 11.036 1.00 19.55 887 VAL C C 1
ATOM 5837 O O . VAL C 1 87 ? 24.030 10.633 11.406 1.00 17.57 887 VAL C O 1
ATOM 5841 N N . ALA C 1 88 ? 23.851 12.729 10.586 1.00 20.95 888 ALA C N 1
ATOM 5842 C CA . ALA C 1 88 ? 25.289 12.948 10.480 1.00 22.81 888 ALA C CA 1
ATOM 5843 C C . ALA C 1 88 ? 25.983 12.857 11.839 1.00 24.16 888 ALA C C 1
ATOM 5844 O O . ALA C 1 88 ? 27.180 12.578 11.911 1.00 24.37 888 ALA C O 1
ATOM 5846 N N . LEU C 1 89 ? 25.222 13.088 12.908 1.00 25.21 889 LEU C N 1
ATOM 5847 C CA . LEU C 1 89 ? 25.747 13.041 14.270 1.00 24.37 889 LEU C CA 1
ATOM 5848 C C . LEU C 1 89 ? 25.938 11.621 14.791 1.00 24.15 889 LEU C C 1
ATOM 5849 O O . LEU C 1 89 ? 26.705 11.395 15.726 1.00 23.55 889 LEU C O 1
ATOM 5854 N N . ILE C 1 90 ? 25.235 10.667 14.190 1.00 23.25 890 ILE C N 1
ATOM 5855 C CA . ILE C 1 90 ? 25.347 9.270 14.597 1.00 22.57 890 ILE C CA 1
ATOM 5856 C C . ILE C 1 90 ? 26.579 8.656 13.936 1.00 23.30 890 ILE C C 1
ATOM 5857 O O . ILE C 1 90 ? 26.810 8.854 12.742 1.00 23.93 890 ILE C O 1
ATOM 5862 N N . LYS C 1 91 ? 27.370 7.917 14.710 1.00 23.50 891 LYS C N 1
ATOM 5863 C CA . LYS C 1 91 ? 28.569 7.281 14.169 1.00 25.00 891 LYS C CA 1
ATOM 5864 C C . LYS C 1 91 ? 28.219 6.326 13.028 1.00 26.02 891 LYS C C 1
ATOM 5865 O O . LYS C 1 91 ? 27.134 5.751 13.000 1.00 22.09 891 LYS C O 1
ATOM 5871 N N . GLU C 1 92 ? 29.156 6.165 12.098 1.00 28.31 892 GLU C N 1
ATOM 5872 C CA . GLU C 1 92 ? 28.996 5.299 10.930 1.00 31.66 892 GLU C CA 1
ATOM 5873 C C . GLU C 1 92 ? 28.238 3.993 11.143 1.00 31.77 892 GLU C C 1
ATOM 5874 O O . GLU C 1 92 ? 27.063 3.893 10.794 1.00 36.02 892 GLU C O 1
ATOM 5880 N N . GLY C 1 93 ? 28.892 2.990 11.715 1.00 29.68 893 GLY C N 1
ATOM 5881 C CA . GLY C 1 93 ? 28.221 1.711 11.899 1.00 26.16 893 GLY C CA 1
ATOM 5882 C C . GLY C 1 93 ? 27.453 1.483 13.188 1.00 24.20 893 GLY C C 1
ATOM 5883 O O . GLY C 1 93 ? 27.322 0.344 13.631 1.00 22.79 893 GLY C O 1
ATOM 5884 N N . ALA C 1 94 ? 26.926 2.549 13.782 1.00 21.84 894 ALA C N 1
ATOM 5885 C CA . ALA C 1 94 ? 26.186 2.433 15.034 1.00 20.80 894 ALA C CA 1
ATOM 5886 C C . ALA C 1 94 ? 24.772 1.885 14.877 1.00 19.51 894 ALA C C 1
ATOM 5887 O O . ALA C 1 94 ? 24.261 1.754 13.767 1.00 21.62 894 ALA C O 1
ATOM 5889 N N . VAL C 1 95 ? 24.155 1.569 16.012 1.00 17.85 895 VAL C N 1
ATOM 5890 C CA . VAL C 1 95 ? 22.798 1.038 16.064 1.00 18.18 895 VAL C CA 1
ATOM 5891 C C . VAL C 1 95 ? 21.801 2.093 16.555 1.00 17.52 895 VAL C C 1
ATOM 5892 O O . VAL C 1 95 ? 22.039 2.739 17.577 1.00 17.14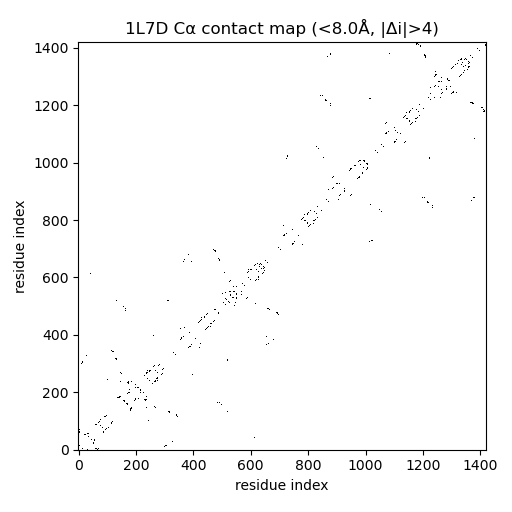 895 VAL C O 1
ATOM 5896 N N . LEU C 1 96 ? 20.692 2.262 15.831 1.00 16.42 896 LEU C N 1
ATOM 5897 C CA . LEU C 1 96 ? 19.655 3.226 16.215 1.00 14.24 896 LEU C CA 1
ATOM 5898 C C . LEU C 1 96 ? 18.334 2.525 16.529 1.00 14.71 896 LEU C C 1
ATOM 5899 O O . LEU C 1 96 ? 17.888 1.656 15.780 1.00 13.43 896 LEU C O 1
ATOM 5904 N N . MET C 1 97 ? 17.725 2.905 17.648 1.00 13.84 897 MET C N 1
ATOM 5905 C CA . MET C 1 97 ? 16.444 2.346 18.069 1.00 14.60 897 MET C CA 1
ATOM 5906 C C . MET C 1 97 ? 15.536 3.522 18.398 1.00 15.27 897 MET C C 1
ATOM 5907 O O . MET C 1 97 ? 15.878 4.362 19.231 1.00 16.73 897 MET C O 1
ATOM 5912 N N . CYS C 1 98 ? 14.386 3.583 17.735 1.00 15.10 898 CYS C N 1
ATOM 5913 C CA . CYS C 1 98 ? 13.439 4.675 17.942 1.00 14.78 898 CYS C CA 1
ATOM 5914 C C . CYS C 1 98 ? 12.179 4.409 17.124 1.00 14.31 898 CYS C C 1
ATOM 5915 O O . CYS C 1 98 ? 12.096 3.413 16.411 1.00 14.09 898 CYS C O 1
ATOM 5918 N N . HIS C 1 99 ? 11.197 5.297 17.250 1.00 15.46 899 HIS C N 1
ATOM 5919 C CA . HIS C 1 99 ? 9.974 5.192 16.464 1.00 16.13 899 HIS C CA 1
ATOM 5920 C C . HIS C 1 99 ? 10.446 5.807 15.149 1.00 17.34 899 HIS C C 1
ATOM 5921 O O . HIS C 1 99 ? 10.547 7.030 15.020 1.00 14.15 899 HIS C O 1
ATOM 5928 N N . LEU C 1 100 ? 10.747 4.953 14.179 1.00 19.11 900 LEU C N 1
ATOM 5929 C CA . LEU C 1 100 ? 11.289 5.406 12.905 1.00 23.14 900 LEU C CA 1
ATOM 5930 C C . LEU C 1 100 ? 10.311 5.893 11.838 1.00 25.94 900 LEU C C 1
ATOM 5931 O O . LEU C 1 100 ? 10.740 6.446 10.827 1.00 25.74 900 LEU C O 1
ATOM 5936 N N . GLY C 1 101 ? 9.012 5.704 12.057 1.00 27.81 901 GLY C N 1
ATOM 5937 C CA . GLY C 1 101 ? 8.046 6.124 11.057 1.00 31.33 901 GLY C CA 1
ATOM 5938 C C . GLY C 1 101 ? 8.501 5.557 9.725 1.00 34.26 901 GLY C C 1
ATOM 5939 O O . GLY C 1 101 ? 8.482 6.237 8.700 1.00 34.46 901 GLY C O 1
ATOM 5940 N N . ALA C 1 102 ? 8.928 4.298 9.758 1.00 37.85 902 ALA C N 1
ATOM 5941 C CA . ALA C 1 102 ? 9.429 3.602 8.577 1.00 41.25 902 ALA C CA 1
ATOM 5942 C C . ALA C 1 102 ? 8.433 3.462 7.424 1.00 43.46 902 ALA C C 1
ATOM 5943 O O . ALA C 1 102 ? 8.774 3.748 6.275 1.00 43.95 902 ALA C O 1
ATOM 5945 N N . LEU C 1 103 ? 7.212 3.025 7.725 1.00 46.59 903 LEU C N 1
ATOM 5946 C CA . LEU C 1 103 ? 6.195 2.839 6.689 1.00 49.42 903 LEU C CA 1
ATOM 5947 C C . LEU C 1 103 ? 5.405 4.099 6.329 1.00 50.73 903 LEU C C 1
ATOM 5948 O O . LEU C 1 103 ? 4.248 4.019 5.909 1.00 50.93 903 LEU C O 1
ATOM 5953 N N . THR C 1 104 ? 6.041 5.256 6.491 1.00 51.25 904 THR C N 1
ATOM 5954 C CA . THR C 1 104 ? 5.432 6.543 6.163 1.00 51.91 904 THR C CA 1
ATOM 5955 C C . THR C 1 104 ? 6.542 7.531 5.815 1.00 52.19 904 THR C C 1
ATOM 5956 O O . THR C 1 104 ? 6.280 8.691 5.497 1.00 51.68 904 THR C O 1
ATOM 5960 N N . ASN C 1 105 ? 7.784 7.056 5.876 1.00 52.71 905 ASN C N 1
ATOM 5961 C CA . ASN C 1 105 ? 8.941 7.892 5.583 1.00 53.16 905 ASN C CA 1
ATOM 5962 C C . ASN C 1 105 ? 10.089 7.082 4.974 1.00 52.72 905 ASN C C 1
ATOM 5963 O O . ASN C 1 105 ? 10.256 5.897 5.273 1.00 52.71 905 ASN C O 1
ATOM 5968 N N . ARG C 1 106 ? 10.873 7.732 4.117 1.00 52.11 906 ARG C N 1
ATOM 5969 C CA . ARG C 1 106 ? 12.009 7.097 3.452 1.00 50.56 906 ARG C CA 1
ATOM 5970 C C . ARG C 1 106 ? 13.275 7.953 3.506 1.00 48.76 906 ARG C C 1
ATOM 5971 O O . ARG C 1 106 ? 14.374 7.431 3.700 1.00 49.95 906 ARG C O 1
ATOM 5979 N N . PRO C 1 107 ? 13.140 9.279 3.315 1.00 46.10 907 PRO C N 1
ATOM 5980 C CA . PRO C 1 107 ? 14.300 10.175 3.350 1.00 43.63 907 PRO C CA 1
ATOM 5981 C C . PRO C 1 107 ? 15.229 9.939 4.540 1.00 41.13 907 PRO C C 1
ATOM 5982 O O . PRO C 1 107 ? 16.447 10.078 4.420 1.00 40.42 907 PRO C O 1
ATOM 5986 N N . VAL C 1 108 ? 14.655 9.585 5.687 1.00 38.38 908 VAL C N 1
ATOM 5987 C CA . VAL C 1 108 ? 15.458 9.323 6.878 1.00 35.20 908 VAL C CA 1
ATOM 5988 C C . VAL C 1 108 ? 16.146 7.965 6.736 1.00 34.40 908 VAL C C 1
ATOM 5989 O O . VAL C 1 108 ? 17.325 7.819 7.055 1.00 31.67 908 VAL C O 1
ATOM 5993 N N . VAL C 1 109 ? 15.403 6.976 6.248 1.00 33.88 909 VAL C N 1
ATOM 5994 C CA . VAL C 1 109 ? 15.946 5.638 6.061 1.00 33.37 909 VAL C CA 1
ATOM 5995 C C . VAL C 1 109 ? 17.086 5.711 5.053 1.00 31.96 909 VAL C C 1
ATOM 5996 O O . VAL C 1 109 ? 18.101 5.037 5.202 1.00 30.62 909 VAL C O 1
ATOM 6000 N N . GLU C 1 110 ? 16.913 6.542 4.032 1.00 31.65 910 GLU C N 1
ATOM 6001 C CA . GLU C 1 110 ? 17.937 6.715 3.009 1.00 31.82 910 GLU C CA 1
ATOM 6002 C C . GLU C 1 110 ? 19.204 7.316 3.621 1.00 30.10 910 GLU C C 1
ATOM 6003 O O . GLU C 1 110 ? 20.316 6.862 3.339 1.00 29.34 910 GLU C O 1
ATOM 6009 N N . ALA C 1 111 ? 19.029 8.338 4.456 1.00 25.37 911 ALA C N 1
ATOM 6010 C CA . ALA C 1 111 ? 20.155 9.001 5.104 1.00 23.93 911 ALA C CA 1
ATOM 6011 C C . ALA C 1 111 ? 20.894 8.051 6.041 1.00 23.08 911 ALA C C 1
ATOM 6012 O O . ALA C 1 111 ? 22.121 8.081 6.127 1.00 23.64 911 ALA C O 1
ATOM 6014 N N . LEU C 1 112 ? 20.144 7.211 6.747 1.00 21.98 912 LEU C N 1
ATOM 6015 C CA . LEU C 1 112 ? 20.741 6.257 7.674 1.00 21.80 912 LEU C CA 1
ATOM 6016 C C . LEU C 1 112 ? 21.545 5.210 6.912 1.00 22.61 912 LEU C C 1
ATOM 6017 O O . LEU C 1 112 ? 22.638 4.815 7.327 1.00 21.38 912 LEU C O 1
ATOM 6022 N N . THR C 1 113 ? 20.992 4.767 5.789 1.00 24.06 913 THR C N 1
ATOM 6023 C CA . THR C 1 113 ? 21.643 3.769 4.958 1.00 25.45 913 THR C CA 1
ATOM 6024 C C . THR C 1 113 ? 22.989 4.273 4.430 1.00 24.88 913 THR C C 1
ATOM 6025 O O . THR C 1 113 ? 23.957 3.524 4.402 1.00 24.55 913 THR C O 1
ATOM 6029 N N . LYS C 1 114 ? 23.067 5.538 4.024 1.00 26.83 914 LYS C N 1
ATOM 6030 C CA . LYS C 1 114 ? 24.337 6.058 3.522 1.00 27.63 914 LYS C CA 1
ATOM 6031 C C . LYS C 1 114 ? 25.432 6.084 4.585 1.00 26.39 914 LYS C C 1
ATOM 6032 O O . LYS C 1 114 ? 26.614 6.113 4.254 1.00 27.75 914 LYS C O 1
ATOM 6038 N N . ARG C 1 115 ? 25.044 6.080 5.859 1.00 25.00 915 ARG C N 1
ATOM 6039 C CA . ARG C 1 115 ? 26.022 6.068 6.949 1.00 23.89 915 ARG C CA 1
ATOM 6040 C C . ARG C 1 115 ? 26.147 4.660 7.540 1.00 23.20 915 ARG C C 1
ATOM 6041 O O . ARG C 1 115 ? 26.753 4.472 8.593 1.00 22.65 915 ARG C O 1
ATOM 6049 N N . LYS C 1 116 ? 25.570 3.678 6.848 1.00 21.53 916 LYS C N 1
ATOM 6050 C CA . LYS C 1 116 ? 25.610 2.275 7.269 1.00 22.97 916 LYS C CA 1
ATOM 6051 C C . LYS C 1 116 ? 25.150 2.051 8.709 1.00 22.08 916 LYS C C 1
ATOM 6052 O O . LYS C 1 116 ? 25.691 1.209 9.424 1.00 21.93 916 LYS C O 1
ATOM 6058 N N . ILE C 1 117 ? 24.139 2.804 9.124 1.00 21.88 917 ILE C N 1
ATOM 6059 C CA . ILE C 1 117 ? 23.609 2.689 10.470 1.00 19.70 917 ILE C CA 1
ATOM 6060 C C . ILE C 1 117 ? 22.539 1.601 10.513 1.00 19.46 917 ILE C C 1
ATOM 6061 O O . ILE C 1 117 ? 21.694 1.518 9.627 1.00 19.94 917 ILE C O 1
ATOM 6066 N N . THR C 1 118 ? 22.594 0.752 11.533 1.00 18.78 918 THR C N 1
ATOM 6067 C CA . THR C 1 118 ? 21.597 -0.302 11.686 1.00 19.45 918 THR C CA 1
ATOM 6068 C C . THR C 1 118 ? 20.441 0.313 12.478 1.00 19.16 918 THR C C 1
ATOM 6069 O O . THR C 1 118 ? 20.603 0.685 13.643 1.00 18.48 918 THR C O 1
ATOM 6073 N N . ALA C 1 119 ? 19.283 0.429 11.836 1.00 17.22 919 ALA C N 1
ATOM 6074 C CA . ALA C 1 119 ? 18.122 1.031 12.480 1.00 16.01 919 ALA C CA 1
ATOM 6075 C C . ALA C 1 119 ? 16.998 0.047 12.773 1.00 16.79 919 ALA C C 1
ATOM 6076 O O . ALA C 1 119 ? 16.610 -0.751 11.919 1.00 16.48 919 ALA C O 1
ATOM 6078 N N . TYR C 1 120 ? 16.480 0.114 13.994 1.00 16.06 920 TYR C N 1
ATOM 6079 C CA . TYR C 1 120 ? 15.386 -0.744 14.422 1.00 15.83 920 TYR C CA 1
ATOM 6080 C C . TYR C 1 120 ? 14.143 0.117 14.628 1.00 17.69 920 TYR C C 1
ATOM 6081 O O . TYR C 1 120 ? 14.123 0.984 15.509 1.00 17.09 920 TYR C O 1
ATOM 6090 N N . ALA C 1 121 ? 13.119 -0.110 13.808 1.00 14.80 921 ALA C N 1
ATOM 6091 C CA . ALA C 1 121 ? 11.869 0.647 13.908 1.00 16.54 921 ALA C CA 1
ATOM 6092 C C . ALA C 1 121 ? 10.996 0.013 14.988 1.00 15.93 921 ALA C C 1
ATOM 6093 O O . ALA C 1 121 ? 10.285 -0.961 14.732 1.00 15.76 921 ALA C O 1
ATOM 6095 N N . MET C 1 122 ? 11.049 0.583 16.190 1.00 13.92 922 MET C N 1
ATOM 6096 C CA . MET C 1 122 ? 10.305 0.066 17.334 1.00 14.55 922 MET C CA 1
ATOM 6097 C C . MET C 1 122 ? 8.811 -0.061 17.097 1.00 14.68 922 MET C C 1
ATOM 6098 O O . MET C 1 122 ? 8.163 -0.890 17.725 1.00 15.02 922 MET C O 1
ATOM 6103 N N . GLU C 1 123 ? 8.264 0.753 16.197 1.00 15.12 923 GLU C N 1
ATOM 6104 C CA . GLU C 1 123 ? 6.833 0.690 15.922 1.00 16.22 923 GLU C CA 1
ATOM 6105 C C . GLU C 1 123 ? 6.443 -0.559 15.128 1.00 15.11 923 GLU C C 1
ATOM 6106 O O . GLU C 1 123 ? 5.261 -0.875 15.003 1.00 13.73 923 GLU C O 1
ATOM 6112 N N . LEU C 1 124 ? 7.435 -1.277 14.609 1.00 15.90 924 LEU C N 1
ATOM 6113 C CA . LEU C 1 124 ? 7.164 -2.485 13.834 1.00 16.81 924 LEU C CA 1
ATOM 6114 C C . LEU C 1 124 ? 7.243 -3.746 14.682 1.00 16.97 924 LEU C C 1
ATOM 6115 O O . LEU C 1 124 ? 7.154 -4.858 14.162 1.00 17.95 924 LEU C O 1
ATOM 6120 N N . MET C 1 125 ? 7.399 -3.569 15.989 1.00 17.43 925 MET C N 1
ATOM 6121 C CA . MET C 1 125 ? 7.486 -4.694 16.919 1.00 18.10 925 MET C CA 1
ATOM 6122 C C . MET C 1 125 ? 6.384 -5.713 16.632 1.00 20.11 925 MET C C 1
ATOM 6123 O O . MET C 1 125 ? 5.195 -5.379 16.667 1.00 18.96 925 MET C O 1
ATOM 6128 N N . PRO C 1 126 ? 6.766 -6.972 16.350 1.00 21.10 926 PRO C N 1
ATOM 6129 C CA . PRO C 1 126 ? 5.794 -8.032 16.057 1.00 23.83 926 PRO C CA 1
ATOM 6130 C C . PRO C 1 126 ? 4.754 -8.173 17.167 1.00 25.35 926 PRO C C 1
ATOM 6131 O O . PRO C 1 126 ? 5.088 -8.146 18.350 1.00 23.74 926 PRO C O 1
ATOM 6135 N N . ARG C 1 127 ? 3.495 -8.335 16.777 1.00 28.57 927 ARG C N 1
ATOM 6136 C CA . ARG C 1 127 ? 2.410 -8.476 17.741 1.00 30.34 927 ARG C CA 1
ATOM 6137 C C . ARG C 1 127 ? 2.410 -9.842 18.432 1.00 30.29 927 ARG C C 1
ATOM 6138 O O . ARG C 1 127 ? 1.404 -10.554 18.418 1.00 29.91 927 ARG C O 1
ATOM 6146 N N . ILE C 1 128 ? 3.538 -10.213 19.029 1.00 29.48 928 ILE C N 1
ATOM 6147 C CA . ILE C 1 128 ? 3.627 -11.488 19.726 1.00 29.92 928 ILE C CA 1
ATOM 6148 C C . ILE C 1 128 ? 3.635 -11.257 21.228 1.00 30.22 928 ILE C C 1
ATOM 6149 O O . ILE C 1 128 ? 4.254 -10.313 21.723 1.00 30.58 928 ILE C O 1
ATOM 6154 N N . SER C 1 129 ? 2.937 -12.130 21.942 1.00 29.49 929 SER C N 1
ATOM 6155 C CA . SER C 1 129 ? 2.809 -12.052 23.393 1.00 30.04 929 SER C CA 1
ATOM 6156 C C . SER C 1 129 ? 4.075 -11.701 24.176 1.00 28.23 929 SER C C 1
ATOM 6157 O O . SER C 1 129 ? 4.031 -10.870 25.083 1.00 28.64 929 SER C O 1
ATOM 6160 N N . ARG C 1 130 ? 5.197 -12.327 23.840 1.00 26.32 930 ARG C N 1
ATOM 6161 C CA . ARG C 1 130 ? 6.430 -12.056 24.569 1.00 26.41 930 ARG C CA 1
ATOM 6162 C C . ARG C 1 130 ? 7.023 -10.674 24.299 1.00 24.69 930 ARG C C 1
ATOM 6163 O O . ARG C 1 130 ? 7.912 -10.228 25.022 1.00 24.90 930 ARG C O 1
ATOM 6171 N N . ALA C 1 131 ? 6.527 -9.995 23.269 1.00 23.28 931 ALA C N 1
ATOM 6172 C CA . ALA C 1 131 ? 7.028 -8.668 22.929 1.00 22.29 931 ALA C CA 1
ATOM 6173 C C . ALA C 1 131 ? 6.207 -7.531 23.549 1.00 22.59 931 ALA C C 1
ATOM 6174 O O . ALA C 1 131 ? 6.465 -6.358 23.278 1.00 21.84 931 ALA C O 1
ATOM 6176 N N . GLN C 1 132 ? 5.226 -7.872 24.381 1.00 21.87 932 GLN C N 1
ATOM 6177 C CA . GLN C 1 132 ? 4.388 -6.855 25.020 1.00 24.78 932 GLN C CA 1
ATOM 6178 C C . GLN C 1 132 ? 5.197 -5.794 25.767 1.00 22.97 932 GLN C C 1
ATOM 6179 O O . GLN C 1 132 ? 4.948 -4.595 25.626 1.00 23.61 932 GLN C O 1
ATOM 6185 N N . SER C 1 133 ? 6.165 -6.246 26.560 1.00 19.16 933 SER C N 1
ATOM 6186 C CA . SER C 1 133 ? 7.014 -5.358 27.347 1.00 16.72 933 SER C CA 1
ATOM 6187 C C . SER C 1 133 ? 7.911 -4.479 26.477 1.00 14.94 933 SER C C 1
ATOM 6188 O O . SER C 1 133 ? 8.534 -3.540 26.970 1.00 12.78 933 SER C O 1
ATOM 6191 N N . MET C 1 134 ? 7.967 -4.786 25.187 1.00 13.22 934 MET C N 1
ATOM 6192 C CA . MET C 1 134 ? 8.809 -4.050 24.243 1.00 13.77 934 MET C CA 1
ATOM 6193 C C . MET C 1 134 ? 8.024 -3.183 23.263 1.00 13.79 934 MET C C 1
ATOM 6194 O O . MET C 1 134 ? 8.622 -2.473 22.462 1.00 15.53 934 MET C O 1
ATOM 6199 N N . ASP C 1 135 ? 6.697 -3.248 23.317 1.00 13.67 935 ASP C N 1
ATOM 6200 C CA . ASP C 1 135 ? 5.850 -2.523 22.376 1.00 14.34 935 ASP C CA 1
ATOM 6201 C C . ASP C 1 135 ? 5.588 -1.049 22.692 1.00 12.64 935 ASP C C 1
ATOM 6202 O O . ASP C 1 135 ? 4.824 -0.742 23.602 1.00 11.93 935 ASP C O 1
ATOM 6207 N N . ILE C 1 136 ? 6.198 -0.139 21.930 1.00 13.21 936 ILE C N 1
ATOM 6208 C CA . ILE C 1 136 ? 5.985 1.285 22.182 1.00 13.58 936 ILE C CA 1
ATOM 6209 C C . ILE C 1 136 ? 4.595 1.740 21.744 1.00 14.47 936 ILE C C 1
ATOM 6210 O O . ILE C 1 136 ? 4.056 2.698 22.288 1.00 15.85 936 ILE C O 1
ATOM 6215 N N . LEU C 1 137 ? 4.009 1.067 20.759 1.00 16.12 937 LEU C N 1
ATOM 6216 C CA . LEU C 1 137 ? 2.672 1.451 20.314 1.00 17.65 937 LEU C CA 1
ATOM 6217 C C . LEU C 1 137 ? 1.678 1.287 21.454 1.00 16.91 937 LEU C C 1
ATOM 6218 O O . LEU C 1 137 ? 0.834 2.155 21.681 1.00 19.12 937 LEU C O 1
ATOM 6223 N N . SER C 1 138 ? 1.794 0.179 22.178 1.00 15.59 938 SER C N 1
ATOM 6224 C CA . SER C 1 138 ? 0.911 -0.112 23.306 1.00 16.13 938 SER C CA 1
ATOM 6225 C C . SER C 1 138 ? 1.140 0.802 24.523 1.00 14.37 938 SER C C 1
ATOM 6226 O O . SER C 1 138 ? 0.194 1.381 25.059 1.00 11.97 938 SER C O 1
ATOM 6229 N N . SER C 1 139 ? 2.387 0.933 24.964 1.00 13.37 939 SER C N 1
ATOM 6230 C CA . SER C 1 139 ? 2.673 1.774 26.122 1.00 12.32 939 SER C CA 1
ATOM 6231 C C . SER C 1 139 ? 2.268 3.226 25.877 1.00 12.98 939 SER C C 1
ATOM 6232 O O . SER C 1 139 ? 1.747 3.895 26.773 1.00 11.99 939 SER C O 1
ATOM 6235 N N . GLN C 1 140 ? 2.498 3.720 24.665 1.00 10.71 940 GLN C N 1
ATOM 6236 C CA . GLN C 1 140 ? 2.145 5.100 24.366 1.00 10.01 940 GLN C CA 1
ATOM 6237 C C . GLN C 1 140 ? 0.642 5.290 24.120 1.00 11.37 940 GLN C C 1
ATOM 6238 O O . GLN C 1 140 ? 0.056 6.245 24.624 1.00 12.69 940 GLN C O 1
ATOM 6244 N N . SER C 1 141 ? 0.010 4.382 23.372 1.00 11.96 941 SER C N 1
ATOM 6245 C CA . SER C 1 141 ? -1.420 4.519 23.095 1.00 13.36 941 SER C CA 1
ATOM 6246 C C . SER C 1 141 ? -2.258 4.378 24.372 1.00 13.17 941 SER C C 1
ATOM 6247 O O . SER C 1 141 ? -3.332 4.974 24.485 1.00 12.07 941 SER C O 1
ATOM 6250 N N . ASN C 1 142 ? -1.763 3.604 25.336 1.00 12.62 942 ASN C N 1
ATOM 6251 C CA . ASN C 1 142 ? -2.472 3.431 26.600 1.00 12.25 942 ASN C CA 1
ATOM 6252 C C . ASN C 1 142 ? -2.585 4.803 27.283 1.00 13.24 942 ASN C C 1
ATOM 6253 O O . ASN C 1 142 ? -3.657 5.190 27.754 1.00 11.99 942 ASN C O 1
ATOM 6258 N N . LEU C 1 143 ? -1.477 5.536 27.331 1.00 11.39 943 LEU C N 1
ATOM 6259 C CA . LEU C 1 143 ? -1.482 6.863 27.930 1.00 12.86 943 LEU C CA 1
ATOM 6260 C C . LEU C 1 143 ? -2.336 7.821 27.091 1.00 11.68 943 LEU C C 1
ATOM 6261 O O . LEU C 1 143 ? -2.980 8.718 27.632 1.00 10.52 943 LEU C O 1
ATOM 6266 N N . ALA C 1 144 ? -2.344 7.633 25.774 1.00 9.45 944 ALA C N 1
ATOM 6267 C CA . ALA C 1 144 ? -3.143 8.504 24.912 1.00 11.33 944 ALA C CA 1
ATOM 6268 C C . ALA C 1 144 ? -4.633 8.301 25.196 1.00 12.38 944 ALA C C 1
ATOM 6269 O O . ALA C 1 144 ? -5.418 9.250 25.145 1.00 12.11 944 ALA C O 1
ATOM 6271 N N . GLY C 1 145 ? -5.014 7.062 25.496 1.00 12.20 945 GLY C N 1
ATOM 6272 C CA . GLY C 1 145 ? -6.405 6.766 25.807 1.00 12.43 945 GLY C CA 1
ATOM 6273 C C . GLY C 1 145 ? -6.831 7.518 27.057 1.00 11.92 945 GLY C C 1
ATOM 6274 O O . GLY C 1 145 ? -7.920 8.101 27.121 1.00 10.61 945 GLY C O 1
ATOM 6275 N N . TYR C 1 146 ? -5.965 7.504 28.063 1.00 10.68 946 TYR C N 1
ATOM 6276 C CA . TYR C 1 146 ? -6.235 8.226 29.306 1.00 11.38 946 TYR C CA 1
ATOM 6277 C C . TYR C 1 146 ? -6.321 9.738 29.059 1.00 11.51 946 TYR C C 1
ATOM 6278 O O . TYR C 1 146 ? -7.253 10.404 29.519 1.00 11.68 946 TYR C O 1
ATOM 6287 N N . ARG C 1 147 ? -5.338 10.274 28.339 1.00 10.68 947 ARG C N 1
ATOM 6288 C CA . ARG C 1 147 ? -5.288 11.703 28.040 1.00 11.53 947 ARG C CA 1
ATOM 6289 C C . ARG C 1 147 ? -6.514 12.175 27.251 1.00 11.32 947 ARG C C 1
ATOM 6290 O O . ARG C 1 147 ? -6.949 13.317 27.399 1.00 11.43 947 ARG C O 1
ATOM 6298 N N . ALA C 1 148 ? -7.067 11.298 26.415 1.00 10.57 948 ALA C N 1
ATOM 6299 C CA . ALA C 1 148 ? -8.254 11.643 25.636 1.00 11.56 948 ALA C CA 1
ATOM 6300 C C . ALA C 1 148 ? -9.399 12.004 26.575 1.00 11.41 948 ALA C C 1
ATOM 6301 O O . ALA C 1 148 ? -10.141 12.952 26.327 1.00 11.50 948 ALA C O 1
ATOM 6303 N N . VAL C 1 149 ? -9.546 11.242 27.655 1.00 11.08 949 VAL C N 1
ATOM 6304 C CA . VAL C 1 149 ? -10.595 11.517 28.617 1.00 10.49 949 VAL C CA 1
ATOM 6305 C C . VAL C 1 149 ? -10.305 12.821 29.360 1.00 11.31 949 VAL C C 1
ATOM 6306 O O . VAL C 1 149 ? -11.218 13.629 29.576 1.00 11.47 949 VAL C O 1
ATOM 6310 N N . ILE C 1 150 ? -9.045 13.031 29.742 1.00 9.33 950 ILE C N 1
ATOM 6311 C CA . ILE C 1 150 ? -8.650 14.258 30.446 1.00 10.39 950 ILE C CA 1
ATOM 6312 C C . ILE C 1 150 ? -8.929 15.487 29.567 1.00 9.46 950 ILE C C 1
ATOM 6313 O O . ILE C 1 150 ? -9.480 16.486 30.029 1.00 9.36 950 ILE C O 1
ATOM 6318 N N . ASP C 1 151 ? -8.551 15.419 28.296 1.00 9.49 951 ASP C N 1
ATOM 6319 C CA . ASP C 1 151 ? -8.801 16.549 27.409 1.00 10.32 951 ASP C CA 1
ATOM 6320 C C . ASP C 1 151 ? -10.295 16.756 27.169 1.00 10.41 951 ASP C C 1
ATOM 6321 O O . ASP C 1 151 ? -10.746 17.890 27.027 1.00 10.93 951 ASP C O 1
ATOM 6326 N N . GLY C 1 152 ? -11.052 15.660 27.142 1.00 11.05 952 GLY C N 1
ATOM 6327 C CA . GLY C 1 152 ? -12.491 15.742 26.946 1.00 8.99 952 GLY C CA 1
ATOM 6328 C C . GLY C 1 152 ? -13.164 16.461 28.106 1.00 10.60 952 GLY C C 1
ATOM 6329 O O . GLY C 1 152 ? -13.959 17.375 27.898 1.00 9.77 952 GLY C O 1
ATOM 6330 N N . ALA C 1 153 ? -12.850 16.035 29.329 1.00 9.58 953 ALA C N 1
ATOM 6331 C CA . ALA C 1 153 ? -13.401 16.646 30.539 1.00 10.17 953 ALA C CA 1
ATOM 6332 C C . ALA C 1 153 ? -12.993 18.118 30.665 1.00 10.84 953 ALA C C 1
ATOM 6333 O O . ALA C 1 153 ? -13.761 18.952 31.163 1.00 9.13 953 ALA C O 1
ATOM 6335 N N . TYR C 1 154 ? -11.773 18.428 30.233 1.00 10.93 954 TYR C N 1
ATOM 6336 C CA . TYR C 1 154 ? -11.264 19.796 30.296 1.00 11.68 954 TYR C CA 1
ATOM 6337 C C . TYR C 1 154 ? -12.083 20.749 29.417 1.00 11.08 954 TYR C C 1
ATOM 6338 O O . TYR C 1 154 ? -12.350 21.891 29.801 1.00 10.33 954 TYR C O 1
ATOM 6347 N N . GLU C 1 155 ? -12.465 20.270 28.236 1.00 11.00 955 GLU C N 1
ATOM 6348 C CA . GLU C 1 155 ? -13.236 21.064 27.274 1.00 13.52 955 GLU C CA 1
ATOM 6349 C C . GLU C 1 155 ? -14.743 21.058 27.518 1.00 13.76 955 GLU C C 1
ATOM 6350 O O . GLU C 1 155 ? -15.465 21.891 26.975 1.00 15.89 955 GLU C O 1
ATOM 6356 N N . PHE C 1 156 ? -15.210 20.118 28.333 1.00 13.08 956 PHE C N 1
ATOM 6357 C CA . PHE C 1 156 ? -16.633 19.967 28.642 1.00 12.05 956 PHE C CA 1
ATOM 6358 C C . PHE C 1 156 ? -17.074 20.968 29.715 1.00 13.28 956 PHE C C 1
ATOM 6359 O O . PHE C 1 156 ? -16.368 21.175 30.699 1.00 13.30 956 PHE C O 1
ATOM 6367 N N . ALA C 1 157 ? -18.242 21.582 29.521 1.00 11.71 957 ALA C N 1
ATOM 6368 C CA . ALA C 1 157 ? -18.765 22.582 30.454 1.00 13.08 957 ALA C CA 1
ATOM 6369 C C . ALA C 1 157 ? -19.614 22.006 31.587 1.00 12.32 957 ALA C C 1
ATOM 6370 O O . ALA C 1 157 ? -20.302 22.745 32.287 1.00 12.12 957 ALA C O 1
ATOM 6372 N N . ARG C 1 158 ? -19.572 20.688 31.749 1.00 12.67 958 ARG C N 1
ATOM 6373 C CA . ARG C 1 158 ? -20.312 20.010 32.807 1.00 14.08 958 ARG C CA 1
ATOM 6374 C C . ARG C 1 158 ? -19.337 19.060 33.486 1.00 12.76 958 ARG C C 1
ATOM 6375 O O . ARG C 1 158 ? -18.260 18.812 32.959 1.00 12.66 958 ARG C O 1
ATOM 6383 N N . ALA C 1 159 ? -19.706 18.541 34.656 1.00 15.49 959 ALA C N 1
ATOM 6384 C CA . ALA C 1 159 ? -18.850 17.601 35.382 1.00 14.40 959 ALA C CA 1
ATOM 6385 C C . ALA C 1 159 ? -19.197 16.167 34.976 1.00 14.61 959 ALA C C 1
ATOM 6386 O O . ALA C 1 159 ? -20.362 15.851 34.740 1.00 14.83 959 ALA C O 1
ATOM 6388 N N . PHE C 1 160 ? -18.185 15.306 34.905 1.00 14.21 960 PHE C N 1
ATOM 6389 C CA . PHE C 1 160 ? -18.371 13.910 34.515 1.00 12.60 960 PHE C CA 1
ATOM 6390 C C . PHE C 1 160 ? -19.217 13.059 35.460 1.00 13.04 960 PHE C C 1
ATOM 6391 O O . PHE C 1 160 ? -20.174 12.413 35.038 1.00 15.77 960 PHE C O 1
ATOM 6399 N N . PRO C 1 161 ? -18.886 13.049 36.758 1.00 13.01 961 PRO C N 1
ATOM 6400 C CA . PRO C 1 161 ? -19.686 12.220 37.666 1.00 12.94 961 PRO C CA 1
ATOM 6401 C C . PRO C 1 161 ? -21.081 12.723 37.995 1.00 12.78 961 PRO C C 1
ATOM 6402 O O . PRO C 1 161 ? -21.350 13.915 37.940 1.00 11.96 961 PRO C O 1
ATOM 6406 N N . MET C 1 162 ? -21.976 11.791 38.309 1.00 12.98 962 MET C N 1
ATOM 6407 C CA . MET C 1 162 ? -23.332 12.147 38.702 1.00 14.32 962 MET C CA 1
ATOM 6408 C C . MET C 1 162 ? -23.176 12.683 40.122 1.00 15.97 962 MET C C 1
ATOM 6409 O O . MET C 1 162 ? -22.494 12.072 40.947 1.00 16.52 962 MET C O 1
ATOM 6414 N N . MET C 1 163 ? -23.790 13.823 40.405 1.00 15.74 963 MET C N 1
ATOM 6415 C CA . MET C 1 163 ? -23.695 14.402 41.736 1.00 17.67 963 MET C CA 1
ATOM 6416 C C . MET C 1 163 ? -25.079 14.662 42.320 1.00 16.73 963 MET C C 1
ATOM 6417 O O . MET C 1 163 ? -25.885 15.376 41.730 1.00 17.14 963 MET C O 1
ATOM 6422 N N . MET C 1 164 ? -25.342 14.070 43.479 1.00 15.91 964 MET C N 1
ATOM 6423 C CA . MET C 1 164 ? -26.616 14.241 44.169 1.00 16.49 964 MET C CA 1
ATOM 6424 C C . MET C 1 164 ? -26.373 15.212 45.328 1.00 17.49 964 MET C C 1
ATOM 6425 O O . MET C 1 164 ? -25.808 14.836 46.360 1.00 16.14 964 MET C O 1
ATOM 6430 N N . THR C 1 165 ? -26.791 16.464 45.144 1.00 17.66 965 THR C N 1
ATOM 6431 C CA . THR C 1 165 ? -26.580 17.497 46.158 1.00 16.30 965 THR C CA 1
ATOM 6432 C C . THR C 1 165 ? -27.877 18.078 46.692 1.00 14.51 965 THR C C 1
ATOM 6433 O O . THR C 1 165 ? -28.948 17.797 46.173 1.00 13.36 965 THR C O 1
ATOM 6437 N N . ALA C 1 166 ? -27.768 18.901 47.730 1.00 14.86 966 ALA C N 1
ATOM 6438 C CA . ALA C 1 166 ? -28.942 19.524 48.322 1.00 16.99 966 ALA C CA 1
ATOM 6439 C C . ALA C 1 166 ? -29.605 20.461 47.320 1.00 15.49 966 ALA C C 1
ATOM 6440 O O . ALA C 1 166 ? -30.816 20.692 47.384 1.00 17.83 966 ALA C O 1
ATOM 6442 N N . ALA C 1 167 ? -28.811 20.993 46.393 1.00 15.58 967 ALA C N 1
ATOM 6443 C CA . ALA C 1 167 ? -29.316 21.917 45.378 1.00 16.92 967 ALA C CA 1
ATOM 6444 C C . ALA C 1 167 ? -29.943 21.191 44.192 1.00 17.32 967 ALA C C 1
ATOM 6445 O O . ALA C 1 167 ? -30.581 21.808 43.333 1.00 19.77 967 ALA C O 1
ATOM 6447 N N . GLY C 1 168 ? -29.762 19.877 44.146 1.00 15.84 968 GLY C N 1
ATOM 6448 C CA . GLY C 1 168 ? -30.312 19.099 43.054 1.00 13.92 968 GLY C CA 1
ATOM 6449 C C . GLY C 1 168 ? -29.309 18.102 42.512 1.00 16.04 968 GLY C C 1
ATOM 6450 O O . GLY C 1 168 ? -28.122 18.136 42.867 1.00 14.13 968 GLY C O 1
ATOM 6451 N N . THR C 1 169 ? -29.778 17.216 41.641 1.00 15.29 969 THR C N 1
ATOM 6452 C CA . THR C 1 169 ? -28.911 16.201 41.069 1.00 19.17 969 THR C CA 1
ATOM 6453 C C . THR C 1 169 ? -28.354 16.594 39.703 1.00 19.58 969 THR C C 1
ATOM 6454 O O . THR C 1 169 ? -29.080 17.052 38.824 1.00 21.54 969 THR C O 1
ATOM 6458 N N . VAL C 1 170 ? -27.042 16.429 39.561 1.00 19.60 970 VAL C N 1
ATOM 6459 C CA . VAL C 1 170 ? -26.313 16.732 38.338 1.00 21.21 970 VAL C CA 1
ATOM 6460 C C . VAL C 1 170 ? -26.107 15.381 37.661 1.00 19.43 970 VAL C C 1
ATOM 6461 O O . VAL C 1 170 ? -25.523 14.477 38.252 1.00 17.50 970 VAL C O 1
ATOM 6465 N N . PRO C 1 171 ? -26.593 15.223 36.421 1.00 18.25 971 PRO C N 1
ATOM 6466 C CA . PRO C 1 171 ? -26.445 13.952 35.702 1.00 17.97 971 PRO C CA 1
ATOM 6467 C C . PRO C 1 171 ? -25.005 13.637 35.303 1.00 17.82 971 PRO C C 1
ATOM 6468 O O . PRO C 1 171 ? -24.181 14.535 35.152 1.00 17.18 971 PRO C O 1
ATOM 6472 N N . PRO C 1 172 ? -24.680 12.346 35.135 1.00 17.86 972 PRO C N 1
ATOM 6473 C CA . PRO C 1 172 ? -23.311 11.997 34.750 1.00 18.06 972 PRO C CA 1
ATOM 6474 C C . PRO C 1 172 ? -23.119 12.244 33.264 1.00 17.32 972 PRO C C 1
ATOM 6475 O O . PRO C 1 172 ? -24.089 12.318 32.516 1.00 18.46 972 PRO C O 1
ATOM 6479 N N . ALA C 1 173 ? -21.874 12.375 32.836 1.00 14.36 973 ALA C N 1
ATOM 6480 C CA . ALA C 1 173 ? -21.604 12.557 31.419 1.00 14.89 973 ALA C CA 1
ATOM 6481 C C . ALA C 1 173 ? -21.790 11.187 30.768 1.00 16.87 973 ALA C C 1
ATOM 6482 O O . ALA C 1 173 ? -21.604 10.149 31.427 1.00 17.38 973 ALA C O 1
ATOM 6484 N N . ARG C 1 174 ? -22.174 11.184 29.493 1.00 15.41 974 ARG C N 1
ATOM 6485 C CA . ARG C 1 174 ? -22.354 9.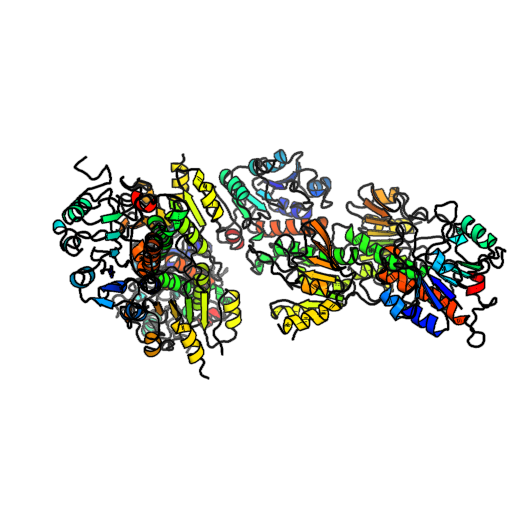948 28.724 1.00 17.81 974 ARG C CA 1
ATOM 6486 C C . ARG C 1 174 ? -21.163 9.882 27.774 1.00 15.31 974 ARG C C 1
ATOM 6487 O O . ARG C 1 174 ? -20.939 10.813 27.002 1.00 15.93 974 ARG C O 1
ATOM 6495 N N . VAL C 1 175 ? -20.401 8.798 27.820 1.00 14.87 975 VAL C N 1
ATOM 6496 C CA . VAL C 1 175 ? -19.244 8.667 26.941 1.00 13.17 975 VAL C CA 1
ATOM 6497 C C . VAL C 1 175 ? -19.417 7.524 25.947 1.00 13.63 975 VAL C C 1
ATOM 6498 O O . VAL C 1 175 ? -19.981 6.479 26.280 1.00 14.23 975 VAL C O 1
ATOM 6502 N N . LEU C 1 176 ? -18.956 7.736 24.717 1.00 10.32 976 LEU C N 1
ATOM 6503 C CA . LEU C 1 176 ? -19.038 6.700 23.699 1.00 11.68 976 LEU C CA 1
ATOM 6504 C C . LEU C 1 176 ? -17.659 6.540 23.093 1.00 10.72 976 LEU C C 1
ATOM 6505 O O . LEU C 1 176 ? -17.160 7.443 22.418 1.00 13.64 976 LEU C O 1
ATOM 6510 N N . VAL C 1 177 ? -17.036 5.395 23.342 1.00 11.80 977 VAL C N 1
ATOM 6511 C CA . VAL C 1 177 ? -15.710 5.133 22.802 1.00 11.85 977 VAL C CA 1
ATOM 6512 C C . VAL C 1 177 ? -15.829 4.294 21.525 1.00 11.36 977 VAL C C 1
ATOM 6513 O O . VAL C 1 177 ? -16.449 3.239 21.542 1.00 11.99 977 VAL C O 1
ATOM 6517 N N . PHE C 1 178 ? -15.249 4.783 20.428 1.00 11.22 978 PHE C N 1
ATOM 6518 C CA . PHE C 1 178 ? -15.254 4.079 19.138 1.00 13.13 978 PHE C CA 1
ATOM 6519 C C . PHE C 1 178 ? -13.863 3.492 18.934 1.00 14.05 978 PHE C C 1
ATOM 6520 O O . PHE C 1 178 ? -12.881 4.238 18.849 1.00 14.90 978 PHE C O 1
ATOM 6528 N N . GLY C 1 179 ? -13.777 2.169 18.839 1.00 13.68 979 GLY C N 1
ATOM 6529 C CA . GLY C 1 179 ? -12.489 1.522 18.660 1.00 14.48 979 GLY C CA 1
ATOM 6530 C C . GLY C 1 179 ? -12.006 1.039 20.011 1.00 16.46 979 GLY C C 1
ATOM 6531 O O . GLY C 1 179 ? -11.605 1.843 20.848 1.00 18.21 979 GLY C O 1
ATOM 6532 N N . VAL C 1 180 ? -12.045 -0.269 20.239 1.00 18.05 980 VAL C N 1
ATOM 6533 C CA . VAL C 1 180 ? -11.626 -0.803 21.524 1.00 18.70 980 VAL C CA 1
ATOM 6534 C C . VAL C 1 180 ? -10.280 -1.518 21.499 1.00 19.45 980 VAL C C 1
ATOM 6535 O O . VAL C 1 180 ? -10.164 -2.708 21.825 1.00 21.69 980 VAL C O 1
ATOM 6539 N N . GLY C 1 181 ? -9.261 -0.774 21.092 1.00 16.89 981 GLY C N 1
ATOM 6540 C CA . GLY C 1 181 ? -7.916 -1.301 21.082 1.00 15.68 981 GLY C CA 1
ATOM 6541 C C . GLY C 1 181 ? -7.336 -0.848 22.409 1.00 15.71 981 GLY C C 1
ATOM 6542 O O . GLY C 1 181 ? -8.094 -0.584 23.352 1.00 15.58 981 GLY C O 1
ATOM 6543 N N . VAL C 1 182 ? -6.014 -0.729 22.494 1.00 13.98 982 VAL C N 1
ATOM 6544 C CA . VAL C 1 182 ? -5.373 -0.303 23.738 1.00 14.10 982 VAL C CA 1
ATOM 6545 C C . VAL C 1 182 ? -5.811 1.076 24.236 1.00 13.63 982 VAL C C 1
ATOM 6546 O O . VAL C 1 182 ? -6.073 1.259 25.429 1.00 14.03 982 VAL C O 1
ATOM 6550 N N . ALA C 1 183 ? -5.883 2.049 23.335 1.00 13.10 983 ALA C N 1
ATOM 6551 C CA . ALA C 1 183 ? -6.289 3.398 23.720 1.00 13.00 983 ALA C CA 1
ATOM 6552 C C . ALA C 1 183 ? -7.768 3.466 24.094 1.00 12.79 983 ALA C C 1
ATOM 6553 O O . ALA C 1 183 ? -8.155 4.200 25.006 1.00 10.44 983 ALA C O 1
ATOM 6555 N N . GLY C 1 184 ? -8.592 2.710 23.378 1.00 11.67 984 GLY C N 1
ATOM 6556 C CA . GLY C 1 184 ? -10.015 2.710 23.658 1.00 11.64 984 GLY C CA 1
ATOM 6557 C C . GLY C 1 184 ? -10.317 2.116 25.024 1.00 12.94 984 GLY C C 1
ATOM 6558 O O . GLY C 1 184 ? -11.190 2.611 25.740 1.00 13.24 984 GLY C O 1
ATOM 6559 N N . LEU C 1 185 ? -9.593 1.063 25.391 1.00 11.57 985 LEU C N 1
ATOM 6560 C CA . LEU C 1 185 ? -9.794 0.413 26.685 1.00 11.67 985 LEU C CA 1
ATOM 6561 C C . LEU C 1 185 ? -9.450 1.348 27.841 1.00 12.23 985 LEU C C 1
ATOM 6562 O O . LEU C 1 185 ? -10.157 1.393 28.842 1.00 12.54 985 LEU C O 1
ATOM 6567 N N . GLN C 1 186 ? -8.348 2.080 27.714 1.00 13.61 986 GLN C N 1
ATOM 6568 C CA . GLN C 1 186 ? -7.960 2.999 28.771 1.00 13.04 986 GLN C CA 1
ATOM 6569 C C . GLN C 1 186 ? -8.958 4.153 28.840 1.00 12.86 986 GLN C C 1
ATOM 6570 O O . GLN C 1 186 ? -9.275 4.635 29.927 1.00 11.20 986 GLN C O 1
ATOM 6576 N N . ALA C 1 187 ? -9.454 4.593 27.683 1.00 13.33 987 ALA C N 1
ATOM 6577 C CA . ALA C 1 187 ? -10.430 5.680 27.652 1.00 13.50 987 ALA C CA 1
ATOM 6578 C C . ALA C 1 187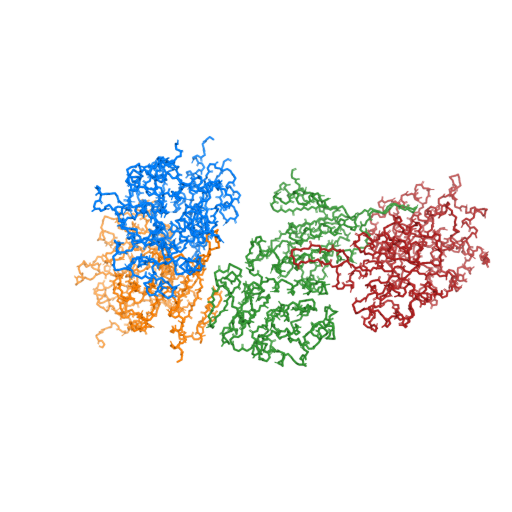 ? -11.679 5.224 28.401 1.00 13.08 987 ALA C C 1
ATOM 6579 O O . ALA C 1 187 ? -12.263 5.983 29.174 1.00 12.57 987 ALA C O 1
ATOM 6581 N N . ILE C 1 188 ? -12.094 3.983 28.159 1.00 13.88 988 ILE C N 1
ATOM 6582 C CA . ILE C 1 188 ? -13.259 3.432 28.844 1.00 12.95 988 ILE C CA 1
ATOM 6583 C C . ILE C 1 188 ? -12.985 3.444 30.345 1.00 12.39 988 ILE C C 1
ATOM 6584 O O . ILE C 1 188 ? -13.789 3.945 31.131 1.00 12.13 988 ILE C O 1
ATOM 6589 N N . ALA C 1 189 ? -11.835 2.897 30.727 1.00 10.99 989 ALA C N 1
ATOM 6590 C CA . ALA C 1 189 ? -11.438 2.817 32.126 1.00 11.64 989 ALA C CA 1
ATOM 6591 C C . ALA C 1 189 ? -11.357 4.173 32.831 1.00 11.00 989 ALA C C 1
ATOM 6592 O O . ALA C 1 189 ? -11.829 4.318 33.959 1.00 10.71 989 ALA C O 1
ATOM 6594 N N . THR C 1 190 ? -10.753 5.155 32.167 1.00 12.51 990 THR C N 1
ATOM 6595 C CA . THR C 1 190 ? -10.594 6.489 32.737 1.00 14.48 990 THR C CA 1
ATOM 6596 C C . THR C 1 190 ? -11.926 7.245 32.789 1.00 13.27 990 THR C C 1
ATOM 6597 O O . THR C 1 190 ? -12.191 7.973 33.746 1.00 12.52 990 THR C O 1
ATOM 6601 N N . ALA C 1 191 ? -12.766 7.061 31.775 1.00 12.27 991 ALA C N 1
ATOM 6602 C CA . ALA C 1 191 ? -14.075 7.709 31.764 1.00 13.58 991 ALA C CA 1
ATOM 6603 C C . ALA C 1 191 ? -14.923 7.115 32.895 1.00 12.29 991 ALA C C 1
ATOM 6604 O O . ALA C 1 191 ? -15.712 7.816 33.525 1.00 11.06 991 ALA C O 1
ATOM 6606 N N . LYS C 1 192 ? -14.749 5.819 33.146 1.00 12.75 992 LYS C N 1
ATOM 6607 C CA . LYS C 1 192 ? -15.476 5.141 34.222 1.00 12.02 992 LYS C CA 1
ATOM 6608 C C . LYS C 1 192 ? -14.978 5.665 35.562 1.00 9.91 992 LYS C C 1
ATOM 6609 O O . LYS C 1 192 ? -15.761 5.868 36.489 1.00 10.74 992 LYS C O 1
ATOM 6615 N N . ARG C 1 193 ? -13.673 5.886 35.658 1.00 9.71 993 ARG C N 1
ATOM 6616 C CA . ARG C 1 193 ? -13.087 6.418 36.888 1.00 10.54 993 ARG C CA 1
ATOM 6617 C C . ARG C 1 193 ? -13.747 7.746 37.265 1.00 9.91 993 ARG C C 1
ATOM 6618 O O . ARG C 1 193 ? -14.083 7.977 38.429 1.00 9.66 993 ARG C O 1
ATOM 6626 N N . LEU C 1 194 ? -13.939 8.610 36.273 1.00 10.56 994 LEU C N 1
ATOM 6627 C CA . LEU C 1 194 ? -14.561 9.907 36.502 1.00 11.92 994 LEU C CA 1
ATOM 6628 C C . LEU C 1 194 ? -16.071 9.810 36.720 1.00 12.86 994 LEU C C 1
ATOM 6629 O O . LEU C 1 194 ? -16.759 10.828 36.861 1.00 12.25 994 LEU C O 1
ATOM 6634 N N . GLY C 1 195 ? -16.573 8.578 36.746 1.00 13.12 995 GLY C N 1
ATOM 6635 C CA . GLY C 1 195 ? -17.986 8.340 36.990 1.00 12.66 995 GLY C CA 1
ATOM 6636 C C . GLY C 1 195 ? -18.970 8.469 35.843 1.00 12.16 995 GLY C C 1
ATOM 6637 O O . GLY C 1 195 ? -20.171 8.570 36.071 1.00 11.21 995 GLY C O 1
ATOM 6638 N N . ALA C 1 196 ? -18.486 8.460 34.610 1.00 14.55 996 ALA C N 1
ATOM 6639 C CA . ALA C 1 196 ? -19.386 8.580 33.466 1.00 14.64 996 ALA C CA 1
ATOM 6640 C C . ALA C 1 196 ? -20.018 7.243 33.108 1.00 14.79 996 ALA C C 1
ATOM 6641 O O . ALA C 1 196 ? -19.542 6.182 33.527 1.00 16.71 996 ALA C O 1
ATOM 6643 N N . VAL C 1 197 ? -21.114 7.306 32.360 1.00 14.67 997 VAL C N 1
ATOM 6644 C CA . VAL C 1 197 ? -21.777 6.106 31.868 1.00 14.34 997 VAL C CA 1
ATOM 6645 C C . VAL C 1 197 ? -21.038 5.950 30.553 1.00 13.97 997 VAL C C 1
ATOM 6646 O O . VAL C 1 197 ? -21.005 6.875 29.742 1.00 14.23 997 VAL C O 1
ATOM 6650 N N . VAL C 1 198 ? -20.437 4.790 30.341 1.00 14.49 998 VAL C N 1
ATOM 6651 C CA . VAL C 1 198 ? -19.636 4.576 29.153 1.00 14.52 998 VAL C CA 1
ATOM 6652 C C . VAL C 1 198 ? -20.108 3.467 28.217 1.00 15.49 998 VAL C C 1
ATOM 6653 O O . VAL C 1 198 ? -20.307 2.331 28.634 1.00 14.54 998 VAL C O 1
ATOM 6657 N N . MET C 1 199 ? -20.294 3.828 26.952 1.00 15.01 999 MET C N 1
ATOM 6658 C CA . MET C 1 199 ? -20.703 2.893 25.901 1.00 16.98 999 MET C CA 1
ATOM 6659 C C . MET C 1 199 ? -19.507 2.754 24.967 1.00 15.25 999 MET C C 1
ATOM 6660 O O . MET C 1 199 ? -18.644 3.632 24.929 1.00 14.78 999 MET C O 1
ATOM 6665 N N . ALA C 1 200 ? -19.456 1.665 24.207 1.00 13.78 1000 ALA C N 1
ATOM 6666 C CA . ALA C 1 200 ? -18.351 1.449 23.286 1.00 16.27 1000 ALA C CA 1
ATOM 6667 C C . ALA C 1 200 ? -18.771 0.574 22.119 1.00 16.13 1000 ALA C C 1
ATOM 6668 O O . ALA C 1 200 ? -19.618 -0.307 22.249 1.00 15.52 1000 ALA C O 1
ATOM 6670 N N . THR C 1 201 ? -18.159 0.820 20.974 1.00 17.37 1001 THR C N 1
ATOM 6671 C CA . THR C 1 201 ? -18.467 0.052 19.789 1.00 20.47 1001 THR C CA 1
ATOM 6672 C C . THR C 1 201 ?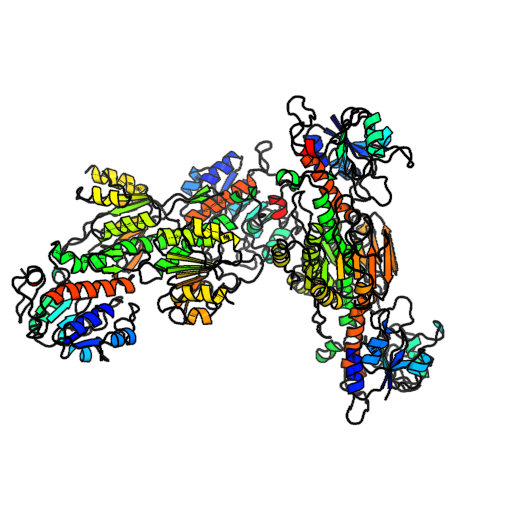 -17.174 -0.242 19.047 1.00 22.95 1001 THR C C 1
ATOM 6673 O O . THR C 1 201 ? -16.261 0.586 19.004 1.00 24.29 1001 THR C O 1
ATOM 6677 N N . ASP C 1 202 ? -17.089 -1.435 18.479 1.00 23.98 1002 ASP C N 1
ATOM 6678 C CA . ASP C 1 202 ? -15.904 -1.829 17.741 1.00 27.15 1002 ASP C CA 1
ATOM 6679 C C . ASP C 1 202 ? -16.321 -2.849 16.694 1.00 30.11 1002 ASP C C 1
ATOM 6680 O O . ASP C 1 202 ? -17.276 -3.601 16.893 1.00 29.77 1002 ASP C O 1
ATOM 6685 N N . VAL C 1 203 ? -15.608 -2.861 15.575 1.00 33.70 1003 VAL C N 1
ATOM 6686 C CA . VAL C 1 203 ? -15.911 -3.779 14.488 1.00 37.03 1003 VAL C CA 1
ATOM 6687 C C . VAL C 1 203 ? -15.892 -5.239 14.935 1.00 38.78 1003 VAL C C 1
ATOM 6688 O O . VAL C 1 203 ? -16.697 -6.042 14.470 1.00 39.55 1003 VAL C O 1
ATOM 6692 N N . ARG C 1 204 ? -14.982 -5.580 15.843 1.00 41.05 1004 ARG C N 1
ATOM 6693 C CA . ARG C 1 204 ? -14.867 -6.953 16.323 1.00 43.22 1004 ARG C CA 1
ATOM 6694 C C . ARG C 1 204 ? -15.656 -7.196 17.603 1.00 43.01 1004 ARG C C 1
ATOM 6695 O O . ARG C 1 204 ? -15.445 -6.526 18.613 1.00 43.34 1004 ARG C O 1
ATOM 6703 N N . ALA C 1 205 ? -16.560 -8.170 17.557 1.00 41.47 1005 ALA C N 1
ATOM 6704 C CA . ALA C 1 205 ? -17.388 -8.499 18.710 1.00 40.09 1005 ALA C CA 1
ATOM 6705 C C . ALA C 1 205 ? -16.577 -9.123 19.842 1.00 39.12 1005 ALA C C 1
ATOM 6706 O O . ALA C 1 205 ? -17.052 -9.215 20.973 1.00 39.10 1005 ALA C O 1
ATOM 6708 N N . ALA C 1 206 ? -15.355 -9.547 19.538 1.00 36.89 1006 ALA C N 1
ATOM 6709 C CA . ALA C 1 206 ? -14.488 -10.162 20.540 1.00 35.25 1006 ALA C CA 1
ATOM 6710 C C . ALA C 1 206 ? -14.155 -9.202 21.682 1.00 33.77 1006 ALA C C 1
ATOM 6711 O O . ALA C 1 206 ? -13.770 -9.629 22.771 1.00 34.34 1006 ALA C O 1
ATOM 6713 N N . THR C 1 207 ? -14.305 -7.907 21.428 1.00 31.41 1007 THR C N 1
ATOM 6714 C CA . THR C 1 207 ? -14.004 -6.888 22.428 1.00 29.90 1007 THR C CA 1
ATOM 6715 C C . THR C 1 207 ? -15.145 -6.642 23.417 1.00 28.77 1007 THR C C 1
ATOM 6716 O O . THR C 1 207 ? -14.982 -5.910 24.391 1.00 26.81 1007 THR C O 1
ATOM 6720 N N . LYS C 1 208 ? -16.293 -7.260 23.163 1.00 27.37 1008 LYS C N 1
ATOM 6721 C CA . LYS C 1 208 ? -17.466 -7.113 24.017 1.00 27.03 1008 LYS C CA 1
ATOM 6722 C C . LYS C 1 208 ? -17.157 -7.439 25.483 1.00 27.76 1008 LYS C C 1
ATOM 6723 O O . LYS C 1 208 ? -17.481 -6.662 26.387 1.00 25.21 1008 LYS C O 1
ATOM 6729 N N . GLU C 1 209 ? -16.522 -8.586 25.708 1.00 27.70 1009 GLU C N 1
ATOM 6730 C CA . GLU C 1 209 ? -16.189 -9.028 27.054 1.00 27.63 1009 GLU C CA 1
ATOM 6731 C C . GLU C 1 209 ? -15.190 -8.105 27.731 1.00 27.41 1009 GLU C C 1
ATOM 6732 O O . GLU C 1 209 ? -15.270 -7.881 28.938 1.00 26.96 1009 GLU C O 1
ATOM 6738 N N . GLN C 1 210 ? -14.251 -7.573 26.955 1.00 26.57 1010 GLN C N 1
ATOM 6739 C CA . GLN C 1 210 ? -13.251 -6.662 27.495 1.00 26.85 1010 GLN C CA 1
ATOM 6740 C C . GLN C 1 210 ? -13.923 -5.357 27.915 1.00 25.04 1010 GLN C C 1
ATOM 6741 O O . GLN C 1 210 ? -13.641 -4.814 28.985 1.00 24.86 1010 GLN C O 1
ATOM 6747 N N . VAL C 1 211 ? -14.816 -4.858 27.067 1.00 21.98 1011 VAL C N 1
ATOM 6748 C CA . VAL C 1 211 ? -15.529 -3.623 27.367 1.00 19.88 1011 VAL C CA 1
ATOM 6749 C C . VAL C 1 211 ? -16.358 -3.784 28.640 1.00 20.23 1011 VAL C C 1
ATOM 6750 O O . VAL C 1 211 ? -16.337 -2.922 29.526 1.00 19.13 1011 VAL C O 1
ATOM 6754 N N . GLU C 1 212 ? -17.074 -4.900 28.732 1.00 20.79 1012 GLU C N 1
ATOM 6755 C CA . GLU C 1 212 ? -17.914 -5.173 29.894 1.00 21.95 1012 GLU C CA 1
ATOM 6756 C C . GLU C 1 212 ? -17.101 -5.389 31.160 1.00 21.77 1012 GLU C C 1
ATOM 6757 O O . GLU C 1 212 ? -17.536 -5.027 32.253 1.00 20.46 1012 GLU C O 1
ATOM 6763 N N . SER C 1 213 ? -15.918 -5.973 31.016 1.00 20.61 1013 SER C N 1
ATOM 6764 C CA . SER C 1 213 ? -15.059 -6.215 32.170 1.00 22.24 1013 SER C CA 1
ATOM 6765 C C . SER C 1 213 ? -14.724 -4.891 32.868 1.00 20.43 1013 SER C C 1
ATOM 6766 O O . SER C 1 213 ? -14.494 -4.855 34.077 1.00 19.17 1013 SER C O 1
ATOM 6769 N N . LEU C 1 214 ? -14.702 -3.807 32.097 1.00 17.76 1014 LEU C N 1
ATOM 6770 C CA . LEU C 1 214 ? -14.388 -2.487 32.633 1.00 15.48 1014 LEU C CA 1
ATOM 6771 C C . LEU C 1 214 ? -15.625 -1.710 33.070 1.00 16.76 1014 LEU C C 1
ATOM 6772 O O . LEU C 1 214 ? -15.516 -0.576 33.525 1.00 17.59 1014 LEU C O 1
ATOM 6777 N N . GLY C 1 215 ? -16.799 -2.318 32.934 1.00 15.50 1015 GLY C N 1
ATOM 6778 C CA . GLY C 1 215 ? -18.019 -1.632 33.314 1.00 16.92 1015 GLY C CA 1
ATOM 6779 C C . GLY C 1 215 ? -18.617 -0.857 32.153 1.00 17.40 1015 GLY C C 1
ATOM 6780 O O . GLY C 1 215 ? -19.559 -0.087 32.328 1.00 17.44 1015 GLY C O 1
ATOM 6781 N N . GLY C 1 216 ? -18.066 -1.055 30.961 1.00 18.47 1016 GLY C N 1
ATOM 6782 C CA . GLY C 1 216 ? -18.583 -0.366 29.797 1.00 17.25 1016 GLY C CA 1
ATOM 6783 C C . GLY C 1 216 ? -19.688 -1.197 29.187 1.00 18.20 1016 GLY C C 1
ATOM 6784 O O . GLY C 1 216 ? -19.782 -2.398 29.449 1.00 16.91 1016 GLY C O 1
ATOM 6785 N N . LYS C 1 217 ? -20.546 -0.564 28.396 1.00 17.66 1017 LYS C N 1
ATOM 6786 C CA . LYS C 1 217 ? -21.627 -1.291 27.748 1.00 20.38 1017 LYS C CA 1
ATOM 6787 C C . LYS C 1 217 ? -21.347 -1.348 26.254 1.00 20.59 1017 LYS C C 1
ATOM 6788 O O . LYS C 1 217 ? -21.174 -0.317 25.597 1.00 18.90 1017 LYS C O 1
ATOM 6794 N N . PHE C 1 218 ? -21.280 -2.564 25.727 1.00 19.87 1018 PHE C N 1
ATOM 6795 C CA . PHE C 1 218 ? -21.004 -2.769 24.318 1.00 21.59 1018 PHE C CA 1
ATOM 6796 C C . PHE C 1 218 ? -22.288 -2.553 23.530 1.00 22.43 1018 PHE C C 1
ATOM 6797 O O . PHE C 1 218 ? -23.330 -3.110 23.868 1.00 23.23 1018 PHE C O 1
ATOM 6805 N N . ILE C 1 219 ? -22.218 -1.730 22.491 1.00 22.40 1019 ILE C N 1
ATOM 6806 C CA . ILE C 1 219 ? -23.390 -1.455 21.669 1.00 22.84 1019 ILE C CA 1
ATOM 6807 C C . ILE C 1 219 ? -23.640 -2.606 20.697 1.00 24.23 1019 ILE C C 1
ATOM 6808 O O . ILE C 1 219 ? -22.774 -2.946 19.890 1.00 24.41 1019 ILE C O 1
ATOM 6813 N N . THR C 1 220 ? -24.824 -3.205 20.779 1.00 27.60 1020 THR C N 1
ATOM 6814 C CA . THR C 1 220 ? -25.178 -4.313 19.897 1.00 30.35 1020 THR C CA 1
ATOM 6815 C C . THR C 1 220 ? -26.580 -4.154 19.323 1.00 31.30 1020 THR C C 1
ATOM 6816 O O . THR C 1 220 ? -27.380 -3.352 19.812 1.00 29.85 1020 THR C O 1
ATOM 6820 N N . VAL C 1 221 ? -26.863 -4.930 18.279 1.00 33.42 1021 VAL C N 1
ATOM 6821 C CA . VAL C 1 221 ? -28.157 -4.903 17.607 1.00 34.74 1021 VAL C CA 1
ATOM 6822 C C . VAL C 1 221 ? -29.129 -5.891 18.243 1.00 36.09 1021 VAL C C 1
ATOM 6823 O O . VAL C 1 221 ? -29.521 -5.734 19.399 1.00 38.88 1021 VAL C O 1
ATOM 6827 N N . LYS C 1 245 ? -25.683 -1.407 9.111 1.00 42.91 1045 LYS C N 1
ATOM 6828 C CA . LYS C 1 245 ? -26.861 -0.576 8.898 1.00 43.48 1045 LYS C CA 1
ATOM 6829 C C . LYS C 1 245 ? -27.707 -0.586 10.163 1.00 42.52 1045 LYS C C 1
ATOM 6830 O O . LYS C 1 245 ? -28.099 0.464 10.674 1.00 42.33 1045 LYS C O 1
ATOM 6836 N N . LYS C 1 246 ? -27.990 -1.784 10.662 1.00 41.73 1046 LYS C N 1
ATOM 6837 C CA . LYS C 1 246 ? -28.783 -1.931 11.872 1.00 40.76 1046 LYS C CA 1
ATOM 6838 C C . LYS C 1 246 ? -27.906 -1.505 13.045 1.00 39.43 1046 LYS C C 1
ATOM 6839 O O . LYS C 1 246 ? -28.381 -0.921 14.019 1.00 38.45 1046 LYS C O 1
ATOM 6845 N N . GLN C 1 247 ? -26.616 -1.804 12.935 1.00 38.43 1047 GLN C N 1
ATOM 6846 C CA . GLN C 1 247 ? -25.650 -1.445 13.965 1.00 37.80 1047 GLN C CA 1
ATOM 6847 C C . GLN C 1 247 ? -25.522 0.078 14.007 1.00 36.09 1047 GLN C C 1
ATOM 6848 O O . GLN C 1 247 ? -25.386 0.671 15.078 1.00 35.73 1047 GLN C O 1
ATOM 6854 N N . ALA C 1 248 ? -25.575 0.702 12.834 1.00 32.83 1048 ALA C N 1
ATOM 6855 C CA . ALA C 1 248 ? -25.472 2.151 12.731 1.00 31.30 1048 ALA C CA 1
ATOM 6856 C C . ALA C 1 248 ? -26.592 2.815 13.530 1.00 30.83 1048 ALA C C 1
ATOM 6857 O O . ALA C 1 248 ? -26.397 3.878 14.124 1.00 28.76 1048 ALA C O 1
ATOM 6859 N N . GLU C 1 249 ? -27.762 2.181 13.540 1.00 29.01 1049 GLU C N 1
ATOM 6860 C CA . GLU C 1 249 ? -28.914 2.692 14.276 1.00 29.30 1049 GLU C CA 1
ATOM 6861 C C . GLU C 1 249 ? -28.683 2.582 15.777 1.00 26.95 1049 GLU C C 1
ATOM 6862 O O . GLU C 1 249 ? -29.005 3.500 16.534 1.00 24.85 1049 GLU C O 1
ATOM 6868 N N . ALA C 1 250 ? -28.144 1.444 16.203 1.00 25.68 1050 ALA C N 1
ATOM 6869 C CA . ALA C 1 250 ? -27.873 1.214 17.617 1.00 26.00 1050 ALA C CA 1
ATOM 6870 C C . ALA C 1 250 ? -26.853 2.224 18.144 1.00 25.78 1050 ALA C C 1
ATOM 6871 O O . ALA C 1 250 ? -27.018 2.776 19.236 1.00 25.32 1050 ALA C O 1
ATOM 6873 N N . VAL C 1 251 ? -25.800 2.466 17.368 1.00 25.16 1051 VAL C N 1
ATOM 6874 C CA . VAL C 1 251 ? -24.775 3.417 17.781 1.00 25.55 1051 VAL C CA 1
ATOM 6875 C C . VAL C 1 251 ? -25.318 4.844 17.750 1.00 24.41 1051 VAL C C 1
ATOM 6876 O O . VAL C 1 251 ? -24.925 5.685 18.553 1.00 24.42 1051 VAL C O 1
ATOM 6880 N N . LEU C 1 252 ? -26.234 5.111 16.828 1.00 24.17 1052 LEU C N 1
ATOM 6881 C CA . LEU C 1 252 ? -26.823 6.439 16.716 1.00 23.49 1052 LEU C CA 1
ATOM 6882 C C . LEU C 1 252 ? -27.691 6.704 17.945 1.00 23.15 1052 LEU C C 1
ATOM 6883 O O . LEU C 1 252 ? -27.682 7.805 18.496 1.00 22.92 1052 LEU C O 1
ATOM 6888 N N . LYS C 1 253 ? -28.435 5.691 18.378 1.00 21.59 1053 LYS C N 1
ATOM 6889 C CA . LYS C 1 253 ? -29.294 5.827 19.550 1.00 23.30 1053 LYS C CA 1
ATOM 6890 C C . LYS C 1 253 ? -28.477 6.349 20.735 1.00 23.31 1053 LYS C C 1
ATOM 6891 O O . LYS C 1 253 ? -28.955 7.164 21.529 1.00 23.07 1053 LYS C O 1
ATOM 6897 N N . GLU C 1 254 ? -27.236 5.886 20.847 1.00 22.09 1054 GLU C N 1
ATOM 6898 C CA . GLU C 1 254 ? -26.379 6.314 21.943 1.00 22.43 1054 GLU C CA 1
ATOM 6899 C C . GLU C 1 254 ? -25.689 7.643 21.656 1.00 20.43 1054 GLU C C 1
ATOM 6900 O O . GLU C 1 254 ? -25.563 8.486 22.541 1.00 20.63 1054 GLU C O 1
ATOM 6906 N N . LEU C 1 255 ? -25.246 7.831 20.419 1.00 19.85 1055 LEU C N 1
ATOM 6907 C CA . LEU C 1 255 ? -24.548 9.058 20.058 1.00 20.03 1055 LEU C CA 1
ATOM 6908 C C . LEU C 1 255 ? -25.363 10.333 20.287 1.00 19.21 1055 LEU C C 1
ATOM 6909 O O . LEU C 1 255 ? -24.801 11.358 20.664 1.00 18.05 1055 LEU C O 1
ATOM 6914 N N . VAL C 1 256 ? -26.680 10.286 20.079 1.00 19.71 1056 VAL C N 1
ATOM 6915 C CA . VAL C 1 256 ? -27.487 11.488 20.294 1.00 20.19 1056 VAL C CA 1
ATOM 6916 C C . VAL C 1 256 ? -27.628 11.831 21.777 1.00 21.18 1056 VAL C C 1
ATOM 6917 O O . VAL C 1 256 ? -28.106 12.910 22.127 1.00 21.72 1056 VAL C O 1
ATOM 6921 N N . LYS C 1 257 ? -27.200 10.912 22.643 1.00 19.63 1057 LYS C N 1
ATOM 6922 C CA . LYS C 1 257 ? -27.265 11.116 24.090 1.00 19.98 1057 LYS C CA 1
ATOM 6923 C C . LYS C 1 257 ? -25.854 11.314 24.633 1.00 19.33 1057 LYS C C 1
ATOM 6924 O O . LYS C 1 257 ? -25.657 11.641 25.804 1.00 18.85 1057 LYS C O 1
ATOM 6930 N N . THR C 1 258 ? -24.874 11.119 23.764 1.00 19.58 1058 THR C N 1
ATOM 6931 C CA . THR C 1 258 ? -23.476 11.228 24.148 1.00 16.74 1058 THR C CA 1
ATOM 6932 C C . THR C 1 258 ? -22.935 12.645 24.322 1.00 17.82 1058 THR C C 1
ATOM 6933 O O . THR C 1 258 ? -23.208 13.546 23.517 1.00 15.25 1058 THR C O 1
ATOM 6937 N N . ASP C 1 259 ? -22.161 12.830 25.388 1.00 14.86 1059 ASP C N 1
ATOM 6938 C CA . ASP C 1 259 ? -21.555 14.120 25.678 1.00 14.88 1059 ASP C CA 1
ATOM 6939 C C . ASP C 1 259 ? -20.118 14.127 25.193 1.00 14.39 1059 ASP C C 1
ATOM 6940 O O . ASP C 1 259 ? -19.667 15.092 24.591 1.00 16.36 1059 ASP C O 1
ATOM 6945 N N . ILE C 1 260 ? -19.407 13.035 25.463 1.00 15.99 1060 ILE C N 1
ATOM 6946 C CA . ILE C 1 260 ? -18.009 12.896 25.072 1.00 13.69 1060 ILE C CA 1
ATOM 6947 C C . ILE C 1 260 ? -17.807 11.676 24.175 1.00 14.37 1060 ILE C C 1
ATOM 6948 O O . ILE C 1 260 ? -18.001 10.541 24.603 1.00 13.50 1060 ILE C O 1
ATOM 6953 N N . ALA C 1 261 ? -17.412 11.913 22.930 1.00 12.74 1061 ALA C N 1
ATOM 6954 C CA . ALA C 1 261 ? -17.172 10.824 21.995 1.00 14.23 1061 ALA C CA 1
ATOM 6955 C C . ALA C 1 261 ? -15.668 10.744 21.755 1.00 13.62 1061 ALA C C 1
ATOM 6956 O O . ALA C 1 261 ? -15.028 11.752 21.457 1.00 15.24 1061 ALA C O 1
ATOM 6958 N N . ILE C 1 262 ? -15.105 9.550 21.897 1.00 12.84 1062 ILE C N 1
ATOM 6959 C CA . ILE C 1 262 ? -13.671 9.358 21.706 1.00 13.43 1062 ILE C CA 1
ATOM 6960 C C . ILE C 1 262 ? -13.423 8.288 20.643 1.00 13.03 1062 ILE C C 1
ATOM 6961 O O . ILE C 1 262 ? -13.910 7.159 20.761 1.00 14.83 1062 ILE C O 1
ATOM 6966 N N . THR C 1 263 ? -12.683 8.649 19.598 1.00 13.46 1063 THR C N 1
ATOM 6967 C CA . THR C 1 263 ? -12.383 7.717 18.512 1.00 14.13 1063 THR C CA 1
ATOM 6968 C C . THR C 1 263 ? -10.918 7.315 18.598 1.00 15.22 1063 THR C C 1
ATOM 6969 O O . THR C 1 263 ? -10.055 8.159 18.834 1.00 16.15 1063 THR C O 1
ATOM 6973 N N . THR C 1 264 ? -10.636 6.029 18.390 1.00 15.74 1064 THR C N 1
ATOM 6974 C CA . THR C 1 264 ? -9.276 5.516 18.522 1.00 17.17 1064 THR C CA 1
ATOM 6975 C C . THR C 1 264 ? -8.792 4.548 17.442 1.00 19.36 1064 THR C C 1
ATOM 6976 O O . THR C 1 264 ? -7.693 4.008 17.554 1.00 20.28 1064 THR C O 1
ATOM 6980 N N . ALA C 1 265 ? -9.590 4.327 16.405 1.00 21.67 1065 ALA C N 1
ATOM 6981 C CA . ALA C 1 265 ? -9.223 3.376 15.349 1.00 25.04 1065 ALA C CA 1
ATOM 6982 C C . ALA C 1 265 ? -8.079 3.784 14.411 1.00 27.99 1065 ALA C C 1
ATOM 6983 O O . ALA C 1 265 ? -8.166 4.793 13.710 1.00 27.28 1065 ALA C O 1
ATOM 6985 N N . LEU C 1 266 ? -7.014 2.979 14.401 1.00 31.59 1066 LEU C N 1
ATOM 6986 C CA . LEU C 1 266 ? -5.851 3.214 13.540 1.00 35.31 1066 LEU C CA 1
ATOM 6987 C C . LEU C 1 266 ? -5.452 1.956 12.764 1.00 37.86 1066 LEU C C 1
ATOM 6988 O O . LEU C 1 266 ? -5.617 0.834 13.249 1.00 37.90 1066 LEU C O 1
ATOM 6993 N N . ILE C 1 267 ? -4.920 2.150 11.559 1.00 39.35 1067 ILE C N 1
ATOM 6994 C CA . ILE C 1 267 ? -4.487 1.034 10.719 1.00 40.92 1067 ILE C CA 1
ATOM 6995 C C . ILE C 1 267 ? -3.068 1.288 10.221 1.00 41.98 1067 ILE C C 1
ATOM 6996 O O . ILE C 1 267 ? -2.848 2.162 9.386 1.00 42.23 1067 ILE C O 1
ATOM 7001 N N . PRO C 1 268 ? -2.088 0.515 10.722 1.00 43.59 1068 PRO C N 1
ATOM 7002 C CA . PRO C 1 268 ? -0.683 0.666 10.324 1.00 44.37 1068 PRO C CA 1
ATOM 7003 C C . PRO C 1 268 ? -0.503 0.763 8.813 1.00 45.13 1068 PRO C C 1
ATOM 7004 O O . PRO C 1 268 ? -0.717 -0.209 8.091 1.00 46.19 1068 PRO C O 1
ATOM 7008 N N . GLY C 1 269 ? -0.118 1.945 8.343 1.00 46.11 1069 GLY C N 1
ATOM 7009 C CA . GLY C 1 269 ? 0.091 2.145 6.920 1.00 46.44 1069 GLY C CA 1
ATOM 7010 C C . GLY C 1 269 ? -1.186 2.254 6.103 1.00 46.20 1069 GLY C C 1
ATOM 7011 O O . GLY C 1 269 ? -1.319 1.606 5.067 1.00 47.28 1069 GLY C O 1
ATOM 7012 N N . LYS C 1 270 ? -2.121 3.076 6.567 1.00 44.25 1070 LYS C N 1
ATOM 7013 C CA . LYS C 1 270 ? -3.393 3.283 5.878 1.00 42.58 1070 LYS C CA 1
ATOM 7014 C C . LYS C 1 270 ? -4.141 4.446 6.516 1.00 40.36 1070 LYS C C 1
ATOM 7015 O O . LYS C 1 270 ? -3.878 4.810 7.662 1.00 40.51 1070 LYS C O 1
ATOM 7021 N N . PRO C 1 271 ? -5.082 5.052 5.776 1.00 37.52 1071 PRO C N 1
ATOM 7022 C CA . PRO C 1 271 ? -5.845 6.173 6.332 1.00 34.22 1071 PRO C CA 1
ATOM 7023 C C . PRO C 1 271 ? -6.709 5.649 7.473 1.00 31.34 1071 PRO C C 1
ATOM 7024 O O . PRO C 1 271 ? -7.080 4.476 7.481 1.00 29.83 1071 PRO C O 1
ATOM 7028 N N . ALA C 1 272 ? -7.029 6.512 8.432 1.00 28.39 1072 ALA C N 1
ATOM 7029 C CA . ALA C 1 272 ? -7.850 6.100 9.566 1.00 26.11 1072 ALA C CA 1
ATOM 7030 C C . ALA C 1 272 ? -9.291 5.849 9.144 1.00 23.86 1072 ALA C C 1
ATOM 7031 O O . ALA C 1 272 ? -9.873 6.621 8.379 1.00 22.28 1072 ALA C O 1
ATOM 7033 N N . PRO C 1 273 ? -9.891 4.758 9.637 1.00 22.26 1073 PRO C N 1
ATOM 7034 C CA . PRO C 1 273 ? -11.280 4.496 9.253 1.00 22.12 1073 PRO C CA 1
ATOM 7035 C C . PRO C 1 273 ? -12.193 5.602 9.781 1.00 23.20 1073 PRO C C 1
ATOM 7036 O O . PRO C 1 273 ? -11.979 6.119 10.877 1.00 22.10 1073 PRO C O 1
ATOM 7040 N N . VAL C 1 274 ? -13.193 5.982 8.994 1.00 22.76 1074 VAL C N 1
ATOM 7041 C CA . VAL C 1 274 ? -14.133 7.010 9.424 1.00 22.75 1074 VAL C CA 1
ATOM 7042 C C . VAL C 1 274 ? -15.192 6.342 10.291 1.00 22.65 1074 VAL C C 1
ATOM 7043 O O . VAL C 1 274 ? -15.885 5.429 9.843 1.00 20.58 1074 VAL C O 1
ATOM 7047 N N . LEU C 1 275 ? -15.313 6.802 11.531 1.00 21.75 1075 LEU C N 1
ATOM 7048 C CA . LEU C 1 275 ? -16.267 6.228 12.473 1.00 22.66 1075 LEU C CA 1
ATOM 7049 C C . LEU C 1 275 ? -17.396 7.183 12.827 1.00 22.41 1075 LEU C C 1
ATOM 7050 O O . LEU C 1 275 ? -18.483 6.751 13.208 1.00 26.17 1075 LEU C O 1
ATOM 7055 N N . ILE C 1 276 ? -17.134 8.480 12.718 1.00 21.51 1076 ILE C N 1
ATOM 7056 C CA . ILE C 1 276 ? -18.149 9.488 13.005 1.00 21.68 1076 ILE C CA 1
ATOM 7057 C C . ILE C 1 276 ? -18.226 10.432 11.810 1.00 21.99 1076 ILE C C 1
ATOM 7058 O O . ILE C 1 276 ? -17.352 11.281 11.625 1.00 20.17 1076 ILE C O 1
ATOM 7063 N N . THR C 1 277 ? -19.266 10.272 10.997 1.00 22.37 1077 THR C N 1
ATOM 7064 C CA . THR C 1 277 ? -19.453 11.112 9.816 1.00 22.56 1077 THR C CA 1
ATOM 7065 C C . THR C 1 277 ? -20.009 12.470 10.217 1.00 22.29 1077 THR C C 1
ATOM 7066 O O . THR C 1 277 ? -20.514 12.632 11.328 1.00 21.05 1077 THR C O 1
ATOM 7070 N N . GLU C 1 278 ? -19.915 13.447 9.318 1.00 21.36 1078 GLU C N 1
ATOM 7071 C CA . GLU C 1 278 ? -20.421 14.778 9.616 1.00 21.89 1078 GLU C CA 1
ATOM 7072 C C . GLU C 1 278 ? -21.910 14.718 9.916 1.00 23.20 1078 GLU C C 1
ATOM 7073 O O . GLU C 1 278 ? -22.403 15.425 10.798 1.00 22.96 1078 GLU C O 1
ATOM 7079 N N . GLU C 1 279 ? -22.631 13.876 9.179 1.00 24.55 1079 GLU C N 1
ATOM 7080 C CA . GLU C 1 279 ? -24.067 13.747 9.394 1.00 26.88 1079 GLU C CA 1
ATOM 7081 C C . GLU C 1 279 ? -24.317 13.353 10.842 1.00 25.15 1079 GLU C C 1
ATOM 7082 O O . GLU C 1 279 ? -25.166 13.938 11.514 1.00 26.94 1079 GLU C O 1
ATOM 7088 N N . MET C 1 280 ? -23.572 12.358 11.316 1.00 23.91 1080 MET C N 1
ATOM 7089 C CA . MET C 1 280 ? -23.706 11.894 12.693 1.00 23.59 1080 MET C CA 1
ATOM 7090 C C . MET C 1 280 ? -23.458 13.045 13.671 1.00 22.92 1080 MET C C 1
ATOM 7091 O O . MET C 1 280 ? -24.189 13.213 14.651 1.00 23.26 1080 MET C O 1
ATOM 7096 N N . VAL C 1 281 ? -22.434 13.843 13.393 1.00 21.28 1081 VAL C N 1
ATOM 7097 C CA . VAL C 1 281 ? -22.106 14.972 14.249 1.00 21.44 1081 VAL C CA 1
ATOM 7098 C C . VAL C 1 281 ? -23.272 15.954 14.345 1.00 21.56 1081 VAL C C 1
ATOM 7099 O O . VAL C 1 281 ? -23.552 16.490 15.419 1.00 20.00 1081 VAL C O 1
ATOM 7103 N N . THR C 1 282 ? -23.955 16.190 13.228 1.00 23.06 1082 THR C N 1
ATOM 7104 C CA . THR C 1 282 ? -25.076 17.126 13.224 1.00 23.59 1082 THR C CA 1
ATOM 7105 C C . THR C 1 282 ? -26.229 16.646 14.100 1.00 23.81 1082 THR C C 1
ATOM 7106 O O . THR C 1 282 ? -27.132 17.418 14.423 1.00 23.15 1082 THR C O 1
ATOM 7110 N N . LYS C 1 283 ? -26.204 15.375 14.484 1.00 23.85 1083 LYS C N 1
ATOM 7111 C CA . LYS C 1 283 ? -27.265 14.828 15.320 1.00 23.53 1083 LYS C CA 1
ATOM 7112 C C . LYS C 1 283 ? -26.896 14.821 16.801 1.00 23.40 1083 LYS C C 1
ATOM 7113 O O . LYS C 1 283 ? -27.710 14.465 17.652 1.00 24.62 1083 LYS C O 1
ATOM 7119 N N . MET C 1 284 ? -25.665 15.218 17.108 1.00 22.60 1084 MET C N 1
ATOM 7120 C CA . MET C 1 284 ? -25.217 15.273 18.493 1.00 21.40 1084 MET C CA 1
ATOM 7121 C C . MET C 1 284 ? -25.744 16.560 19.109 1.00 23.68 1084 MET C C 1
ATOM 7122 O O . MET C 1 284 ? -26.160 17.473 18.397 1.00 24.21 1084 MET C O 1
ATOM 7127 N N . LYS C 1 285 ? -25.737 16.643 20.431 1.00 23.98 1085 LYS C N 1
ATOM 7128 C CA . LYS C 1 285 ? -26.243 17.841 21.079 1.00 24.79 1085 LYS C CA 1
ATOM 7129 C C . LYS C 1 285 ? -25.189 18.918 21.305 1.00 24.43 1085 LYS C C 1
ATOM 7130 O O . LYS C 1 285 ? -24.008 18.628 21.507 1.00 22.36 1085 LYS C O 1
ATOM 7136 N N . PRO C 1 286 ? -25.611 20.189 21.249 1.00 24.34 1086 PRO C N 1
ATOM 7137 C CA . PRO C 1 286 ? -24.718 21.331 21.448 1.00 23.57 1086 PRO C CA 1
ATOM 7138 C C . PRO C 1 286 ? -23.981 21.212 22.780 1.00 23.16 1086 PRO C C 1
ATOM 7139 O O . PRO C 1 286 ? -24.583 20.882 23.802 1.00 23.26 1086 PRO C O 1
ATOM 7143 N N . GLY C 1 287 ? -22.678 21.469 22.762 1.00 22.20 1087 GLY C N 1
ATOM 7144 C CA . GLY C 1 287 ? -21.901 21.378 23.985 1.00 19.25 1087 GLY C CA 1
ATOM 7145 C C . GLY C 1 287 ? -21.131 20.076 24.129 1.00 17.21 1087 GLY C C 1
ATOM 7146 O O . GLY C 1 287 ? -20.339 19.930 25.054 1.00 16.58 1087 GLY C O 1
ATOM 7147 N N . SER C 1 288 ? -21.361 19.134 23.217 1.00 15.89 1088 SER C N 1
ATOM 7148 C CA . SER C 1 288 ? -20.674 17.844 23.246 1.00 16.45 1088 SER C CA 1
ATOM 7149 C C . SER C 1 288 ? -19.240 18.001 22.761 1.00 15.81 1088 SER C C 1
ATOM 7150 O O . SER C 1 288 ? -18.885 19.005 22.133 1.00 17.22 1088 SER C O 1
ATOM 7153 N N . VAL C 1 289 ? -18.415 17.003 23.047 1.00 14.13 1089 VAL C N 1
ATOM 7154 C CA . VAL C 1 289 ? -17.019 17.046 22.640 1.00 12.81 1089 VAL C CA 1
ATOM 7155 C C . VAL C 1 289 ? -16.598 15.750 21.964 1.00 11.85 1089 VAL C C 1
ATOM 7156 O O . VAL C 1 289 ? -17.024 14.669 22.357 1.00 13.38 1089 VAL C O 1
ATOM 7160 N N . ILE C 1 290 ? -15.759 15.866 20.943 1.00 11.38 1090 ILE C N 1
ATOM 7161 C CA . ILE C 1 290 ? -15.257 14.694 20.249 1.00 11.13 1090 ILE C CA 1
ATOM 7162 C C . ILE C 1 290 ? -13.737 14.736 20.290 1.00 12.43 1090 ILE C C 1
ATOM 7163 O O . ILE C 1 290 ? -13.135 15.742 19.900 1.00 11.66 1090 ILE C O 1
ATOM 7168 N N . ILE C 1 291 ? -13.132 13.653 20.779 1.00 10.25 1091 ILE C N 1
ATOM 7169 C CA . ILE C 1 291 ? -11.681 13.521 20.841 1.00 12.87 1091 ILE C CA 1
ATOM 7170 C C . ILE C 1 291 ? -11.320 12.518 19.744 1.00 11.97 1091 ILE C C 1
ATOM 7171 O O . ILE C 1 291 ? -11.653 11.338 19.841 1.00 10.23 1091 ILE C O 1
ATOM 7176 N N . ASP C 1 292 ? -10.635 12.995 18.711 1.00 11.99 1092 ASP C N 1
ATOM 7177 C CA . ASP C 1 292 ? -10.248 12.159 17.577 1.00 12.79 1092 ASP C CA 1
ATOM 7178 C C . ASP C 1 292 ? -8.768 11.803 17.676 1.00 11.37 1092 ASP C C 1
ATOM 7179 O O . ASP C 1 292 ? -7.919 12.552 17.198 1.00 12.87 1092 ASP C O 1
ATOM 7184 N N . LEU C 1 293 ? -8.469 10.667 18.301 1.00 11.10 1093 LEU C N 1
ATOM 7185 C CA . LEU C 1 293 ? -7.092 10.199 18.485 1.00 11.69 1093 LEU C CA 1
ATOM 7186 C C . LEU C 1 293 ? -6.399 9.742 17.196 1.00 14.23 1093 LEU C C 1
ATOM 7187 O O . LEU C 1 293 ? -5.195 9.483 17.192 1.00 14.06 1093 LEU C O 1
ATOM 7192 N N . ALA C 1 294 ? -7.158 9.651 16.111 1.00 13.97 1094 ALA C N 1
ATOM 7193 C CA . ALA C 1 294 ? -6.623 9.221 14.824 1.00 15.09 1094 ALA C CA 1
ATOM 7194 C C . ALA C 1 294 ? -6.476 10.399 13.863 1.00 16.66 1094 ALA C C 1
ATOM 7195 O O . ALA C 1 294 ? -6.327 10.204 12.656 1.00 16.97 1094 ALA C O 1
ATOM 7197 N N . VAL C 1 295 ? -6.504 11.614 14.403 1.00 17.66 1095 VAL C N 1
ATOM 7198 C CA . VAL C 1 295 ? -6.396 12.828 13.593 1.00 18.20 1095 VAL C CA 1
ATOM 7199 C C . VAL C 1 295 ? -5.163 12.867 12.691 1.00 18.26 1095 VAL C C 1
ATOM 7200 O O . VAL C 1 295 ? -5.249 13.284 11.537 1.00 20.09 1095 VAL C O 1
ATOM 7204 N N . GLU C 1 296 ? -4.021 12.421 13.207 1.00 19.76 1096 GLU C N 1
ATOM 7205 C CA . GLU C 1 296 ? -2.777 12.425 12.434 1.00 21.03 1096 GLU C CA 1
ATOM 7206 C C . GLU C 1 296 ? -2.796 11.506 11.210 1.00 22.54 1096 GLU C C 1
ATOM 7207 O O . GLU C 1 296 ? -1.983 11.662 10.296 1.00 22.61 1096 GLU C O 1
ATOM 7213 N N . ALA C 1 297 ? -3.715 10.548 11.195 1.00 22.60 1097 ALA C N 1
ATOM 7214 C CA . ALA C 1 297 ? -3.811 9.610 10.081 1.00 22.60 1097 ALA C CA 1
ATOM 7215 C C . ALA C 1 297 ? -5.055 9.853 9.229 1.00 21.66 1097 ALA C C 1
ATOM 7216 O O . ALA C 1 297 ? -5.502 8.967 8.501 1.00 23.63 1097 ALA C O 1
ATOM 7218 N N . GLY C 1 298 ? -5.606 11.059 9.313 1.00 20.76 1098 GLY C N 1
ATOM 7219 C CA . GLY C 1 298 ? -6.791 11.383 8.538 1.00 20.15 1098 GLY C CA 1
ATOM 7220 C C . GLY C 1 298 ? -8.026 11.583 9.396 1.00 18.88 1098 GLY C C 1
ATOM 7221 O O . GLY C 1 298 ? -8.996 12.220 8.969 1.00 19.14 1098 GLY C O 1
ATOM 7222 N N . GLY C 1 299 ? -7.993 11.026 10.604 1.00 18.97 1099 GLY C N 1
ATOM 7223 C CA . GLY C 1 299 ? -9.105 11.160 11.533 1.00 17.77 1099 GLY C CA 1
ATOM 7224 C C . GLY C 1 299 ? -10.262 10.185 11.384 1.00 18.67 1099 GLY C C 1
ATOM 7225 O O . GLY C 1 299 ? -10.591 9.759 10.273 1.00 18.59 1099 GLY C O 1
ATOM 7226 N N . ASN C 1 300 ? -10.880 9.818 12.508 1.00 16.40 1100 ASN C N 1
ATOM 7227 C CA . ASN C 1 300 ? -12.034 8.920 12.476 1.00 18.09 1100 ASN C CA 1
ATOM 7228 C C . ASN C 1 300 ? -13.260 9.794 12.210 1.00 17.37 1100 ASN C C 1
ATOM 7229 O O . ASN C 1 300 ? -14.363 9.298 11.978 1.00 17.63 1100 ASN C O 1
ATOM 7234 N N . CYS C 1 301 ? -13.046 11.106 12.259 1.00 17.79 1101 CYS C N 1
ATOM 7235 C CA . CYS C 1 301 ? -14.097 12.086 12.003 1.00 17.91 1101 CYS C CA 1
ATOM 7236 C C . CYS C 1 301 ? -13.545 13.047 10.950 1.00 19.07 1101 CYS C C 1
ATOM 7237 O O . CYS C 1 301 ? -12.515 13.680 11.164 1.00 16.93 1101 CYS C O 1
ATOM 7240 N N . PRO C 1 302 ? -14.219 13.160 9.794 1.00 21.41 1102 PRO C N 1
ATOM 7241 C CA . PRO C 1 302 ? -13.752 14.055 8.729 1.00 23.21 1102 PRO C CA 1
ATOM 7242 C C . PRO C 1 302 ? -13.790 15.542 9.062 1.00 23.41 1102 PRO C C 1
ATOM 7243 O O . PRO C 1 302 ? -13.412 16.370 8.242 1.00 24.00 1102 PRO C O 1
ATOM 7247 N N . LEU C 1 303 ? -14.229 15.876 10.268 1.00 23.33 1103 LEU C N 1
ATOM 7248 C CA . LEU C 1 303 ? -14.323 17.268 10.691 1.00 23.39 1103 LEU C CA 1
ATOM 7249 C C . LEU C 1 303 ? -13.141 17.707 11.566 1.00 22.41 1103 LEU C C 1
ATOM 7250 O O . LEU C 1 303 ? -13.014 18.889 11.897 1.00 22.07 1103 LEU C O 1
ATOM 7255 N N . SER C 1 304 ? -12.280 16.761 11.940 1.00 19.99 1104 SER C N 1
ATOM 7256 C CA . SER C 1 304 ? -11.124 17.088 12.776 1.00 18.07 1104 SER C CA 1
ATOM 7257 C C . SER C 1 304 ? -9.922 17.589 11.981 1.00 17.23 1104 SER C C 1
ATOM 7258 O O . SER C 1 304 ? -9.681 17.169 10.846 1.00 17.70 1104 SER C O 1
ATOM 7261 N N . GLU C 1 305 ? -9.175 18.501 12.590 1.00 16.27 1105 GLU C N 1
ATOM 7262 C CA . GLU C 1 305 ? -7.988 19.071 11.969 1.00 18.13 1105 GLU C CA 1
ATOM 7263 C C . GLU C 1 305 ? -6.802 18.948 12.916 1.00 16.53 1105 GLU C C 1
ATOM 7264 O O . GLU C 1 305 ? -6.898 19.305 14.085 1.00 15.07 1105 GLU C O 1
ATOM 7270 N N . PRO C 1 306 ? -5.662 18.442 12.415 1.00 17.13 1106 PRO C N 1
ATOM 7271 C CA . PRO C 1 306 ? -4.462 18.276 13.240 1.00 15.90 1106 PRO C CA 1
ATOM 7272 C C . PRO C 1 306 ? -4.076 19.524 14.024 1.00 16.47 1106 PRO C C 1
ATOM 7273 O O . PRO C 1 306 ? -4.014 20.633 13.476 1.00 14.13 1106 PRO C O 1
ATOM 7277 N N . GLY C 1 307 ? -3.830 19.325 15.317 1.00 14.87 1107 GLY C N 1
ATOM 7278 C CA . GLY C 1 307 ? -3.430 20.410 16.189 1.00 13.77 1107 GLY C CA 1
ATOM 7279 C C . GLY C 1 307 ? -4.491 21.436 16.532 1.00 15.27 1107 GLY C C 1
ATOM 7280 O O . GLY C 1 307 ? -4.189 22.426 17.198 1.00 16.54 1107 GLY C O 1
ATOM 7281 N N . LYS C 1 308 ? -5.729 21.213 16.108 1.00 14.42 1108 LYS C N 1
ATOM 7282 C CA . LYS C 1 308 ? -6.783 22.183 16.384 1.00 16.76 1108 LYS C CA 1
ATOM 7283 C C . LYS C 1 308 ? -8.022 21.655 17.089 1.00 16.04 1108 LYS C C 1
ATOM 7284 O O . LYS C 1 308 ? -8.322 20.462 17.064 1.00 14.50 1108 LYS C O 1
ATOM 7290 N N . ILE C 1 309 ? -8.739 22.587 17.707 1.00 15.78 1109 ILE C N 1
ATOM 7291 C CA . ILE C 1 309 ? -10.004 22.300 18.354 1.00 16.63 1109 ILE C CA 1
ATOM 7292 C C . ILE C 1 309 ? -10.965 23.056 17.443 1.00 16.22 1109 ILE C C 1
ATOM 7293 O O . ILE C 1 309 ? -10.928 24.284 17.373 1.00 16.09 1109 ILE C O 1
ATOM 7298 N N . VAL C 1 310 ? -11.787 22.314 16.711 1.00 16.04 1110 VAL C N 1
ATOM 7299 C CA . VAL C 1 310 ? -12.746 22.900 15.784 1.00 18.54 1110 VAL C CA 1
ATOM 7300 C C . VAL C 1 310 ? -14.160 22.828 16.354 1.00 19.48 1110 VAL C C 1
ATOM 7301 O O . VAL C 1 310 ? -14.526 21.851 17.008 1.00 18.48 1110 VAL C O 1
ATOM 7305 N N . VAL C 1 311 ? -14.957 23.872 16.118 1.00 20.86 1111 VAL C N 1
ATOM 7306 C CA . VAL C 1 311 ? -16.353 23.916 16.600 1.00 22.79 1111 VAL C CA 1
ATOM 7307 C C . VAL C 1 311 ? -17.271 23.951 15.367 1.00 24.65 1111 VAL C C 1
ATOM 7308 O O . VAL C 1 311 ? -17.154 24.860 14.526 1.00 25.49 1111 VAL C O 1
ATOM 7312 N N . LYS C 1 312 ? -18.082 22.937 15.252 1.00 25.82 1112 LYS C N 1
ATOM 7313 C CA . LYS C 1 312 ? -18.995 22.861 14.073 1.00 29.23 1112 LYS C CA 1
ATOM 7314 C C . LYS C 1 312 ? -20.263 22.137 14.609 1.00 30.17 1112 LYS C C 1
ATOM 7315 O O . LYS C 1 312 ? -20.181 21.131 15.355 1.00 32.70 1112 LYS C O 1
ATOM 7321 N N . HIS C 1 313 ? -21.412 22.613 14.231 1.00 29.47 1113 HIS C N 1
ATOM 7322 C CA . HIS C 1 313 ? -22.669 22.047 14.654 1.00 27.00 1113 HIS C CA 1
ATOM 7323 C C . HIS C 1 313 ? -22.796 22.030 16.143 1.00 25.06 1113 HIS C C 1
ATOM 7324 O O . HIS C 1 313 ? -23.417 21.308 16.877 1.00 25.00 1113 HIS C O 1
ATOM 7331 N N . GLY C 1 314 ? -22.191 23.028 16.776 1.00 24.39 1114 GLY C N 1
ATOM 7332 C CA . GLY C 1 314 ? -22.264 23.146 18.222 1.00 23.73 1114 GLY C CA 1
ATOM 7333 C C . GLY C 1 314 ? -21.377 22.157 18.957 1.00 22.55 1114 GLY C C 1
ATOM 7334 O O . GLY C 1 314 ? -21.367 22.125 20.186 1.00 23.03 1114 GLY C O 1
ATOM 7335 N N . VAL C 1 315 ? -20.620 21.356 18.212 1.00 21.52 1115 VAL C N 1
ATOM 7336 C CA . VAL C 1 315 ? -19.744 20.354 18.821 1.00 20.15 1115 VAL C CA 1
ATOM 7337 C C . VAL C 1 315 ? -18.251 20.682 18.715 1.00 19.03 1115 VAL C C 1
ATOM 7338 O O . VAL C 1 315 ? -17.771 21.123 17.668 1.00 16.61 1115 VAL C O 1
ATOM 7342 N N . LYS C 1 316 ? -17.524 20.476 19.811 1.00 16.55 1116 LYS C N 1
ATOM 7343 C CA . LYS C 1 316 ? -16.084 20.711 19.823 1.00 16.92 1116 LYS C CA 1
ATOM 7344 C C . LYS C 1 316 ? -15.419 19.444 19.301 1.00 16.19 1116 LYS C C 1
ATOM 7345 O O . LYS C 1 316 ? -15.638 18.355 19.831 1.00 13.00 1116 LYS C O 1
ATOM 7351 N N . ILE C 1 317 ? -14.602 19.587 18.270 1.00 14.76 1117 ILE C N 1
ATOM 7352 C CA . ILE C 1 317 ? -13.911 18.446 17.696 1.00 15.06 1117 ILE C CA 1
ATOM 7353 C C . ILE C 1 317 ? -12.429 18.688 17.925 1.00 14.85 1117 ILE C C 1
ATOM 7354 O O . ILE C 1 317 ? -11.798 19.450 17.198 1.00 14.66 1117 ILE C O 1
ATOM 7359 N N . VAL C 1 318 ? -11.876 18.048 18.952 1.00 14.88 1118 VAL C N 1
ATOM 7360 C CA . VAL C 1 318 ? -10.467 18.239 19.281 1.00 14.28 1118 VAL C CA 1
ATOM 7361 C C . VAL C 1 318 ? -9.555 17.217 18.619 1.00 12.63 1118 VAL C C 1
ATOM 7362 O O . VAL C 1 318 ? -9.808 16.008 18.655 1.00 12.84 1118 VAL C O 1
ATOM 7366 N N . GLY C 1 319 ? -8.484 17.715 18.013 1.00 10.20 1119 GLY C N 1
ATOM 7367 C CA . GLY C 1 319 ? -7.552 16.834 17.344 1.00 11.77 1119 GLY C CA 1
ATOM 7368 C C . GLY C 1 319 ? -6.109 17.178 17.651 1.00 11.50 1119 GLY C C 1
ATOM 7369 O O . GLY C 1 319 ? -5.366 17.552 16.750 1.00 12.32 1119 GLY C O 1
ATOM 7370 N N . HIS C 1 320 ? -5.712 17.068 18.918 1.00 11.65 1120 HIS C N 1
ATOM 7371 C CA . HIS C 1 320 ? -4.330 17.356 19.300 1.00 14.33 1120 HIS C CA 1
ATOM 7372 C C . HIS C 1 320 ? -3.438 16.343 18.595 1.00 15.53 1120 HIS C C 1
ATOM 7373 O O . HIS C 1 320 ? -3.861 15.218 18.339 1.00 14.03 1120 HIS C O 1
ATOM 7380 N N . THR C 1 321 ? -2.207 16.732 18.276 1.00 15.93 1121 THR C N 1
ATOM 7381 C CA . THR C 1 321 ? -1.320 15.806 17.584 1.00 18.70 1121 THR C CA 1
ATOM 7382 C C . THR C 1 321 ? -0.618 14.724 18.432 1.00 21.34 1121 THR C C 1
ATOM 7383 O O . THR C 1 321 ? -1.154 13.639 18.644 1.00 27.16 1121 THR C O 1
ATOM 7387 N N . ASN C 1 322 ? 0.577 15.018 18.908 1.00 21.92 1122 ASN C N 1
ATOM 7388 C CA . ASN C 1 322 ? 1.390 14.085 19.692 1.00 15.96 1122 ASN C CA 1
ATOM 7389 C C . ASN C 1 322 ? 0.783 13.825 21.085 1.00 14.25 1122 ASN C C 1
ATOM 7390 O O . ASN C 1 322 ? 1.360 14.228 22.084 1.00 11.91 1122 ASN C O 1
ATOM 7395 N N . VAL C 1 323 ? -0.357 13.140 21.157 1.00 11.89 1123 VAL C N 1
ATOM 7396 C CA . VAL C 1 323 ? -1.014 12.918 22.446 1.00 12.57 1123 VAL C CA 1
ATOM 7397 C C . VAL C 1 323 ? -0.137 12.321 23.553 1.00 12.95 1123 VAL C C 1
ATOM 7398 O O . VAL C 1 323 ? -0.203 12.756 24.704 1.00 11.41 1123 VAL C O 1
ATOM 7402 N N . PRO C 1 324 ? 0.688 11.316 23.229 1.00 12.74 1124 PRO C N 1
ATOM 7403 C CA . PRO C 1 324 ? 1.514 10.775 24.309 1.00 12.78 1124 PRO C CA 1
ATOM 7404 C C . PRO C 1 324 ? 2.482 11.800 24.897 1.00 11.62 1124 PRO C C 1
ATOM 7405 O O . PRO C 1 324 ? 2.876 11.689 26.057 1.00 11.11 1124 PRO C O 1
ATOM 7409 N N . SER C 1 325 ? 2.852 12.802 24.102 1.00 11.21 1125 SER C N 1
ATOM 7410 C CA . SER C 1 325 ? 3.750 13.847 24.577 1.00 11.75 1125 SER C CA 1
ATOM 7411 C C . SER C 1 325 ? 2.983 14.729 25.572 1.00 10.76 1125 SER C C 1
ATOM 7412 O O . SER C 1 325 ? 3.578 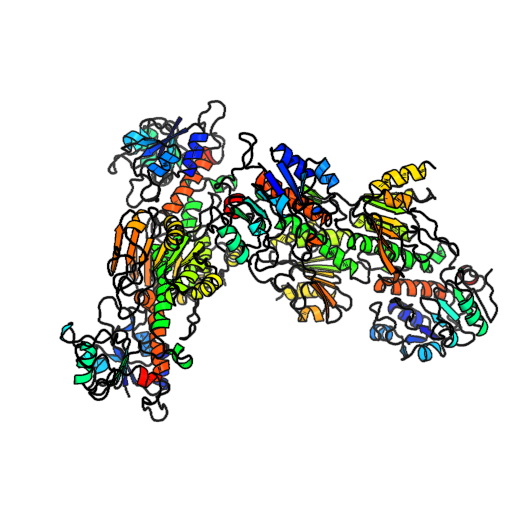15.421 26.398 1.00 11.56 1125 SER C O 1
ATOM 7415 N N . ARG C 1 326 ? 1.655 14.688 25.502 1.00 10.51 1126 ARG C N 1
ATOM 7416 C CA . ARG C 1 326 ? 0.822 15.455 26.430 1.00 11.17 1126 ARG C CA 1
ATOM 7417 C C . ARG C 1 326 ? 0.894 14.777 27.806 1.00 10.79 1126 ARG C C 1
ATOM 7418 O O . ARG C 1 326 ? 0.442 15.338 28.813 1.00 10.54 1126 ARG C O 1
ATOM 7426 N N . VAL C 1 327 ? 1.473 13.574 27.834 1.00 9.39 1127 VAL C N 1
ATOM 7427 C CA . VAL C 1 327 ? 1.670 12.816 29.075 1.00 9.51 1127 VAL C CA 1
ATOM 7428 C C . VAL C 1 327 ? 3.159 12.432 29.107 1.00 10.80 1127 VAL C C 1
ATOM 7429 O O . VAL C 1 327 ? 3.518 11.339 29.544 1.00 12.15 1127 VAL C O 1
ATOM 7433 N N . ALA C 1 328 ? 4.012 13.355 28.659 1.00 9.69 1128 ALA C N 1
ATOM 7434 C CA . ALA C 1 328 ? 5.459 13.142 28.560 1.00 11.51 1128 ALA C CA 1
ATOM 7435 C C . ALA C 1 328 ? 6.221 12.564 29.752 1.00 12.32 1128 ALA C C 1
ATOM 7436 O O . ALA C 1 328 ? 7.141 11.769 29.565 1.00 10.59 1128 ALA C O 1
ATOM 7438 N N . ALA C 1 329 ? 5.873 12.979 30.964 1.00 11.83 1129 ALA C N 1
ATOM 7439 C CA . ALA C 1 329 ? 6.574 12.497 32.151 1.00 12.22 1129 ALA C CA 1
ATOM 7440 C C . ALA C 1 329 ? 6.318 11.024 32.468 1.00 11.82 1129 ALA C C 1
ATOM 7441 O O . ALA C 1 329 ? 7.147 10.379 33.103 1.00 12.23 1129 ALA C O 1
ATOM 7443 N N . ASP C 1 330 ? 5.176 10.493 32.031 1.00 12.19 1130 ASP C N 1
ATOM 7444 C CA . ASP C 1 330 ? 4.854 9.081 32.247 1.00 13.35 1130 ASP C CA 1
ATOM 7445 C C . ASP C 1 330 ? 5.166 8.293 30.977 1.00 12.30 1130 ASP C C 1
ATOM 7446 O O . ASP C 1 330 ? 5.483 7.105 31.033 1.00 14.72 1130 ASP C O 1
ATOM 7451 N N . ALA C 1 331 ? 5.077 8.962 29.831 1.00 11.85 1131 ALA C N 1
ATOM 7452 C CA . ALA C 1 331 ? 5.330 8.308 28.550 1.00 7.43 1131 ALA C CA 1
ATOM 7453 C C . ALA C 1 331 ? 6.803 7.983 28.348 1.00 10.12 1131 ALA C C 1
ATOM 7454 O O . ALA C 1 331 ? 7.141 6.929 27.806 1.00 7.29 1131 ALA C O 1
ATOM 7456 N N . SER C 1 332 ? 7.672 8.884 28.795 1.00 9.89 1132 SER C N 1
ATOM 7457 C CA . SER C 1 332 ? 9.110 8.701 28.634 1.00 11.19 1132 SER C CA 1
ATOM 7458 C C . SER C 1 332 ? 9.668 7.487 29.377 1.00 10.78 1132 SER C C 1
ATOM 7459 O O . SER C 1 332 ? 10.430 6.710 28.806 1.00 11.78 1132 SER C O 1
ATOM 7462 N N . PRO C 1 333 ? 9.318 7.320 30.664 1.00 11.20 1133 PRO C N 1
ATOM 7463 C CA . PRO C 1 333 ? 9.823 6.164 31.411 1.00 11.41 1133 PRO C CA 1
ATOM 7464 C C . PRO C 1 333 ? 9.421 4.855 30.727 1.00 12.21 1133 PRO C C 1
ATOM 7465 O O . PRO C 1 333 ? 10.228 3.933 30.604 1.00 11.86 1133 PRO C O 1
ATOM 7469 N N . LEU C 1 334 ? 8.168 4.779 30.283 1.00 10.58 1134 LEU C N 1
ATOM 7470 C CA . LEU C 1 334 ? 7.672 3.572 29.619 1.00 12.04 1134 LEU C CA 1
ATOM 7471 C C . LEU C 1 334 ? 8.363 3.313 28.284 1.00 11.59 1134 LEU C C 1
ATOM 7472 O O . LEU C 1 334 ? 8.668 2.167 27.948 1.00 11.13 1134 LEU C O 1
ATOM 7477 N N . PHE C 1 335 ? 8.608 4.380 27.526 1.00 11.07 1135 PHE C N 1
ATOM 7478 C CA . PHE C 1 335 ? 9.263 4.259 26.235 1.00 11.27 1135 PHE C CA 1
ATOM 7479 C C . PHE C 1 335 ? 10.689 3.752 26.466 1.00 12.76 1135 PHE C C 1
ATOM 7480 O O . PHE C 1 335 ? 11.190 2.894 25.732 1.00 11.58 1135 PHE C O 1
ATOM 7488 N N . ALA C 1 336 ? 11.336 4.287 27.500 1.00 13.42 1136 ALA C N 1
ATOM 7489 C CA . ALA C 1 336 ? 12.700 3.891 27.840 1.00 12.64 1136 ALA C CA 1
ATOM 7490 C C . ALA C 1 336 ? 12.721 2.417 28.244 1.00 15.09 1136 ALA C C 1
ATOM 7491 O O . ALA C 1 336 ? 13.655 1.685 27.912 1.00 14.20 1136 ALA C O 1
ATOM 7493 N N . LYS C 1 337 ? 11.692 1.982 28.968 1.00 12.94 1137 LYS C N 1
ATOM 7494 C CA . LYS C 1 337 ? 11.620 0.587 29.384 1.00 16.51 1137 LYS C CA 1
ATOM 7495 C C . LYS C 1 337 ? 11.340 -0.340 28.202 1.00 15.33 1137 LYS C C 1
ATOM 7496 O O . LYS C 1 337 ? 11.800 -1.478 28.200 1.00 14.89 1137 LYS C O 1
ATOM 7502 N N . ASN C 1 338 ? 10.589 0.141 27.209 1.00 14.41 1138 ASN C N 1
ATOM 7503 C CA . ASN C 1 338 ? 10.301 -0.668 26.023 1.00 13.19 1138 ASN C CA 1
ATOM 7504 C C . ASN C 1 338 ? 11.607 -0.958 25.284 1.00 14.80 1138 ASN C C 1
ATOM 7505 O O . ASN C 1 338 ? 11.843 -2.086 24.841 1.00 12.67 1138 ASN C O 1
ATOM 7510 N N . LEU C 1 339 ? 12.433 0.077 25.135 1.00 12.85 1139 LEU C N 1
ATOM 7511 C CA . LEU C 1 339 ? 13.731 -0.032 24.475 1.00 14.30 1139 LEU C CA 1
ATOM 7512 C C . LEU C 1 339 ? 14.654 -0.961 25.271 1.00 15.60 1139 LEU C C 1
ATOM 7513 O O . LEU C 1 339 ? 15.317 -1.836 24.699 1.00 15.18 1139 LEU C O 1
ATOM 7518 N N . LEU C 1 340 ? 14.696 -0.762 26.588 1.00 12.57 1140 LEU C N 1
ATOM 7519 C CA . LEU C 1 340 ? 15.521 -1.593 27.466 1.00 12.98 1140 LEU C CA 1
ATOM 7520 C C . LEU C 1 340 ? 15.140 -3.074 27.363 1.00 14.12 1140 LEU C C 1
ATOM 7521 O O . LEU C 1 340 ? 16.010 -3.945 27.260 1.00 14.46 1140 LEU C O 1
ATOM 7526 N N . ASN C 1 341 ? 13.839 -3.359 27.387 1.00 13.58 1141 ASN C N 1
ATOM 7527 C CA . ASN C 1 341 ? 13.349 -4.733 27.309 1.00 14.87 1141 ASN C CA 1
ATOM 7528 C C . ASN C 1 341 ? 13.698 -5.386 25.970 1.00 14.16 1141 ASN C C 1
ATOM 7529 O O . ASN C 1 341 ? 13.916 -6.589 25.903 1.00 13.25 1141 ASN C O 1
ATOM 7534 N N . PHE C 1 342 ? 13.744 -4.583 24.909 1.00 14.21 1142 PHE C N 1
ATOM 7535 C CA . PHE C 1 342 ? 14.067 -5.071 23.572 1.00 12.90 1142 PHE C CA 1
ATOM 7536 C C . PHE C 1 342 ? 15.566 -5.333 23.419 1.00 15.19 1142 PHE C C 1
ATOM 7537 O O . PHE C 1 342 ? 15.978 -6.304 22.778 1.00 12.61 1142 PHE C O 1
ATOM 7545 N N . LEU C 1 343 ? 16.373 -4.473 24.036 1.00 14.95 1143 LEU C N 1
ATOM 7546 C CA . LEU C 1 343 ? 17.823 -4.563 23.952 1.00 16.72 1143 LEU C CA 1
ATOM 7547 C C . LEU C 1 343 ? 18.489 -5.579 24.883 1.00 17.60 1143 LEU C C 1
ATOM 7548 O O . LEU C 1 343 ? 19.356 -6.342 24.456 1.00 16.47 1143 LEU C O 1
ATOM 7553 N N . THR C 1 344 ? 18.086 -5.578 26.147 1.00 19.45 1144 THR C N 1
ATOM 7554 C CA . THR C 1 344 ? 18.672 -6.459 27.155 1.00 20.76 1144 THR C CA 1
ATOM 7555 C C . THR C 1 344 ? 18.975 -7.915 26.779 1.00 21.03 1144 THR C C 1
ATOM 7556 O O . THR C 1 344 ? 20.075 -8.392 27.035 1.00 19.42 1144 THR C O 1
ATOM 7560 N N . PRO C 1 345 ? 18.016 -8.632 26.168 1.00 21.48 1145 PRO C N 1
ATOM 7561 C CA . PRO C 1 345 ? 18.249 -10.033 25.791 1.00 23.04 1145 PRO C CA 1
ATOM 7562 C C . PRO C 1 345 ? 19.453 -10.271 24.876 1.00 25.59 1145 PRO C C 1
ATOM 7563 O O . PRO C 1 345 ? 19.957 -11.393 24.789 1.00 26.88 1145 PRO C O 1
ATOM 7567 N N . HIS C 1 346 ? 19.912 -9.221 24.203 1.00 25.46 1146 HIS C N 1
ATOM 7568 C CA . HIS C 1 346 ? 21.022 -9.334 23.266 1.00 28.07 1146 HIS C CA 1
ATOM 7569 C C . HIS C 1 346 ? 22.374 -8.874 23.792 1.00 30.31 1146 HIS C C 1
ATOM 7570 O O . HIS C 1 346 ? 23.335 -8.762 23.031 1.00 30.05 1146 HIS C O 1
ATOM 7577 N N . VAL C 1 347 ? 22.450 -8.618 25.091 1.00 34.65 1147 VAL C N 1
ATOM 7578 C CA . VAL C 1 347 ? 23.697 -8.177 25.702 1.00 41.29 1147 VAL C CA 1
ATOM 7579 C C . VAL C 1 347 ? 24.113 -9.151 26.800 1.00 46.72 1147 VAL C C 1
ATOM 7580 O O . VAL C 1 347 ? 23.370 -10.073 27.146 1.00 47.16 1147 VAL C O 1
ATOM 7584 N N . ASP C 1 348 ? 25.301 -9.006 27.004 1.00 53.00 1148 ASP C N 1
ATOM 7585 C CA . ASP C 1 348 ? 25.962 -9.682 28.116 1.00 57.94 1148 ASP C CA 1
ATOM 7586 C C . ASP C 1 348 ? 27.349 -9.027 28.293 1.00 60.48 1148 ASP C C 1
ATOM 7587 O O . ASP C 1 348 ? 28.049 -8.916 27.266 1.00 60.88 1148 ASP C O 1
ATOM 7592 N N . LYS C 1 349 ? 27.779 -8.902 29.500 1.00 63.23 1149 LYS C N 1
ATOM 7593 C CA . LYS C 1 349 ? 29.124 -8.462 29.814 1.00 65.54 1149 LYS C CA 1
ATOM 7594 C C . LYS C 1 349 ? 30.104 -9.604 29.521 1.00 66.87 1149 LYS C C 1
ATOM 7595 O O . LYS C 1 349 ? 31.272 -9.253 29.222 1.00 67.09 1149 LYS C O 1
ATOM 7601 N N . ASP C 1 350 ? 29.625 -10.784 29.274 1.00 68.39 1150 ASP C N 1
ATOM 7602 C CA . ASP C 1 350 ? 30.201 -11.909 28.602 1.00 69.24 1150 ASP C CA 1
ATOM 7603 C C . ASP C 1 350 ? 31.566 -11.624 27.950 1.00 69.01 1150 ASP C C 1
ATOM 7604 O O . ASP C 1 350 ? 32.517 -12.370 28.197 1.00 69.91 1150 ASP C O 1
ATOM 7609 N N . THR C 1 351 ? 31.303 -10.581 26.953 1.00 68.32 1151 THR C N 1
ATOM 7610 C CA . THR C 1 351 ? 32.314 -9.832 26.231 1.00 67.53 1151 THR C CA 1
ATOM 7611 C C . THR C 1 351 ? 31.848 -8.382 26.291 1.00 66.44 1151 THR C C 1
ATOM 7612 O O . THR C 1 351 ? 32.482 -7.480 25.744 1.00 66.36 1151 THR C O 1
ATOM 7616 N N . LYS C 1 352 ? 30.725 -8.184 26.976 1.00 65.01 1152 LYS C N 1
ATOM 7617 C CA . LYS C 1 352 ? 30.118 -6.871 27.146 1.00 62.97 1152 LYS C CA 1
ATOM 7618 C C . LYS C 1 352 ? 29.939 -6.178 25.802 1.00 61.01 1152 LYS C C 1
ATOM 7619 O O . LYS C 1 352 ? 30.351 -5.032 25.615 1.00 61.26 1152 LYS C O 1
ATOM 7625 N N . THR C 1 353 ? 29.322 -6.891 24.866 1.00 58.62 1153 THR C N 1
ATOM 7626 C CA . THR C 1 353 ? 29.070 -6.361 23.533 1.00 55.43 1153 THR C CA 1
ATOM 7627 C C . THR C 1 353 ? 27.623 -6.638 23.155 1.00 52.29 1153 THR C C 1
ATOM 7628 O O . THR C 1 353 ? 27.024 -7.609 23.623 1.00 51.84 1153 THR C O 1
ATOM 7632 N N . LEU C 1 354 ? 27.063 -5.778 22.312 1.00 48.75 1154 LEU C N 1
ATOM 7633 C CA . LEU C 1 354 ? 25.688 -5.943 21.871 1.00 44.49 1154 LEU C CA 1
ATOM 7634 C C . LEU C 1 354 ? 25.643 -6.684 20.545 1.00 42.58 1154 LEU C C 1
ATOM 7635 O O . LEU C 1 354 ? 26.186 -6.223 19.539 1.00 42.44 1154 LEU C O 1
ATOM 7640 N N . VAL C 1 355 ? 24.994 -7.841 20.555 1.00 39.68 1155 VAL C N 1
ATOM 7641 C CA . VAL C 1 355 ? 24.850 -8.646 19.355 1.00 37.22 1155 VAL C CA 1
ATOM 7642 C C . VAL C 1 355 ? 23.379 -9.009 19.197 1.00 34.95 1155 VAL C C 1
ATOM 7643 O O . VAL C 1 355 ? 22.896 -9.961 19.807 1.00 33.71 1155 VAL C O 1
ATOM 7647 N N . MET C 1 356 ? 22.667 -8.231 18.387 1.00 33.78 1156 MET C N 1
ATOM 7648 C CA . MET C 1 356 ? 21.248 -8.473 18.150 1.00 32.55 1156 MET C CA 1
ATOM 7649 C C . MET C 1 356 ? 21.101 -9.755 17.337 1.00 32.07 1156 MET C C 1
ATOM 7650 O O . MET C 1 356 ? 21.480 -9.796 16.165 1.00 32.03 1156 MET C O 1
ATOM 7655 N N . LYS C 1 357 ? 20.558 -10.798 17.959 1.00 32.22 1157 LYS C N 1
ATOM 7656 C CA . LYS C 1 357 ? 20.377 -12.076 17.277 1.00 33.22 1157 LYS C CA 1
ATOM 7657 C C . LYS C 1 357 ? 19.374 -11.965 16.132 1.00 32.65 1157 LYS C C 1
ATOM 7658 O O . LYS C 1 357 ? 18.203 -11.655 16.346 1.00 32.61 1157 LYS C O 1
ATOM 7664 N N . LEU C 1 358 ? 19.847 -12.229 14.919 1.00 32.54 1158 LEU C N 1
ATOM 7665 C CA . LEU C 1 358 ? 19.014 -12.149 13.722 1.00 33.94 1158 LEU C CA 1
ATOM 7666 C C . LEU C 1 358 ? 17.876 -13.166 13.707 1.00 32.97 1158 LEU C C 1
ATOM 7667 O O . LEU C 1 358 ? 16.867 -12.969 13.028 1.00 32.97 1158 LEU C O 1
ATOM 7672 N N . GLU C 1 359 ? 18.036 -14.247 14.463 1.00 32.81 1159 GLU C N 1
ATOM 7673 C CA . GLU C 1 359 ? 17.016 -15.288 14.531 1.00 32.26 1159 GLU C CA 1
ATOM 7674 C C . GLU C 1 359 ? 15.859 -14.900 15.456 1.00 29.57 1159 GLU C C 1
ATOM 7675 O O . GLU C 1 359 ? 14.825 -15.569 15.485 1.00 29.03 1159 GLU C O 1
ATOM 7681 N N . ASP C 1 360 ? 16.043 -13.825 16.217 1.00 24.89 1160 ASP C N 1
ATOM 7682 C CA . ASP C 1 360 ? 15.012 -13.341 17.133 1.00 22.70 1160 ASP C CA 1
ATOM 7683 C C . ASP C 1 360 ? 14.001 -12.573 16.279 1.00 22.58 1160 ASP C C 1
ATOM 7684 O O . ASP C 1 360 ? 14.374 -11.652 15.547 1.00 20.84 1160 ASP C O 1
ATOM 7689 N N . GLU C 1 361 ? 12.728 -12.959 16.354 1.00 22.25 1161 GLU C N 1
ATOM 7690 C CA . GLU C 1 361 ? 11.704 -12.302 15.545 1.00 24.82 1161 GLU C CA 1
ATOM 7691 C C . GLU C 1 361 ? 11.452 -10.829 15.881 1.00 22.31 1161 GLU C C 1
ATOM 7692 O O . GLU C 1 361 ? 10.871 -10.104 15.073 1.00 22.96 1161 GLU C O 1
ATOM 7698 N N . THR C 1 362 ? 11.870 -10.381 17.062 1.00 20.94 1162 THR C N 1
ATOM 7699 C CA . THR C 1 362 ? 11.677 -8.975 17.399 1.00 18.46 1162 THR C CA 1
ATOM 7700 C C . THR C 1 362 ? 12.753 -8.184 16.667 1.00 18.16 1162 THR C C 1
ATOM 7701 O O . THR C 1 362 ? 12.589 -6.996 16.386 1.00 20.42 1162 THR C O 1
ATOM 7705 N N . VAL C 1 363 ? 13.846 -8.865 16.336 1.00 18.29 1163 VAL C N 1
ATOM 7706 C CA . VAL C 1 363 ? 14.966 -8.249 15.633 1.00 18.74 1163 VAL C CA 1
ATOM 7707 C C . VAL C 1 363 ? 14.720 -8.160 14.133 1.00 18.98 1163 VAL C C 1
ATOM 7708 O O . VAL C 1 363 ? 14.828 -7.083 13.548 1.00 21.78 1163 VAL C O 1
ATOM 7712 N N . SER C 1 364 ? 14.399 -9.285 13.499 1.00 19.24 1164 SER C N 1
ATOM 7713 C CA . SER C 1 364 ? 14.141 -9.264 12.064 1.00 18.93 1164 SER C CA 1
ATOM 7714 C C . SER C 1 364 ? 12.882 -8.443 11.789 1.00 19.51 1164 SER C C 1
ATOM 7715 O O . SER C 1 364 ? 12.798 -7.730 10.787 1.00 19.25 1164 SER C O 1
ATOM 7718 N N . GLY C 1 365 ? 11.914 -8.526 12.699 1.00 18.84 1165 GLY C N 1
ATOM 7719 C CA . GLY C 1 365 ? 10.676 -7.788 12.530 1.00 16.70 1165 GLY C CA 1
ATOM 7720 C C . GLY C 1 365 ? 10.805 -6.272 12.598 1.00 18.00 1165 GLY C C 1
ATOM 7721 O O . GLY C 1 365 ? 10.023 -5.560 11.973 1.00 16.71 1165 GLY C O 1
ATOM 7722 N N . THR C 1 366 ? 11.789 -5.764 13.338 1.00 19.38 1166 THR C N 1
ATOM 7723 C CA . THR C 1 366 ? 11.954 -4.315 13.467 1.00 18.40 1166 THR C CA 1
ATOM 7724 C C . THR C 1 366 ? 13.109 -3.664 12.692 1.00 19.27 1166 THR C C 1
ATOM 7725 O O . THR C 1 366 ? 13.090 -2.456 12.461 1.00 18.71 1166 THR C O 1
ATOM 7729 N N . CYS C 1 367 ? 14.108 -4.447 12.291 1.00 18.18 1167 CYS C N 1
ATOM 7730 C CA . CYS C 1 367 ? 15.246 -3.895 11.554 1.00 18.33 1167 CYS C CA 1
ATOM 7731 C C . CYS C 1 367 ? 14.835 -3.482 10.140 1.00 19.02 1167 CYS C C 1
ATOM 7732 O O . CYS C 1 367 ? 14.325 -4.298 9.370 1.00 16.28 1167 CYS C O 1
ATOM 7735 N N . VAL C 1 368 ? 15.052 -2.215 9.798 1.00 18.00 1168 VAL C N 1
ATOM 7736 C CA . VAL C 1 368 ? 14.686 -1.729 8.471 1.00 19.25 1168 VAL C CA 1
ATOM 7737 C C . VAL C 1 368 ? 15.912 -1.503 7.593 1.00 20.94 1168 VAL C C 1
ATOM 7738 O O . VAL C 1 368 ? 15.816 -1.490 6.363 1.00 21.31 1168 VAL C O 1
ATOM 7742 N N . THR C 1 369 ? 17.068 -1.338 8.226 1.00 20.81 1169 THR C N 1
ATOM 7743 C CA . THR C 1 369 ? 18.296 -1.148 7.477 1.00 22.17 1169 THR C CA 1
ATOM 7744 C C . THR C 1 369 ? 19.525 -1.548 8.277 1.00 23.34 1169 THR C C 1
ATOM 7745 O O . THR C 1 369 ? 19.572 -1.379 9.498 1.00 20.43 1169 THR C O 1
ATOM 7749 N N . ARG C 1 370 ? 20.511 -2.095 7.576 1.00 24.58 1170 ARG C N 1
ATOM 7750 C CA . ARG C 1 370 ? 21.759 -2.503 8.197 1.00 27.93 1170 ARG C CA 1
ATOM 7751 C C . ARG C 1 370 ? 22.858 -2.647 7.154 1.00 29.25 1170 ARG C C 1
ATOM 7752 O O . ARG C 1 370 ? 22.593 -3.005 6.006 1.00 28.87 1170 ARG C O 1
ATOM 7760 N N . ASP C 1 371 ? 24.089 -2.349 7.561 1.00 30.87 1171 ASP C N 1
ATOM 7761 C CA . ASP C 1 371 ? 25.246 -2.459 6.683 1.00 31.98 1171 ASP C CA 1
ATOM 7762 C C . ASP C 1 371 ? 25.069 -1.687 5.376 1.00 32.19 1171 ASP C C 1
ATOM 7763 O O . ASP C 1 371 ? 25.636 -2.054 4.346 1.00 33.24 1171 ASP C O 1
ATOM 7768 N N . GLY C 1 372 ? 24.274 -0.624 5.416 1.00 31.04 1172 GLY C N 1
ATOM 7769 C CA . GLY C 1 372 ? 24.059 0.180 4.226 1.00 30.44 1172 GLY C CA 1
ATOM 7770 C C . GLY C 1 372 ? 23.057 -0.388 3.238 1.00 29.94 1172 GLY C C 1
ATOM 7771 O O . GLY C 1 372 ? 23.088 -0.047 2.055 1.00 30.43 1172 GLY C O 1
ATOM 7772 N N . ALA C 1 373 ? 22.159 -1.246 3.713 1.00 28.62 1173 ALA C N 1
ATOM 7773 C CA . ALA C 1 373 ? 21.154 -1.838 2.841 1.00 27.20 1173 ALA C CA 1
ATOM 7774 C C . ALA C 1 373 ? 19.798 -1.942 3.524 1.00 25.66 1173 ALA C C 1
ATOM 7775 O O . ALA C 1 373 ? 19.699 -2.399 4.661 1.00 26.34 1173 ALA C O 1
ATOM 7777 N N . ILE C 1 374 ? 18.755 -1.506 2.826 1.00 24.60 1174 ILE C N 1
ATOM 7778 C CA . ILE C 1 374 ? 17.403 -1.593 3.357 1.00 24.14 1174 ILE C CA 1
ATOM 7779 C C . ILE C 1 374 ? 17.055 -3.075 3.385 1.00 23.08 1174 ILE C C 1
ATOM 7780 O O . ILE C 1 374 ? 17.238 -3.777 2.388 1.00 21.55 1174 ILE C O 1
ATOM 7785 N N . VAL C 1 375 ? 16.559 -3.554 4.521 1.00 22.06 1175 VAL C N 1
ATOM 7786 C CA . VAL C 1 375 ? 16.232 -4.967 4.656 1.00 23.36 1175 VAL C CA 1
ATOM 7787 C C . VAL C 1 375 ? 14.774 -5.271 4.960 1.00 23.65 1175 VAL C C 1
ATOM 7788 O O . VAL C 1 375 ? 14.377 -6.432 4.994 1.00 23.43 1175 VAL C O 1
ATOM 7792 N N . HIS C 1 376 ? 13.973 -4.239 5.182 1.00 25.25 1176 HIS C N 1
ATOM 7793 C CA . HIS C 1 376 ? 12.567 -4.457 5.486 1.00 27.47 1176 HIS C CA 1
ATOM 7794 C C . HIS C 1 376 ? 11.678 -3.919 4.364 1.00 29.58 1176 HIS C C 1
ATOM 7795 O O . HIS C 1 376 ? 11.868 -2.800 3.894 1.00 29.22 1176 HIS C O 1
ATOM 7802 N N . PRO C 1 377 ? 10.706 -4.722 3.906 1.00 31.24 1177 PRO C N 1
ATOM 7803 C CA . PRO C 1 377 ? 9.812 -4.269 2.834 1.00 34.71 1177 PRO C CA 1
ATOM 7804 C C . PRO C 1 377 ? 8.806 -3.226 3.336 1.00 37.97 1177 PRO C C 1
ATOM 7805 O O . PRO C 1 377 ? 8.029 -3.496 4.254 1.00 39.78 1177 PRO C O 1
ATOM 7809 N N . ALA C 1 378 ? 8.838 -2.034 2.741 1.00 40.28 1178 ALA C N 1
ATOM 7810 C CA . ALA C 1 378 ? 7.939 -0.943 3.123 1.00 42.01 1178 ALA C CA 1
ATOM 7811 C C . ALA C 1 378 ? 8.315 0.355 2.409 1.00 42.91 1178 ALA C C 1
ATOM 7812 O O . ALA C 1 378 ? 8.778 1.292 3.094 1.00 42.68 1178 ALA C O 1
ATOM 7814 N N . MET D 1 1 ? -47.006 38.697 39.264 1.00 25.14 1201 MET D N 1
ATOM 7815 C CA . MET D 1 1 ? -45.579 38.725 39.704 1.00 27.14 1201 MET D CA 1
ATOM 7816 C C . MET D 1 1 ? -44.665 38.524 38.507 1.00 23.20 1201 MET D C 1
ATOM 7817 O O . MET D 1 1 ? -44.843 37.583 37.733 1.00 25.84 1201 MET D O 1
ATOM 7822 N N . LYS D 1 2 ? -43.671 39.393 38.369 1.00 20.37 1202 LYS D N 1
ATOM 7823 C CA . LYS D 1 2 ? -42.747 39.301 37.253 1.00 16.89 1202 LYS D CA 1
ATOM 7824 C C . LYS D 1 2 ? -41.298 39.136 37.694 1.00 15.32 1202 LYS D C 1
ATOM 7825 O O . LYS D 1 2 ? -40.761 39.968 38.415 1.00 15.01 1202 LYS D O 1
ATOM 7831 N N . ILE D 1 3 ? -40.674 38.049 37.257 1.00 15.65 1203 ILE D N 1
ATOM 7832 C CA . ILE D 1 3 ? -39.280 37.773 37.583 1.00 15.74 1203 ILE D CA 1
ATOM 7833 C C . ILE D 1 3 ? -38.459 37.826 36.291 1.00 14.88 1203 ILE D C 1
ATOM 7834 O O . ILE D 1 3 ? -38.809 37.193 35.295 1.00 15.87 1203 ILE D O 1
ATOM 7839 N N . ALA D 1 4 ? -37.379 38.599 36.297 1.00 13.61 1204 ALA D N 1
ATOM 7840 C CA . ALA D 1 4 ? -36.544 38.717 35.113 1.00 13.23 1204 ALA D CA 1
ATOM 7841 C C . ALA D 1 4 ? -35.119 38.262 35.374 1.00 12.50 1204 ALA D C 1
ATOM 7842 O O . ALA D 1 4 ? -34.588 38.444 36.469 1.00 12.30 1204 ALA D O 1
ATOM 7844 N N . ILE D 1 5 ? -34.515 37.663 34.354 1.00 13.26 1205 ILE D N 1
ATOM 7845 C CA . ILE D 1 5 ? -33.141 37.177 34.426 1.00 13.45 1205 ILE D CA 1
ATOM 7846 C C . ILE D 1 5 ? -32.347 37.713 33.237 1.00 12.98 1205 ILE D C 1
ATOM 7847 O O . ILE D 1 5 ? -32.643 37.395 32.083 1.00 14.07 1205 ILE D O 1
ATOM 7852 N N . PRO D 1 6 ? -31.326 38.536 33.503 1.00 12.89 1206 PRO D N 1
ATOM 7853 C CA . PRO D 1 6 ? -30.532 39.076 32.397 1.00 13.97 1206 PRO D CA 1
ATOM 7854 C C . PRO D 1 6 ? -29.319 38.202 32.076 1.00 15.82 1206 PRO D C 1
ATOM 7855 O O . PRO D 1 6 ? -28.994 37.262 32.810 1.00 13.56 1206 PRO D O 1
ATOM 7859 N N . LYS D 1 7 ? -28.664 38.507 30.962 1.00 16.03 1207 LYS D N 1
ATOM 7860 C CA . LYS D 1 7 ? -27.461 37.787 30.580 1.00 17.64 1207 LYS D CA 1
ATOM 7861 C C . LYS D 1 7 ? -26.361 38.391 31.450 1.00 18.76 1207 LYS D C 1
ATOM 7862 O O . LYS D 1 7 ? -26.416 39.574 31.792 1.00 17.80 1207 LYS D O 1
ATOM 7868 N N . GLU D 1 8 ? -25.377 37.581 31.820 1.00 17.68 1208 GLU D N 1
ATOM 7869 C CA . GLU D 1 8 ? -24.272 38.066 32.631 1.00 18.04 1208 GLU D CA 1
ATOM 7870 C C . GLU D 1 8 ? -23.328 38.847 31.719 1.00 18.80 1208 GLU D C 1
ATOM 7871 O O . GLU D 1 8 ? -22.946 38.370 30.653 1.00 19.84 1208 GLU D O 1
ATOM 7877 N N . ARG D 1 9 ? -22.962 40.052 32.144 1.00 18.80 1209 ARG D N 1
ATOM 7878 C CA . ARG D 1 9 ? -22.110 40.915 31.336 1.00 20.67 1209 ARG D CA 1
ATOM 7879 C C . ARG D 1 9 ? -20.647 40.967 31.744 1.00 20.64 1209 ARG D C 1
ATOM 7880 O O . ARG D 1 9 ? -19.785 41.279 30.922 1.00 21.30 1209 ARG D O 1
ATOM 7888 N N . ARG D 1 10 ? -20.356 40.668 33.004 1.00 20.02 1210 ARG D N 1
ATOM 7889 C CA . ARG D 1 10 ? -18.971 40.718 33.449 1.00 20.30 1210 ARG D CA 1
ATOM 7890 C C . ARG D 1 10 ? -18.116 39.777 32.622 1.00 20.09 1210 ARG D C 1
ATOM 7891 O O . ARG D 1 10 ? -18.507 38.645 32.342 1.00 21.00 1210 ARG D O 1
ATOM 7899 N N . PRO D 1 11 ? -16.933 40.244 32.197 1.00 20.43 1211 PRO D N 1
ATOM 7900 C CA . PRO D 1 11 ? -16.060 39.385 31.392 1.00 20.63 1211 PRO D CA 1
ATOM 7901 C C . PRO D 1 11 ? -15.761 38.028 32.042 1.00 20.13 1211 PRO D C 1
ATOM 7902 O O . PRO D 1 11 ? -15.485 37.945 33.241 1.00 18.97 1211 PRO D O 1
ATOM 7906 N N . GLY D 1 12 ? -15.847 36.972 31.236 1.00 20.67 1212 GLY D N 1
ATOM 7907 C CA . GLY D 1 12 ? -15.579 35.628 31.718 1.00 19.53 1212 GLY D CA 1
ATOM 7908 C C . GLY D 1 12 ? -16.768 34.882 32.300 1.00 19.88 1212 GLY D C 1
ATOM 7909 O O . GLY D 1 12 ? -16.720 33.661 32.425 1.00 21.27 1212 GLY D O 1
ATOM 7910 N N . GLU D 1 13 ? -17.839 35.594 32.646 1.00 17.91 1213 GLU D N 1
ATOM 7911 C CA . GLU D 1 13 ? -19.015 34.954 33.239 1.00 15.83 1213 GLU D CA 1
ATOM 7912 C C . GLU D 1 13 ? -19.936 34.275 32.222 1.00 17.07 1213 GLU D C 1
ATOM 7913 O O . GLU D 1 13 ? -20.653 34.941 31.464 1.00 15.83 1213 GLU D O 1
ATOM 7919 N N . ASP D 1 14 ? -19.930 32.946 32.231 1.00 14.26 1214 ASP D N 1
ATOM 7920 C CA . ASP D 1 14 ? -20.745 32.162 31.314 1.00 15.51 1214 ASP D CA 1
ATOM 7921 C C . ASP D 1 14 ? -21.984 31.564 31.970 1.00 14.38 1214 ASP D C 1
ATOM 7922 O O . ASP D 1 14 ? -22.794 30.921 31.309 1.00 16.37 1214 ASP D O 1
ATOM 7927 N N . ARG D 1 15 ? -22.123 31.765 33.272 1.00 14.01 1215 ARG D N 1
ATOM 7928 C CA . ARG D 1 15 ? -23.273 31.243 33.993 1.00 14.33 1215 ARG D CA 1
ATOM 7929 C C . ARG D 1 15 ? -24.479 32.164 33.799 1.00 14.11 1215 ARG D C 1
ATOM 7930 O O . ARG D 1 15 ? -24.348 33.276 33.285 1.00 14.92 1215 ARG D O 1
ATOM 7938 N N . VAL D 1 16 ? -25.651 31.671 34.178 1.00 13.90 1216 VAL D N 1
ATOM 7939 C CA . VAL D 1 16 ? -26.897 32.431 34.110 1.00 13.79 1216 VAL D CA 1
ATOM 7940 C C . VAL D 1 16 ? -27.743 31.906 35.271 1.00 13.52 1216 VAL D C 1
ATOM 7941 O O . VAL D 1 16 ? -27.682 30.721 35.602 1.00 14.51 1216 VAL D O 1
ATOM 7945 N N . ALA D 1 17 ? -28.501 32.794 35.907 1.00 11.42 1217 ALA D N 1
ATOM 7946 C CA . ALA D 1 17 ? -29.326 32.427 37.050 1.00 11.03 1217 ALA D CA 1
ATOM 7947 C C . ALA D 1 17 ? -30.704 31.874 36.692 1.00 10.15 1217 ALA D C 1
ATOM 7948 O O . ALA D 1 17 ? -31.714 32.296 37.256 1.00 12.34 1217 ALA D O 1
ATOM 7950 N N . ILE D 1 18 ? -30.753 30.925 35.767 1.00 9.74 1218 ILE D N 1
ATOM 7951 C CA . ILE D 1 18 ? -32.033 30.346 35.390 1.00 11.98 1218 ILE D CA 1
ATOM 7952 C C . ILE D 1 18 ? -31.792 29.041 34.647 1.00 11.92 1218 ILE D C 1
ATOM 7953 O O . ILE D 1 18 ? -30.685 28.780 34.176 1.00 12.08 1218 ILE D O 1
ATOM 7958 N N . SER D 1 19 ? -32.836 28.222 34.573 1.00 11.02 1219 SER D N 1
ATOM 7959 C CA . SER D 1 19 ? -32.791 26.953 33.858 1.00 12.38 1219 SER D CA 1
ATOM 7960 C C . SER D 1 19 ? -34.223 26.650 33.453 1.00 12.81 1219 SER D C 1
ATOM 7961 O O . SER D 1 19 ? -35.170 27.154 34.061 1.00 9.90 1219 SER D O 1
ATOM 7964 N N . PRO D 1 20 ? -34.402 25.842 32.399 1.00 14.12 1220 PRO D N 1
ATOM 7965 C CA . PRO D 1 20 ? -35.746 25.492 31.932 1.00 15.30 1220 PRO D CA 1
ATOM 7966 C C . PRO D 1 20 ? -36.584 24.854 33.039 1.00 15.50 1220 PRO D C 1
ATOM 7967 O O . PRO D 1 20 ? -37.786 25.103 33.153 1.00 16.34 1220 PRO D O 1
ATOM 7971 N N . GLU D 1 21 ? -35.938 24.038 33.863 1.00 15.12 1221 GLU D N 1
ATOM 7972 C CA . GLU D 1 21 ? -36.626 23.367 34.953 1.00 15.88 1221 GLU D CA 1
ATOM 7973 C C . GLU D 1 21 ? -37.181 24.377 35.947 1.00 14.70 1221 GLU D C 1
ATOM 7974 O O . GLU D 1 21 ? -38.330 24.270 36.376 1.00 13.67 1221 GLU D O 1
ATOM 7980 N N . VAL D 1 22 ? -36.362 25.365 36.301 1.00 12.79 1222 VAL D N 1
ATOM 7981 C CA . VAL D 1 22 ? -36.767 26.389 37.258 1.00 11.58 1222 VAL D CA 1
ATOM 7982 C C . VAL D 1 22 ? -37.826 27.326 36.679 1.00 12.14 1222 VAL D C 1
ATOM 7983 O O . VAL D 1 22 ? -38.702 27.792 37.403 1.00 12.53 1222 VAL D O 1
ATOM 7987 N N . VAL D 1 23 ? -37.750 27.587 35.375 1.00 13.61 1223 VAL D N 1
ATOM 7988 C CA . VAL D 1 23 ? -38.729 28.441 34.694 1.00 13.85 1223 VAL D CA 1
ATOM 7989 C C . VAL D 1 23 ? -40.120 27.827 34.845 1.00 15.90 1223 VAL D C 1
ATOM 7990 O O . VAL D 1 23 ? -41.083 28.510 35.198 1.00 15.18 1223 VAL D O 1
ATOM 7994 N N . LYS D 1 24 ? -40.210 26.530 34.569 1.00 17.17 1224 LYS D N 1
ATOM 7995 C CA . LYS D 1 24 ? -41.472 25.812 34.660 1.00 18.27 1224 LYS D CA 1
ATOM 7996 C C . LYS D 1 24 ? -42.026 25.903 36.081 1.00 18.41 1224 LYS D C 1
ATOM 7997 O O . LYS D 1 24 ? -43.222 26.110 36.281 1.00 18.96 1224 LYS D O 1
ATOM 8003 N N . LYS D 1 25 ? -41.153 25.758 37.070 1.00 16.77 1225 LYS D N 1
ATOM 8004 C CA . LYS D 1 25 ? -41.578 25.852 38.466 1.00 16.96 1225 LYS D CA 1
ATOM 8005 C C . LYS D 1 25 ? -42.090 27.262 38.795 1.00 15.45 1225 LYS D C 1
ATOM 8006 O O . LYS D 1 25 ? -43.104 27.421 39.474 1.00 15.67 1225 LYS D O 1
ATOM 8012 N N . LEU D 1 26 ? -41.387 28.281 38.310 1.00 16.69 1226 LEU D N 1
ATOM 8013 C CA . LEU D 1 26 ? -41.776 29.668 38.560 1.00 16.16 1226 LEU D CA 1
ATOM 8014 C C . LEU D 1 26 ? -43.121 29.980 37.918 1.00 16.32 1226 LEU D C 1
ATOM 8015 O O . LEU D 1 26 ? -43.966 30.644 38.517 1.00 16.86 1226 LEU D O 1
ATOM 8020 N N . VAL D 1 27 ? -43.310 29.517 36.688 1.00 17.82 1227 VAL D N 1
ATOM 8021 C CA . VAL D 1 27 ? -44.572 29.731 35.996 1.00 18.57 1227 VAL D CA 1
ATOM 8022 C C . VAL D 1 27 ? -45.662 29.028 36.802 1.00 18.97 1227 VAL D C 1
ATOM 8023 O O . VAL D 1 27 ? -46.763 29.550 36.963 1.00 18.78 1227 VAL D O 1
ATOM 8027 N N . GLY D 1 28 ? -45.335 27.845 37.318 1.00 18.54 1228 GLY D N 1
ATOM 8028 C CA . GLY D 1 28 ? -46.285 27.092 38.116 1.00 18.47 1228 GLY D CA 1
ATOM 8029 C C . GLY D 1 28 ? -46.703 27.832 39.381 1.00 19.87 1228 GLY D C 1
ATOM 8030 O O . GLY D 1 28 ? -47.829 27.667 39.860 1.00 18.84 1228 GLY D O 1
ATOM 8031 N N . LEU D 1 29 ? -45.799 28.644 39.925 1.00 16.79 1229 LEU D N 1
ATOM 8032 C CA . LEU D 1 29 ? -46.090 29.417 41.133 1.00 17.50 1229 LEU D CA 1
ATOM 8033 C C . LEU D 1 29 ? -46.855 30.705 40.813 1.00 18.33 1229 LEU D C 1
ATOM 8034 O O . LEU D 1 29 ? -47.240 31.449 41.720 1.00 16.65 1229 LEU D O 1
ATOM 8039 N N . GLY D 1 30 ? -47.052 30.969 39.521 1.00 17.54 1230 GLY D N 1
ATOM 8040 C CA . GLY D 1 30 ? -47.784 32.152 39.104 1.00 19.33 1230 GLY D CA 1
ATOM 8041 C C . GLY D 1 30 ? -46.965 33.326 38.597 1.00 21.56 1230 GLY D C 1
ATOM 8042 O O . GLY D 1 30 ? -47.495 34.431 38.451 1.00 21.45 1230 GLY D O 1
ATOM 8043 N N . PHE D 1 31 ? -45.682 33.108 38.324 1.00 21.10 1231 PHE D N 1
ATOM 8044 C CA . PHE D 1 31 ? -44.818 34.186 37.838 1.00 21.19 1231 PHE D CA 1
ATOM 8045 C C . PHE D 1 31 ? -44.770 34.313 36.327 1.00 20.71 1231 PHE D C 1
ATOM 8046 O O . PHE D 1 31 ? -44.975 33.339 35.600 1.00 20.67 1231 PHE D O 1
ATOM 8054 N N . GLU D 1 32 ? -44.494 35.532 35.868 1.00 20.95 1232 GLU D N 1
ATOM 8055 C CA . GLU D 1 32 ? -44.282 35.791 34.451 1.00 21.06 1232 GLU D CA 1
ATOM 8056 C C . GLU D 1 32 ? -42.761 35.722 34.492 1.00 19.14 1232 GLU D C 1
ATOM 8057 O O . GLU D 1 32 ? -42.150 36.400 35.311 1.00 20.21 1232 GLU D O 1
ATOM 8063 N N . VAL D 1 33 ? -42.145 34.912 33.644 1.00 16.86 1233 VAL D N 1
ATOM 8064 C CA . VAL D 1 33 ? -40.696 34.820 33.652 1.00 16.48 1233 VAL D CA 1
ATOM 8065 C C . VAL D 1 33 ? -40.103 35.397 32.374 1.00 17.08 1233 VAL D C 1
ATOM 8066 O O . VAL D 1 33 ? -40.379 34.909 31.275 1.00 18.23 1233 VAL D O 1
ATOM 8070 N N . ILE D 1 34 ? -39.281 36.433 32.531 1.00 16.98 1234 ILE D N 1
ATOM 8071 C CA . ILE D 1 34 ? -38.648 37.108 31.403 1.00 18.24 1234 ILE D CA 1
ATOM 8072 C C . ILE D 1 34 ? -37.146 36.872 31.423 1.00 17.10 1234 ILE D C 1
ATOM 8073 O O . ILE D 1 34 ? -36.496 37.124 32.434 1.00 16.35 1234 ILE D O 1
ATOM 8078 N N . VAL D 1 35 ? -36.598 36.402 30.307 1.00 18.17 1235 VAL D N 1
ATOM 8079 C CA . VAL D 1 35 ? -35.164 36.160 30.208 1.00 17.49 1235 VAL D CA 1
ATOM 8080 C C . VAL D 1 35 ? -34.598 36.902 28.997 1.00 18.72 1235 VAL D C 1
ATOM 8081 O O . VAL D 1 35 ? -35.204 36.911 27.929 1.00 20.20 1235 VAL D O 1
ATOM 8085 N N . GLU D 1 36 ? -33.439 37.527 29.175 1.00 18.77 1236 GLU D N 1
ATOM 8086 C CA . GLU D 1 36 ? -32.781 38.258 28.096 1.00 18.83 1236 GLU D CA 1
ATOM 8087 C C . GLU D 1 36 ? -32.284 37.279 27.031 1.00 18.31 1236 GLU D C 1
ATOM 8088 O O . GLU D 1 36 ? -31.748 36.222 27.354 1.00 19.05 1236 GLU D O 1
ATOM 8094 N N . GLN D 1 37 ? -32.453 37.636 25.762 1.00 16.07 1237 GLN D N 1
ATOM 8095 C CA . GLN D 1 37 ? -32.018 36.768 24.676 1.00 17.35 1237 GLN D CA 1
ATOM 8096 C C . GLN D 1 37 ? -30.553 36.370 24.841 1.00 16.00 1237 GLN D C 1
ATOM 8097 O O . GLN D 1 37 ? -29.709 37.202 25.171 1.00 15.52 1237 GLN D O 1
ATOM 8103 N N . GLY D 1 38 ? -30.270 35.091 24.613 1.00 16.56 1238 GLY D N 1
ATOM 8104 C CA . GLY D 1 38 ? -28.915 34.577 24.721 1.00 16.78 1238 GLY D CA 1
ATOM 8105 C C . GLY D 1 38 ? -28.302 34.499 26.108 1.00 16.36 1238 GLY D C 1
ATOM 8106 O O . GLY D 1 38 ? -27.120 34.182 26.239 1.00 15.89 1238 GLY D O 1
ATOM 8107 N N . ALA D 1 39 ? -29.085 34.765 27.150 1.00 15.30 1239 ALA D N 1
ATOM 8108 C CA . ALA D 1 39 ? -28.555 34.731 28.514 1.00 16.13 1239 ALA D CA 1
ATOM 8109 C C . ALA D 1 39 ? -27.915 33.402 28.919 1.00 14.74 1239 ALA D C 1
ATOM 8110 O O . ALA D 1 39 ? -26.945 33.383 29.676 1.00 15.68 1239 ALA D O 1
ATOM 8112 N N . GLY D 1 40 ? -28.448 32.296 28.414 1.00 16.67 1240 GLY D N 1
ATOM 8113 C CA . GLY D 1 40 ? -27.911 30.996 28.786 1.00 17.78 1240 GLY D CA 1
ATOM 8114 C C . GLY D 1 40 ? -27.033 30.280 27.777 1.00 18.32 1240 GLY D C 1
ATOM 8115 O O . GLY D 1 40 ? -26.680 29.120 27.990 1.00 18.88 1240 GLY D O 1
ATOM 8116 N N . VAL D 1 41 ? -26.670 30.951 26.688 1.00 17.91 1241 VAL D N 1
ATOM 8117 C CA . VAL D 1 41 ? -25.835 30.330 25.666 1.00 20.01 1241 VAL D CA 1
ATOM 8118 C C . VAL D 1 41 ? -24.531 29.796 26.254 1.00 19.66 1241 VAL D C 1
ATOM 8119 O O . VAL D 1 41 ? -24.055 28.727 25.863 1.00 21.53 1241 VAL D O 1
ATOM 8123 N N . GLY D 1 42 ? -23.951 30.541 27.188 1.00 17.24 1242 GLY D N 1
ATOM 8124 C CA . GLY D 1 42 ? -22.712 30.106 27.804 1.00 17.57 1242 GLY D CA 1
ATOM 8125 C C . GLY D 1 42 ? -22.896 28.865 28.659 1.00 17.08 1242 GLY D C 1
ATOM 8126 O O . GLY D 1 42 ? -21.943 28.134 28.927 1.00 18.41 1242 GLY D O 1
ATOM 8127 N N . ALA D 1 43 ? -24.133 28.613 29.070 1.00 17.15 1243 ALA D N 1
ATOM 8128 C CA . ALA D 1 43 ? -24.451 27.464 29.911 1.00 15.45 1243 ALA D CA 1
ATOM 8129 C C . ALA D 1 43 ? -25.203 26.384 29.140 1.00 16.51 1243 ALA D C 1
ATOM 8130 O O . ALA D 1 43 ? -25.804 25.485 29.737 1.00 17.28 1243 ALA D O 1
ATOM 8132 N N . SER D 1 44 ? -25.160 26.478 27.812 1.00 15.84 1244 SER D N 1
ATOM 8133 C CA . SER D 1 44 ? -25.829 25.524 26.932 1.00 18.79 1244 SER D CA 1
ATOM 8134 C C . SER D 1 44 ? -27.340 25.500 27.116 1.00 17.53 1244 SER D C 1
ATOM 8135 O O . SER D 1 44 ? -27.978 24.448 27.042 1.00 16.62 1244 SER D O 1
ATOM 8138 N N . ILE D 1 45 ? -27.902 26.681 27.347 1.00 18.93 1245 ILE D N 1
ATOM 8139 C CA . ILE D 1 45 ? -29.336 26.844 27.533 1.00 16.91 1245 ILE D CA 1
ATOM 8140 C C . ILE D 1 45 ? -29.843 27.821 26.469 1.00 17.31 1245 ILE D C 1
ATOM 8141 O O . ILE D 1 45 ? -29.642 29.030 26.575 1.00 16.34 1245 ILE D O 1
ATOM 8146 N N . THR D 1 46 ? -30.493 27.287 25.440 1.00 17.50 1246 THR D N 1
ATOM 8147 C CA . THR D 1 46 ? -31.016 28.106 24.344 1.00 17.93 1246 THR D CA 1
ATOM 8148 C C . THR D 1 46 ? -32.248 28.924 24.740 1.00 17.73 1246 THR D C 1
ATOM 8149 O O . THR D 1 46 ? -32.865 28.672 25.771 1.00 15.66 1246 THR D O 1
ATOM 8153 N N . ASP D 1 47 ? -32.603 29.903 23.907 1.00 16.10 1247 ASP D N 1
ATOM 8154 C CA . ASP D 1 47 ? -33.786 30.718 24.170 1.00 16.70 1247 ASP D CA 1
ATOM 8155 C C . ASP D 1 47 ? -35.029 29.858 23.963 1.00 16.70 1247 ASP D C 1
ATOM 8156 O O . ASP D 1 47 ? -36.010 29.999 24.694 1.00 15.87 1247 ASP D O 1
ATOM 8161 N N . ASP D 1 48 ? -34.986 28.971 22.966 1.00 15.89 1248 ASP D N 1
ATOM 8162 C CA . ASP D 1 48 ? -36.125 28.094 22.685 1.00 17.27 1248 ASP D CA 1
ATOM 8163 C C . ASP D 1 48 ? -36.428 27.145 23.841 1.00 17.15 1248 ASP D C 1
ATOM 8164 O O . ASP D 1 48 ? -37.592 26.847 24.113 1.00 19.42 1248 ASP D O 1
ATOM 8169 N N . ALA D 1 49 ? -35.389 26.658 24.511 1.00 17.52 1249 ALA D N 1
ATOM 8170 C CA . ALA D 1 49 ? -35.586 25.753 25.641 1.00 17.59 1249 ALA D CA 1
ATOM 8171 C C . ALA D 1 49 ? -36.290 26.515 26.750 1.00 17.91 1249 ALA D C 1
ATOM 8172 O O . ALA D 1 49 ? -37.164 25.977 27.429 1.00 18.83 1249 ALA D O 1
ATOM 8174 N N . LEU D 1 50 ? -35.902 27.772 26.926 1.00 17.77 1250 LEU D N 1
ATOM 8175 C CA . LEU D 1 50 ? -36.498 28.627 27.940 1.00 19.18 1250 LEU D CA 1
ATOM 8176 C C . LEU D 1 50 ? -37.952 28.940 27.582 1.00 19.49 1250 LEU D C 1
ATOM 8177 O O . LEU D 1 50 ? -38.836 28.871 28.437 1.00 19.16 1250 LEU D O 1
ATOM 8182 N N . THR D 1 51 ? -38.201 29.287 26.320 1.00 19.65 1251 THR D N 1
ATOM 8183 C CA . THR D 1 51 ? -39.562 29.590 25.892 1.00 19.37 1251 THR D CA 1
ATOM 8184 C C . THR D 1 51 ? -40.436 28.351 26.041 1.00 19.06 1251 THR D C 1
ATOM 8185 O O . THR D 1 51 ? -41.598 28.449 26.429 1.00 18.41 1251 THR D O 1
ATOM 8189 N N . ALA D 1 52 ? -39.867 27.184 25.753 1.00 19.42 1252 ALA D N 1
ATOM 8190 C CA . ALA D 1 52 ? -40.604 25.933 25.860 1.00 18.57 1252 ALA D CA 1
ATOM 8191 C C . ALA D 1 52 ? -41.044 25.688 27.298 1.00 18.85 1252 ALA D C 1
ATOM 8192 O O . ALA D 1 52 ? -42.094 25.092 27.538 1.00 18.13 1252 ALA D O 1
ATOM 8194 N N . ALA D 1 53 ? -40.247 26.157 28.254 1.00 17.38 1253 ALA D N 1
ATOM 8195 C CA . ALA D 1 53 ? -40.570 25.980 29.669 1.00 18.43 1253 ALA D CA 1
ATOM 8196 C C . ALA D 1 53 ? -41.606 26.992 30.165 1.00 17.03 1253 ALA D C 1
ATOM 8197 O O . ALA D 1 53 ? -42.132 26.847 31.264 1.00 18.43 1253 ALA D O 1
ATOM 8199 N N . GLY D 1 54 ? -41.889 28.020 29.367 1.00 16.91 1254 GLY D N 1
ATOM 8200 C CA . GLY D 1 54 ? -42.890 29.000 29.768 1.00 17.49 1254 GLY D CA 1
ATOM 8201 C C . GLY D 1 54 ? -42.448 30.447 29.913 1.00 18.07 1254 GLY D C 1
ATOM 8202 O O . GLY D 1 54 ? -43.248 31.313 30.282 1.00 19.06 1254 GLY D O 1
ATOM 8203 N N . ALA D 1 55 ? -41.184 30.721 29.620 1.00 18.23 1255 ALA D N 1
ATOM 8204 C CA . ALA D 1 55 ? -40.650 32.076 29.734 1.00 19.97 1255 ALA D CA 1
ATOM 8205 C C . ALA D 1 55 ? -40.823 32.854 28.436 1.00 19.40 1255 ALA D C 1
ATOM 8206 O O . ALA D 1 55 ? -41.194 32.288 27.410 1.00 19.87 1255 ALA D O 1
ATOM 8208 N N . THR D 1 56 ? -40.569 34.156 28.497 1.00 19.63 1256 THR D N 1
ATOM 8209 C CA . THR D 1 56 ? -40.630 35.003 27.312 1.00 20.99 1256 THR D CA 1
ATOM 8210 C C . THR D 1 56 ? -39.231 35.586 27.166 1.00 21.19 1256 THR D C 1
ATOM 8211 O O . THR D 1 56 ? -38.504 35.720 28.150 1.00 20.30 1256 THR D O 1
ATOM 8215 N N . ILE D 1 57 ? -38.843 35.925 25.944 1.00 21.39 1257 ILE D N 1
ATOM 8216 C CA . ILE D 1 57 ? -37.515 36.470 25.712 1.00 20.75 1257 ILE D CA 1
ATOM 8217 C C . ILE D 1 57 ? -37.546 37.964 25.414 1.00 21.75 1257 ILE D C 1
ATOM 8218 O O . ILE D 1 57 ? -38.352 38.431 24.613 1.00 20.84 1257 ILE D O 1
ATOM 8223 N N . ALA D 1 58 ? -36.673 38.713 26.081 1.00 21.59 1258 ALA D N 1
ATOM 8224 C CA . ALA D 1 58 ? -36.581 40.152 25.870 1.00 22.93 1258 ALA D CA 1
ATOM 8225 C C . ALA D 1 58 ? -35.295 40.394 25.087 1.00 23.04 1258 ALA D C 1
ATOM 8226 O O . ALA D 1 58 ? -34.311 39.677 25.277 1.00 21.78 1258 ALA D O 1
ATOM 8228 N N . SER D 1 59 ? -35.309 41.397 24.209 1.00 22.60 1259 SER D N 1
ATOM 8229 C CA . SER D 1 59 ? -34.151 41.722 23.376 1.00 23.26 1259 SER D CA 1
ATOM 8230 C C . SER D 1 59 ? -32.962 42.303 24.129 1.00 23.40 1259 SER D C 1
ATOM 8231 O O . SER D 1 59 ? -31.812 42.142 23.716 1.00 24.74 1259 SER D O 1
ATOM 8234 N N . THR D 1 60 ? -33.233 43.000 25.221 1.00 22.07 1260 THR D N 1
ATOM 8235 C CA . THR D 1 60 ? -32.158 43.611 25.981 1.00 21.76 1260 THR D CA 1
ATOM 8236 C C . THR D 1 60 ? -32.393 43.455 27.472 1.00 22.50 1260 THR D C 1
ATOM 8237 O O . THR D 1 60 ? -33.485 43.077 27.897 1.00 21.13 1260 THR D O 1
ATOM 8241 N N . ALA D 1 61 ? -31.358 43.760 28.255 1.00 21.83 1261 ALA D N 1
ATOM 8242 C CA . ALA D 1 61 ? -31.432 43.691 29.703 1.00 20.33 1261 ALA D CA 1
ATOM 8243 C C . ALA D 1 61 ? -32.434 44.739 30.180 1.00 20.78 1261 ALA D C 1
ATOM 8244 O O . ALA D 1 61 ? -33.238 44.479 31.075 1.00 19.60 1261 ALA D O 1
ATOM 8246 N N . ALA D 1 62 ? -32.380 45.925 29.572 1.00 17.15 1262 ALA D N 1
ATOM 8247 C CA . ALA D 1 62 ? -33.285 47.010 29.927 1.00 16.75 1262 ALA D CA 1
ATOM 8248 C C . ALA D 1 62 ? -34.740 46.565 29.776 1.00 16.83 1262 ALA D C 1
ATOM 8249 O O . ALA D 1 62 ? -35.547 46.759 30.683 1.00 16.31 1262 ALA D O 1
ATOM 8251 N N . GLN D 1 63 ? -35.074 45.968 28.634 1.00 18.20 1263 GLN D N 1
ATOM 8252 C CA . GLN D 1 63 ? -36.435 45.494 28.406 1.00 20.45 1263 GLN D CA 1
ATOM 8253 C C . GLN D 1 63 ? -36.799 44.405 29.409 1.00 18.97 1263 GLN D C 1
ATOM 8254 O O . GLN D 1 63 ? -37.914 44.363 29.922 1.00 18.53 1263 GLN D O 1
ATOM 8260 N N . ALA D 1 64 ? -35.848 43.520 29.679 1.00 18.90 1264 ALA D N 1
ATOM 8261 C CA . ALA D 1 64 ? -36.064 42.423 30.615 1.00 18.90 1264 ALA D CA 1
ATOM 8262 C C . ALA D 1 64 ? -36.398 42.877 32.032 1.00 18.52 1264 ALA D C 1
ATOM 8263 O O . ALA D 1 64 ? -37.379 42.418 32.622 1.00 20.05 1264 ALA D O 1
ATOM 8265 N N . LEU D 1 65 ? -35.593 43.785 32.572 1.00 17.85 1265 LEU D N 1
ATOM 8266 C CA . LEU D 1 65 ? -35.778 44.247 33.946 1.00 19.56 1265 LEU D CA 1
ATOM 8267 C C . LEU D 1 65 ? -36.708 45.424 34.189 1.00 19.11 1265 LEU D C 1
ATOM 8268 O O . LEU D 1 65 ? -37.113 45.655 35.324 1.00 20.10 1265 LEU D O 1
ATOM 8273 N N . SER D 1 66 ? -37.044 46.167 33.141 1.00 20.28 1266 SER D N 1
ATOM 8274 C CA . SER D 1 66 ? -37.886 47.357 33.293 1.00 21.41 1266 SER D CA 1
ATOM 8275 C C . SER D 1 66 ? -39.086 47.281 34.248 1.00 21.00 1266 SER D C 1
ATOM 8276 O O . SER D 1 66 ? -39.310 48.212 35.023 1.00 20.68 1266 SER D O 1
ATOM 8279 N N . GLN D 1 67 ? -39.855 46.197 34.203 1.00 19.28 1267 GLN D N 1
ATOM 8280 C CA . GLN D 1 67 ? -41.031 46.086 35.072 1.00 19.81 1267 GLN D CA 1
ATOM 8281 C C . GLN D 1 67 ? -41.004 44.883 36.006 1.00 18.51 1267 GLN D C 1
ATOM 8282 O O . GLN D 1 67 ? -42.012 44.539 36.618 1.00 17.70 1267 GLN D O 1
ATOM 8288 N N . ALA D 1 68 ? -39.844 44.258 36.128 1.00 18.11 1268 ALA D N 1
ATOM 8289 C CA . ALA D 1 68 ? -39.717 43.081 36.974 1.00 17.83 1268 ALA D CA 1
ATOM 8290 C C . ALA D 1 68 ? -39.801 43.386 38.467 1.00 16.92 1268 ALA D C 1
ATOM 8291 O O . ALA D 1 68 ? -39.146 44.302 38.963 1.00 18.55 1268 ALA D O 1
ATOM 8293 N N . ASP D 1 69 ? -40.622 42.612 39.173 1.00 16.41 1269 ASP D N 1
ATOM 8294 C CA . ASP D 1 69 ? -40.797 42.757 40.620 1.00 18.13 1269 ASP D CA 1
ATOM 8295 C C . ASP D 1 69 ? -39.641 42.060 41.325 1.00 16.62 1269 ASP D C 1
ATOM 8296 O O . ASP D 1 69 ? -39.269 42.404 42.452 1.00 16.39 1269 ASP D O 1
ATOM 8301 N N . VAL D 1 70 ? -39.085 41.065 40.648 1.00 16.14 1270 VAL D N 1
ATOM 8302 C CA . VAL D 1 70 ? -37.971 40.302 41.184 1.00 15.74 1270 VAL D CA 1
ATOM 8303 C C . VAL D 1 70 ? -36.932 40.092 40.097 1.00 15.37 1270 VAL D C 1
ATOM 8304 O O . VAL D 1 70 ? -37.260 39.726 38.968 1.00 16.22 1270 VAL D O 1
ATOM 8308 N N . VAL D 1 71 ? -35.676 40.347 40.437 1.00 15.48 1271 VAL D N 1
ATOM 8309 C CA . VAL D 1 71 ? -34.595 40.154 39.494 1.00 14.36 1271 VAL D CA 1
ATOM 8310 C C . VAL D 1 71 ? -33.609 39.148 40.068 1.00 13.86 1271 VAL D C 1
ATOM 8311 O O . VAL D 1 71 ? -33.188 39.255 41.218 1.00 13.29 1271 VAL D O 1
ATOM 8315 N N . TRP D 1 72 ? -33.263 38.167 39.246 1.00 12.79 1272 TRP D N 1
ATOM 8316 C CA . TRP D 1 72 ? -32.328 37.119 39.606 1.00 12.48 1272 TRP D CA 1
ATOM 8317 C C . TRP D 1 72 ? -31.119 37.230 38.687 1.00 12.63 1272 TRP D C 1
ATOM 8318 O O . TRP D 1 72 ? -31.268 37.375 37.475 1.00 13.57 1272 TRP D O 1
ATOM 8329 N N . LYS D 1 73 ? -29.926 37.175 39.255 1.00 12.53 1273 LYS D N 1
ATOM 8330 C CA . LYS D 1 73 ? -28.729 37.196 38.434 1.00 13.21 1273 LYS D CA 1
ATOM 8331 C C . LYS D 1 73 ? -27.614 36.499 39.201 1.00 13.90 1273 LYS D C 1
ATOM 8332 O O . LYS D 1 73 ? -27.787 36.143 40.371 1.00 12.67 1273 LYS D O 1
ATOM 8338 N N . VAL D 1 74 ? -26.490 36.267 38.534 1.00 13.98 1274 VAL D N 1
ATOM 8339 C CA . VAL D 1 74 ? -25.367 35.582 39.156 1.00 14.87 1274 VAL D CA 1
ATOM 8340 C C . VAL D 1 74 ? -24.445 36.540 39.897 1.00 13.89 1274 VAL D C 1
ATOM 8341 O O . VAL D 1 74 ? -24.418 36.556 41.127 1.00 14.54 1274 VAL D O 1
ATOM 8345 N N . GLN D 1 75 ? -23.682 37.335 39.161 1.00 15.57 1275 GLN D N 1
ATOM 8346 C CA . GLN D 1 75 ? -22.783 38.274 39.818 1.00 17.21 1275 GLN D CA 1
ATOM 8347 C C . GLN D 1 75 ? -23.475 39.601 40.092 1.00 17.46 1275 GLN D C 1
ATOM 8348 O O . GLN D 1 75 ? -24.474 39.940 39.447 1.00 16.23 1275 GLN D O 1
ATOM 8354 N N . ARG D 1 76 ? -22.961 40.341 41.072 1.00 18.48 1276 ARG D N 1
ATOM 8355 C CA . ARG D 1 76 ? -23.543 41.629 41.431 1.00 17.03 1276 ARG D CA 1
ATOM 8356 C C . ARG D 1 76 ? -23.712 42.495 40.175 1.00 16.99 1276 ARG D C 1
ATOM 8357 O O . ARG D 1 76 ? -22.909 42.418 39.240 1.00 14.25 1276 ARG D O 1
ATOM 8365 N N . PRO D 1 77 ? -24.777 43.308 40.128 1.00 15.47 1277 PRO D N 1
ATOM 8366 C CA . PRO D 1 77 ? -25.017 44.176 38.973 1.00 16.55 1277 PRO D CA 1
ATOM 8367 C C . PRO D 1 77 ? -23.947 45.262 38.887 1.00 16.49 1277 PRO D C 1
ATOM 8368 O O . PRO D 1 77 ? -23.529 45.801 39.907 1.00 17.01 1277 PRO D O 1
ATOM 8372 N N . MET D 1 78 ? -23.507 45.575 37.673 1.00 17.94 1278 MET D N 1
ATOM 8373 C CA . MET D 1 78 ? -22.488 46.605 37.487 1.00 20.97 1278 MET D CA 1
ATOM 8374 C C . MET D 1 78 ? -23.075 47.982 37.752 1.00 21.12 1278 MET D C 1
ATOM 8375 O O . MET D 1 78 ? -24.268 48.207 37.545 1.00 20.28 1278 MET D O 1
ATOM 8380 N N . THR D 1 79 ? -22.238 48.899 38.223 1.00 22.66 1279 THR D N 1
ATOM 8381 C CA . THR D 1 79 ? -22.679 50.261 38.510 1.00 23.49 1279 THR D CA 1
ATOM 8382 C C . THR D 1 79 ? -22.264 51.169 37.356 1.00 22.96 1279 THR D C 1
ATOM 8383 O O . THR D 1 79 ? -21.532 50.755 36.462 1.00 22.02 1279 THR D O 1
ATOM 8387 N N . ALA D 1 80 ? -22.734 52.409 37.375 1.00 25.76 1280 ALA D N 1
ATOM 8388 C CA . ALA D 1 80 ? -22.388 53.352 36.316 1.00 26.74 1280 ALA D CA 1
ATOM 8389 C C . ALA D 1 80 ? -20.874 53.514 36.257 1.00 28.14 1280 ALA D C 1
ATOM 8390 O O . ALA D 1 80 ? -20.283 53.579 35.177 1.00 29.16 1280 ALA D O 1
ATOM 8392 N N . GLU D 1 81 ? -20.255 53.555 37.433 1.00 28.43 1281 GLU D N 1
ATOM 8393 C CA . GLU D 1 81 ? -18.815 53.723 37.557 1.00 30.64 1281 GLU D CA 1
ATOM 8394 C C . GLU D 1 81 ? -17.956 52.662 36.868 1.00 32.04 1281 GLU D C 1
ATOM 8395 O O . GLU D 1 81 ? -16.771 52.887 36.628 1.00 32.47 1281 GLU D O 1
ATOM 8401 N N . GLU D 1 82 ? -18.525 51.507 36.545 1.00 33.99 1282 GLU D N 1
ATOM 8402 C CA . GLU D 1 82 ? -17.716 50.472 35.906 1.00 35.82 1282 GLU D CA 1
ATOM 8403 C C . GLU D 1 82 ? -18.093 50.066 34.486 1.00 35.61 1282 GLU D C 1
ATOM 8404 O O . GLU D 1 82 ? -17.683 49.002 34.016 1.00 37.46 1282 GLU D O 1
ATOM 8410 N N . GLY D 1 83 ? -18.852 50.911 33.795 1.00 35.93 1283 GLY D N 1
ATOM 8411 C CA . GLY D 1 83 ? -19.230 50.596 32.426 1.00 34.68 1283 GLY D CA 1
ATOM 8412 C C . GLY D 1 83 ? -20.689 50.850 32.115 1.00 33.26 1283 GLY D C 1
ATOM 8413 O O . GLY D 1 83 ? -21.051 51.901 31.585 1.00 34.99 1283 GLY D O 1
ATOM 8414 N N . THR D 1 84 ? -21.528 49.869 32.419 1.00 31.49 1284 THR D N 1
ATOM 8415 C CA . THR D 1 84 ? -22.959 50.000 32.197 1.00 28.82 1284 THR D CA 1
ATOM 8416 C C . THR D 1 84 ? -23.617 49.932 33.556 1.00 25.75 1284 THR D C 1
ATOM 8417 O O . THR D 1 84 ? -23.275 49.076 34.373 1.00 23.71 1284 THR D O 1
ATOM 8421 N N . ASP D 1 85 ? -24.543 50.852 33.803 1.00 23.75 1285 ASP D N 1
ATOM 8422 C CA . ASP D 1 85 ? -25.243 50.913 35.078 1.00 22.06 1285 ASP D CA 1
ATOM 8423 C C . ASP D 1 85 ? -26.395 49.922 35.097 1.00 21.24 1285 ASP D C 1
ATOM 8424 O O . ASP D 1 85 ? -27.526 50.260 34.740 1.00 19.33 1285 ASP D O 1
ATOM 8429 N N . GLU D 1 86 ? -26.097 48.697 35.514 1.00 19.25 1286 GLU D N 1
ATOM 8430 C CA . GLU D 1 86 ? -27.102 47.650 35.586 1.00 18.67 1286 GLU D CA 1
ATOM 8431 C C . GLU D 1 86 ? -28.082 47.901 36.721 1.00 18.11 1286 GLU D C 1
ATOM 8432 O O . GLU D 1 86 ? -29.246 47.507 36.648 1.00 17.63 1286 GLU D O 1
ATOM 8438 N N . VAL D 1 87 ? -27.616 48.569 37.770 1.00 18.12 1287 VAL D N 1
ATOM 8439 C CA . VAL D 1 87 ? -28.480 48.870 38.899 1.00 18.27 1287 VAL D CA 1
ATOM 8440 C C . VAL D 1 87 ? -29.635 49.744 38.421 1.00 19.61 1287 VAL D C 1
ATOM 8441 O O . VAL D 1 87 ? -30.774 49.575 38.856 1.00 19.57 1287 VAL D O 1
ATOM 8445 N N . ALA D 1 88 ? -29.337 50.662 37.504 1.00 18.56 1288 ALA D N 1
ATOM 8446 C CA . ALA D 1 88 ? -30.349 51.565 36.974 1.00 20.04 1288 ALA D CA 1
ATOM 8447 C C . ALA D 1 88 ? -31.488 50.845 36.265 1.00 19.85 1288 ALA D C 1
ATOM 8448 O O . ALA D 1 88 ? -32.603 51.364 36.205 1.00 19.32 1288 ALA D O 1
ATOM 8450 N N . LEU D 1 89 ? -31.213 49.658 35.731 1.00 21.51 1289 LEU D N 1
ATOM 8451 C CA . LEU D 1 89 ? -32.231 48.882 35.019 1.00 20.84 1289 LEU D CA 1
ATOM 8452 C C . LEU D 1 89 ? -33.248 48.217 35.936 1.00 20.39 1289 LEU D C 1
ATOM 8453 O O . LEU D 1 89 ? -34.304 47.776 35.481 1.00 19.53 1289 LEU D O 1
ATOM 8458 N N . ILE D 1 90 ? -32.928 48.128 37.222 1.00 19.93 1290 ILE D N 1
ATOM 8459 C CA . ILE D 1 90 ? -33.834 47.501 38.173 1.00 19.87 1290 ILE D CA 1
ATOM 8460 C C . ILE D 1 90 ? -34.884 48.502 38.651 1.00 20.76 1290 ILE D C 1
ATOM 8461 O O . ILE D 1 90 ? -34.556 49.604 39.091 1.00 19.15 1290 ILE D O 1
ATOM 8466 N N . LYS D 1 91 ? -36.150 48.110 38.542 1.00 21.84 1291 LYS D N 1
ATOM 8467 C CA . LYS D 1 91 ? -37.268 48.959 38.940 1.00 22.68 1291 LYS D CA 1
ATOM 8468 C C . LYS D 1 91 ? -37.148 49.369 40.400 1.00 22.86 1291 LYS D C 1
ATOM 8469 O O . LYS D 1 91 ? -36.908 48.527 41.270 1.00 20.98 1291 LYS D O 1
ATOM 8475 N N . GLU D 1 92 ? -37.311 50.661 40.670 1.00 22.81 1292 GLU D N 1
ATOM 8476 C CA . GLU D 1 92 ? -37.217 51.150 42.040 1.00 24.19 1292 GLU D CA 1
ATOM 8477 C C . GLU D 1 92 ? -38.213 50.417 42.936 1.00 23.99 1292 GLU D C 1
ATOM 8478 O O . GLU D 1 92 ? -39.399 50.337 42.627 1.00 23.48 1292 GLU D O 1
ATOM 8484 N N . GLY D 1 93 ? -37.721 49.870 44.043 1.00 23.14 1293 GLY D N 1
ATOM 8485 C CA . GLY D 1 93 ? -38.596 49.161 44.955 1.00 22.17 1293 GLY D CA 1
ATOM 8486 C C . GLY D 1 93 ? -38.713 47.677 44.669 1.00 21.86 1293 GLY D C 1
ATOM 8487 O O . GLY D 1 93 ? -39.415 46.965 45.384 1.00 22.42 1293 GLY D O 1
ATOM 8488 N N . ALA D 1 94 ? -38.028 47.203 43.631 1.00 19.54 1294 ALA D N 1
ATOM 8489 C CA . ALA D 1 94 ? -38.076 45.788 43.282 1.00 18.86 1294 ALA D CA 1
ATOM 8490 C C . ALA D 1 94 ? -37.140 44.975 44.184 1.00 18.82 1294 ALA D C 1
ATOM 8491 O O . ALA D 1 94 ? -36.488 45.519 45.081 1.00 17.24 1294 ALA D O 1
ATOM 8493 N N . VAL D 1 95 ? -37.090 43.672 43.938 1.00 18.13 1295 VAL D N 1
ATOM 8494 C CA . VAL D 1 95 ? -36.260 42.760 44.719 1.00 18.51 1295 VAL D CA 1
ATOM 8495 C C . VAL D 1 95 ? -35.134 42.197 43.866 1.00 17.98 1295 VAL D C 1
ATOM 8496 O O . VAL D 1 95 ? -35.348 41.854 42.701 1.00 20.39 1295 VAL D O 1
ATOM 8500 N N . LEU D 1 96 ? -33.938 42.111 44.443 1.00 16.71 1296 LEU D N 1
ATOM 8501 C CA . LEU D 1 96 ? -32.781 41.559 43.741 1.00 16.17 1296 LEU D CA 1
ATOM 8502 C C . LEU D 1 96 ? -32.202 40.379 44.524 1.00 13.95 1296 LEU D C 1
ATOM 8503 O O . LEU D 1 96 ? -32.016 40.457 45.736 1.00 14.94 1296 LEU D O 1
ATOM 8508 N N . MET D 1 97 ? -31.940 39.277 43.829 1.00 13.52 1297 MET D N 1
ATOM 8509 C CA . MET D 1 97 ? -31.351 38.102 44.459 1.00 13.53 1297 MET D CA 1
ATOM 8510 C C . MET D 1 97 ? -30.185 37.662 43.591 1.00 13.47 1297 MET D C 1
ATOM 8511 O O . MET D 1 97 ? -30.371 37.300 42.434 1.00 12.34 1297 MET D O 1
ATOM 8516 N N . CYS D 1 98 ? -28.981 37.695 44.150 1.00 13.21 1298 CYS D N 1
ATOM 8517 C CA . CYS D 1 98 ? -27.802 37.306 43.398 1.00 14.81 1298 CYS D CA 1
ATOM 8518 C C . CYS D 1 98 ? -26.629 37.207 44.355 1.00 14.90 1298 CYS D C 1
ATOM 8519 O O . CYS D 1 98 ? -26.781 37.420 45.549 1.00 15.67 1298 CYS D O 1
ATOM 8522 N N . HIS D 1 99 ? -25.461 36.865 43.828 1.00 16.82 1299 HIS D N 1
ATOM 8523 C CA . HIS D 1 99 ? -24.269 36.815 44.657 1.00 18.73 1299 HIS D CA 1
ATOM 8524 C C . HIS D 1 99 ? -23.792 38.262 44.633 1.00 18.77 1299 HIS D C 1
ATOM 8525 O O . HIS D 1 99 ? -23.175 38.697 43.669 1.00 19.95 1299 HIS D O 1
ATOM 8532 N N . LEU D 1 100 ? -24.105 39.006 45.687 1.00 19.30 1300 LEU D N 1
ATOM 8533 C CA . LEU D 1 100 ? -23.736 40.411 45.774 1.00 21.33 1300 LEU D CA 1
ATOM 8534 C C . LEU D 1 100 ? -22.296 40.704 46.167 1.00 22.69 1300 LEU D C 1
ATOM 8535 O O . LEU D 1 100 ? -21.746 41.734 45.779 1.00 21.63 1300 LEU D O 1
ATOM 8540 N N . GLY D 1 101 ? -21.680 39.804 46.923 1.00 22.93 1301 GLY D N 1
ATOM 8541 C CA . GLY D 1 101 ? -20.326 40.068 47.362 1.00 25.21 1301 GLY D CA 1
ATOM 8542 C C . GLY D 1 101 ? -20.454 41.341 48.176 1.00 26.48 1301 GLY D C 1
ATOM 8543 O O . GLY D 1 101 ? -19.622 42.241 48.101 1.00 27.59 1301 GLY D O 1
ATOM 8544 N N . ALA D 1 102 ? -21.532 41.412 48.949 1.00 27.03 1302 ALA D N 1
ATOM 8545 C CA . ALA D 1 102 ? -21.818 42.576 49.771 1.00 29.25 1302 ALA D CA 1
ATOM 8546 C C . ALA D 1 102 ? -20.677 42.954 50.711 1.00 31.31 1302 ALA D C 1
ATOM 8547 O O . ALA D 1 102 ? -20.348 44.132 50.848 1.00 30.92 1302 ALA D O 1
ATOM 8549 N N . LEU D 1 103 ? -20.074 41.959 51.351 1.00 31.97 1303 LEU D N 1
ATOM 8550 C CA . LEU D 1 103 ? -18.979 42.203 52.286 1.00 34.09 1303 LEU D CA 1
ATOM 8551 C C . LEU D 1 103 ? -17.747 42.821 51.615 1.00 35.21 1303 LEU D C 1
ATOM 8552 O O . LEU D 1 103 ? -16.891 43.401 52.284 1.00 34.23 1303 LEU D O 1
ATOM 8557 N N . THR D 1 104 ? -17.665 42.697 50.294 1.00 36.87 1304 THR D N 1
ATOM 8558 C CA . THR D 1 104 ? -16.538 43.224 49.531 1.00 38.48 1304 THR D CA 1
ATOM 8559 C C . THR D 1 104 ? -16.891 44.411 48.634 1.00 38.76 1304 THR D C 1
ATOM 8560 O O . THR D 1 104 ? -16.008 45.162 48.218 1.00 39.40 1304 THR D O 1
ATOM 8564 N N . ASN D 1 105 ? -18.175 44.592 48.343 1.00 39.69 1305 ASN D N 1
ATOM 8565 C CA . ASN D 1 105 ? -18.596 45.685 47.469 1.00 39.80 1305 ASN D CA 1
ATOM 8566 C C . ASN D 1 105 ? -19.649 46.620 48.051 1.00 39.81 1305 ASN D C 1
ATOM 8567 O O . ASN D 1 105 ? -20.836 46.493 47.761 1.00 40.72 1305 ASN D O 1
ATOM 8572 N N . ARG D 1 106 ? -19.202 47.570 48.864 1.00 40.81 1306 ARG D N 1
ATOM 8573 C CA . ARG D 1 106 ? -20.092 48.548 49.478 1.00 41.10 1306 ARG D CA 1
ATOM 8574 C C . ARG D 1 106 ? -20.755 49.436 48.416 1.00 39.67 1306 ARG D C 1
ATOM 8575 O O . ARG D 1 106 ? -21.940 49.758 48.519 1.00 40.65 1306 ARG D O 1
ATOM 8583 N N . PRO D 1 107 ? -19.998 49.844 47.382 1.00 37.97 1307 PRO D N 1
ATOM 8584 C CA . PRO D 1 107 ? -20.575 50.694 46.335 1.00 36.33 1307 PRO D CA 1
ATOM 8585 C C . PRO D 1 107 ? -21.819 50.128 45.644 1.00 33.55 1307 PRO D C 1
ATOM 8586 O O . PRO D 1 107 ? -22.790 50.852 45.427 1.00 32.73 1307 PRO D O 1
ATOM 8590 N N . VAL D 1 108 ? -21.803 48.845 45.293 1.00 31.76 1308 VAL D N 1
ATOM 8591 C CA . VAL D 1 108 ? -22.975 48.275 44.641 1.00 27.69 1308 VAL D CA 1
ATOM 8592 C C . VAL D 1 108 ? -24.148 48.306 45.612 1.00 25.83 1308 VAL D C 1
ATOM 8593 O O . VAL D 1 108 ? -25.289 48.509 45.202 1.00 24.06 1308 VAL D O 1
ATOM 8597 N N . VAL D 1 109 ? -23.862 48.121 46.899 1.00 23.74 1309 VAL D N 1
ATOM 8598 C CA . VAL D 1 109 ? -24.903 48.133 47.925 1.00 23.48 1309 VAL D CA 1
ATOM 8599 C C . VAL D 1 109 ? -25.481 49.532 48.084 1.00 24.24 1309 VAL D C 1
ATOM 8600 O O . VAL D 1 109 ? -26.661 49.699 48.411 1.00 23.95 1309 VAL D O 1
ATOM 8604 N N . GLU D 1 110 ? -24.643 50.538 47.859 1.00 24.81 1310 GLU D N 1
ATOM 8605 C CA . GLU D 1 110 ? -25.081 51.922 47.969 1.00 26.12 1310 GLU D CA 1
ATOM 8606 C C . GLU D 1 110 ? -25.978 52.272 46.783 1.00 23.58 1310 GLU D C 1
ATOM 8607 O O . GLU D 1 110 ? -27.025 52.896 46.947 1.00 21.82 1310 GLU D O 1
ATOM 8613 N N . ALA D 1 111 ? -25.559 51.858 45.589 1.00 22.21 1311 ALA D N 1
ATOM 8614 C CA . ALA D 1 111 ? -26.315 52.116 44.368 1.00 20.48 1311 ALA D CA 1
ATOM 8615 C C . ALA D 1 111 ? -27.713 51.494 44.433 1.00 22.02 1311 ALA D C 1
ATOM 8616 O O . ALA D 1 111 ? -28.692 52.103 44.001 1.00 20.99 1311 ALA D O 1
ATOM 8618 N N . LEU D 1 112 ? -27.803 50.280 44.970 1.00 21.78 1312 LEU D N 1
ATOM 8619 C CA . LEU D 1 112 ? -29.089 49.594 45.093 1.00 22.36 1312 LEU D CA 1
ATOM 8620 C C . LEU D 1 112 ? -29.977 50.270 46.133 1.00 22.16 1312 LEU D C 1
ATOM 8621 O O . LEU D 1 112 ? -31.198 50.350 45.975 1.00 21.19 1312 LEU D O 1
ATOM 8626 N N . THR D 1 113 ? -29.358 50.754 47.203 1.00 22.79 1313 THR D N 1
ATOM 8627 C CA . THR D 1 113 ? -30.107 51.413 48.262 1.00 22.57 1313 THR D CA 1
ATOM 8628 C C . THR D 1 113 ? -30.707 52.735 47.780 1.00 24.08 1313 THR D C 1
ATOM 8629 O O . THR D 1 113 ? -31.776 53.145 48.242 1.00 21.00 1313 THR D O 1
ATOM 8633 N N . LYS D 1 114 ? -30.019 53.395 46.851 1.00 25.29 1314 LYS D N 1
ATOM 8634 C CA . LYS D 1 114 ? -30.495 54.664 46.306 1.00 26.99 1314 LYS D CA 1
ATOM 8635 C C . LYS D 1 114 ? -31.795 54.495 45.519 1.00 26.61 1314 LYS D C 1
ATOM 8636 O O . LYS D 1 114 ? -32.606 55.417 45.453 1.00 26.76 1314 LYS D O 1
ATOM 8642 N N . ARG D 1 115 ? -31.996 53.321 44.926 1.00 24.49 1315 ARG D N 1
ATOM 8643 C CA . ARG D 1 115 ? -33.215 53.066 44.168 1.00 22.39 1315 ARG D CA 1
ATOM 8644 C C . ARG D 1 115 ? -34.249 52.359 45.034 1.00 21.91 1315 ARG D C 1
ATOM 8645 O O . ARG D 1 115 ? -35.295 51.916 44.549 1.00 21.11 1315 ARG D O 1
ATOM 8653 N N . LYS D 1 116 ? -33.945 52.258 46.324 1.00 21.51 1316 LYS D N 1
ATOM 8654 C CA . LYS D 1 116 ? -34.831 51.622 47.290 1.00 22.60 1316 LYS D CA 1
ATOM 8655 C C . LYS D 1 116 ? -35.097 50.154 46.957 1.00 20.98 1316 LYS D C 1
ATOM 8656 O O . LYS D 1 116 ? -36.175 49.632 47.237 1.00 20.56 1316 LYS D O 1
ATOM 8662 N N . ILE D 1 117 ? -34.112 49.494 46.362 1.00 19.83 1317 ILE D N 1
ATOM 8663 C CA . ILE D 1 117 ? -34.253 48.087 46.002 1.00 18.41 1317 ILE D CA 1
ATOM 8664 C C . ILE D 1 117 ? -33.949 47.173 47.195 1.00 18.04 1317 ILE D C 1
ATOM 8665 O O . ILE D 1 117 ? -33.042 47.448 47.983 1.00 18.63 1317 ILE D O 1
ATOM 8670 N N . THR D 1 118 ? -34.723 46.101 47.341 1.00 17.14 1318 THR D N 1
ATOM 8671 C CA . THR D 1 118 ? -34.492 45.141 48.421 1.00 18.38 1318 THR D CA 1
ATOM 8672 C C . THR D 1 118 ? -33.569 44.077 47.841 1.00 18.90 1318 THR D C 1
ATOM 8673 O O . THR D 1 118 ? -33.964 43.318 46.951 1.00 18.98 1318 THR D O 1
ATOM 8677 N N . ALA D 1 119 ? -32.333 44.044 48.329 1.00 18.05 1319 ALA D N 1
ATOM 8678 C CA . ALA D 1 119 ? -31.341 43.097 47.842 1.00 17.87 1319 ALA D CA 1
ATOM 8679 C C . ALA D 1 119 ? -31.008 41.979 48.833 1.00 17.06 1319 ALA D C 1
ATOM 8680 O O . ALA D 1 119 ? -30.758 42.224 50.016 1.00 16.35 1319 ALA D O 1
ATOM 8682 N N . TYR D 1 120 ? -31.013 40.750 48.330 1.00 14.96 1320 TYR D N 1
ATOM 8683 C CA . TYR D 1 120 ? -30.700 39.581 49.131 1.00 11.64 1320 TYR D CA 1
ATOM 8684 C C . TYR D 1 120 ? -29.373 39.039 48.640 1.00 11.54 1320 TYR D C 1
ATOM 8685 O O . TYR D 1 120 ? -29.285 38.523 47.530 1.00 14.61 1320 TYR D O 1
ATOM 8694 N N . ALA D 1 121 ? -28.342 39.174 49.468 1.00 11.81 1321 ALA D N 1
ATOM 8695 C CA . ALA D 1 121 ? -27.002 38.699 49.141 1.00 11.98 1321 ALA D CA 1
ATOM 8696 C C . ALA D 1 121 ? -26.961 37.196 49.411 1.00 12.17 1321 ALA D C 1
ATOM 8697 O O . ALA D 1 121 ? -26.809 36.767 50.551 1.00 11.19 1321 ALA D O 1
ATOM 8699 N N . MET D 1 122 ? -27.091 36.399 48.357 1.00 13.24 1322 MET D N 1
ATOM 8700 C CA . MET D 1 122 ? -27.117 34.947 48.517 1.00 13.33 1322 MET D CA 1
ATOM 8701 C C . MET D 1 122 ? -25.889 34.330 49.188 1.00 13.62 1322 MET D C 1
ATOM 8702 O O . MET D 1 122 ? -26.001 33.297 49.849 1.00 13.71 1322 MET D O 1
ATOM 8707 N N . GLU D 1 123 ? -24.723 34.954 49.047 1.00 12.05 1323 GLU D N 1
ATOM 8708 C CA . GLU D 1 123 ? -23.518 34.415 49.671 1.00 13.78 1323 GLU D CA 1
ATOM 8709 C C . GLU D 1 123 ? -23.596 34.471 51.196 1.00 13.69 1323 GLU D C 1
ATOM 8710 O O . GLU D 1 123 ? -22.829 33.795 51.886 1.00 14.92 1323 GLU D O 1
ATOM 8716 N N . LEU D 1 124 ? -24.520 35.273 51.719 1.00 14.11 1324 LEU D N 1
ATOM 8717 C CA . LEU D 1 124 ? -24.687 35.417 53.169 1.00 14.00 1324 LEU D CA 1
ATOM 8718 C C . LEU D 1 124 ? -25.688 34.423 53.773 1.00 14.60 1324 LEU D C 1
ATOM 8719 O O . LEU D 1 124 ? -26.078 34.544 54.933 1.00 13.85 1324 LEU D O 1
ATOM 8724 N N . MET D 1 125 ? -26.091 33.434 52.986 1.00 12.93 1325 MET D N 1
ATOM 8725 C CA . MET D 1 125 ? -27.038 32.432 53.454 1.00 14.62 1325 MET D CA 1
ATOM 8726 C C . MET D 1 125 ? -26.524 31.806 54.758 1.00 14.21 1325 MET D C 1
ATOM 8727 O O . MET D 1 125 ? -25.367 31.390 54.842 1.00 13.54 1325 MET D O 1
ATOM 8732 N N . PRO D 1 126 ? -27.374 31.750 55.794 1.00 14.65 1326 PRO D N 1
ATOM 8733 C CA . PRO D 1 126 ? -27.011 31.176 57.101 1.00 16.33 1326 PRO D CA 1
ATOM 8734 C C . PRO D 1 126 ? -26.600 29.707 56.994 1.00 16.58 1326 PRO D C 1
ATOM 8735 O O . PRO D 1 126 ? -27.249 28.928 56.294 1.00 14.90 1326 PRO D O 1
ATOM 8739 N N . ARG D 1 127 ? -25.532 29.328 57.691 1.00 19.68 1327 ARG D N 1
ATOM 8740 C CA . ARG D 1 127 ? -25.064 27.946 57.665 1.00 23.11 1327 ARG D CA 1
ATOM 8741 C C . ARG D 1 127 ? -25.950 27.058 58.534 1.00 21.82 1327 ARG D C 1
ATOM 8742 O O . ARG D 1 127 ? -25.504 26.540 59.556 1.00 24.92 1327 ARG D O 1
ATOM 8750 N N . ILE D 1 128 ? -27.207 26.902 58.137 1.00 19.48 1328 ILE D N 1
ATOM 8751 C CA . ILE D 1 128 ? -28.141 26.057 58.864 1.00 17.94 1328 ILE D CA 1
ATOM 8752 C C . ILE D 1 128 ? -28.554 24.916 57.941 1.00 17.57 1328 ILE D C 1
ATOM 8753 O O . ILE D 1 128 ? -28.608 25.079 56.722 1.00 16.14 1328 ILE D O 1
ATOM 8758 N N . SER D 1 129 ? -28.844 23.762 58.532 1.00 17.11 1329 SER D N 1
ATOM 8759 C CA . SER D 1 129 ? -29.211 22.571 57.776 1.00 18.08 1329 SER D CA 1
ATOM 8760 C C . SER D 1 129 ? -30.290 22.738 56.704 1.00 16.60 1329 SER D C 1
ATOM 8761 O O . SER D 1 129 ? -30.123 22.279 55.576 1.00 15.79 1329 SER D O 1
ATOM 8764 N N . ARG D 1 130 ? -31.394 23.389 57.052 1.00 16.61 1330 ARG D N 1
ATOM 8765 C CA . ARG D 1 130 ? -32.492 23.568 56.109 1.00 14.52 1330 ARG D CA 1
ATOM 8766 C C . ARG D 1 130 ? -32.186 24.518 54.954 1.00 15.32 1330 ARG D C 1
ATOM 8767 O O . ARG D 1 130 ? -32.926 24.560 53.973 1.00 16.60 1330 ARG D O 1
ATOM 8775 N N . ALA D 1 131 ? -31.099 25.275 55.063 1.00 14.62 1331 ALA D N 1
ATOM 8776 C CA . ALA D 1 131 ? -30.730 26.214 54.007 1.00 14.90 1331 ALA D CA 1
ATOM 8777 C C . ALA D 1 131 ? -29.734 25.618 53.014 1.00 14.28 1331 ALA D C 1
ATOM 8778 O O . ALA D 1 131 ? -29.332 26.278 52.056 1.00 13.39 1331 ALA D O 1
ATOM 8780 N N . GLN D 1 132 ? -29.338 24.371 53.239 1.00 15.46 1332 GLN D N 1
ATOM 8781 C CA . GLN D 1 132 ? -28.377 23.709 52.351 1.00 15.87 1332 GLN D CA 1
ATOM 8782 C C . GLN D 1 132 ? -28.795 23.790 50.883 1.00 13.11 1332 GLN D C 1
ATOM 8783 O O . GLN D 1 132 ? -27.982 24.074 50.009 1.00 14.75 1332 GLN D O 1
ATOM 8789 N N . SER D 1 133 ? -30.074 23.565 50.619 1.00 11.75 1333 SER D N 1
ATOM 8790 C CA . SER D 1 133 ? -30.580 23.597 49.253 1.00 10.99 1333 SER D CA 1
ATOM 8791 C C . SER D 1 133 ? -30.600 25.010 48.669 1.00 9.29 1333 SER D C 1
ATOM 8792 O O . SER D 1 133 ? -30.845 25.184 47.479 1.00 9.55 1333 SER D O 1
ATOM 8795 N N . MET D 1 134 ? -30.346 26.011 49.505 1.00 9.82 1334 MET D N 1
ATOM 8796 C CA . MET D 1 134 ? -30.379 27.405 49.061 1.00 11.08 1334 MET D CA 1
ATOM 8797 C C . MET D 1 134 ? -28.998 28.048 48.984 1.00 11.61 1334 MET D C 1
ATOM 8798 O O . MET D 1 134 ? -28.875 29.192 48.547 1.00 11.70 1334 MET D O 1
ATOM 8803 N N . ASP D 1 135 ? -27.972 27.317 49.410 1.00 11.70 1335 ASP D N 1
ATOM 8804 C CA . ASP D 1 135 ? -26.609 27.843 49.464 1.00 12.15 1335 ASP D CA 1
ATOM 8805 C C . ASP D 1 135 ? -25.831 27.868 48.155 1.00 11.38 1335 ASP D C 1
ATOM 8806 O O . ASP D 1 135 ? -25.350 26.834 47.678 1.00 9.35 1335 ASP D O 1
ATOM 8811 N N . ILE D 1 136 ? -25.676 29.061 47.591 1.00 12.34 1336 ILE D N 1
ATOM 8812 C CA . ILE D 1 136 ? -24.945 29.201 46.345 1.00 12.29 1336 ILE D CA 1
ATOM 8813 C C . ILE D 1 136 ? -23.459 28.953 46.543 1.00 11.58 1336 ILE D C 1
ATOM 8814 O O . ILE D 1 136 ? -22.792 28.466 45.638 1.00 12.70 1336 ILE D O 1
ATOM 8819 N N . LEU D 1 137 ? -22.937 29.283 47.722 1.00 13.67 1337 LEU D N 1
ATOM 8820 C CA . LEU D 1 137 ? -21.522 29.060 47.988 1.00 14.85 1337 LEU D CA 1
ATOM 8821 C C . LEU D 1 137 ? -21.197 27.573 47.882 1.00 14.79 1337 LEU D C 1
ATOM 8822 O O . LEU D 1 137 ? -20.190 27.195 47.291 1.00 13.60 1337 LEU D O 1
ATOM 8827 N N . SER D 1 138 ? -22.063 26.735 48.445 1.00 16.04 1338 SER D N 1
ATOM 8828 C CA . SER D 1 138 ? -21.867 25.293 48.398 1.00 15.94 1338 SER D CA 1
ATOM 8829 C C . SER D 1 138 ? -22.022 24.700 47.001 1.00 14.66 1338 SER D C 1
ATOM 8830 O O . SER D 1 138 ? -21.164 23.937 46.557 1.00 13.79 1338 SER D O 1
ATOM 8833 N N . SER D 1 139 ? -23.103 25.043 46.302 1.00 12.65 1339 SER D N 1
ATOM 8834 C CA . SER D 1 139 ? -23.313 24.484 44.968 1.00 12.38 1339 SER D CA 1
ATOM 8835 C C . SER D 1 139 ? -22.211 24.882 43.986 1.00 12.87 1339 SER D C 1
ATOM 8836 O O . SER D 1 139 ? -21.773 24.061 43.179 1.00 13.49 1339 SER D O 1
ATOM 8839 N N . GLN D 1 140 ? -21.741 26.123 44.063 1.00 13.03 1340 GLN D N 1
ATOM 8840 C CA . GLN D 1 140 ? -20.698 26.568 43.148 1.00 13.26 1340 GLN D CA 1
ATOM 8841 C C . GLN D 1 140 ? -19.299 26.100 43.565 1.00 13.09 1340 GLN D C 1
ATOM 8842 O O . GLN D 1 140 ? -18.494 25.726 42.712 1.00 13.54 1340 GLN D O 1
ATOM 8848 N N . SER D 1 141 ? -19.007 26.102 44.862 1.00 12.97 1341 SER D N 1
ATOM 8849 C CA . SER D 1 141 ? -17.689 25.665 45.308 1.00 13.82 1341 SER D CA 1
ATOM 8850 C C . SER D 1 141 ? -17.525 24.157 45.097 1.00 15.00 1341 SER D C 1
ATOM 8851 O O . SER D 1 141 ? -16.417 23.674 44.870 1.00 12.94 1341 SER D O 1
ATOM 8854 N N . ASN D 1 142 ? -18.625 23.410 45.156 1.00 14.51 1342 ASN D N 1
ATOM 8855 C CA . ASN D 1 142 ? -18.542 21.973 44.938 1.00 12.77 1342 ASN D CA 1
ATOM 8856 C C . ASN D 1 142 ? -18.038 21.705 43.523 1.00 13.44 1342 ASN D C 1
ATOM 8857 O O . ASN D 1 142 ? -17.162 20.866 43.324 1.00 12.85 1342 ASN D O 1
ATOM 8862 N N . LEU D 1 143 ? -18.585 22.426 42.546 1.00 10.69 1343 LEU D N 1
ATOM 8863 C CA . LEU D 1 143 ? -18.166 22.270 41.156 1.00 12.95 1343 LEU D CA 1
ATOM 8864 C C . LEU D 1 143 ? -16.743 22.792 40.941 1.00 10.57 1343 LEU D C 1
ATOM 8865 O O . LEU D 1 143 ? -16.005 22.261 40.106 1.00 11.54 1343 LEU D O 1
ATOM 8870 N N . ALA D 1 144 ? -16.358 23.820 41.698 1.00 10.24 1344 ALA D N 1
ATOM 8871 C CA . ALA D 1 144 ? -15.009 24.381 41.594 1.00 9.82 1344 ALA D CA 1
ATOM 8872 C C . ALA D 1 144 ? -13.991 23.370 42.102 1.00 9.58 1344 ALA D C 1
ATOM 8873 O O . ALA D 1 144 ? -12.862 23.317 41.612 1.00 10.06 1344 ALA D O 1
ATOM 8875 N N . GLY D 1 145 ? -14.381 22.590 43.112 1.00 10.17 1345 GLY D N 1
ATOM 8876 C CA . GLY D 1 145 ? -13.488 21.575 43.650 1.00 6.34 1345 GLY D CA 1
ATOM 8877 C C . GLY D 1 145 ? -13.243 20.497 42.611 1.00 7.98 1345 GLY D C 1
ATOM 8878 O O . GLY D 1 145 ? -12.129 20.006 42.442 1.00 8.06 1345 GLY D O 1
ATOM 8879 N N . TYR D 1 146 ? -14.303 20.117 41.913 1.00 6.18 1346 TYR D N 1
ATOM 8880 C CA . TYR D 1 146 ? -14.199 19.117 40.862 1.00 8.32 1346 TYR D CA 1
ATOM 8881 C C . TYR D 1 146 ? -13.332 19.660 39.735 1.00 8.90 1346 TYR D C 1
ATOM 8882 O O . TYR D 1 146 ? -12.421 18.984 39.245 1.00 7.72 1346 TYR D O 1
ATOM 8891 N N . ARG D 1 147 ? -13.623 20.890 39.331 1.00 8.13 1347 ARG D N 1
ATOM 8892 C CA . ARG D 1 147 ? -12.896 21.516 38.238 1.00 9.79 1347 ARG D CA 1
ATOM 8893 C C . ARG D 1 147 ? -11.409 21.708 38.532 1.00 8.29 1347 ARG D C 1
ATOM 8894 O O . ARG D 1 147 ? -10.592 21.653 37.621 1.00 10.76 1347 ARG D O 1
ATOM 8902 N N . ALA D 1 148 ? -11.064 21.936 39.795 1.00 10.58 1348 ALA D N 1
ATOM 8903 C CA . ALA D 1 148 ? -9.663 22.107 40.186 1.00 12.00 1348 ALA D CA 1
ATOM 8904 C C . ALA D 1 148 ? -8.879 20.834 39.860 1.00 12.19 1348 ALA D C 1
ATOM 8905 O O . ALA D 1 148 ? -7.723 20.896 39.441 1.00 11.21 1348 ALA D O 1
ATOM 8907 N N . VAL D 1 149 ? -9.509 19.676 40.051 1.00 11.18 1349 VAL D N 1
ATOM 8908 C CA . VAL D 1 149 ? -8.844 18.415 39.753 1.00 12.67 1349 VAL D CA 1
ATOM 8909 C C . VAL D 1 149 ? -8.660 18.229 38.245 1.00 11.17 1349 VAL D C 1
ATOM 8910 O O . VAL D 1 149 ? -7.607 17.774 37.802 1.00 11.57 1349 VAL D O 1
ATOM 8914 N N . ILE D 1 150 ? -9.684 18.567 37.463 1.00 10.20 1350 ILE D N 1
ATOM 8915 C CA . ILE D 1 150 ? -9.608 18.431 36.006 1.00 10.62 1350 ILE D CA 1
ATOM 8916 C C . ILE D 1 150 ? -8.569 19.408 35.444 1.00 10.91 1350 ILE D C 1
ATOM 8917 O O . ILE D 1 150 ? -7.756 19.029 34.597 1.00 11.29 1350 ILE D O 1
ATOM 8922 N N . ASP D 1 151 ? -8.574 20.652 35.917 1.00 10.11 1351 ASP D N 1
ATOM 8923 C CA . ASP D 1 151 ? -7.588 21.615 35.424 1.00 11.44 1351 ASP D CA 1
ATOM 8924 C C . ASP D 1 151 ? -6.171 21.143 35.806 1.00 11.46 1351 ASP D C 1
ATOM 8925 O O . ASP D 1 151 ? -5.214 21.344 35.060 1.00 11.42 1351 ASP D O 1
ATOM 8930 N N . GLY D 1 152 ? -6.041 20.509 36.970 1.00 11.09 1352 GLY D N 1
ATOM 8931 C CA . GLY D 1 152 ? -4.739 20.017 37.388 1.00 9.50 1352 GLY D CA 1
ATOM 8932 C C . GLY D 1 152 ? -4.274 18.850 36.529 1.00 10.29 1352 GLY D C 1
ATOM 8933 O O . GLY D 1 152 ? -3.122 18.811 36.083 1.00 10.62 1352 GLY D O 1
ATOM 8934 N N . ALA D 1 153 ? -5.165 17.892 36.297 1.00 8.35 1353 ALA D N 1
ATOM 8935 C CA . ALA D 1 153 ? -4.835 16.733 35.475 1.00 10.48 1353 ALA D CA 1
ATOM 8936 C C . ALA D 1 153 ? -4.487 17.207 34.065 1.00 10.64 1353 ALA D C 1
ATOM 8937 O O . ALA D 1 153 ? -3.618 16.647 33.397 1.00 9.34 1353 ALA D O 1
ATOM 8939 N N . TYR D 1 154 ? -5.165 18.256 33.616 1.00 10.89 1354 TYR D N 1
ATOM 8940 C CA . TYR D 1 154 ? -4.913 18.799 32.287 1.00 10.08 1354 TYR D CA 1
ATOM 8941 C C . TYR D 1 154 ? -3.501 19.382 32.146 1.00 9.88 1354 TYR D C 1
ATOM 8942 O O . TYR D 1 154 ? -2.854 19.222 31.114 1.00 10.37 1354 TYR D O 1
ATOM 8951 N N . GLU D 1 155 ? -3.030 20.057 33.187 1.00 10.23 1355 GLU D N 1
ATOM 8952 C CA . GLU D 1 155 ? -1.713 20.688 33.163 1.00 11.73 1355 GLU D CA 1
ATOM 8953 C C . GLU D 1 155 ? -0.575 19.759 33.590 1.00 13.42 1355 GLU D C 1
ATOM 8954 O O . GLU D 1 155 ? 0.601 20.072 33.388 1.00 14.44 1355 GLU D O 1
ATOM 8960 N N . PHE D 1 156 ? -0.932 18.621 34.177 1.00 12.01 1356 PHE D N 1
ATOM 8961 C CA . PHE D 1 156 ? 0.035 17.637 34.658 1.00 11.04 1356 PHE D CA 1
ATOM 8962 C C . PHE D 1 156 ? 0.522 16.726 33.510 1.00 12.08 1356 PHE D C 1
ATOM 8963 O O . PHE D 1 156 ? -0.279 16.224 32.730 1.00 12.38 1356 PHE D O 1
ATOM 8971 N N . ALA D 1 157 ? 1.834 16.517 33.416 1.00 11.14 1357 ALA D N 1
ATOM 8972 C CA . ALA D 1 157 ? 2.418 15.688 32.359 1.00 13.64 1357 ALA D CA 1
ATOM 8973 C C . ALA D 1 157 ? 2.499 14.200 32.709 1.00 14.10 1357 ALA D C 1
ATOM 8974 O O . ALA D 1 157 ? 3.199 13.431 32.044 1.00 14.43 1357 ALA D O 1
ATOM 8976 N N . ARG D 1 158 ? 1.785 13.810 33.761 1.00 13.98 1358 ARG D N 1
ATOM 8977 C CA . ARG D 1 158 ? 1.714 12.419 34.200 1.00 14.24 1358 ARG D CA 1
ATOM 8978 C C . ARG D 1 158 ? 0.244 12.029 34.300 1.00 12.93 1358 ARG D C 1
ATOM 8979 O O . ARG D 1 158 ? -0.626 12.896 34.254 1.00 14.01 1358 ARG D O 1
ATOM 8987 N N . ALA D 1 159 ? -0.020 10.729 34.434 1.00 13.21 1359 ALA D N 1
ATOM 8988 C CA . ALA D 1 159 ? -1.382 10.209 34.567 1.00 13.41 1359 ALA D CA 1
ATOM 8989 C C . ALA D 1 159 ? -1.677 10.060 36.051 1.00 14.02 1359 ALA D C 1
ATOM 8990 O O . ALA D 1 159 ? -0.807 9.647 36.812 1.00 13.53 1359 ALA D O 1
ATOM 8992 N N . PHE D 1 160 ? -2.897 10.393 36.459 1.00 12.18 1360 PHE D N 1
ATOM 8993 C CA . PHE D 1 160 ? -3.282 10.289 37.862 1.00 15.20 1360 PHE D CA 1
ATOM 8994 C C . PHE D 1 160 ? -3.322 8.863 38.426 1.00 14.07 1360 PHE D C 1
ATOM 8995 O O . PHE D 1 160 ? -2.765 8.597 39.486 1.00 15.18 1360 PHE D O 1
ATOM 9003 N N . PRO D 1 161 ? -3.979 7.922 37.726 1.00 17.24 1361 PRO D N 1
ATOM 9004 C CA . PRO D 1 161 ? -4.031 6.565 38.275 1.00 16.15 1361 PRO D CA 1
ATOM 9005 C C . PRO D 1 161 ? -2.770 5.725 38.128 1.00 16.48 1361 PRO D C 1
ATOM 9006 O O . PRO D 1 161 ? -1.933 5.979 37.264 1.00 16.98 1361 PRO D O 1
ATOM 9010 N N . MET D 1 162 ? -2.637 4.731 39.001 1.00 16.85 1362 MET D N 1
ATOM 9011 C CA . MET D 1 162 ? -1.511 3.819 38.939 1.00 18.09 1362 MET D CA 1
ATOM 9012 C C . MET D 1 162 ? -1.862 2.886 37.784 1.00 19.83 1362 MET D C 1
ATOM 9013 O O . MET D 1 162 ? -3.024 2.503 37.624 1.00 19.13 1362 MET D O 1
ATOM 9018 N N . MET D 1 163 ? -0.874 2.536 36.970 1.00 22.01 1363 MET D N 1
ATOM 9019 C CA . MET D 1 163 ? -1.108 1.646 35.834 1.00 25.75 1363 MET D CA 1
ATOM 9020 C C . MET D 1 163 ? -0.057 0.546 35.760 1.00 27.24 1363 MET D C 1
ATOM 9021 O O . MET D 1 163 ? 1.118 0.825 35.527 1.00 27.16 1363 MET D O 1
ATOM 9026 N N . MET D 1 164 ? -0.475 -0.700 35.967 1.00 30.92 1364 MET D N 1
ATOM 9027 C CA . MET D 1 164 ? 0.446 -1.833 35.894 1.00 32.93 1364 MET D CA 1
ATOM 9028 C C . MET D 1 164 ? 0.374 -2.401 34.481 1.00 31.74 1364 MET D C 1
ATOM 9029 O O . MET D 1 164 ? -0.573 -3.106 34.137 1.00 31.45 1364 MET D O 1
ATOM 9034 N N . THR D 1 165 ? 1.371 -2.087 33.661 1.00 29.77 1365 THR D N 1
ATOM 9035 C CA . THR D 1 165 ? 1.383 -2.560 32.281 1.00 28.20 1365 THR D CA 1
ATOM 9036 C C . THR D 1 165 ? 2.550 -3.503 32.020 1.00 27.10 1365 THR D C 1
ATOM 9037 O O . THR D 1 165 ? 3.440 -3.653 32.860 1.00 26.51 1365 THR D O 1
ATOM 9041 N N . ALA D 1 166 ? 2.546 -4.125 30.843 1.00 26.91 1366 ALA D N 1
ATOM 9042 C CA . ALA D 1 166 ? 3.602 -5.053 30.462 1.00 27.34 1366 ALA D CA 1
ATOM 9043 C C . ALA D 1 166 ? 4.959 -4.364 30.399 1.00 27.88 1366 ALA D C 1
ATOM 9044 O O . ALA D 1 166 ? 5.997 -5.019 30.486 1.00 29.42 1366 ALA D O 1
ATOM 9046 N N . ALA D 1 167 ? 4.949 -3.044 30.244 1.00 26.96 1367 ALA D N 1
ATOM 9047 C CA . ALA D 1 167 ? 6.186 -2.274 30.166 1.00 28.56 1367 ALA D CA 1
ATOM 9048 C C . ALA D 1 167 ? 6.607 -1.761 31.538 1.00 29.72 1367 ALA D C 1
ATOM 9049 O O . ALA D 1 167 ? 7.664 -1.152 31.688 1.00 31.74 1367 ALA D O 1
ATOM 9051 N N . GLY D 1 168 ? 5.778 -2.014 32.541 1.00 29.06 1368 GLY D N 1
ATOM 9052 C CA . GLY D 1 168 ? 6.090 -1.549 33.878 1.00 31.35 1368 GLY D CA 1
ATOM 9053 C C . GLY D 1 168 ? 4.893 -0.844 34.486 1.00 31.81 1368 GLY D C 1
ATOM 9054 O O . GLY D 1 168 ? 3.867 -0.665 33.827 1.00 31.94 1368 GLY D O 1
ATOM 9055 N N . THR D 1 169 ? 5.016 -0.432 35.741 1.00 31.92 1369 THR D N 1
ATOM 9056 C CA . THR D 1 169 ? 3.905 0.234 36.405 1.00 31.85 1369 THR D CA 1
ATOM 9057 C C . THR D 1 169 ? 4.024 1.753 36.446 1.00 31.23 1369 THR D C 1
ATOM 9058 O O . THR D 1 169 ? 5.042 2.308 36.866 1.00 31.90 1369 THR D O 1
ATOM 9062 N N . VAL D 1 170 ? 2.975 2.417 35.970 1.00 29.19 1370 VAL D N 1
ATOM 9063 C CA . VAL D 1 170 ? 2.917 3.868 35.970 1.00 27.80 1370 VAL D CA 1
ATOM 9064 C C . VAL D 1 170 ? 2.495 4.244 37.384 1.00 26.67 1370 VAL D C 1
ATOM 9065 O O . VAL D 1 170 ? 1.409 3.870 37.838 1.00 25.02 1370 VAL D O 1
ATOM 9069 N N . PRO D 1 171 ? 3.351 4.978 38.104 1.00 25.95 1371 PRO D N 1
ATOM 9070 C CA . PRO D 1 171 ? 3.012 5.372 39.474 1.00 25.30 1371 PRO D CA 1
ATOM 9071 C C . PRO D 1 171 ? 1.783 6.273 39.530 1.00 22.98 1371 PRO D C 1
ATOM 9072 O O . PRO D 1 171 ? 1.482 6.985 38.578 1.00 24.62 1371 PRO D O 1
ATOM 9076 N N . PRO D 1 172 ? 1.049 6.243 40.647 1.00 21.10 1372 PRO D N 1
ATOM 9077 C CA . PRO D 1 172 ? -0.135 7.097 40.756 1.00 20.23 1372 PRO D CA 1
ATOM 9078 C C . PRO D 1 172 ? 0.307 8.503 41.148 1.00 19.94 1372 PRO D C 1
ATOM 9079 O O . PRO D 1 172 ? 1.388 8.693 41.714 1.00 19.51 1372 PRO D O 1
ATOM 9083 N N . ALA D 1 173 ? -0.515 9.492 40.841 1.00 17.66 1373 ALA D N 1
ATOM 9084 C CA . ALA D 1 173 ? -0.175 10.852 41.211 1.00 16.25 1373 ALA D CA 1
ATOM 9085 C C . ALA D 1 173 ? -0.479 10.988 42.694 1.00 15.42 1373 ALA D C 1
ATOM 9086 O O . ALA D 1 173 ? -1.363 10.310 43.220 1.00 14.10 1373 ALA D O 1
ATOM 9088 N N . ARG D 1 174 ? 0.274 11.846 43.368 1.00 15.68 1374 ARG D N 1
ATOM 9089 C CA . ARG D 1 174 ? 0.056 12.098 44.783 1.00 16.67 1374 ARG D CA 1
ATOM 9090 C C . ARG D 1 174 ? -0.536 13.496 44.854 1.00 13.13 1374 ARG D C 1
ATOM 9091 O O . ARG D 1 174 ? 0.074 14.455 44.386 1.00 14.55 1374 ARG D O 1
ATOM 9099 N N . VAL D 1 175 ? -1.738 13.595 45.410 1.00 14.17 1375 VAL D N 1
ATOM 9100 C CA . VAL D 1 175 ? -2.449 14.864 45.538 1.00 14.69 1375 VAL D CA 1
ATOM 9101 C C . VAL D 1 175 ? -2.612 15.267 47.000 1.00 15.62 1375 VAL D C 1
ATOM 9102 O O . VAL D 1 175 ? -2.906 14.431 47.854 1.00 15.95 1375 VAL D O 1
ATOM 9106 N N . LEU D 1 176 ? -2.417 16.551 47.279 1.00 12.57 1376 LEU D N 1
ATOM 9107 C CA . LEU D 1 176 ? -2.563 17.066 48.635 1.00 13.32 1376 LEU D CA 1
ATOM 9108 C C . LEU D 1 176 ? -3.570 18.212 48.593 1.00 11.54 1376 LEU D C 1
ATOM 9109 O O . LEU D 1 176 ? -3.344 19.228 47.935 1.00 11.51 1376 LEU D O 1
ATOM 9114 N N . VAL D 1 177 ? -4.690 18.034 49.287 1.00 11.42 1377 VAL D N 1
ATOM 9115 C CA . VAL D 1 177 ? -5.731 19.047 49.319 1.00 10.94 1377 VAL D CA 1
ATOM 9116 C C . VAL D 1 177 ? -5.659 19.857 50.611 1.00 12.43 1377 VAL D C 1
ATOM 9117 O O . VAL D 1 177 ? -5.736 19.291 51.700 1.00 14.00 1377 VAL D O 1
ATOM 9121 N N . PHE D 1 178 ? -5.494 21.173 50.489 1.00 13.04 1378 PHE D N 1
ATOM 9122 C CA . PHE D 1 178 ? -5.441 22.049 51.665 1.00 13.65 1378 PHE D CA 1
ATOM 9123 C C . PHE D 1 178 ? -6.818 22.680 51.846 1.00 13.94 1378 PHE D C 1
ATOM 9124 O O . PHE D 1 178 ? -7.300 23.394 50.966 1.00 12.51 1378 PHE D O 1
ATOM 9132 N N . GLY D 1 179 ? -7.436 22.439 52.996 1.00 12.12 1379 GLY D N 1
ATOM 9133 C CA . GLY D 1 179 ? -8.758 22.985 53.240 1.00 14.68 1379 GLY D CA 1
ATOM 9134 C C . GLY D 1 179 ? -9.808 21.955 52.876 1.00 16.75 1379 GLY D C 1
ATOM 9135 O O . GLY D 1 179 ? -9.901 21.517 51.725 1.00 16.18 1379 GLY D O 1
ATOM 9136 N N . VAL D 1 180 ? -10.602 21.553 53.858 1.00 15.91 1380 VAL D N 1
ATOM 9137 C CA . VAL D 1 180 ? -11.625 20.561 53.610 1.00 16.69 1380 VAL D CA 1
ATOM 9138 C C . VAL D 1 180 ? -13.034 21.097 53.811 1.00 16.50 1380 VAL D C 1
ATOM 9139 O O . VAL D 1 180 ? -13.792 20.611 54.655 1.00 13.92 1380 VAL D O 1
ATOM 9143 N N . GLY D 1 181 ? -13.361 22.118 53.026 1.00 14.08 1381 GLY D N 1
ATOM 9144 C CA . GLY D 1 181 ? -14.690 22.692 53.051 1.00 15.02 1381 GLY D CA 1
ATOM 9145 C C . GLY D 1 181 ? -15.379 22.019 51.874 1.00 14.57 1381 GLY D C 1
ATOM 9146 O O . GLY D 1 181 ? -14.950 20.948 51.446 1.00 15.40 1381 GLY D O 1
ATOM 9147 N N . VAL D 1 182 ? -16.418 22.628 51.319 1.00 13.76 1382 VAL D N 1
ATOM 9148 C CA . VAL D 1 182 ? -17.101 21.992 50.198 1.00 13.77 1382 VAL D CA 1
ATOM 9149 C C . VAL D 1 182 ? -16.185 21.768 48.992 1.00 13.08 1382 VAL D C 1
ATOM 9150 O O . VAL D 1 182 ? -16.180 20.678 48.412 1.00 11.04 1382 VAL D O 1
ATOM 9154 N N . ALA D 1 183 ? -15.405 22.785 48.618 1.00 12.47 1383 ALA D N 1
ATOM 9155 C CA . ALA D 1 183 ? -14.500 22.658 47.479 1.00 11.81 1383 ALA D CA 1
ATOM 9156 C C . ALA D 1 183 ? -13.454 21.576 47.727 1.00 11.55 1383 ALA D C 1
ATOM 9157 O O . ALA D 1 183 ? -13.214 20.719 46.870 1.00 10.82 1383 ALA D O 1
ATOM 9159 N N . GLY D 1 184 ? -12.834 21.630 48.903 1.00 12.30 1384 GLY D N 1
ATOM 9160 C CA . GLY D 1 184 ? -11.815 20.659 49.261 1.00 11.83 1384 GLY D CA 1
ATOM 9161 C C . GLY D 1 184 ? -12.346 19.241 49.264 1.00 13.31 1384 GLY D C 1
ATOM 9162 O O . GLY D 1 184 ? -11.646 18.310 48.868 1.00 12.34 1384 GLY D O 1
ATOM 9163 N N . LEU D 1 185 ? -13.583 19.066 49.717 1.00 14.28 1385 LEU D N 1
ATOM 9164 C CA . LEU D 1 185 ? -14.180 17.739 49.744 1.00 13.01 1385 LEU D CA 1
ATOM 9165 C C . LEU D 1 185 ? -14.356 17.182 48.338 1.00 12.07 1385 LEU D C 1
ATOM 9166 O O . LEU D 1 185 ? -14.075 16.012 48.107 1.00 10.17 1385 LEU D O 1
ATOM 9171 N N . GLN D 1 186 ? -14.812 18.006 47.394 1.00 10.37 1386 GLN D N 1
ATOM 9172 C CA . GLN D 1 186 ? -14.992 17.521 46.029 1.00 10.57 1386 GLN D CA 1
ATOM 9173 C C . GLN D 1 186 ? -13.637 17.327 45.352 1.00 10.85 1386 GLN D C 1
ATOM 9174 O O . GLN D 1 186 ? -13.491 16.463 44.489 1.00 11.66 1386 GLN D O 1
ATOM 9180 N N . ALA D 1 187 ? -12.647 18.131 45.734 1.00 9.85 1387 ALA D N 1
ATOM 9181 C CA . ALA D 1 187 ? -11.305 17.986 45.171 1.00 10.79 1387 ALA D CA 1
ATOM 9182 C C . ALA D 1 187 ? -10.782 16.606 45.580 1.00 11.37 1387 ALA D C 1
ATOM 9183 O O . ALA D 1 187 ? -10.198 15.885 44.763 1.00 10.28 1387 ALA D O 1
ATOM 9185 N N . ILE D 1 188 ? -11.005 16.236 46.841 1.00 10.81 1388 ILE D N 1
ATOM 9186 C CA . ILE D 1 188 ? -10.589 14.921 47.336 1.00 11.07 1388 ILE D CA 1
ATOM 9187 C C . ILE D 1 188 ? -11.340 13.835 46.562 1.00 10.52 1388 ILE D C 1
ATOM 9188 O O . ILE D 1 188 ? -10.742 12.872 46.076 1.00 10.18 1388 ILE D O 1
ATOM 9193 N N . ALA D 1 189 ? -12.655 14.007 46.444 1.00 8.78 1389 ALA D N 1
ATOM 9194 C CA . ALA D 1 189 ? -13.516 13.057 45.738 1.00 10.76 1389 ALA D CA 1
ATOM 9195 C C . ALA D 1 189 ? -13.108 12.773 44.285 1.00 10.76 1389 ALA D C 1
ATOM 9196 O O . ALA D 1 189 ? -12.972 11.619 43.870 1.00 8.91 1389 ALA D O 1
ATOM 9198 N N . THR D 1 190 ? -12.921 13.829 43.507 1.00 11.14 1390 THR D N 1
ATOM 9199 C CA . THR D 1 190 ? -12.561 13.668 42.110 1.00 10.73 1390 THR D CA 1
ATOM 9200 C C . THR D 1 190 ? -11.115 13.210 41.939 1.00 9.81 1390 THR D C 1
ATOM 9201 O O . THR D 1 190 ? -10.794 12.504 40.984 1.00 10.65 1390 THR D O 1
ATOM 9205 N N . ALA D 1 191 ? -10.240 13.599 42.865 1.00 10.57 1391 ALA D N 1
ATOM 9206 C CA . ALA D 1 191 ? -8.850 13.156 42.791 1.00 10.87 1391 ALA D CA 1
ATOM 9207 C C . ALA D 1 191 ? -8.845 11.636 43.023 1.00 11.87 1391 ALA D C 1
ATOM 9208 O O . ALA D 1 191 ? -8.138 10.894 42.340 1.00 12.83 1391 ALA D O 1
ATOM 9210 N N . LYS D 1 192 ? -9.647 11.179 43.981 1.00 13.80 1392 LYS D N 1
ATOM 9211 C CA . LYS D 1 192 ? -9.736 9.751 44.279 1.00 13.95 1392 LYS D CA 1
ATOM 9212 C C . LYS D 1 192 ? -10.310 9.019 43.063 1.00 13.13 1392 LYS D C 1
ATOM 9213 O O . LYS D 1 192 ? -9.851 7.925 42.704 1.00 10.04 1392 LYS D O 1
ATOM 9219 N N . ARG D 1 193 ? -11.314 9.630 42.430 1.00 15.02 1393 ARG D N 1
ATOM 9220 C CA . ARG D 1 193 ? -11.944 9.049 41.244 1.00 13.42 1393 ARG D CA 1
ATOM 9221 C C . ARG D 1 193 ? -10.893 8.743 40.185 1.00 13.90 1393 ARG D C 1
ATOM 9222 O O . ARG D 1 193 ? -10.926 7.689 39.549 1.00 12.21 1393 ARG D O 1
ATOM 9230 N N . LEU D 1 194 ? -9.963 9.673 39.994 1.00 13.18 1394 LEU D N 1
ATOM 9231 C CA . LEU D 1 194 ? -8.919 9.488 38.999 1.00 14.66 1394 LEU D CA 1
ATOM 9232 C C . LEU D 1 194 ? -7.812 8.519 39.420 1.00 16.15 1394 LEU D C 1
ATOM 9233 O O . LEU D 1 194 ? -6.831 8.339 38.699 1.00 15.74 1394 LEU D O 1
ATOM 9238 N N . GLY D 1 195 ? -7.974 7.896 40.588 1.00 15.91 1395 GLY D N 1
ATOM 9239 C CA . GLY D 1 195 ? -6.998 6.921 41.054 1.00 14.89 1395 GLY D CA 1
ATOM 9240 C C . GLY D 1 195 ? -5.734 7.393 41.755 1.00 13.92 1395 GLY D C 1
ATOM 9241 O O . GLY D 1 195 ? -4.812 6.608 41.957 1.00 14.98 1395 GLY D O 1
ATOM 9242 N N . ALA D 1 196 ? -5.669 8.661 42.140 1.00 14.52 1396 ALA D N 1
ATOM 9243 C CA . ALA D 1 196 ? -4.469 9.158 42.816 1.00 16.05 1396 ALA D CA 1
ATOM 9244 C C . ALA D 1 196 ? -4.446 8.779 44.294 1.00 15.24 1396 ALA D C 1
ATOM 9245 O O . ALA D 1 196 ? -5.422 8.255 44.823 1.00 16.50 1396 ALA D O 1
ATOM 9247 N N . VAL D 1 197 ? -3.312 9.031 44.945 1.00 15.20 1397 VAL D N 1
ATOM 9248 C CA . VAL D 1 197 ? -3.189 8.816 46.382 1.00 16.75 1397 VAL D CA 1
ATOM 9249 C C . VAL D 1 197 ? -3.546 10.213 46.877 1.00 16.23 1397 VAL D C 1
ATOM 9250 O O . VAL D 1 197 ? -2.885 11.195 46.513 1.00 16.72 1397 VAL D O 1
ATOM 9254 N N . VAL D 1 198 ? -4.590 10.311 47.688 1.00 15.85 1398 VAL D N 1
ATOM 9255 C CA . VAL D 1 198 ? -5.049 11.608 48.167 1.00 14.39 1398 VAL D CA 1
ATOM 9256 C C . VAL D 1 198 ? -4.856 11.860 49.657 1.00 14.40 1398 VAL D C 1
ATOM 9257 O O . VAL D 1 198 ? -5.334 11.097 50.508 1.00 13.72 1398 VAL D O 1
ATOM 9261 N N . MET D 1 199 ? -4.145 12.943 49.946 1.00 15.46 1399 MET D N 1
ATOM 9262 C CA . MET D 1 199 ? -3.863 13.398 51.305 1.00 17.11 1399 MET D CA 1
ATOM 9263 C C . MET D 1 199 ? -4.602 14.717 51.475 1.00 16.21 1399 MET D C 1
ATOM 9264 O O . MET D 1 199 ? -4.805 15.457 50.505 1.00 13.08 1399 MET D O 1
ATOM 9269 N N . ALA D 1 200 ? -4.989 15.029 52.705 1.00 15.32 1400 ALA D N 1
ATOM 9270 C CA . ALA D 1 200 ? -5.687 16.276 52.954 1.00 15.09 1400 ALA D CA 1
ATOM 9271 C C . ALA D 1 200 ? -5.350 16.797 54.331 1.00 17.10 1400 ALA D C 1
ATOM 9272 O O . ALA D 1 200 ? -5.014 16.026 55.234 1.00 16.70 1400 ALA D O 1
ATOM 9274 N N . THR D 1 201 ? -5.433 18.112 54.488 1.00 18.58 1401 THR D N 1
ATOM 9275 C CA . THR D 1 201 ? -5.156 18.729 55.773 1.00 19.94 1401 THR D CA 1
ATOM 9276 C C . THR D 1 201 ? -6.021 19.972 55.964 1.00 22.28 1401 THR D C 1
ATOM 9277 O O . THR D 1 201 ? -6.250 20.740 55.024 1.00 17.84 1401 THR D O 1
ATOM 9281 N N . ASP D 1 202 ? -6.518 20.144 57.185 1.00 25.67 1402 ASP D N 1
ATOM 9282 C CA . ASP D 1 202 ? -7.358 21.281 57.536 1.00 29.99 1402 ASP D CA 1
ATOM 9283 C C . ASP D 1 202 ? -7.347 21.429 59.052 1.00 34.58 1402 ASP D C 1
ATOM 9284 O O . ASP D 1 202 ? -7.492 20.441 59.780 1.00 34.41 1402 ASP D O 1
ATOM 9289 N N . VAL D 1 203 ? -7.183 22.665 59.516 1.00 38.26 1403 VAL D N 1
ATOM 9290 C CA . VAL D 1 203 ? -7.138 22.975 60.942 1.00 42.54 1403 VAL D CA 1
ATOM 9291 C C . VAL D 1 203 ? -8.183 22.233 61.776 1.00 44.59 1403 VAL D C 1
ATOM 9292 O O . VAL D 1 203 ? -7.933 21.917 62.938 1.00 45.92 1403 VAL D O 1
ATOM 9296 N N . ARG D 1 204 ? -9.351 21.962 61.196 1.00 46.62 1404 ARG D N 1
ATOM 9297 C CA . ARG D 1 204 ? -10.397 21.253 61.929 1.00 48.18 1404 ARG D CA 1
ATOM 9298 C C . ARG D 1 204 ? -10.297 19.747 61.724 1.00 48.83 1404 ARG D C 1
ATOM 9299 O O . ARG D 1 204 ? -10.607 19.228 60.651 1.00 49.22 1404 ARG D O 1
ATOM 9307 N N . ALA D 1 205 ? -9.856 19.052 62.767 1.00 49.08 1405 ALA D N 1
ATOM 9308 C CA . ALA D 1 205 ? -9.698 17.604 62.727 1.00 48.71 1405 ALA D CA 1
ATOM 9309 C C . ALA D 1 205 ? -11.053 16.906 62.667 1.00 48.29 1405 ALA D C 1
ATOM 9310 O O . ALA D 1 205 ? -11.124 15.690 62.481 1.00 48.29 1405 ALA D O 1
ATOM 9312 N N . ALA D 1 206 ? -12.123 17.682 62.826 1.00 47.41 1406 ALA D N 1
ATOM 9313 C CA . ALA D 1 206 ? -13.482 17.150 62.785 1.00 46.60 1406 ALA D CA 1
ATOM 9314 C C . ALA D 1 206 ? -13.813 16.636 61.387 1.00 45.58 1406 ALA D C 1
ATOM 9315 O O . ALA D 1 206 ? -14.825 15.967 61.182 1.00 45.97 1406 ALA D O 1
ATOM 9317 N N . THR D 1 207 ? -12.949 16.954 60.431 1.00 44.54 1407 THR D N 1
ATOM 9318 C CA . THR D 1 207 ? -13.132 16.539 59.049 1.00 43.56 1407 THR D CA 1
ATOM 9319 C C . THR D 1 207 ? -12.338 15.276 58.728 1.00 42.63 1407 THR D C 1
ATOM 9320 O O . THR D 1 207 ? -12.234 14.868 57.570 1.00 42.65 1407 THR D O 1
ATOM 9324 N N . LYS D 1 208 ? -11.779 14.665 59.766 1.00 40.32 1408 LYS D N 1
ATOM 9325 C CA . LYS D 1 208 ? -11.004 13.437 59.630 1.00 38.22 1408 LYS D CA 1
ATOM 9326 C C . LYS D 1 208 ? -11.878 12.346 59.008 1.00 35.98 1408 LYS D C 1
ATOM 9327 O O . LYS D 1 208 ? -11.493 11.700 58.031 1.00 32.92 1408 LYS D O 1
ATOM 9333 N N . GLU D 1 209 ? -13.060 12.155 59.587 1.00 35.04 1409 GLU D N 1
ATOM 9334 C CA . GLU D 1 209 ? -14.004 11.143 59.125 1.00 35.50 1409 GLU D CA 1
ATOM 9335 C C . GLU D 1 209 ? -14.505 11.412 57.707 1.00 33.23 1409 GLU D C 1
ATOM 9336 O O . GLU D 1 209 ? -14.714 10.482 56.928 1.00 32.25 1409 GLU D O 1
ATOM 9342 N N . GLN D 1 210 ? -14.707 12.683 57.378 1.00 32.34 1410 GLN D N 1
ATOM 9343 C CA . GLN D 1 210 ? -15.186 13.056 56.051 1.00 31.70 1410 GLN D CA 1
ATOM 9344 C C . GLN D 1 210 ? -14.151 12.700 54.989 1.00 29.82 1410 GLN D C 1
ATOM 9345 O O . GLN D 1 210 ? -14.487 12.153 53.937 1.00 29.79 1410 GLN D O 1
ATOM 9351 N N . VAL D 1 211 ? -12.891 13.005 55.280 1.00 26.90 1411 VAL D N 1
ATOM 9352 C CA . VAL D 1 211 ? -11.794 12.726 54.363 1.00 23.47 1411 VAL D CA 1
ATOM 9353 C C . VAL D 1 211 ? -11.630 11.234 54.084 1.00 23.09 1411 VAL D C 1
ATOM 9354 O O . VAL D 1 211 ? -11.530 10.813 52.929 1.00 21.26 1411 VAL D O 1
ATOM 9358 N N . GLU D 1 212 ? -11.606 10.436 55.146 1.00 21.11 1412 GLU D N 1
ATOM 9359 C CA . GLU D 1 212 ? -11.428 8.998 55.004 1.00 23.98 1412 GLU D CA 1
ATOM 9360 C C . GLU D 1 212 ? -12.607 8.318 54.309 1.00 23.38 1412 GLU D C 1
ATOM 9361 O O . GLU D 1 212 ? -12.429 7.325 53.611 1.00 23.43 1412 GLU D O 1
ATOM 9367 N N . SER D 1 213 ? -13.809 8.856 54.483 1.00 22.95 1413 SER D N 1
ATOM 9368 C CA . SER D 1 213 ? -14.978 8.269 53.841 1.00 23.92 1413 SER D CA 1
ATOM 9369 C C . SER D 1 213 ? -14.928 8.475 52.327 1.00 24.51 1413 SER D C 1
ATOM 9370 O O . SER D 1 213 ? -15.658 7.821 51.581 1.00 25.06 1413 SER D O 1
ATOM 9373 N N . LEU D 1 214 ? -14.065 9.381 51.875 1.00 22.63 1414 LEU D N 1
ATOM 9374 C CA . LEU D 1 214 ? -13.931 9.650 50.448 1.00 23.27 1414 LEU D CA 1
ATOM 9375 C C . LEU D 1 214 ? -12.738 8.913 49.849 1.00 23.75 1414 LEU D C 1
ATOM 9376 O O . LEU D 1 214 ? -12.520 8.954 48.638 1.00 25.61 1414 LEU D O 1
ATOM 9381 N N . GLY D 1 215 ? -11.964 8.244 50.695 1.00 24.23 1415 GLY D N 1
ATOM 9382 C CA . GLY D 1 215 ? -10.812 7.514 50.200 1.00 24.95 1415 GLY D CA 1
ATOM 9383 C C . GLY D 1 215 ? -9.487 8.195 50.490 1.00 25.34 1415 GLY D C 1
ATOM 9384 O O . GLY D 1 215 ? -8.425 7.630 50.236 1.00 27.76 1415 GLY D O 1
ATOM 9385 N N . GLY D 1 216 ? -9.540 9.408 51.025 1.00 24.52 1416 GLY D N 1
ATOM 9386 C CA . GLY D 1 216 ? -8.314 10.119 51.334 1.00 23.27 1416 GLY D CA 1
ATOM 9387 C C . GLY D 1 216 ? -7.842 9.873 52.752 1.00 23.60 1416 GLY D C 1
ATOM 9388 O O . GLY D 1 216 ? -8.560 9.289 53.563 1.00 22.13 1416 GLY D O 1
ATOM 9389 N N . LYS D 1 217 ? -6.623 10.305 53.055 1.00 23.83 1417 LYS D N 1
ATOM 9390 C CA . LYS D 1 217 ? -6.090 10.139 54.397 1.00 25.54 1417 LYS D CA 1
ATOM 9391 C C . LYS D 1 217 ? -5.772 11.510 54.975 1.00 24.83 1417 LYS D C 1
ATOM 9392 O O . LYS D 1 217 ? -5.183 12.363 54.310 1.00 23.12 1417 LYS D O 1
ATOM 9398 N N . PHE D 1 218 ? -6.193 11.717 56.213 1.00 26.80 1418 PHE D N 1
ATOM 9399 C CA . PHE D 1 218 ? -5.973 12.978 56.901 1.00 29.85 1418 PHE D CA 1
ATOM 9400 C C . PHE D 1 218 ? -4.535 13.029 57.405 1.00 30.94 1418 PHE D C 1
ATOM 9401 O O . PHE D 1 218 ? -4.049 12.069 58.010 1.00 29.95 1418 PHE D O 1
ATOM 9409 N N . ILE D 1 219 ? -3.851 14.141 57.151 1.00 31.35 1419 ILE D N 1
ATOM 9410 C CA . ILE D 1 219 ? -2.467 14.290 57.592 1.00 34.41 1419 ILE D CA 1
ATOM 9411 C C . ILE D 1 219 ? -2.379 14.675 59.071 1.00 36.86 1419 ILE D C 1
ATOM 9412 O O . ILE D 1 219 ? -2.916 15.702 59.495 1.00 37.96 1419 ILE D O 1
ATOM 9417 N N . THR D 1 220 ? -1.701 13.841 59.850 1.00 39.15 1420 THR D N 1
ATOM 9418 C CA . THR D 1 220 ? -1.534 14.082 61.281 1.00 41.99 1420 THR D CA 1
ATOM 9419 C C . THR D 1 220 ? -0.081 14.410 61.599 1.00 41.78 1420 THR D C 1
ATOM 9420 O O . THR D 1 220 ? 0.827 13.706 61.161 1.00 42.16 1420 THR D O 1
ATOM 9424 N N . LYS D 1 245 ? 2.247 23.506 64.361 1.00 40.29 1445 LYS D N 1
ATOM 9425 C CA . LYS D 1 245 ? 3.602 23.266 64.852 1.00 41.13 1445 LYS D CA 1
ATOM 9426 C C . LYS D 1 245 ? 4.218 22.063 64.141 1.00 40.62 1445 LYS D C 1
ATOM 9427 O O . LYS D 1 245 ? 4.888 22.205 63.117 1.00 40.09 1445 LYS D O 1
ATOM 9433 N N . LYS D 1 246 ? 3.991 20.879 64.701 1.00 39.64 1446 LYS D N 1
ATOM 9434 C CA . LYS D 1 246 ? 4.503 19.645 64.119 1.00 39.62 1446 LYS D CA 1
ATOM 9435 C C . LYS D 1 246 ? 3.603 19.271 62.948 1.00 37.54 1446 LYS D C 1
ATOM 9436 O O . LYS D 1 246 ? 3.950 18.426 62.121 1.00 36.58 1446 LYS D O 1
ATOM 9442 N N . GLN D 1 247 ? 2.437 19.906 62.898 1.00 36.16 1447 GLN D N 1
ATOM 9443 C CA . GLN D 1 247 ? 1.485 19.667 61.826 1.00 35.43 1447 GLN D CA 1
ATOM 9444 C C . GLN D 1 247 ? 2.151 20.093 60.528 1.00 33.71 1447 GLN D C 1
ATOM 9445 O O . GLN D 1 247 ? 2.235 19.314 59.579 1.00 31.34 1447 GLN D O 1
ATOM 9451 N N . ALA D 1 248 ? 2.640 21.330 60.499 1.00 31.50 1448 ALA D N 1
ATOM 9452 C CA . ALA D 1 248 ? 3.305 21.852 59.311 1.00 31.14 1448 ALA D CA 1
ATOM 9453 C C . ALA D 1 248 ? 4.430 20.913 58.888 1.00 31.38 1448 ALA D C 1
ATOM 9454 O O . ALA D 1 248 ? 4.655 20.690 57.699 1.00 31.75 1448 ALA D O 1
ATOM 9456 N N . GLU D 1 249 ? 5.130 20.357 59.870 1.00 31.55 1449 GLU D N 1
ATOM 9457 C CA . GLU D 1 249 ? 6.227 19.439 59.594 1.00 32.35 1449 GLU D CA 1
ATOM 9458 C C . GLU D 1 249 ? 5.724 18.193 58.861 1.00 31.21 1449 GLU D C 1
ATOM 9459 O O . GLU D 1 249 ? 6.381 17.693 57.947 1.00 31.83 1449 GLU D O 1
ATOM 9465 N N . ALA D 1 250 ? 4.557 17.698 59.265 1.00 30.00 1450 ALA D N 1
ATOM 9466 C CA . ALA D 1 250 ? 3.971 16.518 58.637 1.00 29.26 1450 ALA D CA 1
ATOM 9467 C C . ALA D 1 250 ? 3.425 16.875 57.255 1.00 28.89 1450 ALA D C 1
ATOM 9468 O O . ALA D 1 250 ? 3.557 16.101 56.302 1.00 27.41 1450 ALA D O 1
ATOM 9470 N N . VAL D 1 251 ? 2.814 18.050 57.150 1.00 27.52 1451 VAL D N 1
ATOM 9471 C CA . VAL D 1 251 ? 2.269 18.505 55.876 1.00 27.45 1451 VAL D CA 1
ATOM 9472 C C . VAL D 1 251 ? 3.396 18.661 54.864 1.00 26.88 1451 VAL D C 1
ATOM 9473 O O . VAL D 1 251 ? 3.284 18.207 53.728 1.00 28.30 1451 VAL D O 1
ATOM 9477 N N . LEU D 1 252 ? 4.484 19.296 55.285 1.00 27.59 1452 LEU D N 1
ATOM 9478 C CA . LEU D 1 252 ? 5.635 19.505 54.414 1.00 28.64 1452 LEU D CA 1
ATOM 9479 C C . LEU D 1 252 ? 6.213 18.152 54.006 1.00 28.82 1452 LEU D C 1
ATOM 9480 O O . LEU D 1 252 ? 6.666 17.968 52.875 1.00 28.84 1452 LEU D O 1
ATOM 9485 N N . LYS D 1 253 ? 6.192 17.207 54.940 1.00 29.71 1453 LYS D N 1
ATOM 9486 C CA . LYS D 1 253 ? 6.700 15.867 54.692 1.00 29.93 1453 LYS D CA 1
ATOM 9487 C C . LYS D 1 253 ? 5.970 15.272 53.491 1.00 29.44 1453 LYS D C 1
ATOM 9488 O O . LYS D 1 253 ? 6.558 14.548 52.687 1.00 28.43 1453 LYS D O 1
ATOM 9494 N N . GLU D 1 254 ? 4.682 15.588 53.374 1.00 28.10 1454 GLU D N 1
ATOM 9495 C CA . GLU D 1 254 ? 3.867 15.095 52.270 1.00 25.87 1454 GLU D CA 1
ATOM 9496 C C . GLU D 1 254 ? 3.964 15.991 51.039 1.00 23.69 1454 GLU D C 1
ATOM 9497 O O . GLU D 1 254 ? 3.939 15.503 49.910 1.00 21.98 1454 GLU D O 1
ATOM 9503 N N . LEU D 1 255 ? 4.077 17.297 51.261 1.00 23.89 1455 LEU D N 1
ATOM 9504 C CA . LEU D 1 255 ? 4.159 18.257 50.161 1.00 23.92 1455 LEU D CA 1
ATOM 9505 C C . LEU D 1 255 ? 5.370 18.034 49.261 1.00 24.45 1455 LEU D C 1
ATOM 9506 O O . LEU D 1 255 ? 5.284 18.210 48.048 1.00 24.78 1455 LEU D O 1
ATOM 9511 N N . VAL D 1 256 ? 6.497 17.640 49.842 1.00 25.76 1456 VAL D N 1
ATOM 9512 C CA . VAL D 1 256 ? 7.700 17.410 49.044 1.00 25.89 1456 VAL D CA 1
ATOM 9513 C C . VAL D 1 256 ? 7.532 16.230 48.086 1.00 24.71 1456 VAL D C 1
ATOM 9514 O O . VAL D 1 256 ? 8.263 16.103 47.104 1.00 24.55 1456 VAL D O 1
ATOM 9518 N N . LYS D 1 257 ? 6.560 15.372 48.373 1.00 24.04 1457 LYS D N 1
ATOM 9519 C CA . LYS D 1 257 ? 6.295 14.204 47.538 1.00 22.51 1457 LYS D CA 1
ATOM 9520 C C . LYS D 1 257 ? 5.055 14.429 46.684 1.00 20.30 1457 LYS D C 1
ATOM 9521 O O . LYS D 1 257 ? 4.692 13.591 45.861 1.00 21.76 1457 LYS D O 1
ATOM 9527 N N . THR D 1 258 ? 4.422 15.579 46.872 1.00 18.36 1458 THR D N 1
ATOM 9528 C CA . THR D 1 258 ? 3.199 15.907 46.152 1.00 17.70 1458 THR D CA 1
ATOM 9529 C C . THR D 1 258 ? 3.340 16.277 44.680 1.00 16.28 1458 THR D C 1
ATOM 9530 O O . THR D 1 258 ? 4.241 17.024 44.287 1.00 15.95 1458 THR D O 1
ATOM 9534 N N . ASP D 1 259 ? 2.430 15.747 43.869 1.00 15.36 1459 ASP D N 1
ATOM 9535 C CA . ASP D 1 259 ? 2.423 16.045 42.448 1.00 14.01 1459 ASP D CA 1
ATOM 9536 C C . ASP D 1 259 ? 1.422 17.164 42.184 1.00 13.88 1459 ASP D C 1
ATOM 9537 O O . ASP D 1 259 ? 1.684 18.066 41.395 1.00 13.73 1459 ASP D O 1
ATOM 9542 N N . ILE D 1 260 ? 0.276 17.094 42.859 1.00 13.16 1460 ILE D N 1
ATOM 9543 C CA . ILE D 1 260 ? -0.786 18.083 42.688 1.00 14.22 1460 ILE D CA 1
ATOM 9544 C C . ILE D 1 260 ? -1.286 18.631 44.020 1.00 13.22 1460 ILE D C 1
ATOM 9545 O O . ILE D 1 260 ? -1.852 17.896 44.825 1.00 16.65 1460 ILE D O 1
ATOM 9550 N N . ALA D 1 261 ? -1.081 19.922 44.250 1.00 11.25 1461 ALA D N 1
ATOM 9551 C CA . ALA D 1 261 ? -1.546 20.548 45.481 1.00 10.78 1461 ALA D CA 1
ATOM 9552 C C . ALA D 1 261 ? -2.714 21.466 45.130 1.00 11.51 1461 ALA D C 1
ATOM 9553 O O . ALA D 1 261 ? -2.603 22.311 44.247 1.00 13.15 1461 ALA D O 1
ATOM 9555 N N . ILE D 1 262 ? -3.837 21.279 45.812 1.00 11.02 1462 ILE D N 1
ATOM 9556 C CA . ILE D 1 262 ? -5.026 22.081 45.563 1.00 10.63 1462 ILE D CA 1
ATOM 9557 C C . ILE D 1 262 ? -5.398 22.789 46.860 1.00 12.14 1462 ILE D C 1
ATOM 9558 O O . ILE D 1 262 ? -5.634 22.141 47.878 1.00 13.38 1462 ILE D O 1
ATOM 9563 N N . THR D 1 263 ? -5.424 24.119 46.828 1.00 11.81 1463 THR D N 1
ATOM 9564 C CA . THR D 1 263 ? -5.759 24.902 48.014 1.00 12.17 1463 THR D CA 1
ATOM 9565 C C . THR D 1 263 ? -7.166 25.486 47.868 1.00 13.34 1463 THR D C 1
ATOM 9566 O O . THR D 1 263 ? -7.511 26.048 46.833 1.00 11.96 1463 THR D O 1
ATOM 9570 N N . THR D 1 264 ? -7.971 25.367 48.918 1.00 13.87 1464 THR D N 1
ATOM 9571 C CA . THR D 1 264 ? -9.361 25.810 48.845 1.00 14.48 1464 THR D CA 1
ATOM 9572 C C . THR D 1 264 ? -9.858 26.709 49.974 1.00 16.92 1464 THR D C 1
ATOM 9573 O O . THR D 1 264 ? -11.053 26.979 50.060 1.00 17.96 1464 THR D O 1
ATOM 9577 N N . ALA D 1 265 ? -8.954 27.180 50.824 1.00 18.57 1465 ALA D N 1
ATOM 9578 C CA . ALA D 1 265 ? -9.342 27.993 51.973 1.00 20.03 1465 ALA D CA 1
ATOM 9579 C C . ALA D 1 265 ? -9.724 29.445 51.712 1.00 21.05 1465 ALA D C 1
ATOM 9580 O O . ALA D 1 265 ? -8.968 30.210 51.118 1.00 20.11 1465 ALA D O 1
ATOM 9582 N N . LEU D 1 266 ? -10.907 29.815 52.193 1.00 23.02 1466 LEU D N 1
ATOM 9583 C CA . LEU D 1 266 ? -11.419 31.173 52.053 1.00 25.38 1466 LEU D CA 1
ATOM 9584 C C . LEU D 1 266 ? -12.033 31.640 53.360 1.00 26.85 1466 LEU D C 1
ATOM 9585 O O . LEU D 1 266 ? -12.654 30.854 54.080 1.00 27.07 1466 LEU D O 1
ATOM 9590 N N . ILE D 1 267 ? -11.858 32.924 53.657 1.00 27.25 1467 ILE D N 1
ATOM 9591 C CA . ILE D 1 267 ? -12.406 33.523 54.867 1.00 29.68 1467 ILE D CA 1
ATOM 9592 C C . ILE D 1 267 ? -13.211 34.762 54.472 1.00 30.93 1467 ILE D C 1
ATOM 9593 O O . ILE D 1 267 ? -12.645 35.774 54.065 1.00 31.24 1467 ILE D O 1
ATOM 9598 N N . PRO D 1 268 ? -14.547 34.689 54.583 1.00 32.89 1468 PRO D N 1
ATOM 9599 C CA . PRO D 1 268 ? -15.450 35.794 54.240 1.00 33.90 1468 PRO D CA 1
ATOM 9600 C C . PRO D 1 268 ? -15.011 37.157 54.776 1.00 35.27 1468 PRO D C 1
ATOM 9601 O O . PRO D 1 268 ? -14.835 37.336 55.983 1.00 35.74 1468 PRO D O 1
ATOM 9605 N N . GLY D 1 269 ? -14.836 38.113 53.866 1.00 36.01 1469 GLY D N 1
ATOM 9606 C CA . GLY D 1 269 ? -14.433 39.453 54.254 1.00 36.97 1469 GLY D CA 1
ATOM 9607 C C . GLY D 1 269 ? -13.026 39.548 54.811 1.00 37.62 1469 GLY D C 1
ATOM 9608 O O . GLY D 1 269 ? -12.710 40.460 55.576 1.00 38.32 1469 GLY D O 1
ATOM 9609 N N . LYS D 1 270 ? -12.173 38.606 54.428 1.00 37.45 1470 LYS D N 1
ATOM 9610 C CA . LYS D 1 270 ? -10.793 38.595 54.896 1.00 36.02 1470 LYS D CA 1
ATOM 9611 C C . LYS D 1 270 ? -9.888 38.002 53.825 1.00 34.32 1470 LYS D C 1
ATOM 9612 O O . LYS D 1 270 ? -10.330 37.205 53.004 1.00 34.09 1470 LYS D O 1
ATOM 9618 N N . PRO D 1 271 ? -8.608 38.402 53.808 1.00 32.40 1471 PRO D N 1
ATOM 9619 C CA . PRO D 1 271 ? -7.702 37.850 52.799 1.00 30.22 1471 PRO D CA 1
ATOM 9620 C C . PRO D 1 271 ? -7.588 36.349 53.031 1.00 27.74 1471 PRO D C 1
ATOM 9621 O O . PRO D 1 271 ? -7.543 35.902 54.178 1.00 27.32 1471 PRO D O 1
ATOM 9625 N N . ALA D 1 272 ? -7.557 35.575 51.951 1.00 23.92 1472 ALA D N 1
ATOM 9626 C CA . ALA D 1 272 ? -7.440 34.126 52.076 1.00 21.87 1472 ALA D CA 1
ATOM 9627 C C . ALA D 1 272 ? -6.196 33.786 52.893 1.00 21.02 1472 ALA D C 1
ATOM 9628 O O . ALA D 1 272 ? -5.184 34.486 52.829 1.00 19.92 1472 ALA D O 1
ATOM 9630 N N . PRO D 1 273 ? -6.259 32.709 53.688 1.00 22.34 1473 PRO D N 1
ATOM 9631 C CA . PRO D 1 273 ? -5.097 32.326 54.497 1.00 22.34 1473 PRO D CA 1
ATOM 9632 C C . PRO D 1 273 ? -3.994 31.732 53.636 1.00 22.67 1473 PRO D C 1
ATOM 9633 O O . PRO D 1 273 ? -4.272 30.974 52.709 1.00 21.69 1473 PRO D O 1
ATOM 9637 N N . VAL D 1 274 ? -2.746 32.086 53.931 1.00 23.17 1474 VAL D N 1
ATOM 9638 C CA . VAL D 1 274 ? -1.620 31.549 53.175 1.00 23.96 1474 VAL D CA 1
ATOM 9639 C C . VAL D 1 274 ? -1.360 30.123 53.657 1.00 24.69 1474 VAL D C 1
ATOM 9640 O O . VAL D 1 274 ? -0.968 29.903 54.807 1.00 24.71 1474 VAL D O 1
ATOM 9644 N N . LEU D 1 275 ? -1.591 29.157 52.771 1.00 23.18 1475 LEU D N 1
ATOM 9645 C CA . LEU D 1 275 ? -1.416 27.751 53.107 1.00 22.81 1475 LEU D CA 1
ATOM 9646 C C . LEU D 1 275 ? -0.158 27.149 52.493 1.00 22.23 1475 LEU D C 1
ATOM 9647 O O . LEU D 1 275 ? 0.338 26.127 52.958 1.00 25.24 1475 LEU D O 1
ATOM 9652 N N . ILE D 1 276 ? 0.345 27.777 51.440 1.00 22.42 1476 ILE D N 1
ATOM 9653 C CA . ILE D 1 276 ? 1.565 27.323 50.796 1.00 22.47 1476 ILE D CA 1
ATOM 9654 C C . ILE D 1 276 ? 2.453 28.544 50.585 1.00 24.13 1476 ILE D C 1
ATOM 9655 O O . ILE D 1 276 ? 2.237 29.330 49.665 1.00 26.46 1476 ILE D O 1
ATOM 9660 N N . THR D 1 277 ? 3.443 28.710 51.454 1.00 25.88 1477 THR D N 1
ATOM 9661 C CA . THR D 1 277 ? 4.356 29.838 51.344 1.00 26.59 1477 THR D CA 1
ATOM 9662 C C . THR D 1 277 ? 5.266 29.623 50.142 1.00 27.60 1477 THR D C 1
ATOM 9663 O O . THR D 1 277 ? 5.341 28.514 49.601 1.00 24.50 1477 THR D O 1
ATOM 9667 N N . GLU D 1 278 ? 5.946 30.682 49.712 1.00 29.11 1478 GLU D N 1
ATOM 9668 C CA . GLU D 1 278 ? 6.855 30.564 48.581 1.00 31.24 1478 GLU D CA 1
ATOM 9669 C C . GLU D 1 278 ? 7.965 29.583 48.938 1.00 32.21 1478 GLU D C 1
ATOM 9670 O O . GLU D 1 278 ? 8.425 28.807 48.096 1.00 31.56 1478 GLU D O 1
ATOM 9676 N N . GLU D 1 279 ? 8.386 29.622 50.199 1.00 32.97 1479 GLU D N 1
ATOM 9677 C CA . GLU D 1 279 ? 9.436 28.736 50.680 1.00 34.48 1479 GLU D CA 1
ATOM 9678 C C . GLU D 1 279 ? 9.013 27.285 50.446 1.00 33.10 1479 GLU D C 1
ATOM 9679 O O . GLU D 1 279 ? 9.787 26.481 49.923 1.00 32.50 1479 GLU D O 1
ATOM 9685 N N . MET D 1 280 ? 7.776 26.964 50.816 1.00 31.31 1480 MET D N 1
ATOM 9686 C CA . MET D 1 280 ? 7.248 25.617 50.632 1.00 29.40 1480 MET D CA 1
ATOM 9687 C C . MET D 1 280 ? 7.224 25.241 49.149 1.00 28.77 1480 MET D C 1
ATOM 9688 O O . MET D 1 280 ? 7.409 24.077 48.796 1.00 28.84 1480 MET D O 1
ATOM 9693 N N . VAL D 1 281 ? 7.002 26.229 48.286 1.00 27.16 1481 VAL D N 1
ATOM 9694 C CA . VAL D 1 281 ? 6.967 25.997 46.845 1.00 27.30 1481 VAL D CA 1
ATOM 9695 C C . VAL D 1 281 ? 8.343 25.557 46.341 1.00 28.16 1481 VAL D C 1
ATOM 9696 O O . VAL D 1 281 ? 8.458 24.625 45.539 1.00 25.65 1481 VAL D O 1
ATOM 9700 N N . THR D 1 282 ? 9.384 26.228 46.828 1.00 29.09 1482 THR D N 1
ATOM 9701 C CA . THR D 1 282 ? 10.756 25.931 46.427 1.00 29.42 1482 THR D CA 1
ATOM 9702 C C . THR D 1 282 ? 11.193 24.510 46.780 1.00 29.69 1482 THR D C 1
ATOM 9703 O O . THR D 1 282 ? 12.201 24.021 46.266 1.00 29.81 1482 THR D O 1
ATOM 9707 N N . LYS D 1 283 ? 10.441 23.845 47.652 1.00 30.50 1483 LYS D N 1
ATOM 9708 C CA . LYS D 1 283 ? 10.788 22.488 48.054 1.00 31.51 1483 LYS D CA 1
ATOM 9709 C C . LYS D 1 283 ? 9.962 21.429 47.330 1.00 31.39 1483 LYS D C 1
ATOM 9710 O O . LYS D 1 283 ? 10.045 20.243 47.650 1.00 32.08 1483 LYS D O 1
ATOM 9716 N N . MET D 1 284 ? 9.164 21.850 46.354 1.00 30.26 1484 MET D N 1
ATOM 9717 C CA . MET D 1 284 ? 8.337 20.907 45.609 1.00 29.22 1484 MET D CA 1
ATOM 9718 C C . MET D 1 284 ? 9.097 20.310 44.429 1.00 28.80 1484 MET D C 1
ATOM 9719 O O . MET D 1 284 ? 10.046 20.906 43.930 1.00 29.54 1484 MET D O 1
ATOM 9724 N N . LYS D 1 285 ? 8.676 19.127 43.995 1.00 28.84 1485 LYS D N 1
ATOM 9725 C CA . LYS D 1 285 ? 9.326 18.428 42.890 1.00 30.03 1485 LYS D CA 1
ATOM 9726 C C . LYS D 1 285 ? 8.979 18.996 41.512 1.00 29.54 1485 LYS D C 1
ATOM 9727 O O . LYS D 1 285 ? 7.904 19.563 41.311 1.00 26.43 1485 LYS D O 1
ATOM 9733 N N . PRO D 1 286 ? 9.897 18.844 40.541 1.00 30.07 1486 PRO D N 1
ATOM 9734 C CA . PRO D 1 286 ? 9.695 19.341 39.174 1.00 29.13 1486 PRO D CA 1
ATOM 9735 C C . PRO D 1 286 ? 8.489 18.681 38.516 1.00 27.59 1486 PRO D C 1
ATOM 9736 O O . PRO D 1 286 ? 8.284 17.472 38.643 1.00 28.89 1486 PRO D O 1
ATOM 9740 N N . GLY D 1 287 ? 7.692 19.479 37.812 1.00 26.84 1487 GLY D N 1
ATOM 9741 C CA . GLY D 1 287 ? 6.520 18.945 37.143 1.00 23.01 1487 GLY D CA 1
ATOM 9742 C C . GLY D 1 287 ? 5.261 19.049 37.979 1.00 20.44 1487 GLY D C 1
ATOM 9743 O O . GLY D 1 287 ? 4.160 18.843 37.472 1.00 20.61 1487 GLY D O 1
ATOM 9744 N N . SER D 1 288 ? 5.417 19.380 39.258 1.00 18.13 1488 SER D N 1
ATOM 9745 C CA . SER D 1 288 ? 4.274 19.502 40.161 1.00 18.09 1488 SER D CA 1
ATOM 9746 C C . SER D 1 288 ? 3.357 20.650 39.779 1.00 15.73 1488 SER D C 1
ATOM 9747 O O . SER D 1 288 ? 3.776 21.604 39.126 1.00 15.55 1488 SER D O 1
ATOM 9750 N N . VAL D 1 289 ? 2.099 20.550 40.191 1.00 15.89 1489 VAL D N 1
ATOM 9751 C CA . VAL D 1 289 ? 1.122 21.591 39.896 1.00 14.62 1489 VAL D CA 1
ATOM 9752 C C . VAL D 1 289 ? 0.369 22.030 41.143 1.00 13.18 1489 VAL D C 1
ATOM 9753 O O . VAL D 1 289 ? 0.002 21.212 41.986 1.00 15.64 1489 VAL D O 1
ATOM 9757 N N . ILE D 1 290 ? 0.149 23.332 41.256 1.00 13.32 1490 ILE D N 1
ATOM 9758 C CA . ILE D 1 290 ? -0.599 23.887 42.374 1.00 12.51 1490 ILE D CA 1
ATOM 9759 C C . ILE D 1 290 ? -1.833 24.572 41.792 1.00 10.07 1490 ILE D C 1
ATOM 9760 O O . ILE D 1 290 ? -1.720 25.357 40.855 1.00 10.49 1490 ILE D O 1
ATOM 9765 N N . ILE D 1 291 ? -3.004 24.245 42.325 1.00 10.98 1491 ILE D N 1
ATOM 9766 C CA . ILE D 1 291 ? -4.253 24.864 41.880 1.00 11.15 1491 ILE D CA 1
ATOM 9767 C C . ILE D 1 291 ? -4.735 25.704 43.060 1.00 10.94 1491 ILE D C 1
ATOM 9768 O O . ILE D 1 291 ? -5.202 25.158 44.064 1.00 12.55 1491 ILE D O 1
ATOM 9773 N N . ASP D 1 292 ? -4.631 27.023 42.931 1.00 11.64 1492 ASP D N 1
ATOM 9774 C CA . ASP D 1 292 ? -5.015 27.941 44.005 1.00 11.85 1492 ASP D CA 1
ATOM 9775 C C . ASP D 1 292 ? -6.430 28.483 43.843 1.00 10.81 1492 ASP D C 1
ATOM 9776 O O . ASP D 1 292 ? -6.628 29.528 43.232 1.00 11.60 1492 ASP D O 1
ATOM 9781 N N . LEU D 1 293 ? -7.414 27.785 44.403 1.00 10.75 1493 LEU D N 1
ATOM 9782 C CA . LEU D 1 293 ? -8.801 28.229 44.288 1.00 11.10 1493 LEU D CA 1
ATOM 9783 C C . LEU D 1 293 ? -9.135 29.513 45.065 1.00 12.14 1493 LEU D C 1
ATOM 9784 O O . LEU D 1 293 ? -10.239 30.044 44.942 1.00 11.93 1493 LEU D O 1
ATOM 9789 N N . ALA D 1 294 ? -8.189 30.023 45.851 1.00 12.55 1494 ALA D N 1
ATOM 9790 C CA . ALA D 1 294 ? -8.443 31.244 46.619 1.00 13.51 1494 ALA D CA 1
ATOM 9791 C C . ALA D 1 294 ? -7.737 32.455 46.014 1.00 14.56 1494 ALA D C 1
ATOM 9792 O O . ALA D 1 294 ? -7.676 33.519 46.632 1.00 15.12 1494 ALA D O 1
ATOM 9794 N N . VAL D 1 295 ? -7.218 32.289 44.799 1.00 14.87 1495 VAL D N 1
ATOM 9795 C CA . VAL D 1 295 ? -6.495 33.356 44.110 1.00 14.73 1495 VAL D CA 1
ATOM 9796 C C . VAL D 1 295 ? -7.195 34.727 44.046 1.00 15.80 1495 VAL D C 1
ATOM 9797 O O . VAL D 1 295 ? -6.532 35.768 44.139 1.00 14.39 1495 VAL D O 1
ATOM 9801 N N . GLU D 1 296 ? -8.515 34.750 43.884 1.00 14.83 1496 GLU D N 1
ATOM 9802 C CA . GLU D 1 296 ? -9.206 36.033 43.815 1.00 17.37 1496 GLU D CA 1
ATOM 9803 C C . GLU D 1 296 ? -9.458 36.667 45.180 1.00 18.46 1496 GLU D C 1
ATOM 9804 O O . GLU D 1 296 ? -10.093 37.712 45.273 1.00 19.67 1496 GLU D O 1
ATOM 9810 N N . ALA D 1 297 ? -8.958 36.033 46.240 1.00 19.26 1497 ALA D N 1
ATOM 9811 C CA . ALA D 1 297 ? -9.108 36.571 47.589 1.00 18.30 1497 ALA D CA 1
ATOM 9812 C C . ALA D 1 297 ? -7.721 36.797 48.186 1.00 18.49 1497 ALA D C 1
ATOM 9813 O O . ALA D 1 297 ? -7.572 36.982 49.393 1.00 20.59 1497 ALA D O 1
ATOM 9815 N N . GLY D 1 298 ? -6.707 36.793 47.327 1.00 17.59 1498 GLY D N 1
ATOM 9816 C CA . GLY D 1 298 ? -5.345 36.980 47.792 1.00 17.00 1498 GLY D CA 1
ATOM 9817 C C . GLY D 1 298 ? -4.551 35.706 47.572 1.00 17.49 1498 GLY D C 1
ATOM 9818 O O . GLY D 1 298 ? -3.327 35.734 47.477 1.00 16.33 1498 GLY D O 1
ATOM 9819 N N . GLY D 1 299 ? -5.264 34.586 47.493 1.00 16.78 1499 GLY D N 1
ATOM 9820 C CA . GLY D 1 299 ? -4.623 33.304 47.254 1.00 17.39 1499 GLY D CA 1
ATOM 9821 C C . GLY D 1 299 ? -4.088 32.577 48.475 1.00 17.73 1499 GLY D C 1
ATOM 9822 O O . GLY D 1 299 ? -3.663 33.199 49.456 1.00 17.05 1499 GLY D O 1
ATOM 9823 N N . ASN D 1 300 ? -4.124 31.248 48.416 1.00 15.49 1500 ASN D N 1
ATOM 9824 C CA . ASN D 1 300 ? -3.611 30.416 49.500 1.00 15.12 1500 ASN D CA 1
ATOM 9825 C C . ASN D 1 300 ? -2.104 30.293 49.281 1.00 15.01 1500 ASN D C 1
ATOM 9826 O O . ASN D 1 300 ? -1.374 29.842 50.153 1.00 17.24 1500 ASN D O 1
ATOM 9831 N N . CYS D 1 301 ? -1.661 30.688 48.090 1.00 17.40 1501 CYS D N 1
ATOM 9832 C CA . CYS D 1 301 ? -0.252 30.655 47.714 1.00 18.71 1501 CYS D CA 1
ATOM 9833 C C . CYS D 1 301 ? 0.084 32.025 47.141 1.00 19.67 1501 CYS D C 1
ATOM 9834 O O . CYS D 1 301 ? -0.520 32.456 46.163 1.00 20.05 1501 CYS D O 1
ATOM 9837 N N . PRO D 1 302 ? 1.058 32.725 47.738 1.00 21.55 1502 PRO D N 1
ATOM 9838 C CA . PRO D 1 302 ? 1.439 34.056 47.249 1.00 22.15 1502 PRO D CA 1
ATOM 9839 C C . PRO D 1 302 ? 1.946 34.111 45.807 1.00 21.31 1502 PRO D C 1
ATOM 9840 O O . PRO D 1 302 ? 1.944 35.178 45.186 1.00 21.89 1502 PRO D O 1
ATOM 9844 N N . LEU D 1 303 ? 2.363 32.969 45.269 1.00 20.05 1503 LEU D N 1
ATOM 9845 C CA . LEU D 1 303 ? 2.886 32.934 43.908 1.00 18.32 1503 LEU D CA 1
ATOM 9846 C C . LEU D 1 303 ? 1.840 32.793 42.805 1.00 16.70 1503 LEU D C 1
ATOM 9847 O O . LEU D 1 303 ? 2.171 32.907 41.626 1.00 15.60 1503 LEU D O 1
ATOM 9852 N N . SER D 1 304 ? 0.583 32.546 43.168 1.00 15.81 1504 SER D N 1
ATOM 9853 C CA . SER D 1 304 ? -0.462 32.427 42.153 1.00 16.00 1504 SER D CA 1
ATOM 9854 C C . SER D 1 304 ? -0.808 33.806 41.597 1.00 15.53 1504 SER D C 1
ATOM 9855 O O . SER D 1 304 ? -0.620 34.824 42.266 1.00 15.82 1504 SER D O 1
ATOM 9858 N N . GLU D 1 305 ? -1.299 33.826 40.361 1.00 15.37 1505 GLU D N 1
ATOM 9859 C CA . GLU D 1 305 ? -1.690 35.061 39.685 1.00 15.07 1505 GLU D CA 1
ATOM 9860 C C . GLU D 1 305 ? -3.071 34.847 39.076 1.00 14.53 1505 GLU D C 1
ATOM 9861 O O . GLU D 1 305 ? -3.303 33.852 38.385 1.00 13.44 1505 GLU D O 1
ATOM 9867 N N . PRO D 1 306 ? -4.002 35.786 39.310 1.00 13.99 1506 PRO D N 1
ATOM 9868 C CA . PRO D 1 306 ? -5.369 35.678 38.782 1.00 14.21 1506 PRO D CA 1
ATOM 9869 C C . PRO D 1 306 ? -5.464 35.490 37.268 1.00 15.20 1506 PRO D C 1
ATOM 9870 O O . PRO D 1 306 ? -4.832 36.222 36.500 1.00 15.54 1506 PRO D O 1
ATOM 9874 N N . GLY D 1 307 ? -6.267 34.511 36.852 1.00 15.46 1507 GLY D N 1
ATOM 9875 C CA . GLY D 1 307 ? -6.470 34.235 35.439 1.00 13.35 1507 GLY D CA 1
ATOM 9876 C C . GLY D 1 307 ? -5.249 33.747 34.687 1.00 15.03 1507 GLY D C 1
ATOM 9877 O O . GLY D 1 307 ? -5.217 33.799 33.460 1.00 16.32 1507 GLY D O 1
ATOM 9878 N N . LYS D 1 308 ? -4.244 33.260 35.404 1.00 14.79 1508 LYS D N 1
ATOM 9879 C CA . LYS D 1 308 ? -3.037 32.790 34.740 1.00 16.90 1508 LYS D CA 1
ATOM 9880 C C . LYS D 1 308 ? -2.457 31.490 35.280 1.00 16.98 1508 LYS D C 1
ATOM 9881 O O . LYS D 1 308 ? -2.825 31.012 36.354 1.00 16.17 1508 LYS D O 1
ATOM 9887 N N . ILE D 1 309 ? -1.541 30.934 34.496 1.00 17.09 1509 ILE D N 1
ATOM 9888 C CA . ILE D 1 309 ? -0.806 29.730 34.839 1.00 17.27 1509 ILE D CA 1
ATOM 9889 C C . ILE D 1 309 ? 0.646 30.201 34.777 1.00 17.44 1509 ILE D C 1
ATOM 9890 O O . ILE D 1 309 ? 1.135 30.568 33.707 1.00 15.66 1509 ILE D O 1
ATOM 9895 N N . VAL D 1 310 ? 1.324 30.227 35.919 1.00 18.97 1510 VAL D N 1
ATOM 9896 C CA . VAL D 1 310 ? 2.713 30.670 35.953 1.00 19.55 1510 VAL D CA 1
ATOM 9897 C C . VAL D 1 310 ? 3.645 29.581 36.455 1.00 19.45 1510 VAL D C 1
ATOM 9898 O O . VAL D 1 310 ? 3.262 28.759 37.287 1.00 20.98 1510 VAL D O 1
ATOM 9902 N N . VAL D 1 311 ? 4.864 29.569 35.928 1.00 19.30 1511 VAL D N 1
ATOM 9903 C CA . VAL D 1 311 ? 5.865 28.588 36.323 1.00 20.57 1511 VAL D CA 1
ATOM 9904 C C . VAL D 1 311 ? 6.885 29.271 37.218 1.00 23.13 1511 VAL D C 1
ATOM 9905 O O . VAL D 1 311 ? 7.614 30.161 36.780 1.00 22.90 1511 VAL D O 1
ATOM 9909 N N . LYS D 1 312 ? 6.928 28.855 38.478 1.00 23.92 1512 LYS D N 1
ATOM 9910 C CA . LYS D 1 312 ? 7.847 29.440 39.441 1.00 24.70 1512 LYS D CA 1
ATOM 9911 C C . LYS D 1 312 ? 8.512 28.328 40.236 1.00 26.43 1512 LYS D C 1
ATOM 9912 O O . LYS D 1 312 ? 7.838 27.446 40.778 1.00 25.12 1512 LYS D O 1
ATOM 9918 N N . HIS D 1 313 ? 9.840 28.370 40.291 1.00 26.81 1513 HIS D N 1
ATOM 9919 C CA . HIS D 1 313 ? 10.607 27.350 40.997 1.00 26.94 1513 HIS D CA 1
ATOM 9920 C C . HIS D 1 313 ? 10.287 25.958 40.440 1.00 26.03 1513 HIS D C 1
ATOM 9921 O O . HIS D 1 313 ? 10.300 24.968 41.169 1.00 27.87 1513 HIS D O 1
ATOM 9928 N N . GLY D 1 314 ? 9.991 25.893 39.144 1.00 26.32 1514 GLY D N 1
ATOM 9929 C CA . GLY D 1 314 ? 9.692 24.622 38.499 1.00 23.01 1514 GLY D CA 1
ATOM 9930 C C . GLY D 1 314 ? 8.280 24.085 38.672 1.00 22.15 1514 GLY D C 1
ATOM 9931 O O . GLY D 1 314 ? 7.905 23.092 38.049 1.00 21.85 1514 GLY D O 1
ATOM 9932 N N . VAL D 1 315 ? 7.493 24.739 39.518 1.00 21.54 1515 VAL D N 1
ATOM 9933 C CA . VAL D 1 315 ? 6.122 24.314 39.778 1.00 19.83 1515 VAL D CA 1
ATOM 9934 C C . VAL D 1 315 ? 5.119 25.139 38.971 1.00 19.96 1515 VAL D C 1
ATOM 9935 O O . VAL D 1 315 ? 5.266 26.354 38.843 1.00 19.63 1515 VAL D O 1
ATOM 9939 N N . LYS D 1 316 ? 4.110 24.474 38.414 1.00 18.61 1516 LYS D N 1
ATOM 9940 C CA . LYS D 1 316 ? 3.070 25.171 37.661 1.00 17.51 1516 LYS D CA 1
ATOM 9941 C C . LYS D 1 316 ? 2.048 25.665 38.669 1.00 16.52 1516 LYS D C 1
ATOM 9942 O O . LYS D 1 316 ? 1.488 24.873 39.425 1.00 16.49 1516 LYS D O 1
ATOM 9948 N N . ILE D 1 317 ? 1.813 26.970 38.695 1.00 15.07 1517 ILE D N 1
ATOM 9949 C CA . ILE D 1 317 ? 0.843 27.531 39.623 1.00 14.24 1517 ILE D CA 1
ATOM 9950 C C . ILE D 1 317 ? -0.356 28.021 38.832 1.00 12.70 1517 ILE D C 1
ATOM 9951 O O . ILE D 1 317 ? -0.261 28.986 38.070 1.00 12.79 1517 ILE D O 1
ATOM 9956 N N . VAL D 1 318 ? -1.481 27.340 39.014 1.00 12.17 1518 VAL D N 1
ATOM 9957 C CA . VAL D 1 318 ? -2.717 27.659 38.307 1.00 12.33 1518 VAL D CA 1
ATOM 9958 C C . VAL D 1 318 ? -3.648 28.510 39.161 1.00 10.38 1518 VAL D C 1
ATOM 9959 O O . VAL D 1 318 ? -3.969 28.149 40.293 1.00 12.08 1518 VAL D O 1
ATOM 9963 N N . GLY D 1 319 ? -4.091 29.637 38.614 1.00 10.57 1519 GLY D N 1
ATOM 9964 C CA . GLY D 1 319 ? -4.978 30.505 39.367 1.00 9.66 1519 GLY D CA 1
ATOM 9965 C C . GLY D 1 319 ? -6.113 31.057 38.529 1.00 11.90 1519 GLY D C 1
ATOM 9966 O O . GLY D 1 319 ? -6.261 32.270 38.397 1.00 10.74 1519 GLY D O 1
ATOM 9967 N N . HIS D 1 320 ? -6.912 30.165 37.950 1.00 11.73 1520 HIS D N 1
ATOM 9968 C CA . HIS D 1 320 ? -8.041 30.589 37.140 1.00 11.01 1520 HIS D CA 1
ATOM 9969 C C . HIS D 1 320 ? -9.043 31.416 37.937 1.00 10.37 1520 HIS D C 1
ATOM 9970 O O . HIS D 1 320 ? -9.260 31.195 39.129 1.00 10.84 1520 HIS D O 1
ATOM 9977 N N . THR D 1 321 ? -9.648 32.383 37.261 1.00 10.58 1521 THR D N 1
ATOM 9978 C CA . THR D 1 321 ? -10.664 33.215 37.877 1.00 10.78 1521 THR D CA 1
ATOM 9979 C C . THR D 1 321 ? -12.003 32.526 37.601 1.00 11.16 1521 THR D C 1
ATOM 9980 O O . THR D 1 321 ? -12.102 31.704 36.688 1.00 8.63 1521 THR D O 1
ATOM 9984 N N . ASN D 1 322 ? -13.012 32.851 38.405 1.00 10.10 1522 ASN D N 1
ATOM 9985 C CA . ASN D 1 322 ? -14.366 32.324 38.237 1.00 13.30 1522 ASN D CA 1
ATOM 9986 C C . ASN D 1 322 ? -14.389 30.849 37.813 1.00 13.34 1522 ASN D C 1
ATOM 9987 O O . ASN D 1 322 ? -14.905 30.496 36.745 1.00 14.15 1522 ASN D O 1
ATOM 9992 N N . VAL D 1 323 ? -13.835 29.989 38.665 1.00 14.65 1523 VAL D N 1
ATOM 9993 C CA . VAL D 1 323 ? -13.770 28.561 38.384 1.00 13.85 1523 VAL D CA 1
ATOM 9994 C C . VAL D 1 323 ? -15.142 27.920 38.153 1.00 13.07 1523 VAL D C 1
ATOM 9995 O O . VAL D 1 323 ? -15.281 27.036 37.308 1.00 15.09 1523 VAL D O 1
ATOM 9999 N N . PRO D 1 324 ? -16.173 28.349 38.897 1.00 12.98 1524 PRO D N 1
ATOM 10000 C CA . PRO D 1 324 ? -17.471 27.717 38.641 1.00 13.84 1524 PRO D CA 1
ATOM 10001 C C . PRO D 1 324 ? -17.979 27.963 37.220 1.00 14.30 1524 PRO D C 1
ATOM 10002 O O . PRO D 1 324 ? -18.710 27.135 36.665 1.00 15.39 1524 PRO D O 1
ATOM 10006 N N . SER D 1 325 ? -17.585 29.084 36.618 1.00 10.88 1525 SER D N 1
ATOM 10007 C CA . SER D 1 325 ? -18.017 29.368 35.257 1.00 13.65 1525 SER D CA 1
ATOM 10008 C C . SE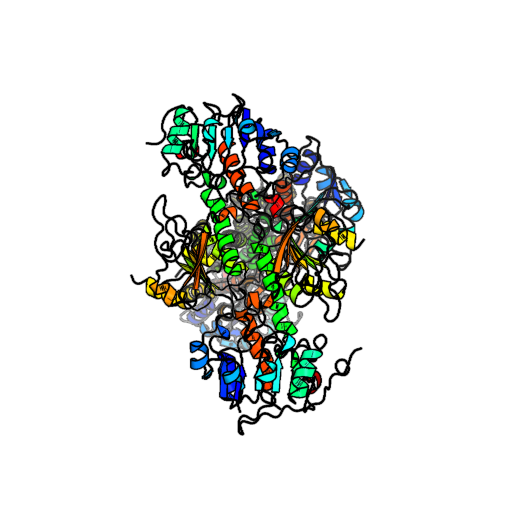R D 1 325 ? -17.349 28.390 34.283 1.00 13.04 1525 SER D C 1
ATOM 10009 O O . SER D 1 325 ? -17.829 28.200 33.169 1.00 14.57 1525 SER D O 1
ATOM 10012 N N . ARG D 1 326 ? -16.248 27.768 34.704 1.00 11.72 1526 ARG D N 1
ATOM 10013 C CA . ARG D 1 326 ? -15.559 26.783 33.860 1.00 12.55 1526 ARG D CA 1
ATOM 10014 C C . ARG D 1 326 ? -16.392 25.488 33.818 1.00 12.15 1526 ARG D C 1
ATOM 10015 O O . ARG D 1 326 ? -16.063 24.543 33.092 1.00 10.80 1526 ARG D O 1
ATOM 10023 N N . VAL D 1 327 ? -17.461 25.456 34.616 1.00 11.43 1527 VAL D N 1
ATOM 10024 C CA . VAL D 1 327 ? -18.390 24.330 34.665 1.00 11.32 1527 VAL D CA 1
ATOM 10025 C C . VAL D 1 327 ? -19.800 24.940 34.557 1.00 11.19 1527 VAL D C 1
ATOM 10026 O O . VAL D 1 327 ? -20.742 24.473 35.204 1.00 10.53 1527 VAL D O 1
ATOM 10030 N N . ALA D 1 328 ? -19.928 25.970 33.716 1.00 10.98 1528 ALA D N 1
ATOM 10031 C CA . ALA D 1 328 ? -21.178 26.716 33.535 1.00 9.06 1528 ALA D CA 1
ATOM 10032 C C . ALA D 1 328 ? -22.474 25.966 33.262 1.00 11.42 1528 ALA D C 1
ATOM 10033 O O . ALA D 1 328 ? -23.533 26.375 33.753 1.00 11.53 1528 ALA D O 1
ATOM 10035 N N . ALA D 1 329 ? -22.414 24.901 32.468 1.00 10.53 1529 ALA D N 1
ATOM 10036 C CA . ALA D 1 329 ? -23.617 24.144 32.132 1.00 12.10 1529 ALA D CA 1
ATOM 10037 C C . ALA D 1 329 ? -24.215 23.392 33.323 1.00 11.36 1529 ALA D C 1
ATOM 10038 O O . ALA D 1 329 ? -25.410 23.092 33.337 1.00 13.33 1529 ALA D O 1
ATOM 10040 N N . ASP D 1 330 ? -23.384 23.059 34.303 1.00 12.10 1530 ASP D N 1
ATOM 10041 C CA . ASP D 1 330 ? -23.871 22.392 35.511 1.00 12.95 1530 ASP D CA 1
ATOM 10042 C C . ASP D 1 330 ? -24.099 23.453 36.595 1.00 12.01 1530 ASP D C 1
ATOM 10043 O O . ASP D 1 330 ? -25.049 23.375 37.373 1.00 13.52 1530 ASP D O 1
ATOM 10048 N N . ALA D 1 331 ? -23.220 24.449 36.643 1.00 12.73 1531 ALA D N 1
ATOM 10049 C CA . ALA D 1 331 ? -23.315 25.499 37.652 1.00 11.95 1531 ALA D CA 1
ATOM 10050 C C . ALA D 1 331 ? -24.588 26.333 37.583 1.00 12.65 1531 ALA D C 1
ATOM 10051 O O . ALA D 1 331 ? -25.163 26.688 38.614 1.00 13.29 1531 ALA D O 1
ATOM 10053 N N . SER D 1 332 ? -25.028 26.647 36.373 1.00 13.02 1532 SER D N 1
ATOM 10054 C CA . SER D 1 332 ? -26.219 27.461 36.204 1.00 13.77 1532 SER D CA 1
ATOM 10055 C C . SER D 1 332 ? -27.494 26.794 36.719 1.00 11.94 1532 SER D C 1
ATOM 10056 O O . SER D 1 332 ? -28.235 27.401 37.480 1.00 10.37 1532 SER D O 1
ATOM 10059 N N . PRO D 1 333 ? -27.764 25.540 36.320 1.00 13.79 1533 PRO D N 1
ATOM 10060 C CA . PRO D 1 333 ? -28.983 24.884 36.814 1.00 13.87 1533 PRO D CA 1
ATOM 10061 C C . PRO D 1 333 ? -29.025 24.857 38.347 1.00 13.56 1533 PRO D C 1
ATOM 10062 O O . PRO D 1 333 ? -30.070 25.097 38.958 1.00 12.63 1533 PRO D O 1
ATOM 10066 N N . LEU D 1 334 ? -27.882 24.557 38.959 1.00 12.84 1534 LEU D N 1
ATOM 10067 C CA . LEU D 1 334 ? -27.786 24.494 40.417 1.00 11.59 1534 LEU D CA 1
ATOM 10068 C C . LEU D 1 334 ? -27.980 25.869 41.063 1.00 10.88 1534 LEU D C 1
ATOM 10069 O O . LEU D 1 334 ? -28.607 25.981 42.115 1.00 9.56 1534 LEU D O 1
ATOM 10074 N N . PHE D 1 335 ? -27.441 26.909 40.428 1.00 9.89 1535 PHE D N 1
ATOM 10075 C CA . PHE D 1 335 ? -27.574 28.272 40.943 1.00 11.04 1535 PHE D CA 1
ATOM 10076 C C . PHE D 1 335 ? -29.053 28.682 40.915 1.00 9.68 1535 PHE D C 1
ATOM 10077 O O . PHE D 1 335 ? -29.551 29.279 41.865 1.00 8.08 1535 PHE D O 1
ATOM 10085 N N . ALA D 1 336 ? -29.739 28.350 39.823 1.00 9.37 1536 ALA D N 1
ATOM 10086 C CA . ALA D 1 336 ? -31.156 28.677 39.661 1.00 10.30 1536 ALA D CA 1
ATOM 10087 C C . ALA D 1 336 ? -31.989 27.933 40.689 1.00 9.66 1536 ALA D C 1
ATOM 10088 O O . ALA D 1 336 ? -32.994 28.450 41.181 1.00 10.17 1536 ALA D O 1
ATOM 10090 N N . LYS D 1 337 ? -31.566 26.717 41.008 1.00 9.80 1537 LYS D N 1
ATOM 10091 C CA . LYS D 1 337 ? -32.272 25.906 41.989 1.00 12.05 1537 LYS D CA 1
ATOM 10092 C C . LYS D 1 337 ? -32.131 26.507 43.388 1.00 10.28 1537 LYS D C 1
ATOM 10093 O O . LYS D 1 337 ? -33.077 26.481 44.177 1.00 10.53 1537 LYS D O 1
ATOM 10099 N N . ASN D 1 338 ? -30.951 27.041 43.694 1.00 9.32 1538 ASN D N 1
ATOM 10100 C CA . ASN D 1 338 ? -30.720 27.661 44.999 1.00 8.82 1538 ASN D CA 1
ATOM 10101 C C . ASN D 1 338 ? -31.674 28.835 45.177 1.00 10.26 1538 ASN D C 1
ATOM 10102 O O . ASN D 1 338 ? -32.289 29.005 46.233 1.00 8.41 1538 ASN D O 1
ATOM 10107 N N . LEU D 1 339 ? -31.783 29.652 44.133 1.00 9.67 1539 LEU D N 1
ATOM 10108 C CA . LEU D 1 339 ? -32.660 30.814 44.155 1.00 10.22 1539 LEU D CA 1
ATOM 10109 C C . LEU D 1 339 ? -34.117 30.383 44.305 1.00 10.08 1539 LEU D C 1
ATOM 10110 O O . LEU D 1 339 ? -34.854 30.939 45.116 1.00 9.95 1539 LEU D O 1
ATOM 10115 N N . LEU D 1 340 ? -34.520 29.383 43.524 1.00 8.70 1540 LEU D N 1
ATOM 10116 C CA . LEU D 1 340 ? -35.879 28.869 43.579 1.00 10.08 1540 LEU D CA 1
ATOM 10117 C C . LEU D 1 340 ? -36.185 28.321 44.967 1.00 10.94 1540 LEU D C 1
ATOM 10118 O O . LEU D 1 340 ? -37.265 28.550 45.507 1.00 11.60 1540 LEU D O 1
ATOM 10123 N N . ASN D 1 341 ? -35.234 27.602 45.551 1.00 10.68 1541 ASN D N 1
ATOM 10124 C CA . ASN D 1 341 ? -35.457 27.034 46.874 1.00 11.63 1541 ASN D CA 1
ATOM 10125 C C . ASN D 1 341 ? -35.558 28.102 47.961 1.00 11.68 1541 ASN D C 1
ATOM 10126 O O . ASN D 1 341 ? -36.255 27.920 48.958 1.00 13.07 1541 ASN D O 1
ATOM 10131 N N . PHE D 1 342 ? -34.862 29.215 47.760 1.00 11.63 1542 PHE D N 1
ATOM 10132 C CA . PHE D 1 342 ? -34.885 30.331 48.706 1.00 12.50 1542 PHE D CA 1
ATOM 10133 C C . PHE D 1 342 ? -36.208 31.100 48.581 1.00 11.16 1542 PHE D C 1
ATOM 10134 O O . PHE D 1 342 ? -36.828 31.466 49.580 1.00 12.71 1542 PHE D O 1
ATOM 10142 N N . LEU D 1 343 ? -36.641 31.310 47.344 1.00 10.41 1543 LEU D N 1
ATOM 10143 C CA . LEU D 1 343 ? -37.858 32.061 47.060 1.00 12.58 1543 LEU D CA 1
ATOM 10144 C C . LEU D 1 343 ? -39.201 31.348 47.239 1.00 13.16 1543 LEU D C 1
ATOM 10145 O O . LEU D 1 343 ? -40.143 31.921 47.798 1.00 14.66 1543 LEU D O 1
ATOM 10150 N N . THR D 1 344 ? -39.295 30.105 46.782 1.00 12.82 1544 THR D N 1
ATOM 10151 C CA . THR D 1 344 ? -40.555 29.370 46.851 1.00 14.68 1544 THR D CA 1
ATOM 10152 C C . THR D 1 344 ? -41.364 29.433 48.157 1.00 16.79 1544 THR D C 1
ATOM 10153 O O . THR D 1 344 ? -42.563 29.714 48.126 1.00 16.17 1544 THR D O 1
ATOM 10157 N N . PRO D 1 345 ? -40.729 29.185 49.315 1.00 17.80 1545 PRO D N 1
ATOM 10158 C CA . PRO D 1 345 ? -41.458 29.228 50.593 1.00 18.41 1545 PRO D CA 1
ATOM 10159 C C . PRO D 1 345 ? -42.228 30.529 50.888 1.00 20.29 1545 PRO D C 1
ATOM 10160 O O . PRO D 1 345 ? -43.201 30.520 51.644 1.00 17.48 1545 PRO D O 1
ATOM 10164 N N . HIS D 1 346 ? -41.799 31.636 50.287 1.00 21.20 1546 HIS D N 1
ATOM 10165 C CA . HIS D 1 346 ? -42.427 32.933 50.528 1.00 23.38 1546 HIS D CA 1
ATOM 10166 C C . HIS D 1 346 ? -43.508 33.336 49.527 1.00 25.91 1546 HIS D C 1
ATOM 10167 O O . HIS D 1 346 ? -44.041 34.445 49.594 1.00 25.47 1546 HIS D O 1
ATOM 10174 N N . VAL D 1 347 ? -43.836 32.439 48.604 1.00 27.61 1547 VAL D N 1
ATOM 10175 C CA . VAL D 1 347 ? -44.857 32.724 47.605 1.00 29.89 1547 VAL D CA 1
ATOM 10176 C C . VAL D 1 347 ? -46.242 32.431 48.163 1.00 32.42 1547 VAL D C 1
ATOM 10177 O O . VAL D 1 347 ? -46.536 31.308 48.569 1.00 32.74 1547 VAL D O 1
ATOM 10181 N N . ASP D 1 348 ? -47.088 33.453 48.184 1.00 36.33 1548 ASP D N 1
ATOM 10182 C CA . ASP D 1 348 ? -48.444 33.314 48.699 1.00 40.06 1548 ASP D CA 1
ATOM 10183 C C . ASP D 1 348 ? -49.425 32.945 47.590 1.00 41.11 1548 ASP D C 1
ATOM 10184 O O . ASP D 1 348 ? -49.643 33.714 46.653 1.00 41.02 1548 ASP D O 1
ATOM 10189 N N . LYS D 1 349 ? -50.017 31.762 47.714 1.00 42.48 1549 LYS D N 1
ATOM 10190 C CA . LYS D 1 349 ? -50.968 31.259 46.730 1.00 45.24 1549 LYS D CA 1
ATOM 10191 C C . LYS D 1 349 ? -52.188 32.165 46.530 1.00 45.34 1549 LYS D C 1
ATOM 10192 O O . LYS D 1 349 ? -52.597 32.420 45.396 1.00 43.79 1549 LYS D O 1
ATOM 10198 N N . ASP D 1 350 ? -52.758 32.652 47.629 1.00 46.22 1550 ASP D N 1
ATOM 10199 C CA . ASP D 1 350 ? -53.950 33.499 47.567 1.00 47.57 1550 ASP D CA 1
ATOM 10200 C C . ASP D 1 350 ? -53.743 34.965 47.183 1.00 46.91 1550 ASP D C 1
ATOM 10201 O O . ASP D 1 350 ? -54.678 35.621 46.727 1.00 46.63 1550 ASP D O 1
ATOM 10206 N N . THR D 1 351 ? -52.538 35.489 47.372 1.00 46.63 1551 THR D N 1
ATOM 10207 C CA . THR D 1 351 ? -52.277 36.879 47.011 1.00 46.45 1551 THR D CA 1
ATOM 10208 C C . THR D 1 351 ? -51.401 36.911 45.774 1.00 45.84 1551 THR D C 1
ATOM 10209 O O . THR D 1 351 ? -51.133 37.976 45.218 1.00 45.33 1551 THR D O 1
ATOM 10213 N N . LYS D 1 352 ? -50.967 35.728 45.347 1.00 45.61 1552 LYS D N 1
ATOM 10214 C CA . LYS D 1 352 ? -50.110 35.590 44.179 1.00 44.73 1552 LYS D CA 1
ATOM 10215 C C . LYS D 1 352 ? -49.092 36.725 44.218 1.00 43.73 1552 LYS D C 1
ATOM 10216 O O . LYS D 1 352 ? -48.901 37.454 43.242 1.00 42.98 1552 LYS D O 1
ATOM 10222 N N . THR D 1 353 ? -48.462 36.877 45.378 1.00 42.24 1553 THR D N 1
ATOM 10223 C CA . THR D 1 353 ? -47.458 37.908 45.595 1.00 40.79 1553 THR D CA 1
ATOM 10224 C C . THR D 1 353 ? -46.301 37.339 46.408 1.00 39.05 1553 THR D C 1
ATOM 10225 O O . THR D 1 353 ? -46.459 36.353 47.136 1.00 38.58 1553 THR D O 1
ATOM 10229 N N . LEU D 1 354 ? -45.137 37.962 46.274 1.00 34.87 1554 LEU D N 1
ATOM 10230 C CA . LEU D 1 354 ? -43.958 37.525 46.995 1.00 31.89 1554 LEU D CA 1
ATOM 10231 C C . LEU D 1 354 ? -43.802 38.352 48.258 1.00 30.97 1554 LEU D C 1
ATOM 10232 O O . LEU D 1 354 ? -43.590 39.562 48.195 1.00 30.60 1554 LEU D O 1
ATOM 10237 N N . VAL D 1 355 ? -43.923 37.696 49.406 1.00 28.00 1555 VAL D N 1
ATOM 10238 C CA . VAL D 1 355 ? -43.775 38.373 50.682 1.00 27.56 1555 VAL D CA 1
ATOM 10239 C C . VAL D 1 355 ? -42.705 37.633 51.475 1.00 26.17 1555 VAL D C 1
ATOM 10240 O O . VAL D 1 355 ? -42.991 36.642 52.143 1.00 23.85 1555 VAL D O 1
ATOM 10244 N N . MET D 1 356 ? -41.468 38.110 51.383 1.00 27.43 1556 MET D N 1
ATOM 10245 C CA . MET D 1 356 ? -40.361 37.476 52.093 1.00 27.53 1556 MET D CA 1
ATOM 10246 C C . MET D 1 356 ? -40.538 37.612 53.605 1.00 29.32 1556 MET D C 1
ATOM 10247 O O . MET D 1 356 ? -40.347 38.689 54.174 1.00 29.66 1556 MET D O 1
ATOM 10252 N N . LYS D 1 357 ? -40.911 36.502 54.240 1.00 29.73 1557 LYS D N 1
ATOM 10253 C CA . LYS D 1 357 ? -41.140 36.433 55.683 1.00 30.12 1557 LYS D CA 1
ATOM 10254 C C . LYS D 1 357 ? -39.966 36.989 56.484 1.00 28.30 1557 LYS D C 1
ATOM 10255 O O . LYS D 1 357 ? -38.876 36.422 56.475 1.00 27.81 1557 LYS D O 1
ATOM 10261 N N . LEU D 1 358 ? -40.203 38.091 57.190 1.00 26.50 1558 LEU D N 1
ATOM 10262 C CA . LEU D 1 358 ? -39.166 38.746 57.986 1.00 25.78 1558 LEU D CA 1
ATOM 10263 C C . LEU D 1 358 ? -38.613 37.904 59.143 1.00 25.65 1558 LEU D C 1
ATOM 10264 O O . LEU D 1 358 ? -37.453 38.062 59.529 1.00 25.50 1558 LEU D O 1
ATOM 10269 N N . GLU D 1 359 ? -39.434 37.018 59.696 1.00 24.34 1559 GLU D N 1
ATOM 10270 C CA . GLU D 1 359 ? -38.994 36.185 60.808 1.00 25.08 1559 GLU D CA 1
ATOM 10271 C C . GLU D 1 359 ? -38.244 34.938 60.342 1.00 24.00 1559 GLU D C 1
ATOM 10272 O O . GLU D 1 359 ? -37.769 34.146 61.159 1.00 23.20 1559 GLU D O 1
ATOM 10278 N N . ASP D 1 360 ? -38.145 34.769 59.027 1.00 20.67 1560 ASP D N 1
ATOM 10279 C CA . ASP D 1 360 ? -37.448 33.628 58.443 1.00 18.50 1560 ASP D CA 1
ATOM 10280 C C . ASP D 1 360 ? -35.946 33.921 58.486 1.00 16.89 1560 ASP D C 1
ATOM 10281 O O . ASP D 1 360 ? -35.483 34.919 57.932 1.00 17.41 1560 ASP D O 1
ATOM 10286 N N . GLU D 1 361 ? -35.195 33.047 59.154 1.00 16.05 1561 GLU D N 1
ATOM 10287 C CA . GLU D 1 361 ? -33.752 33.213 59.304 1.00 15.41 1561 GLU D CA 1
ATOM 10288 C C . GLU D 1 361 ? -32.968 33.410 58.004 1.00 14.59 1561 GLU D C 1
ATOM 10289 O O . GLU D 1 361 ? -31.943 34.097 57.992 1.00 14.06 1561 GLU D O 1
ATOM 10295 N N . THR D 1 362 ? -33.424 32.802 56.914 1.00 14.08 1562 THR D N 1
ATOM 10296 C CA . THR D 1 362 ? -32.723 32.953 55.644 1.00 14.69 1562 THR D CA 1
ATOM 10297 C C . THR D 1 362 ? -32.948 34.347 55.044 1.00 16.14 1562 THR D C 1
ATOM 10298 O O . THR D 1 362 ? -32.095 34.864 54.321 1.00 15.49 1562 THR D O 1
ATOM 10302 N N . VAL D 1 363 ? -34.093 34.952 55.358 1.00 15.52 1563 VAL D N 1
ATOM 10303 C CA . VAL D 1 363 ? -34.427 36.282 54.852 1.00 15.75 1563 VAL D CA 1
ATOM 10304 C C . VAL D 1 363 ? -33.620 37.355 55.587 1.00 15.60 1563 VAL D C 1
ATOM 10305 O O . VAL D 1 363 ? -32.907 38.146 54.969 1.00 14.47 1563 VAL D O 1
ATOM 10309 N N . SER D 1 364 ? -33.720 37.379 56.909 1.00 15.26 1564 SER D N 1
ATOM 10310 C CA . SER D 1 364 ? -32.977 38.360 57.687 1.00 16.23 1564 SER D CA 1
ATOM 10311 C C . SER D 1 364 ? -31.469 38.151 57.555 1.00 15.94 1564 SER D C 1
ATOM 10312 O O . SER D 1 364 ? -30.688 39.094 57.670 1.00 19.23 1564 SER D O 1
ATOM 10315 N N . GLY D 1 365 ? -31.054 36.916 57.302 1.00 17.30 1565 GLY D N 1
ATOM 10316 C CA . GLY D 1 365 ? -29.634 36.645 57.180 1.00 15.98 1565 GLY D CA 1
ATOM 10317 C C . GLY D 1 365 ? -29.013 37.130 55.885 1.00 16.42 1565 GLY D C 1
ATOM 10318 O O . GLY D 1 365 ? -27.834 37.480 55.854 1.00 16.27 1565 GLY D O 1
ATOM 10319 N N . THR D 1 366 ? -29.803 37.163 54.818 1.00 15.11 1566 THR D N 1
ATOM 10320 C CA . THR D 1 366 ? -29.303 37.576 53.511 1.00 14.58 1566 THR D CA 1
ATOM 10321 C C . THR D 1 366 ? -29.670 38.987 53.037 1.00 13.93 1566 THR D C 1
ATOM 10322 O O . THR D 1 366 ? -29.009 39.530 52.156 1.00 16.82 1566 THR D O 1
ATOM 10326 N N . CYS D 1 367 ? -30.714 39.579 53.601 1.00 14.77 1567 CYS D N 1
ATOM 10327 C CA . CYS D 1 367 ? -31.117 40.920 53.179 1.00 17.86 1567 CYS D CA 1
ATOM 10328 C C . CYS D 1 367 ? -30.102 41.979 53.615 1.00 17.58 1567 CYS D C 1
ATOM 10329 O O . CYS D 1 367 ? -29.920 42.190 54.808 1.00 18.54 1567 CYS D O 1
ATOM 10332 N N . VAL D 1 368 ? -29.447 42.642 52.659 1.00 18.04 1568 VAL D N 1
ATOM 10333 C CA . VAL D 1 368 ? -28.464 43.675 53.001 1.00 21.09 1568 VAL D CA 1
ATOM 10334 C C . VAL D 1 368 ? -29.056 45.090 52.995 1.00 22.67 1568 VAL D C 1
ATOM 10335 O O . VAL D 1 368 ? -28.593 45.963 53.731 1.00 24.19 1568 VAL D O 1
ATOM 10339 N N . THR D 1 369 ? -30.072 45.313 52.166 1.00 22.11 1569 THR D N 1
ATOM 10340 C CA . THR D 1 369 ? -30.729 46.615 52.094 1.00 23.52 1569 THR D CA 1
ATOM 10341 C C . THR D 1 369 ? -32.208 46.424 51.776 1.00 26.24 1569 THR D C 1
ATOM 10342 O O . THR D 1 369 ? -32.583 45.541 50.995 1.00 26.15 1569 THR D O 1
ATOM 10346 N N . ARG D 1 370 ? -33.045 47.254 52.385 1.00 25.82 1570 ARG D N 1
ATOM 10347 C CA . ARG D 1 370 ? -34.489 47.167 52.198 1.00 28.98 1570 ARG D CA 1
ATOM 10348 C C . ARG D 1 370 ? -35.131 48.555 52.260 1.00 30.29 1570 ARG D C 1
ATOM 10349 O O . ARG D 1 370 ? -34.923 49.299 53.217 1.00 30.23 1570 ARG D O 1
ATOM 10357 N N . ASP D 1 371 ? -35.898 48.900 51.229 1.00 32.77 1571 ASP D N 1
ATOM 10358 C CA . ASP D 1 371 ? -36.577 50.193 51.167 1.00 34.74 1571 ASP D CA 1
ATOM 10359 C C . ASP D 1 371 ? -35.658 51.396 51.391 1.00 33.95 1571 ASP D C 1
ATOM 10360 O O . ASP D 1 371 ? -35.967 52.290 52.180 1.00 33.15 1571 ASP D O 1
ATOM 10365 N N . GLY D 1 372 ? -34.528 51.413 50.693 1.00 34.46 1572 GLY D N 1
ATOM 10366 C CA . GLY D 1 372 ? -33.597 52.520 50.819 1.00 34.34 1572 GLY D CA 1
ATOM 10367 C C . GLY D 1 372 ? -32.837 52.592 52.132 1.00 34.06 1572 GLY D C 1
ATOM 10368 O O . GLY D 1 372 ? -32.299 53.641 52.482 1.00 33.96 1572 GLY D O 1
ATOM 10369 N N . ALA D 1 373 ? -32.796 51.486 52.841 1.00 32.82 1573 ALA D N 1
ATOM 10370 C CA . ALA D 1 373 ? -32.031 51.431 54.096 1.00 31.51 1573 ALA D CA 1
ATOM 10371 C C . ALA D 1 373 ? -31.191 50.173 54.146 1.00 31.05 1573 ALA D C 1
ATOM 10372 O O . ALA D 1 373 ? -31.712 49.042 54.293 1.00 31.90 1573 ALA D O 1
ATOM 10374 N N . ILE D 1 374 ? -29.879 50.325 54.211 1.00 31.13 1574 ILE D N 1
ATOM 10375 C CA . ILE D 1 374 ? -28.984 49.163 54.463 1.00 31.50 1574 ILE D CA 1
ATOM 10376 C C . ILE D 1 374 ? -29.315 48.673 55.895 1.00 32.27 1574 ILE D C 1
ATOM 10377 O O . ILE D 1 374 ? -29.318 49.433 56.849 1.00 31.33 1574 ILE D O 1
ATOM 10382 N N . VAL D 1 375 ? -29.706 47.396 55.968 1.00 32.74 1575 VAL D N 1
ATOM 10383 C CA . VAL D 1 375 ? -30.202 46.770 57.188 1.00 32.99 1575 VAL D CA 1
ATOM 10384 C C . VAL D 1 375 ? -29.419 45.584 57.673 1.00 34.67 1575 VAL D C 1
ATOM 10385 O O . VAL D 1 375 ? -29.612 44.942 58.685 1.00 34.46 1575 VAL D O 1
ATOM 10389 N N . HIS D 1 376 ? -28.304 45.234 57.028 1.00 35.81 1576 HIS D N 1
ATOM 10390 C CA . HIS D 1 376 ? -27.475 44.125 57.467 1.00 37.40 1576 HIS D CA 1
ATOM 10391 C C . HIS D 1 376 ? -26.358 44.613 58.442 1.00 38.93 1576 HIS D C 1
ATOM 10392 O O . HIS D 1 376 ? -25.482 45.370 58.224 1.00 38.89 1576 HIS D O 1
ATOM 10399 N N . PRO D 1 377 ? -26.526 43.782 59.590 1.00 40.29 1577 PRO D N 1
ATOM 10400 C CA . PRO D 1 377 ? -25.495 44.164 60.630 1.00 40.74 1577 PRO D CA 1
ATOM 10401 C C . PRO D 1 377 ? -24.061 44.041 60.190 1.00 41.53 1577 PRO D C 1
ATOM 10402 O O . PRO D 1 377 ? -23.308 44.970 60.472 1.00 42.59 1577 PRO D O 1
#

Radius of gyration: 41.2 Å; Cα contacts (8 Å, |Δi|>4): 3489; chains: 4; bounding box: 86×109×119 Å

Sequence (1420 aa):
MKIAIPKERRPGEDRVAISPEVVKKLVGLGFEVIVEQGAGVGASITDDALTAAGATIASTAAQALSQADVVWKVQRPMTAEEGTDEVALIKEGAVLMCHLGALTNRPVVEALTKRKITAYAMELMPRISRAQSMDILSSQSNLAGYRAVIDGAYEFARAFPMMMTAAGTVPPARVLVFGVGVAGLQAIATAKRLGAVVMATDVRAATKEQVESLGGKFITVKKQAEAVLKELVKTDIAITTALIPGKPAPVLITEEMVTKMKPGSVIIDLAVEAGGNCPLSEPGKIVVKHGVKIVGHTNVPSRVAADASPLFAKNLLNFLTPHVDKDTKTLVMKLEDETVSGTCVTRDGAIVHPMKIAIPKERRPGEDRVAISPEVVKKLVGLGFEVIVEQGAGVGASITDDALTAAGATIASTAAQALSQADVVWKVQRPMTAEEGTDEVALIKEGAVLMCHLGALTNRPVVEALTKRKITAYAMELMPRISRAQSMDILSSQSNLAGYRAVIDGAYEFARAFPMMMTAAGTVPPARVLVFGVGVAGLQAIATAKRLGAVVMATDVRAATKEQVESLGGKFITKQAEAVLKELVKTDIAITTALIPGKPAPVLITEEMVTKMKPGSVIIDLAVEAGGNCPLSEPGKIVVKHGVKIVGHTNVPSRVAADASPLFAKNLLNFLTPHVDKDTKTLVMKLEDETVSGTCVTRDGAIVHPALTGQGMKIAIPKERRPGEDRVAISPEVVKKLVGLGFEVIVEQGAGVGASITDDALTAAGATIASTAAQALSQADVVWKVQRPMTAEEGTDEVALIKEGAVLMCHLGALTNRPVVEALTKRKITAYAMELMPRISRAQSMDILSSQSNLAGYRAVIDGAYEFARAFPMMMTAAGTVPPARVLVFGVGVAGLQAIATAKRLGAVVMATDVRAATKEQVESLGGKFITVKKQAEAVLKELVKTDIAITTALIPGKPAPVLITEEMVTKMKPGSVIIDLAVEAGGNCPLSEPGKIVVKHGVKIVGHTNVPSRVAADASPLFAKNLLNFLTPHVDKDTKTLVMKLEDETVSGTCVTRDGAIVHPAMKIAIPKERRPGEDRVAISPEVVKKLVGLGFEVIVEQGAGVGASITDDALTAAGATIASTAAQALSQADVVWKVQRPMTAEEGTDEVALIKEGAVLMCHLGALTNRPVVEALTKRKITAYAMELMPRISRAQSMDILSSQSNLAGYRAVIDGAYEFARAFPMMMTAAGTVPPARVLVFGVGVAGLQAIATAKRLGAVVMATDVRAATKEQVESLGGKFITKKQAEAVLKELVKTDIAITTALIPGKPAPVLITEEMVTKMKPGSVIIDLAVEAGGNCPLSEPGKIVVKHGVKIVGHTNVPSRVAADASPLFAKNLLNFLTPHVDKDTKTLVMKLEDETVSGTCVTRDGAIVHP

Nearest PDB structures (foldseek):
  1l7d-assembly1_B  TM=1.003E+00  e=8.077E-76  Rhodospirillum rubrum
  2fsv-assembly1_B  TM=9.959E-01  e=7.636E-68  Rhodospirillum rubrum
  1l7d-assembly2_D  TM=9.862E-01  e=2.861E-68  Rhodospirillum rubrum
  1l7e-assembly2_C  TM=9.808E-01  e=1.938E-66  Rhodospirillum rubrum
  2fr8-assembly1_A  TM=9.889E-01  e=6.517E-66  Rhodospirillum rubrum